Protein 6SH6 (pdb70)

CATH classification: 3.40.50.300 (+1 more: 3.40.50.300)

Solvent-accessible surface area: 31406 Å² total; per-residue (Å²): 148,179,111,156,138,115,104,55,5,63,50,72,109,114,101,26,64,112,117,30,89,82,14,41,144,141,15,88,139,44,17,0,51,115,28,44,110,120,1,56,73,28,3,75,166,73,55,14,2,2,0,8,2,64,11,28,4,11,10,21,26,0,0,0,19,12,0,17,84,37,23,92,30,73,127,54,130,126,85,7,1,0,0,0,0,25,51,39,0,3,0,6,14,20,0,53,97,0,0,31,3,18,18,8,132,49,6,56,23,0,0,24,4,12,99,28,49,110,32,38,47,115,123,27,34,0,25,0,0,18,8,28,35,0,2,45,31,0,20,103,23,83,38,0,91,170,10,5,0,0,0,0,0,4,0,30,39,16,20,26,18,0,1,0,0,0,6,6,0,37,59,4,24,180,108,14,106,75,0,24,0,0,2,0,0,8,46,86,51,98,11,76,2,41,113,16,11,109,119,13,37,57,15,67,6,73,42,134,59,71,102,38,100,69,76,72,17,135,118,47,24,189,39,4,0,97,2,0,2,117,15,0,44,101,5,11,86,84,38,158,74,73,6,8,0,4,0,1,2,12,7,48,126,25,0,51,48,0,16,95,75,0,112,148,82,9,103,118,83,74,100,130,30,7,96,27,55,16,1,33,0,17,58,62,3,39,55,131,38,1,80,76,0,103,55,96,59,24,111,125,214,104,41,20,31,4,0,5,0,0,0,0,17,35,3,1,16,6,14,22,31,9,88,16,5,1,1,0,0,0,1,0,0,11,89,34,117,16,27,67,5,129,50,48,10,50,5,90,6,28,16,36,13,4,36,33,16,0,111,37,1,5,15,17,0,0,87,42,78,76,6,59,0,36,6,4,0,13,89,141,6,26,128,106,83,7,99,100,94,63,87,20,52,1,19,26,12,35,3,0,39,11,1,6,17,0,13,39,28,54,40,83,57,0,6,85,17,25,5,21,27,7,1,3,6,54,10,1,28,55,2,0,14,12,0,5,22,0,46,0,2,61,100,85,3,70,52,37,159,42,0,34,40,1,1,13,1,15,13,79,4,24,15,0,33,0,2,18,12,0,7,120,54,67,1,1,35,9,0,1,2,0,0,0,7,33,23,20,43,84,4,34,60,125,28,75,112,31,96,184,48,4,42,110,0,20,88,138,16,33,20,131,25,0,14,1,0,2,21,1,38,0,12,70,13,0,73,128,53,148,54,36,70,112,34,3,161,79,15,54,6,39,73,112,3,0,82,44,0,12,48,5,42,93,48,0,12,155,24,0,78,133,58,132,24,50,103,106,59,30,90,133,127,42,170,53,14,54,19,25,0,18,61,0,0,0,8,2,10,5,32,40,0,0,11,39,21,202,98,22,63,1,28,6,3,28,30,62,31,90,4,77,20,29,99,38,27,7,17,129,80,108,7,104,4,0,0,14,41,51,9,25,50,54,97,113,42,30,0,63,22,0,0,29,4,77,13,56,13,0,12,130,43,9,77,78,1,6,48,37,106,78,6,43,126,13,62,3,23,144,39,0,55,131,9,41,63,154,104,138,130,123,39,4,37,94,2,0,126,120,29,36,26,110,40,36,9,0,1,115,89,43,96,9,65,187,111,25,36,108,38,170,59,44,62,158,86,52,2,6,32,98

Secondary structure (DSSP, 8-state):
------SSBTTTTBPPPHHHHHHHHHHTTSGGGGGHHHHHHHHTT-SEEEEE--TTSSHHHHHHHHHHHHHHTS-SS--EEEEEES-HHHHHHHHHHHHHHTTS-BTTTEEEEETTEEE--TT--EEEEEHHHHHHHHTT-TT-TTEEEEEE-SGGG--HHHHHHHHHHHHHHHH-SS-EEEEEESS-GGGHHHHHTTS--EEEPPP-PPPEEEEE-SS--S-HHHHHHHHHHHHHHH--S--EEEEE-SSHHHHHHHHHHHHHHHHTS-SSSPPEEEEEE-TT--HHHHGGGGSPPPP-------EEEEEE-THHHHS---TTEEEEEE--EEEEEEEETTTTEEEEEEEEPPHHHHHHHHHGGGSSSSEEEEESS-HHHHHHHS-SSPPPGGGSS--HHHHHHHHHTT---TTTS--SSPPPHHHHHHHHHHHHHTTSB-TTSPBPHHHHHHHTSSS-HHHHHHHHHHGGGT-HHHHHHHHHHHTSS--B---TT-HHHHHHHHHTT-BTTBHHHHHHHHHHHHHHTTT-HHHHHHTTB-HHHHHHHHHHHHHHHHHHHHTT-------TTSTHHHHHHHHHHHHHHTTSEEEE-TTS-EEETTT--EEEE-TT---SS--SEEEEEEEEESSSEEEEEEEE--HHHHHHH-TTTS-TTTPPSSHHHHHHHHHHHHHH-/-HHHHHHHHTT--SS--STTS-S-SS---PPPPPTTPPTT-

Organism: Homo sapiens (NCBI:txid9606)

B-factor: mean 52.24, std 17.65, range [26.97, 130.19]

Foldseek 3Di:
DDDDDDQPQPVVRHHFDPLLVVVVVVVCPALCVVCLVVVVVQQVPDQEEEEAAAFRRCVPQVVLVSVQVVQVPDDDDGAAEEEADQAPLLQQVSLCVNCSNSRHDELACGYEEEVLDGRHDPRHRYYYYHLVVQLLVCLVPVLPVRHQEYEYEQCQLQAPSSLVVLLSNLVSCVVDVRHHYYYYHHDCVVVLSCVSSVNGYYHYRDYDFAAAAEAEDPAADPDLLVVQLVVVLCCQPPDLDAFAEEEADAADVSLVVSLVVNCVVQVVDPPDAAAEAEAEEHRQDDPVRSCVLADDWDDFVVRRHTYYYYYYHCCDLRSHAHPRHQEYEAQQWYWDFFADLVLRATAIDIDGAALVSVVSRSSSNGRHHHHYYYYNHHVVCNVPVHHHHDDNNQAGDQCQLVLLSCLSSVNQPLVVRPRSDRYDPSSVVSSLVLCCLLVCADPVRHGDPLSNLLNSDPDRSLLSSLLQCLLVLQANQLSLLLSLLVVFDDFQAADPVPNVVSLVLLLVQADQFWQSSSSSSVLVVCVVVPLDPVVCVVRRTHSSSSVSSVSSSVVVVVSCVVVVRDNGADDPVDPSRVVSSLLSSCSRQVQQKWFQDPVGWIFRWQSGFTEHADPSMSHPDDARMWGADHWYDDPGIHGYGIGHDDVVSSCVNRVVVVPLVPTDDDVSSVVVVVVVVVVVD/DVVVVVVVVVVDDAAADDPVSPHHRDDDDDDDDDDDDDPPD

Structure (mmCIF, N/CA/C/O backbone):
data_6SH6
#
_entry.id   6SH6
#
_cell.length_a   82.855
_cell.length_b   91.212
_cell.length_c   212.839
_cell.angle_alpha   90.000
_cell.angle_beta   90.000
_cell.angle_gamma   90.000
#
_symmetry.space_group_name_H-M   'C 2 2 21'
#
loop_
_entity.id
_entity.type
_entity.pdbx_description
1 polymer 'Pre-mRNA-splicing factor ATP-dependent RNA helicase DHX15'
2 polymer 'NF-kappa-B-repressing factor'
3 non-polymer "ADENOSINE-5'-DIPHOSPHATE"
4 non-polymer 1,2-ETHANEDIOL
5 non-polymer 'MAGNESIUM ION'
6 water water
#
loop_
_atom_site.group_PDB
_atom_site.id
_atom_site.type_symbol
_atom_site.label_atom_id
_atom_site.label_alt_id
_atom_site.label_comp_id
_atom_site.label_asym_id
_atom_site.label_entity_id
_atom_site.label_seq_id
_atom_site.pdbx_PDB_ins_code
_atom_site.Cartn_x
_atom_site.Cartn_y
_atom_site.Cartn_z
_atom_site.occupancy
_atom_site.B_iso_or_equiv
_atom_site.auth_seq_id
_atom_site.auth_comp_id
_atom_site.auth_asym_id
_atom_site.auth_atom_id
_atom_site.pdbx_PDB_model_num
ATOM 1 N N . PRO A 1 2 ? 36.59988 -7.34683 -5.33023 1.000 71.85674 108 PRO A N 1
ATOM 2 C CA . PRO A 1 2 ? 35.47814 -7.93987 -6.07415 1.000 71.68522 108 PRO A CA 1
ATOM 3 C C . PRO A 1 2 ? 35.84235 -9.27872 -6.73413 1.000 71.39809 108 PRO A C 1
ATOM 4 O O . PRO A 1 2 ? 35.06205 -10.22326 -6.64478 1.000 70.53904 108 PRO A O 1
ATOM 8 N N . HIS A 1 3 ? 37.00183 -9.35821 -7.39076 1.000 69.37920 109 HIS A N 1
ATOM 9 C CA . HIS A 1 3 ? 37.53061 -10.62344 -7.90614 1.000 66.88358 109 HIS A CA 1
ATOM 10 C C . HIS A 1 3 ? 38.95058 -10.80902 -7.37282 1.000 62.47593 109 HIS A C 1
ATOM 11 O O . HIS A 1 3 ? 39.86850 -10.08145 -7.76621 1.000 61.61919 109 HIS A O 1
ATOM 18 N N . MET A 1 4 ? 39.12868 -11.77344 -6.47391 1.000 58.78554 110 MET A N 1
ATOM 19 C CA . MET A 1 4 ? 40.43425 -12.08113 -5.90364 1.000 57.26999 110 MET A CA 1
ATOM 20 C C . MET A 1 4 ? 40.97505 -13.38644 -6.48183 1.000 54.92454 110 MET A C 1
ATOM 21 O O . MET A 1 4 ? 40.21428 -14.32974 -6.72361 1.000 55.40600 110 MET A O 1
ATOM 26 N N . LEU A 1 5 ? 42.28630 -13.43178 -6.70809 1.000 51.19136 111 LEU A N 1
ATOM 27 C CA . LEU A 1 5 ? 42.91337 -14.67438 -7.13869 1.000 53.01905 111 LEU A CA 1
ATOM 28 C C . LEU A 1 5 ? 42.63688 -15.76930 -6.12023 1.000 54.82847 111 LEU A C 1
ATOM 29 O O . LEU A 1 5 ? 42.81881 -15.58026 -4.91234 1.000 55.31074 111 LEU A O 1
ATOM 34 N N . GLU A 1 6 ? 42.12010 -16.89007 -6.60104 1.000 55.63191 112 GLU A N 1
ATOM 35 C CA . GLU A 1 6 ? 41.85856 -18.06446 -5.77886 1.000 57.70981 112 GLU A CA 1
ATOM 36 C C . GLU A 1 6 ? 42.55910 -19.22954 -6.45747 1.000 58.13380 112 GLU A C 1
ATOM 37 O O . GLU A 1 6 ? 41.99447 -19.86802 -7.34801 1.000 60.11913 112 GLU A O 1
ATOM 43 N N . GLN A 1 7 ? 43.79604 -19.49053 -6.06372 1.000 57.37517 113 GLN A N 1
ATOM 44 C CA . GLN A 1 7 ? 44.41201 -20.73231 -6.48441 1.000 58.54403 113 GLN A CA 1
ATOM 45 C C . GLN A 1 7 ? 43.76085 -21.88659 -5.72220 1.000 58.64147 113 GLN A C 1
ATOM 46 O O . GLN A 1 7 ? 42.98784 -21.68418 -4.78333 1.000 54.97499 113 GLN A O 1
ATOM 52 N N . CYS A 1 8 ? 44.03308 -23.11274 -6.15469 1.000 63.72941 114 CYS A N 1
ATOM 53 C CA A CYS A 1 8 ? 43.43371 -24.26653 -5.47860 0.700 65.17043 114 CYS A CA 1
ATOM 54 C CA B CYS A 1 8 ? 43.48081 -24.30297 -5.51914 0.300 65.04609 114 CYS A CA 1
ATOM 55 C C . CYS A 1 8 ? 44.30278 -24.70445 -4.29488 1.000 65.66332 114 CYS A C 1
ATOM 56 O O . CYS A 1 8 ? 44.73063 -25.85445 -4.17008 1.000 68.14774 114 CYS A O 1
ATOM 61 N N . ILE A 1 9 ? 44.53303 -23.75237 -3.38631 1.000 62.41879 115 ILE A N 1
ATOM 62 C CA . ILE A 1 9 ? 45.25507 -24.00162 -2.15024 1.000 59.42636 115 ILE A CA 1
ATOM 63 C C . ILE A 1 9 ? 44.39683 -23.50236 -0.99541 1.000 55.37038 115 ILE A C 1
ATOM 64 O O . ILE A 1 9 ? 43.41478 -22.77844 -1.17804 1.000 52.23528 115 ILE A O 1
ATOM 69 N N . ASN A 1 10 ? 44.75136 -23.93514 0.19659 1.000 53.52196 116 ASN A N 1
ATOM 70 C CA . ASN A 1 10 ? 44.09938 -23.42124 1.38979 1.000 51.12335 116 ASN A CA 1
ATOM 71 C C . ASN A 1 10 ? 44.62097 -22.00964 1.63125 1.000 48.81565 116 ASN A C 1
ATOM 72 O O . ASN A 1 10 ? 45.82729 -21.83857 1.83366 1.000 50.18603 116 ASN A O 1
ATOM 77 N N . PRO A 1 11 ? 43.77589 -20.97505 1.59406 1.000 47.52378 117 PRO A N 1
ATOM 78 C CA . PRO A 1 11 ? 44.29471 -19.60794 1.74436 1.000 50.52023 117 PRO A CA 1
ATOM 79 C C . PRO A 1 11 ? 44.82771 -19.30120 3.14714 1.000 53.10413 117 PRO A C 1
ATOM 80 O O . PRO A 1 11 ? 45.56104 -18.31237 3.30485 1.000 54.86933 117 PRO A O 1
ATOM 84 N N . PHE A 1 12 ? 44.50122 -20.11164 4.15758 1.000 49.14427 118 PHE A N 1
ATOM 85 C CA . PHE A 1 12 ? 45.06203 -19.92969 5.48978 1.000 49.48185 118 PHE A CA 1
ATOM 86 C C . PHE A 1 12 ? 46.38666 -20.65407 5.68417 1.000 52.19898 118 PHE A C 1
ATOM 87 O O . PHE A 1 12 ? 47.21940 -20.19036 6.46834 1.000 54.90808 118 PHE A O 1
ATOM 95 N N . THR A 1 13 ? 46.63475 -21.75258 4.95971 1.000 50.69642 119 THR A N 1
ATOM 96 C CA . THR A 1 13 ? 47.91875 -22.44083 5.03240 1.000 51.05121 119 THR A CA 1
ATOM 97 C C . THR A 1 13 ? 48.80327 -22.26813 3.80335 1.000 48.78847 119 THR A C 1
ATOM 98 O O . THR A 1 13 ? 50.00047 -22.55669 3.88797 1.000 47.82241 119 THR A O 1
ATOM 102 N N . ASN A 1 14 ? 48.25542 -21.80991 2.66883 1.000 47.80817 120 ASN A N 1
ATOM 103 C CA . ASN A 1 14 ? 48.98494 -21.77210 1.39526 1.000 48.62396 120 ASN A CA 1
ATOM 104 C C . ASN A 1 14 ? 49.53923 -23.14492 1.01719 1.000 47.97299 120 ASN A C 1
ATOM 105 O O . ASN A 1 14 ? 50.63050 -23.26264 0.42447 1.000 47.74051 120 ASN A O 1
ATOM 110 N N . LEU A 1 15 ? 48.77888 -24.17730 1.35245 1.000 47.30201 121 LEU A N 1
ATOM 111 C CA . LEU A 1 15 ? 49.04768 -25.57666 1.04715 1.000 49.68771 121 LEU A CA 1
ATOM 112 C C . LEU A 1 15 ? 47.79024 -26.15461 0.42035 1.000 48.18866 121 LEU A C 1
ATOM 113 O O . LEU A 1 15 ? 46.69479 -25.61002 0.60957 1.000 44.69389 121 LEU A O 1
ATOM 118 N N . PRO A 1 16 ? 47.91027 -27.24301 -0.35017 1.000 52.02635 122 PRO A N 1
ATOM 119 C CA . PRO A 1 16 ? 46.71091 -27.84834 -0.94121 1.000 52.32211 122 PRO A CA 1
ATOM 120 C C . PRO A 1 16 ? 45.68145 -28.18872 0.12606 1.000 53.21604 122 PRO A C 1
ATOM 121 O O . PRO A 1 16 ? 46.01293 -28.43335 1.29155 1.000 53.45704 122 PRO A O 1
ATOM 125 N N . HIS A 1 17 ? 44.40975 -28.14652 -0.27524 1.000 53.03724 123 HIS A N 1
ATOM 126 C CA . HIS A 1 17 ? 43.32300 -28.63524 0.55868 1.000 51.10099 123 HIS A CA 1
ATOM 127 C C . HIS A 1 17 ? 43.41991 -30.15060 0.74405 1.000 53.51230 123 HIS A C 1
ATOM 128 O O . HIS A 1 17 ? 44.01346 -30.87097 -0.06448 1.000 57.46818 123 HIS A O 1
ATOM 135 N N . THR A 1 18 ? 42.81567 -30.63365 1.82857 1.000 52.15753 124 THR A N 1
ATOM 136 C CA . THR A 1 18 ? 42.80902 -32.05426 2.13408 1.000 53.98375 124 THR A CA 1
ATOM 137 C C . THR A 1 18 ? 41.78533 -32.78201 1.26657 1.000 54.85169 124 THR A C 1
ATOM 138 O O . THR A 1 18 ? 40.83353 -32.17072 0.77397 1.000 52.59121 124 THR A O 1
ATOM 142 N N . PRO A 1 19 ? 41.95379 -34.09901 1.07125 1.000 54.69664 125 PRO A N 1
ATOM 143 C CA . PRO A 1 19 ? 40.89751 -34.87729 0.39788 1.000 55.53359 125 PRO A CA 1
ATOM 144 C C . PRO A 1 19 ? 39.51643 -34.68396 1.00682 1.000 57.81793 125 PRO A C 1
ATOM 145 O O . PRO A 1 19 ? 38.52801 -34.55388 0.26946 1.000 55.74135 125 PRO A O 1
ATOM 149 N N . ARG A 1 20 ? 39.42377 -34.65336 2.34276 1.000 59.78716 126 ARG A N 1
ATOM 150 C CA . ARG A 1 20 ? 38.12256 -34.50772 2.99267 1.000 58.43082 126 ARG A CA 1
ATOM 151 C C . ARG A 1 20 ? 37.46742 -33.17704 2.65169 1.000 54.54686 126 ARG A C 1
ATOM 152 O O . ARG A 1 20 ? 36.24391 -33.11402 2.46406 1.000 54.04529 126 ARG A O 1
ATOM 160 N N . TYR A 1 21 ? 38.26188 -32.09689 2.59381 1.000 53.24215 127 TYR A N 1
ATOM 161 C CA . TYR A 1 21 ? 37.73764 -30.79405 2.18364 1.000 48.64987 127 TYR A CA 1
ATOM 162 C C . TYR A 1 21 ? 36.91030 -30.88547 0.92060 1.000 48.02987 127 TYR A C 1
ATOM 163 O O . TYR A 1 21 ? 35.85798 -30.24319 0.81025 1.000 46.97470 127 TYR A O 1
ATOM 172 N N . TYR A 1 22 ? 37.39859 -31.64110 -0.06173 1.000 51.40334 128 TYR A N 1
ATOM 173 C CA . TYR A 1 22 ? 36.73680 -31.71533 -1.35293 1.000 52.11925 128 TYR A CA 1
ATOM 174 C C . TYR A 1 22 ? 35.54362 -32.65287 -1.31305 1.000 51.44480 128 TYR A C 1
ATOM 175 O O . TYR A 1 22 ? 34.54885 -32.40520 -2.00029 1.000 51.91090 128 TYR A O 1
ATOM 184 N N . ASP A 1 23 ? 35.62364 -33.73573 -0.54066 1.000 52.95697 129 ASP A N 1
ATOM 185 C CA . ASP A 1 23 ? 34.43959 -34.55678 -0.30790 1.000 55.03950 129 ASP A CA 1
ATOM 186 C C . ASP A 1 23 ? 33.31542 -33.73282 0.32010 1.000 52.30080 129 ASP A C 1
ATOM 187 O O . ASP A 1 23 ? 32.17627 -33.75379 -0.15641 1.000 52.44578 129 ASP A O 1
ATOM 192 N N . ILE A 1 24 ? 33.61174 -32.99288 1.39303 1.000 51.28686 130 ILE A N 1
ATOM 193 C CA . ILE A 1 24 ? 32.57951 -32.14970 1.98805 1.000 46.82659 130 ILE A CA 1
ATOM 194 C C . ILE A 1 24 ? 32.07710 -31.12262 0.98018 1.000 48.19586 130 ILE A C 1
ATOM 195 O O . ILE A 1 24 ? 30.88410 -30.78493 0.95478 1.000 47.60819 130 ILE A O 1
ATOM 200 N N . LEU A 1 25 ? 32.98043 -30.57274 0.16544 1.000 47.81999 131 LEU A N 1
ATOM 201 C CA . LEU A 1 25 ? 32.57031 -29.50976 -0.74859 1.000 45.35849 131 LEU A CA 1
ATOM 202 C C . LEU A 1 25 ? 31.55538 -30.02563 -1.76390 1.000 50.29888 131 LEU A C 1
ATOM 203 O O . LEU A 1 25 ? 30.61677 -29.31003 -2.12830 1.000 50.79310 131 LEU A O 1
ATOM 208 N N . LYS A 1 26 ? 31.72438 -31.27311 -2.22348 1.000 50.57339 132 LYS A N 1
ATOM 209 C CA . LYS A 1 26 ? 30.76117 -31.86037 -3.15268 1.000 53.66089 132 LYS A CA 1
ATOM 210 C C . LYS A 1 26 ? 29.35518 -31.85228 -2.57169 1.000 52.85180 132 LYS A C 1
ATOM 211 O O . LYS A 1 26 ? 28.38885 -31.53943 -3.27307 1.000 53.82920 132 LYS A O 1
ATOM 217 N N . LYS A 1 27 ? 29.22176 -32.16267 -1.28327 1.000 51.84837 133 LYS A N 1
ATOM 218 C CA . LYS A 1 27 ? 27.89797 -32.22767 -0.68232 1.000 53.40311 133 LYS A CA 1
ATOM 219 C C . LYS A 1 27 ? 27.31272 -30.83817 -0.44964 1.000 49.91058 133 LYS A C 1
ATOM 220 O O . LYS A 1 27 ? 26.13148 -30.60745 -0.72543 1.000 49.21260 133 LYS A O 1
ATOM 226 N N . ARG A 1 28 ? 28.10663 -29.88944 0.04444 1.000 48.97043 134 ARG A N 1
ATOM 227 C CA . ARG A 1 28 ? 27.48373 -28.61341 0.33887 1.000 49.44209 134 ARG A CA 1
ATOM 228 C C . ARG A 1 28 ? 27.16875 -27.79947 -0.90228 1.000 49.91163 134 ARG A C 1
ATOM 229 O O . ARG A 1 28 ? 26.31767 -26.91549 -0.82002 1.000 49.24987 134 ARG A O 1
ATOM 237 N N . LEU A 1 29 ? 27.75805 -28.10692 -2.06735 1.000 49.52170 135 LEU A N 1
ATOM 238 C CA . LEU A 1 29 ? 27.28952 -27.43123 -3.27425 1.000 51.26874 135 LEU A CA 1
ATOM 239 C C . LEU A 1 29 ? 25.85629 -27.81868 -3.62701 1.000 51.77606 135 LEU A C 1
ATOM 240 O O . LEU A 1 29 ? 25.19868 -27.08928 -4.37225 1.000 52.24991 135 LEU A O 1
ATOM 245 N N . GLN A 1 30 ? 25.34224 -28.91935 -3.08160 1.000 50.69584 136 GLN A N 1
ATOM 246 C CA . GLN A 1 30 ? 23.95282 -29.30443 -3.30366 1.000 50.39093 136 GLN A CA 1
ATOM 247 C C . GLN A 1 30 ? 22.97146 -28.69307 -2.30322 1.000 46.77859 136 GLN A C 1
ATOM 248 O O . GLN A 1 30 ? 21.76578 -28.93008 -2.43135 1.000 48.13902 136 GLN A O 1
ATOM 254 N N . LEU A 1 31 ? 23.43942 -27.95726 -1.29641 1.000 41.05649 137 LEU A N 1
ATOM 255 C CA . LEU A 1 31 ? 22.51283 -27.36274 -0.33951 1.000 41.33674 137 LEU A CA 1
ATOM 256 C C . LEU A 1 31 ? 21.63388 -26.33369 -1.04438 1.000 43.22232 137 LEU A C 1
ATOM 257 O O . LEU A 1 31 ? 22.10631 -25.63290 -1.94757 1.000 43.50456 137 LEU A O 1
ATOM 262 N N . PRO A 1 32 ? 20.36340 -26.21126 -0.65565 1.000 42.11512 138 PRO A N 1
ATOM 263 C CA . PRO A 1 32 ? 19.48069 -25.24147 -1.31639 1.000 42.09377 138 PRO A CA 1
ATOM 264 C C . PRO A 1 32 ? 20.04986 -23.83371 -1.42409 1.000 42.38310 138 PRO A C 1
ATOM 265 O O . PRO A 1 32 ? 19.77153 -23.14794 -2.42246 1.000 40.59879 138 PRO A O 1
ATOM 269 N N . VAL A 1 33 ? 20.84850 -23.38470 -0.44966 1.000 42.13320 139 VAL A N 1
ATOM 270 C CA . VAL A 1 33 ? 21.30734 -22.00373 -0.49364 1.000 40.48393 139 VAL A CA 1
ATOM 271 C C . VAL A 1 33 ? 22.26422 -21.78151 -1.65148 1.000 38.82110 139 VAL A C 1
ATOM 272 O O . VAL A 1 33 ? 22.38734 -20.66006 -2.12936 1.000 36.37857 139 VAL A O 1
ATOM 276 N N . TRP A 1 34 ? 22.95340 -22.81930 -2.14086 1.000 43.36364 140 TRP A N 1
ATOM 277 C CA . TRP A 1 34 ? 24.03968 -22.54611 -3.08528 1.000 43.27339 140 TRP A CA 1
ATOM 278 C C . TRP A 1 34 ? 23.54414 -21.94728 -4.39631 1.000 43.44875 140 TRP A C 1
ATOM 279 O O . TRP A 1 34 ? 24.22490 -21.08123 -4.95178 1.000 42.37363 140 TRP A O 1
ATOM 290 N N . GLU A 1 35 ? 22.35378 -22.36314 -4.86289 1.000 42.50653 141 GLU A N 1
ATOM 291 C CA . GLU A 1 35 ? 21.67263 -21.77679 -6.02481 1.000 46.30223 141 GLU A CA 1
ATOM 292 C C . GLU A 1 35 ? 21.65376 -20.25756 -5.99608 1.000 43.88334 141 GLU A C 1
ATOM 293 O O . GLU A 1 35 ? 21.64070 -19.60774 -7.05766 1.000 43.42545 141 GLU A O 1
ATOM 299 N N . TYR A 1 36 ? 21.58081 -19.68033 -4.79571 1.000 39.11687 142 TYR A N 1
ATOM 300 C CA . TYR A 1 36 ? 21.34876 -18.26064 -4.60177 1.000 39.29331 142 TYR A CA 1
ATOM 301 C C . TYR A 1 36 ? 22.62949 -17.49904 -4.30071 1.000 38.83260 142 TYR A C 1
ATOM 302 O O . TYR A 1 36 ? 22.55485 -16.34926 -3.85660 1.000 38.01408 142 TYR A O 1
ATOM 311 N N . LYS A 1 37 ? 23.80122 -18.12059 -4.47054 1.000 38.61033 143 LYS A N 1
ATOM 312 C CA . LYS A 1 37 ? 25.02144 -17.47186 -3.99770 1.000 39.03180 143 LYS A CA 1
ATOM 313 C C . LYS A 1 37 ? 25.22204 -16.10828 -4.65263 1.000 40.01223 143 LYS A C 1
ATOM 314 O O . LYS A 1 37 ? 25.54142 -15.11848 -3.97969 1.000 36.84044 143 LYS A O 1
ATOM 320 N N . ASP A 1 38 ? 25.06176 -16.03790 -5.97576 1.000 37.44234 144 ASP A N 1
ATOM 321 C CA . ASP A 1 38 ? 25.27963 -14.75811 -6.65722 1.000 39.98034 144 ASP A CA 1
ATOM 322 C C . ASP A 1 38 ? 24.23226 -13.72275 -6.26759 1.000 37.60474 144 ASP A C 1
ATOM 323 O O . ASP A 1 38 ? 24.54180 -12.52787 -6.15771 1.000 41.21262 144 ASP A O 1
ATOM 328 N N . ARG A 1 39 ? 22.97253 -14.13804 -6.16154 1.000 36.96844 145 ARG A N 1
ATOM 329 C CA . ARG A 1 39 ? 21.93991 -13.20258 -5.73891 1.000 39.06387 145 ARG A CA 1
ATOM 330 C C . ARG A 1 39 ? 22.23055 -12.68120 -4.33118 1.000 38.18990 145 ARG A C 1
ATOM 331 O O . ARG A 1 39 ? 22.03949 -11.49197 -4.05108 1.000 38.62498 145 ARG A O 1
ATOM 339 N N . PHE A 1 40 ? 22.75430 -13.54653 -3.45908 1.000 34.05915 146 PHE A N 1
ATOM 340 C CA . PHE A 1 40 ? 23.18063 -13.12086 -2.12320 1.000 34.94186 146 PHE A CA 1
ATOM 341 C C . PHE A 1 40 ? 24.31983 -12.10747 -2.21905 1.000 36.03069 146 PHE A C 1
ATOM 342 O O . PHE A 1 40 ? 24.26536 -11.02833 -1.61964 1.000 36.98083 146 PHE A O 1
ATOM 350 N N . THR A 1 41 ? 25.36165 -12.44017 -2.98173 1.000 36.87589 147 THR A N 1
ATOM 351 C CA . THR A 1 41 ? 26.48911 -11.53217 -3.14209 1.000 38.48798 147 THR A CA 1
ATOM 352 C C . THR A 1 41 ? 26.03673 -10.16227 -3.66472 1.000 39.26726 147 THR A C 1
ATOM 353 O O . THR A 1 41 ? 26.45698 -9.12417 -3.13952 1.000 39.49552 147 THR A O 1
ATOM 357 N N . ASP A 1 42 ? 25.19073 -10.15190 -4.70686 1.000 37.95063 148 ASP A N 1
ATOM 358 C CA . ASP A 1 42 ? 24.69571 -8.90757 -5.30318 1.000 38.51089 148 ASP A CA 1
ATOM 359 C C . ASP A 1 42 ? 24.00111 -8.02546 -4.27238 1.000 37.24669 148 ASP A C 1
ATOM 360 O O . ASP A 1 42 ? 24.06715 -6.78443 -4.35252 1.000 38.09222 148 ASP A O 1
ATOM 365 N N . ILE A 1 43 ? 23.28531 -8.64483 -3.32771 1.000 31.38250 149 ILE A N 1
ATOM 366 C CA . ILE A 1 43 ? 22.64251 -7.87425 -2.25913 1.000 32.01654 149 ILE A CA 1
ATOM 367 C C . ILE A 1 43 ? 23.68489 -7.39419 -1.25142 1.000 35.33941 149 ILE A C 1
ATOM 368 O O . ILE A 1 43 ? 23.72954 -6.20681 -0.89501 1.000 37.50819 149 ILE A O 1
ATOM 373 N N . LEU A 1 44 ? 24.56848 -8.30316 -0.81743 1.000 35.08889 150 LEU A N 1
ATOM 374 C CA . LEU A 1 44 ? 25.53869 -7.99199 0.23069 1.000 36.51942 150 LEU A CA 1
ATOM 375 C C . LEU A 1 44 ? 26.37296 -6.76855 -0.13086 1.000 37.36437 150 LEU A C 1
ATOM 376 O O . LEU A 1 44 ? 26.62544 -5.90714 0.71864 1.000 37.22110 150 LEU A O 1
ATOM 381 N N . VAL A 1 45 ? 26.80509 -6.66273 -1.39209 1.000 33.61081 151 VAL A N 1
ATOM 382 C CA . VAL A 1 45 ? 27.68893 -5.56024 -1.75859 1.000 35.41347 151 VAL A CA 1
ATOM 383 C C . VAL A 1 45 ? 26.92265 -4.28767 -2.06682 1.000 34.47070 151 VAL A C 1
ATOM 384 O O . VAL A 1 45 ? 27.54575 -3.25419 -2.36169 1.000 38.60244 151 VAL A O 1
ATOM 388 N N . ARG A 1 46 ? 25.59326 -4.31847 -2.03396 1.000 32.68807 152 ARG A N 1
ATOM 389 C CA . ARG A 1 46 ? 24.82568 -3.11098 -2.33880 1.000 33.53230 152 ARG A CA 1
ATOM 390 C C . ARG A 1 46 ? 24.02215 -2.56461 -1.16199 1.000 35.72269 152 ARG A C 1
ATOM 391 O O . ARG A 1 46 ? 23.54782 -1.42676 -1.24597 1.000 35.83940 152 ARG A O 1
ATOM 399 N N . HIS A 1 47 ? 23.86728 -3.32047 -0.07192 1.000 32.06778 153 HIS A N 1
ATOM 400 C CA . HIS A 1 47 ? 22.99774 -2.93051 1.02719 1.000 33.14754 153 HIS A CA 1
ATOM 401 C C . HIS A 1 47 ? 23.72911 -3.12381 2.34708 1.000 32.70955 153 HIS A C 1
ATOM 402 O O . HIS A 1 47 ? 24.61545 -3.97659 2.46496 1.000 32.88101 153 HIS A O 1
ATOM 409 N N . GLN A 1 48 ? 23.37064 -2.30972 3.33854 1.000 29.47635 154 GLN A N 1
ATOM 410 C CA . GLN A 1 48 ? 24.03587 -2.45799 4.62815 1.000 32.79508 154 GLN A CA 1
ATOM 411 C C . GLN A 1 48 ? 23.41948 -3.59260 5.44599 1.000 32.40142 154 GLN A C 1
ATOM 412 O O . GLN A 1 48 ? 24.13669 -4.36024 6.10184 1.000 29.76534 154 GLN A O 1
ATOM 418 N N . SER A 1 49 ? 22.10230 -3.75795 5.38911 1.000 34.03244 155 SER A N 1
ATOM 419 C CA A SER A 1 49 ? 21.42270 -4.81988 6.11484 0.500 33.26494 155 SER A CA 1
ATOM 420 C CA B SER A 1 49 ? 21.44353 -4.83850 6.10154 0.500 33.24790 155 SER A CA 1
ATOM 421 C C . SER A 1 49 ? 20.44998 -5.54961 5.19350 1.000 32.86564 155 SER A C 1
ATOM 422 O O . SER A 1 49 ? 19.85881 -4.95241 4.30149 1.000 32.53190 155 SER A O 1
ATOM 427 N N . PHE A 1 50 ? 20.24985 -6.84731 5.43563 1.000 33.78471 156 PHE A N 1
ATOM 428 C CA . PHE A 1 50 ? 19.15993 -7.51329 4.72931 1.000 32.13589 156 PHE A CA 1
ATOM 429 C C . PHE A 1 50 ? 18.74602 -8.75986 5.49887 1.000 32.60062 156 PHE A C 1
ATOM 430 O O . PHE A 1 50 ? 19.40875 -9.16868 6.45307 1.000 32.59120 156 PHE A O 1
ATOM 438 N N . VAL A 1 51 ? 17.62943 -9.35541 5.07249 1.000 32.11689 157 VAL A N 1
ATOM 439 C CA . VAL A 1 51 ? 17.00458 -10.49472 5.74919 1.000 33.02346 157 VAL A CA 1
ATOM 440 C C . VAL A 1 51 ? 17.07667 -11.70085 4.82407 1.000 35.27465 157 VAL A C 1
ATOM 441 O O . VAL A 1 51 ? 16.77702 -11.59207 3.62547 1.000 31.55786 157 VAL A O 1
ATOM 445 N N . LEU A 1 52 ? 17.47344 -12.85444 5.37075 1.000 36.87622 158 LEU A N 1
ATOM 446 C CA . LEU A 1 52 ? 17.51512 -14.09278 4.59163 1.000 37.13398 158 LEU A CA 1
ATOM 447 C C . LEU A 1 52 ? 16.61540 -15.11079 5.27075 1.000 39.79705 158 LEU A C 1
ATOM 448 O O . LEU A 1 52 ? 16.81288 -15.42352 6.44914 1.000 35.50563 158 LEU A O 1
ATOM 453 N N . VAL A 1 53 ? 15.64752 -15.65260 4.52517 1.000 39.69802 159 VAL A N 1
ATOM 454 C CA . VAL A 1 53 ? 14.64908 -16.55676 5.07828 1.000 39.49781 159 VAL A CA 1
ATOM 455 C C . VAL A 1 53 ? 14.75421 -17.88230 4.34070 1.000 39.19815 159 VAL A C 1
ATOM 456 O O . VAL A 1 53 ? 14.74555 -17.90400 3.11119 1.000 37.29667 159 VAL A O 1
ATOM 460 N N . GLY A 1 54 ? 14.86196 -18.97947 5.08211 1.000 40.11596 160 GLY A N 1
ATOM 461 C CA . GLY A 1 54 ? 14.88764 -20.29198 4.45533 1.000 38.62674 160 GLY A CA 1
ATOM 462 C C . GLY A 1 54 ? 14.63674 -21.35603 5.50956 1.000 40.15875 160 GLY A C 1
ATOM 463 O O . GLY A 1 54 ? 15.07845 -21.19805 6.65934 1.000 36.76519 160 GLY A O 1
ATOM 464 N N . GLU A 1 55 ? 13.92728 -22.42730 5.13673 1.000 40.20882 161 GLU A N 1
ATOM 465 C CA . GLU A 1 55 ? 13.61506 -23.49175 6.08836 1.000 41.58012 161 GLU A CA 1
ATOM 466 C C . GLU A 1 55 ? 14.87854 -24.04500 6.70868 1.000 36.44054 161 GLU A C 1
ATOM 467 O O . GLU A 1 55 ? 15.96056 -23.96346 6.13222 1.000 38.24493 161 GLU A O 1
ATOM 473 N N . THR A 1 56 ? 14.73878 -24.60990 7.91043 1.000 35.14707 162 THR A N 1
ATOM 474 C CA . THR A 1 56 ? 15.82621 -25.38745 8.48479 1.000 36.08942 162 THR A CA 1
ATOM 475 C C . THR A 1 56 ? 16.27516 -26.45710 7.48954 1.000 36.74321 162 THR A C 1
ATOM 476 O O . THR A 1 56 ? 15.44836 -27.09440 6.83534 1.000 37.16249 162 THR A O 1
ATOM 480 N N . GLY A 1 57 ? 17.58578 -26.67134 7.38054 1.000 36.59625 163 GLY A N 1
ATOM 481 C CA . GLY A 1 57 ? 18.09567 -27.59457 6.37736 1.000 39.06315 163 GLY A CA 1
ATOM 482 C C . GLY A 1 57 ? 18.50386 -26.93189 5.07313 1.000 40.01484 163 GLY A C 1
ATOM 483 O O . GLY A 1 57 ? 19.03045 -27.61732 4.18124 1.000 38.97815 163 GLY A O 1
ATOM 484 N N . SER A 1 58 ? 18.29848 -25.61584 4.95577 1.000 37.56866 164 SER A N 1
ATOM 485 C CA . SER A 1 58 ? 18.60963 -24.89339 3.72197 1.000 38.48691 164 SER A CA 1
ATOM 486 C C . SER A 1 58 ? 20.10564 -24.70709 3.51096 1.000 39.18692 164 SER A C 1
ATOM 487 O O . SER A 1 58 ? 20.54925 -24.57770 2.35775 1.000 39.46068 164 SER A O 1
ATOM 490 N N . GLY A 1 59 ? 20.88481 -24.68044 4.59034 1.000 39.51328 165 GLY A N 1
ATOM 491 C CA . GLY A 1 59 ? 22.28651 -24.31995 4.53623 1.000 37.54661 165 GLY A CA 1
ATOM 492 C C . GLY A 1 59 ? 22.63486 -22.93307 5.03978 1.000 35.31051 165 GLY A C 1
ATOM 493 O O . GLY A 1 59 ? 23.76086 -22.48670 4.81825 1.000 34.94534 165 GLY A O 1
ATOM 494 N N . LYS A 1 60 ? 21.72505 -22.25956 5.75118 1.000 37.21316 166 LYS A N 1
ATOM 495 C CA . LYS A 1 60 ? 21.96513 -20.89094 6.21228 1.000 33.43159 166 LYS A CA 1
ATOM 496 C C . LYS A 1 60 ? 23.16014 -20.80540 7.16377 1.000 34.91455 166 LYS A C 1
ATOM 497 O O . LYS A 1 60 ? 24.12574 -20.07056 6.91779 1.000 36.07963 166 LYS A O 1
ATOM 503 N N . THR A 1 61 ? 23.12178 -21.55479 8.26834 1.000 36.10444 167 THR A N 1
ATOM 504 C CA . THR A 1 61 ? 24.13097 -21.32972 9.29968 1.000 36.69614 167 THR A CA 1
ATOM 505 C C . THR A 1 61 ? 25.52055 -21.79536 8.85986 1.000 35.02894 167 THR A C 1
ATOM 506 O O . THR A 1 61 ? 26.52998 -21.15213 9.18911 1.000 31.06501 167 THR A O 1
ATOM 510 N N . THR A 1 62 ? 25.61318 -22.90417 8.11481 1.000 35.59356 168 THR A N 1
ATOM 511 C CA . THR A 1 62 ? 26.94676 -23.33003 7.68505 1.000 33.36374 168 THR A CA 1
ATOM 512 C C . THR A 1 62 ? 27.49615 -22.50314 6.52460 1.000 35.25316 168 THR A C 1
ATOM 513 O O . THR A 1 62 ? 28.69733 -22.20670 6.49780 1.000 34.05761 168 THR A O 1
ATOM 517 N N . GLN A 1 63 ? 26.67183 -22.16977 5.52086 1.000 36.43396 169 GLN A N 1
ATOM 518 C CA . GLN A 1 63 ? 27.25007 -21.63067 4.29225 1.000 33.57559 169 GLN A CA 1
ATOM 519 C C . GLN A 1 63 ? 27.33505 -20.10884 4.26555 1.000 33.59466 169 GLN A C 1
ATOM 520 O O . GLN A 1 63 ? 28.32152 -19.55458 3.77283 1.000 34.09930 169 GLN A O 1
ATOM 526 N N . ILE A 1 64 ? 26.28949 -19.42806 4.71815 1.000 32.03247 170 ILE A N 1
ATOM 527 C CA . ILE A 1 64 ? 26.25246 -17.96810 4.59876 1.000 34.74737 170 ILE A CA 1
ATOM 528 C C . ILE A 1 64 ? 27.41901 -17.31322 5.31197 1.000 34.22196 170 ILE A C 1
ATOM 529 O O . ILE A 1 64 ? 28.01429 -16.37675 4.74873 1.000 31.99775 170 ILE A O 1
ATOM 534 N N . PRO A 1 65 ? 27.80211 -17.71114 6.53599 1.000 31.14412 171 PRO A N 1
ATOM 535 C CA . PRO A 1 65 ? 28.97407 -17.08883 7.16411 1.000 32.48136 171 PRO A CA 1
ATOM 536 C C . PRO A 1 65 ? 30.26112 -17.31245 6.39926 1.000 34.08372 171 PRO A C 1
ATOM 537 O O . PRO A 1 65 ? 31.11983 -16.41336 6.40792 1.000 33.45919 171 PRO A O 1
ATOM 541 N N . GLN A 1 66 ? 30.41823 -18.47024 5.73038 1.000 32.49892 172 GLN A N 1
ATOM 542 C CA . GLN A 1 66 ? 31.59192 -18.69451 4.89195 1.000 34.21041 172 GLN A CA 1
ATOM 543 C C . GLN A 1 66 ? 31.60548 -17.74729 3.69223 1.000 34.87644 172 GLN A C 1
ATOM 544 O O . GLN A 1 66 ? 32.67387 -17.25152 3.30224 1.000 34.11541 172 GLN A O 1
ATOM 550 N N . TRP A 1 67 ? 30.43662 -17.49222 3.08479 1.000 33.15513 173 TRP A N 1
ATOM 551 C CA . TRP A 1 67 ? 30.39327 -16.49484 2.01108 1.000 32.66724 173 TRP A CA 1
ATOM 552 C C . TRP A 1 67 ? 30.77369 -15.11732 2.53361 1.000 36.05194 173 TRP A C 1
ATOM 553 O O . TRP A 1 67 ? 31.38679 -14.31875 1.81060 1.000 38.59828 173 TRP A O 1
ATOM 564 N N . CYS A 1 68 ? 30.40493 -14.81600 3.78540 1.000 31.31177 174 CYS A N 1
ATOM 565 C CA . CYS A 1 68 ? 30.75963 -13.51604 4.34314 1.000 34.80019 174 CYS A CA 1
ATOM 566 C C . CYS A 1 68 ? 32.25414 -13.40732 4.57642 1.000 34.01983 174 CYS A C 1
ATOM 567 O O . CYS A 1 68 ? 32.83044 -12.34231 4.34218 1.000 35.55488 174 CYS A O 1
ATOM 570 N N . VAL A 1 69 ? 32.90390 -14.50474 5.00648 1.000 31.52288 175 VAL A N 1
ATOM 571 C CA . VAL A 1 69 ? 34.36878 -14.52814 5.09473 1.000 31.95996 175 VAL A CA 1
ATOM 572 C C . VAL A 1 69 ? 34.99166 -14.21784 3.73635 1.000 36.03216 175 VAL A C 1
ATOM 573 O O . VAL A 1 69 ? 35.96320 -13.44896 3.62731 1.000 38.44559 175 VAL A O 1
ATOM 577 N N . GLU A 1 70 ? 34.48600 -14.85534 2.68167 1.000 34.99496 176 GLU A N 1
ATOM 578 C CA . GLU A 1 70 ? 35.04450 -14.59194 1.35992 1.000 37.32106 176 GLU A CA 1
ATOM 579 C C . GLU A 1 70 ? 34.87874 -13.11906 1.00575 1.000 37.70664 176 GLU A C 1
ATOM 580 O O . GLU A 1 70 ? 35.80673 -12.48066 0.49386 1.000 36.39925 176 GLU A O 1
ATOM 586 N N . TYR A 1 71 ? 33.72087 -12.55005 1.33663 1.000 34.90739 177 TYR A N 1
ATOM 587 C CA . TYR A 1 71 ? 33.51810 -11.12401 1.12848 1.000 35.43359 177 TYR A CA 1
ATOM 588 C C . TYR A 1 71 ? 34.55487 -10.30415 1.90647 1.000 38.34859 177 TYR A C 1
ATOM 589 O O . TYR A 1 71 ? 35.18380 -9.39242 1.35794 1.000 39.77744 177 TYR A O 1
ATOM 598 N N . MET A 1 72 ? 34.77366 -10.63845 3.18419 1.000 38.14763 178 MET A N 1
ATOM 599 C CA . MET A 1 72 ? 35.72468 -9.87288 3.99559 1.000 39.56280 178 MET A CA 1
ATOM 600 C C . MET A 1 72 ? 37.12889 -9.91844 3.39820 1.000 41.14942 178 MET A C 1
ATOM 601 O O . MET A 1 72 ? 37.86389 -8.92871 3.44627 1.000 41.78342 178 MET A O 1
ATOM 606 N N . ARG A 1 73 ? 37.52683 -11.05591 2.83185 1.000 41.17267 179 ARG A N 1
ATOM 607 C CA A ARG A 1 73 ? 38.86894 -11.18876 2.27487 0.500 43.08467 179 ARG A CA 1
ATOM 608 C CA B ARG A 1 73 ? 38.87545 -11.16236 2.29247 0.500 43.07753 179 ARG A CA 1
ATOM 609 C C . ARG A 1 73 ? 39.07877 -10.30348 1.04696 1.000 44.22514 179 ARG A C 1
ATOM 610 O O . ARG A 1 73 ? 40.22457 -10.08518 0.65552 1.000 47.02872 179 ARG A O 1
ATOM 625 N N . SER A 1 74 ? 37.99857 -9.78380 0.44173 1.000 41.62374 180 SER A N 1
ATOM 626 C CA . SER A 1 74 ? 38.06208 -8.90505 -0.72487 1.000 45.72607 180 SER A CA 1
ATOM 627 C C . SER A 1 74 ? 38.22379 -7.43386 -0.36628 1.000 46.64690 180 SER A C 1
ATOM 628 O O . SER A 1 74 ? 38.45480 -6.61189 -1.26686 1.000 47.29161 180 SER A O 1
ATOM 631 N N . LEU A 1 75 ? 38.11925 -7.09232 0.88511 1.000 45.10307 181 LEU A N 1
ATOM 632 C CA . LEU A 1 75 ? 38.13945 -5.69940 1.28397 1.000 47.66913 181 LEU A CA 1
ATOM 633 C C . LEU A 1 75 ? 39.55144 -5.27071 1.64759 1.000 53.13925 181 LEU A C 1
ATOM 634 O O . LEU A 1 75 ? 40.34376 -6.07933 2.13125 1.000 56.11902 181 LEU A O 1
ATOM 639 N N . PRO A 1 76 ? 39.90328 -4.01266 1.43393 1.000 56.65764 182 PRO A N 1
ATOM 640 C CA . PRO A 1 76 ? 41.23640 -3.54123 1.81788 1.000 59.81150 182 PRO A CA 1
ATOM 641 C C . PRO A 1 76 ? 41.32521 -3.31071 3.32289 1.000 61.33578 182 PRO A C 1
ATOM 642 O O . PRO A 1 76 ? 40.33011 -3.31604 4.04126 1.000 60.28338 182 PRO A O 1
ATOM 646 N N . GLY A 1 77 ? 42.55413 -3.12696 3.79689 1.000 66.15100 183 GLY A N 1
ATOM 647 C CA . GLY A 1 77 ? 42.78820 -2.73939 5.17041 1.000 68.80929 183 GLY A CA 1
ATOM 648 C C . GLY A 1 77 ? 42.98053 -3.92091 6.09759 1.000 69.35458 183 GLY A C 1
ATOM 649 O O . GLY A 1 77 ? 43.02767 -5.07603 5.66148 1.000 69.08986 183 GLY A O 1
ATOM 650 N N . PRO A 1 78 ? 43.11009 -3.65199 7.39931 1.000 71.59693 184 PRO A N 1
ATOM 651 C CA . PRO A 1 78 ? 43.35859 -4.74354 8.35252 1.000 73.08058 184 PRO A CA 1
ATOM 652 C C . PRO A 1 78 ? 42.13702 -5.64116 8.48795 1.000 70.59664 184 PRO A C 1
ATOM 653 O O . PRO A 1 78 ? 40.99712 -5.17121 8.53171 1.000 69.44614 184 PRO A O 1
ATOM 657 N N . LYS A 1 79 ? 42.39008 -6.94737 8.53446 1.000 70.36837 185 LYS A N 1
ATOM 658 C CA . LYS A 1 79 ? 41.31810 -7.92937 8.40826 1.000 71.79034 185 LYS A CA 1
ATOM 659 C C . LYS A 1 79 ? 40.41686 -7.92321 9.63612 1.000 65.84839 185 LYS A C 1
ATOM 660 O O . LYS A 1 79 ? 40.89578 -7.92015 10.77215 1.000 66.21520 185 LYS A O 1
ATOM 666 N N . ARG A 1 80 ? 39.11070 -7.89052 9.40013 1.000 60.36372 186 ARG A N 1
ATOM 667 C CA . ARG A 1 80 ? 38.10344 -8.06332 10.43332 1.000 56.86310 186 ARG A CA 1
ATOM 668 C C . ARG A 1 80 ? 37.37654 -9.38423 10.21531 1.000 51.42626 186 ARG A C 1
ATOM 669 O O . ARG A 1 80 ? 37.52306 -10.03814 9.18538 1.000 48.42427 186 ARG A O 1
ATOM 677 N N . GLY A 1 81 ? 36.55299 -9.76312 11.19187 1.000 46.44851 187 GLY A N 1
ATOM 678 C CA . GLY A 1 81 ? 35.93566 -11.06451 11.19957 1.000 41.83192 187 GLY A CA 1
ATOM 679 C C . GLY A 1 81 ? 34.45072 -11.04280 10.88703 1.000 37.91065 187 GLY A C 1
ATOM 680 O O . GLY A 1 81 ? 33.81549 -10.01390 10.67628 1.000 33.24786 187 GLY A O 1
ATOM 681 N N . VAL A 1 82 ? 33.89209 -12.24149 10.90399 1.000 35.75174 188 VAL A N 1
ATOM 682 C CA . VAL A 1 82 ? 32.45553 -12.44133 10.79651 1.000 34.43734 188 VAL A CA 1
ATOM 683 C C . VAL A 1 82 ? 31.97442 -13.04129 12.10826 1.000 35.01299 188 VAL A C 1
ATOM 684 O O . VAL A 1 82 ? 32.59162 -13.98015 12.63131 1.000 32.86103 188 VAL A O 1
ATOM 688 N N . ALA A 1 83 ? 30.89025 -12.48537 12.65234 1.000 31.62320 189 ALA A N 1
ATOM 689 C CA . ALA A 1 83 ? 30.20454 -13.06388 13.79927 1.000 32.35865 189 ALA A CA 1
ATOM 690 C C . ALA A 1 83 ? 28.87984 -13.63010 13.31761 1.000 32.10003 189 ALA A C 1
ATOM 691 O O . ALA A 1 83 ? 28.18855 -13.00765 12.51090 1.000 33.21256 189 ALA A O 1
ATOM 693 N N . CYS A 1 84 ? 28.53342 -14.81010 13.80024 1.000 30.30957 190 CYS A N 1
ATOM 694 C CA . CYS A 1 84 ? 27.226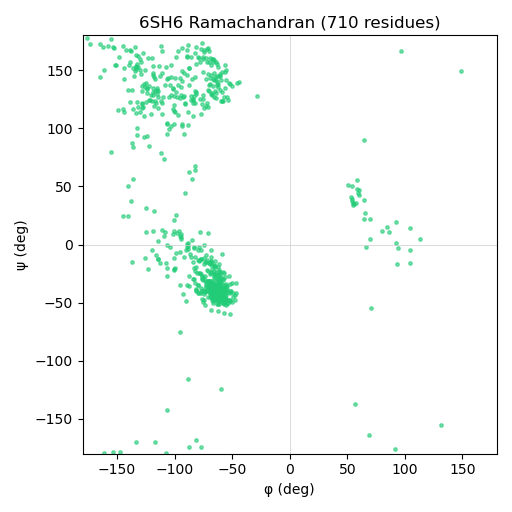32 -15.40871 13.54445 1.000 30.77654 190 CYS A CA 1
ATOM 695 C C . CYS A 1 84 ? 26.66808 -15.83853 14.89391 1.000 32.53582 190 CYS A C 1
ATOM 696 O O . CYS A 1 84 ? 27.21546 -16.76081 15.51039 1.000 31.47123 190 CYS A O 1
ATOM 699 N N . THR A 1 85 ? 25.57005 -15.20037 15.33764 1.000 32.80466 191 THR A N 1
ATOM 700 C CA . THR A 1 85 ? 24.97215 -15.50778 16.63868 1.000 33.82851 191 THR A CA 1
ATOM 701 C C . THR A 1 85 ? 23.96480 -16.64254 16.54747 1.000 35.68045 191 THR A C 1
ATOM 702 O O . THR A 1 85 ? 23.15087 -16.67839 15.62563 1.000 36.72184 191 THR A O 1
ATOM 706 N N . GLN A 1 86 ? 24.00947 -17.55644 17.53012 1.000 33.54037 192 GLN A N 1
ATOM 707 C CA . GLN A 1 86 ? 23.04640 -18.63751 17.72683 1.000 34.50929 192 GLN A CA 1
ATOM 708 C C . GLN A 1 86 ? 22.35871 -18.48638 19.08191 1.000 34.97647 192 GLN A C 1
ATOM 709 O O . GLN A 1 86 ? 23.03238 -18.26339 20.09931 1.000 36.58539 192 GLN A O 1
ATOM 715 N N . PRO A 1 87 ? 21.03633 -18.56329 19.14107 1.000 38.52686 193 PRO A N 1
ATOM 716 C CA . PRO A 1 87 ? 20.38847 -18.67052 20.44503 1.000 38.57459 193 PRO A CA 1
ATOM 717 C C . PRO A 1 87 ? 20.88970 -19.85524 21.25980 1.000 39.82687 193 PRO A C 1
ATOM 718 O O . PRO A 1 87 ? 20.86802 -19.79995 22.50432 1.000 39.24179 193 PRO A O 1
ATOM 722 N N . ARG A 1 88 ? 21.35563 -20.93010 20.60823 1.000 38.06165 194 ARG A N 1
ATOM 723 C CA . ARG A 1 88 ? 21.56901 -22.19150 21.32370 1.000 39.61856 194 ARG A CA 1
ATOM 724 C C . ARG A 1 88 ? 23.04148 -22.57986 21.38462 1.000 39.81944 194 ARG A C 1
ATOM 725 O O . ARG A 1 88 ? 23.70220 -22.67567 20.35254 1.000 42.47586 194 ARG A O 1
ATOM 733 N N . ARG A 1 89 ? 23.53274 -22.83460 22.60892 1.000 37.64443 195 ARG A N 1
ATOM 734 C CA . ARG A 1 89 ? 24.91618 -23.26492 22.83241 1.000 35.77578 195 ARG A CA 1
ATOM 735 C C . ARG A 1 89 ? 25.31774 -24.42719 21.93743 1.000 37.71282 195 ARG A C 1
ATOM 736 O O . ARG A 1 89 ? 26.40048 -24.42148 21.34710 1.000 38.71627 195 ARG A O 1
ATOM 744 N N . VAL A 1 90 ? 24.48748 -25.46970 21.89259 1.000 39.24821 196 VAL A N 1
ATOM 745 C CA . VAL A 1 90 ? 24.83921 -26.67572 21.16162 1.000 41.07584 196 VAL A CA 1
ATOM 746 C C . VAL A 1 90 ? 24.93373 -26.38816 19.66663 1.000 42.65892 196 VAL A C 1
ATOM 747 O O . VAL A 1 90 ? 25.79096 -26.94161 18.96543 1.000 42.48813 196 VAL A O 1
ATOM 751 N N . ALA A 1 91 ? 24.05671 -25.52623 19.15288 1.000 41.20432 197 ALA A N 1
ATOM 752 C CA . ALA A 1 91 ? 24.14215 -25.17366 17.73598 1.000 42.14261 197 ALA A CA 1
ATOM 753 C C . ALA A 1 91 ? 25.43191 -24.40866 17.44207 1.000 39.89918 197 ALA A C 1
ATOM 754 O O . ALA A 1 91 ? 26.12620 -24.68635 16.45434 1.000 39.86043 197 ALA A O 1
ATOM 756 N N . ALA A 1 92 ? 25.79772 -23.47173 18.31201 1.000 38.63859 198 ALA A N 1
ATOM 757 C CA . ALA A 1 92 ? 27.01805 -22.70712 18.07346 1.000 37.25751 198 ALA A CA 1
ATOM 758 C C . ALA A 1 92 ? 28.24157 -23.61048 18.09907 1.000 37.07133 198 ALA A C 1
ATOM 759 O O . ALA A 1 92 ? 29.11574 -23.49376 17.24483 1.000 36.42443 198 ALA A O 1
ATOM 761 N N . MET A 1 93 ? 28.34535 -24.48945 19.10341 1.000 36.36007 199 MET A N 1
ATOM 762 C CA . MET A 1 93 ? 29.53828 -25.31849 19.20850 1.000 37.19205 199 MET A CA 1
ATOM 763 C C . MET A 1 93 ? 29.57689 -26.36546 18.10294 1.000 37.54137 199 MET A C 1
ATOM 764 O O . MET A 1 93 ? 30.63171 -26.61484 17.52285 1.000 37.91077 199 MET A O 1
ATOM 769 N N . SER A 1 94 ? 28.45518 -27.04130 17.85302 1.000 38.12095 200 SER A N 1
ATOM 770 C CA . SER A 1 94 ? 28.43300 -28.06844 16.81815 1.000 38.68280 200 SER A CA 1
ATOM 771 C C . SER A 1 94 ? 28.70811 -27.47551 15.45079 1.000 37.08051 200 SER A C 1
ATOM 772 O O . SER A 1 94 ? 29.48537 -28.02852 14.67120 1.000 37.80322 200 SER A O 1
ATOM 775 N N . VAL A 1 95 ? 28.07285 -26.34831 15.13240 1.000 36.44436 201 VAL A N 1
ATOM 776 C CA . VAL A 1 95 ? 28.23578 -25.85010 13.76978 1.000 37.20108 201 VAL A CA 1
ATOM 777 C C . VAL A 1 95 ? 29.63064 -25.25302 13.56399 1.000 38.26547 201 VAL A C 1
ATOM 778 O O . VAL A 1 95 ? 30.16404 -25.29592 12.45102 1.000 42.55824 201 VAL A O 1
ATOM 782 N N . ALA A 1 96 ? 30.24363 -24.68161 14.61027 1.000 36.54970 202 ALA A N 1
ATOM 783 C CA . ALA A 1 96 ? 31.62108 -24.21826 14.47835 1.000 36.10880 202 ALA A CA 1
ATOM 784 C C . ALA A 1 96 ? 32.57589 -25.37885 14.21805 1.000 38.61717 202 ALA A C 1
ATOM 785 O O . ALA A 1 96 ? 33.53779 -25.23597 13.45335 1.000 38.78033 202 ALA A O 1
ATOM 787 N N . GLN A 1 97 ? 32.35360 -26.54055 14.84678 1.000 38.62077 203 GLN A N 1
ATOM 788 C CA . GLN A 1 97 ? 33.19543 -27.67561 14.49212 1.000 41.11992 203 GLN A CA 1
ATOM 789 C C . GLN A 1 97 ? 32.98394 -28.06321 13.03795 1.000 38.54756 203 GLN A C 1
ATOM 790 O O . GLN A 1 97 ? 33.94376 -28.30676 12.30525 1.000 37.48411 203 GLN A O 1
ATOM 796 N N . ARG A 1 98 ? 31.72417 -28.12689 12.61214 1.000 40.66122 204 ARG A N 1
ATOM 797 C CA . ARG A 1 98 ? 31.39722 -28.46691 11.22644 1.000 39.79980 204 ARG A CA 1
ATOM 798 C C . ARG A 1 98 ? 32.06873 -27.50756 10.24420 1.000 38.80081 204 ARG A C 1
ATOM 799 O O . ARG A 1 98 ? 32.71140 -27.93579 9.27787 1.000 43.90528 204 ARG A O 1
ATOM 807 N N . VAL A 1 99 ? 31.92507 -26.20321 10.46984 1.000 36.30750 205 VAL A N 1
ATOM 808 C CA . VAL A 1 99 ? 32.42178 -25.22974 9.50417 1.000 36.40368 205 VAL A CA 1
ATOM 809 C C . VAL A 1 99 ? 33.94609 -25.18186 9.50753 1.000 40.43791 205 VAL A C 1
ATOM 810 O O . VAL A 1 99 ? 34.56895 -24.94498 8.45939 1.000 40.51541 205 VAL A O 1
ATOM 814 N N . ALA A 1 100 ? 34.58566 -25.43314 10.65587 1.000 38.84460 206 ALA A N 1
ATOM 815 C CA . ALA A 1 100 ? 36.03811 -25.59697 10.64584 1.000 40.18370 206 ALA A CA 1
ATOM 816 C C . ALA A 1 100 ? 36.44439 -26.73040 9.71086 1.000 43.06202 206 ALA A C 1
ATOM 817 O O . ALA A 1 100 ? 37.43554 -26.62417 8.97438 1.000 41.82970 206 ALA A O 1
ATOM 819 N N . ASP A 1 101 ? 35.71988 -27.85100 9.76955 1.000 42.79067 207 ASP A N 1
ATOM 820 C CA . ASP A 1 101 ? 35.96043 -28.92795 8.81810 1.000 41.27455 207 ASP A CA 1
ATOM 821 C C . ASP A 1 101 ? 35.72002 -28.44060 7.39219 1.000 43.06493 207 ASP A C 1
ATOM 822 O O . ASP A 1 101 ? 36.53173 -28.68498 6.48756 1.000 44.82284 207 ASP A O 1
ATOM 827 N N . GLU A 1 102 ? 34.60122 -27.74000 7.17678 1.000 42.29766 208 GLU A N 1
ATOM 828 C CA . GLU A 1 102 ? 34.25129 -27.31410 5.82979 1.000 42.17906 208 GLU A CA 1
ATOM 829 C C . GLU A 1 102 ? 35.30218 -26.37907 5.26503 1.000 43.09863 208 GLU A C 1
ATOM 830 O O . GLU A 1 102 ? 35.59732 -26.42746 4.06425 1.000 43.45991 208 GLU A O 1
ATOM 836 N N . MET A 1 103 ? 35.89838 -25.54705 6.11589 1.000 42.52651 209 MET A N 1
ATOM 837 C CA . MET A 1 103 ? 36.93539 -24.61047 5.71151 1.000 42.61277 209 MET A CA 1
ATOM 838 C C . MET A 1 103 ? 38.32564 -25.20548 5.78091 1.000 42.19436 209 MET A C 1
ATOM 839 O O . MET A 1 103 ? 39.29026 -24.49788 5.50532 1.000 44.40984 209 MET A O 1
ATOM 844 N N . ASP A 1 104 ? 38.46658 -26.47086 6.16058 1.000 41.94628 210 ASP A N 1
ATOM 845 C CA . ASP A 1 104 ? 39.77952 -27.11008 6.18950 1.000 43.60276 210 ASP A CA 1
ATOM 846 C C . ASP A 1 104 ? 40.71231 -26.45719 7.21861 1.000 45.66364 210 ASP A C 1
ATOM 847 O O . ASP A 1 104 ? 41.90425 -26.30358 6.96600 1.000 47.42134 210 ASP A O 1
ATOM 852 N N . VAL A 1 105 ? 40.18195 -26.06525 8.38645 1.000 44.83007 211 VAL A N 1
ATOM 853 C CA . VAL A 1 105 ? 40.97287 -25.40803 9.42370 1.000 45.27540 211 VAL A CA 1
ATOM 854 C C . VAL A 1 105 ? 40.66655 -26.05552 10.76932 1.000 43.56693 211 VAL A C 1
ATOM 855 O O . VAL A 1 105 ? 39.63405 -26.70088 10.94852 1.000 41.14628 211 VAL A O 1
ATOM 859 N N . MET A 1 106 ? 41.54492 -25.81806 11.74273 1.000 47.50450 212 MET A N 1
ATOM 860 C CA . MET A 1 106 ? 41.33301 -26.33845 13.09144 1.000 51.97805 212 MET A CA 1
ATOM 861 C C . MET A 1 106 ? 40.39310 -25.43668 13.88015 1.000 48.52023 212 MET A C 1
ATOM 862 O O . MET A 1 106 ? 40.57006 -24.21670 13.90247 1.000 47.41880 212 MET A O 1
ATOM 867 N N . LEU A 1 107 ? 39.39938 -26.04712 14.53242 1.000 48.10160 213 LEU A N 1
ATOM 868 C CA . LEU A 1 107 ? 38.47437 -25.30961 15.38123 1.000 47.52708 213 LEU A CA 1
ATOM 869 C C . LEU A 1 107 ? 39.24657 -24.53636 16.45054 1.000 46.43676 213 LEU A C 1
ATOM 870 O O . LEU A 1 107 ? 40.17513 -25.06338 17.07037 1.000 48.03393 213 LEU A O 1
ATOM 875 N N . GLY A 1 108 ? 38.87307 -23.27218 16.64926 1.000 43.55920 214 GLY A N 1
ATOM 876 C CA . GLY A 1 108 ? 39.56880 -22.39559 17.56820 1.000 43.68455 214 GLY A CA 1
ATOM 877 C C . GLY A 1 108 ? 40.64993 -21.55203 16.92693 1.000 43.12075 214 GLY A C 1
ATOM 878 O O . GLY A 1 108 ? 41.11303 -20.57520 17.53997 1.000 41.99698 214 GLY A O 1
ATOM 879 N N . GLN A 1 109 ? 41.08035 -21.92347 15.72637 1.000 40.84712 215 GLN A N 1
ATOM 880 C CA . GLN A 1 109 ? 41.93885 -21.09375 14.89739 1.000 42.08378 215 GLN A CA 1
ATOM 881 C C . GLN A 1 109 ? 41.05547 -20.18151 14.05259 1.000 42.28377 215 GLN A C 1
ATOM 882 O O . GLN A 1 109 ? 40.30023 -19.36902 14.60080 1.000 43.65510 215 GLN A O 1
ATOM 888 N N . GLU A 1 110 ? 41.07849 -20.34245 12.73176 1.000 39.33328 216 GLU A N 1
ATOM 889 C CA . GLU A 1 110 ? 40.35748 -19.41891 11.87409 1.000 37.00942 216 GLU A CA 1
ATOM 890 C C . GLU A 1 110 ? 38.86283 -19.46560 12.10159 1.000 35.13990 216 GLU A C 1
ATOM 891 O O . GLU A 1 110 ? 38.17335 -18.46168 11.87944 1.000 34.67532 216 GLU A O 1
ATOM 897 N N . VAL A 1 111 ? 38.33244 -20.60721 12.52455 1.000 36.59764 217 VAL A N 1
ATOM 898 C CA . VAL A 1 111 ? 36.91907 -20.74904 12.87014 1.000 37.44180 217 VAL A CA 1
ATOM 899 C C . VAL A 1 111 ? 36.82542 -21.10795 14.35297 1.000 39.05511 217 VAL A C 1
ATOM 900 O O . VAL A 1 111 ? 37.50923 -22.02156 14.81400 1.000 40.06954 217 VAL A O 1
ATOM 904 N N . GLY A 1 112 ? 35.96393 -20.41530 15.08792 1.000 40.56691 218 GLY A N 1
ATOM 905 C CA . GLY A 1 112 ? 35.89133 -20.63569 16.51864 1.000 41.52704 218 GLY A CA 1
ATOM 906 C C . GLY A 1 112 ? 34.48276 -20.44368 17.03487 1.000 40.06474 218 GLY A C 1
ATOM 907 O O . GLY A 1 112 ? 33.55076 -20.17249 16.27071 1.000 37.28607 218 GLY A O 1
ATOM 908 N N . TYR A 1 113 ? 34.32782 -20.60049 18.35790 1.000 38.53103 219 TYR A N 1
ATOM 909 C CA . TYR A 1 113 ? 33.04963 -20.32181 18.99227 1.000 37.51806 219 TYR A CA 1
ATOM 910 C C . TYR A 1 113 ? 33.24876 -19.59219 20.32293 1.000 37.06297 219 TYR A C 1
ATOM 911 O O . TYR A 1 113 ? 34.34697 -19.46748 20.86397 1.000 35.58672 219 TYR A O 1
ATOM 920 N N . SER A 1 114 ? 32.15599 -19.06705 20.82974 1.000 36.70710 220 SER A N 1
ATOM 921 C CA . SER A 1 114 ? 32.18829 -18.33870 22.08460 1.000 37.82319 220 SER A CA 1
ATOM 922 C C . SER A 1 114 ? 30.83671 -18.53447 22.74311 1.000 37.10415 220 SER A C 1
ATOM 923 O O . SER A 1 114 ? 29.81330 -18.11470 22.18158 1.000 33.90964 220 SER A O 1
ATOM 926 N N . ILE A 1 115 ? 30.85275 -19.20999 23.90510 1.000 35.09980 221 ILE A N 1
ATOM 927 C CA . ILE A 1 115 ? 29.73268 -19.38374 24.81290 1.000 34.07485 221 ILE A CA 1
ATOM 928 C C . ILE A 1 115 ? 30.16356 -18.76124 26.13311 1.000 32.53425 221 ILE A C 1
ATOM 929 O O . ILE A 1 115 ? 31.35274 -18.58155 26.39328 1.000 33.41589 221 ILE A O 1
ATOM 934 N N . ARG A 1 116 ? 29.19090 -18.44297 26.97827 1.000 32.97468 222 ARG A N 1
ATOM 935 C CA . ARG A 1 116 ? 29.54048 -18.00083 28.32284 1.000 35.86969 222 ARG A CA 1
ATOM 936 C C . ARG A 1 116 ? 30.45671 -19.05075 28.97039 1.000 35.02099 222 ARG A C 1
ATOM 937 O O . ARG A 1 116 ? 30.16163 -20.23936 28.93382 1.000 38.72155 222 ARG A O 1
ATOM 945 N N . PHE A 1 117 ? 31.63419 -18.63532 29.43077 1.000 33.84703 223 PHE A N 1
ATOM 946 C CA . PHE A 1 117 ? 32.62328 -19.48799 30.10775 1.000 35.09547 223 PHE A CA 1
ATOM 947 C C . PHE A 1 117 ? 33.31299 -20.50809 29.20086 1.000 36.68133 223 PHE A C 1
ATOM 948 O O . PHE A 1 117 ? 34.13625 -21.30377 29.70088 1.000 36.53096 223 PHE A O 1
ATOM 956 N N . GLU A 1 118 ? 33.04539 -20.49428 27.88386 1.000 37.26016 224 GLU A N 1
ATOM 957 C CA . GLU A 1 118 ? 33.63114 -21.45215 26.92486 1.000 39.32516 224 GLU A CA 1
ATOM 958 C C . GLU A 1 118 ? 34.06493 -20.68688 25.66874 1.000 36.82746 224 GLU A C 1
ATOM 959 O O . GLU A 1 118 ? 33.28538 -20.57425 24.73423 1.000 35.72402 224 GLU A O 1
ATOM 965 N N . ASP A 1 119 ? 35.29191 -20.15753 25.67048 1.000 38.39900 225 ASP A N 1
ATOM 966 C CA . ASP A 1 119 ? 35.84604 -19.35962 24.56584 1.000 39.70313 225 ASP A CA 1
ATOM 967 C C . ASP A 1 119 ? 36.73962 -20.26788 23.72446 1.000 41.51838 225 ASP A C 1
ATOM 968 O O . ASP A 1 119 ? 37.76306 -20.75796 24.20482 1.000 46.06187 225 ASP A O 1
ATOM 973 N N . CYS A 1 120 ? 36.36135 -20.54173 22.48618 1.000 41.91869 226 CYS A N 1
ATOM 974 C CA . CYS A 1 120 ? 37.23478 -21.38094 21.66856 1.000 42.23024 226 CYS A CA 1
ATOM 975 C C . CYS A 1 120 ? 37.59138 -20.57873 20.42316 1.000 41.45648 226 CYS A C 1
ATOM 976 O O . CYS A 1 120 ? 36.96269 -20.70111 19.37679 1.000 38.87809 226 CYS A O 1
ATOM 979 N N . SER A 1 121 ? 38.61261 -19.74337 20.55472 1.000 41.44667 227 SER A N 1
ATOM 980 C CA . SER A 1 121 ? 38.94956 -18.78301 19.52382 1.000 40.49830 227 SER A CA 1
ATOM 981 C C . SER A 1 121 ? 40.37268 -18.34818 19.79526 1.000 42.19565 227 SER A C 1
ATOM 982 O O . SER A 1 121 ? 40.93508 -18.64778 20.84643 1.000 43.65742 227 SER A O 1
ATOM 985 N N . SER A 1 122 ? 40.94318 -17.62851 18.84474 1.000 40.35506 228 SER A N 1
ATOM 986 C CA . SER A 1 122 ? 42.31899 -17.17105 18.96362 1.000 43.47579 228 SER A CA 1
ATOM 987 C C . SER A 1 122 ? 42.46964 -15.89896 18.13102 1.000 44.78167 228 SER A C 1
ATOM 988 O O . SER A 1 122 ? 41.52233 -15.42391 17.49778 1.000 42.87843 228 SER A O 1
ATOM 991 N N . ALA A 1 123 ? 43.68577 -15.36629 18.11243 1.000 46.48433 229 ALA A N 1
ATOM 992 C CA . ALA A 1 123 ? 43.98167 -14.22043 17.27305 1.000 47.58815 229 ALA A CA 1
ATOM 993 C C . ALA A 1 123 ? 43.75969 -14.52740 15.79737 1.000 46.60088 229 ALA A C 1
ATOM 994 O O . ALA A 1 123 ? 43.47351 -13.61021 15.02106 1.000 47.03111 229 ALA A O 1
ATOM 996 N N . LYS A 1 124 ? 43.84601 -15.79254 15.39456 1.000 45.02987 230 LYS A N 1
ATOM 997 C CA . LYS A 1 124 ? 43.59360 -16.14026 13.99946 1.000 45.71047 230 LYS A CA 1
ATOM 998 C C . LYS A 1 124 ? 42.11185 -16.23143 13.65926 1.000 44.28827 230 LYS A C 1
ATOM 999 O O . LYS A 1 124 ? 41.79421 -16.44147 12.48932 1.000 42.15871 230 LYS A O 1
ATOM 1005 N N . THR A 1 125 ? 41.20515 -16.09019 14.62806 1.000 39.93455 231 THR A N 1
ATOM 1006 C CA . THR A 1 125 ? 39.79405 -16.36423 14.38239 1.000 37.57636 231 THR A CA 1
ATOM 1007 C C . THR A 1 125 ? 39.18491 -15.27218 13.50633 1.000 37.62979 231 THR A C 1
ATOM 1008 O O . THR A 1 125 ? 39.21027 -14.09313 13.86293 1.000 38.07393 231 THR A O 1
ATOM 1012 N N . ILE A 1 126 ? 38.63964 -15.65182 12.35301 1.000 35.09501 232 ILE A N 1
ATOM 1013 C CA . ILE A 1 126 ? 37.99992 -14.68733 11.47472 1.000 37.43348 232 ILE A CA 1
ATOM 1014 C C . ILE A 1 126 ? 36.54456 -15.01670 11.24649 1.000 36.99956 232 ILE A C 1
ATOM 1015 O O . ILE A 1 126 ? 35.83697 -14.24169 10.60801 1.000 38.50331 232 ILE A O 1
ATOM 1020 N N . LEU A 1 127 ? 36.07405 -16.13912 11.77264 1.000 32.85156 233 LEU A N 1
ATOM 1021 C CA . LEU A 1 127 ? 34.66338 -16.49138 11.75376 1.000 30.78449 233 LEU A CA 1
ATOM 1022 C C . LEU A 1 127 ? 34.34681 -17.08855 13.11478 1.000 33.26818 233 LEU A C 1
ATOM 1023 O O . LEU A 1 127 ? 34.96914 -18.07925 13.51583 1.000 32.18796 233 LEU A O 1
ATOM 1028 N N . LYS A 1 128 ? 33.38763 -16.50749 13.82713 1.000 32.21882 234 LYS A N 1
ATOM 1029 C CA . LYS A 1 128 ? 33.11626 -16.95802 15.18351 1.000 32.64611 234 LYS A CA 1
ATOM 1030 C C . LYS A 1 128 ? 31.61959 -17.15827 15.34771 1.000 32.77113 234 LYS A C 1
ATOM 1031 O O . LYS A 1 128 ? 30.84494 -16.20660 15.21401 1.000 31.90986 234 LYS A O 1
ATOM 1037 N N . TYR A 1 129 ? 31.21355 -18.38898 15.63556 1.000 33.53875 235 TYR A N 1
ATOM 1038 C CA . TYR A 1 129 ? 29.84683 -18.62437 16.07452 1.000 31.15929 235 TYR A CA 1
ATOM 1039 C C . TYR A 1 129 ? 29.73006 -18.41271 17.58234 1.000 31.52780 235 TYR A C 1
ATOM 1040 O O . TYR A 1 129 ? 30.48868 -18.98881 18.35077 1.000 33.92496 235 TYR A O 1
ATOM 1049 N N . MET A 1 130 ? 28.78599 -17.58700 17.99897 1.000 30.65635 236 MET A N 1
ATOM 1050 C CA . MET A 1 130 ? 28.69754 -17.25793 19.40739 1.000 36.73988 236 MET A CA 1
ATOM 1051 C C . MET A 1 130 ? 27.23426 -17.23434 19.75898 1.000 36.38673 236 MET A C 1
ATOM 1052 O O . MET A 1 130 ? 26.39743 -17.00263 18.88955 1.000 32.43857 236 MET A O 1
ATOM 1057 N N . THR A 1 131 ? 26.91968 -17.47422 21.03246 1.000 34.26439 237 THR A N 1
ATOM 1058 C CA . THR A 1 131 ? 25.55302 -17.24261 21.45298 1.000 32.60645 237 THR A CA 1
ATOM 1059 C C . THR A 1 131 ? 25.23105 -15.76626 21.27836 1.000 32.86664 237 THR A C 1
ATOM 1060 O O . THR A 1 131 ? 26.11255 -14.90041 21.37034 1.000 31.66510 237 THR A O 1
ATOM 1064 N N . ASP A 1 132 ? 23.94981 -15.46416 21.06630 1.000 34.12117 238 ASP A N 1
ATOM 1065 C CA . ASP A 1 132 ? 23.58455 -14.05599 20.96509 1.000 31.47026 238 ASP A CA 1
ATOM 1066 C C . ASP A 1 132 ? 23.89688 -13.29774 22.26272 1.000 37.03065 238 ASP A C 1
ATOM 1067 O O . ASP A 1 132 ? 24.26063 -12.11338 22.21566 1.000 38.31556 238 ASP A O 1
ATOM 1072 N N . GLY A 1 133 ? 23.82566 -13.96391 23.42113 1.000 36.08577 239 GLY A N 1
ATOM 1073 C CA . GLY A 1 133 ? 24.17821 -13.28477 24.65482 1.000 34.73096 239 GLY A CA 1
ATOM 1074 C C . GLY A 1 133 ? 25.63724 -12.87784 24.67579 1.000 35.93064 239 GLY A C 1
ATOM 1075 O O . GLY A 1 133 ? 25.99124 -11.81396 25.19750 1.000 37.12488 239 GLY A O 1
ATOM 1076 N N . MET A 1 134 ? 26.51052 -13.71598 24.09535 1.000 32.57377 240 MET A N 1
ATOM 1077 C CA . MET A 1 134 ? 27.93301 -13.39928 24.11933 1.000 32.74582 240 MET A CA 1
ATOM 1078 C C . MET A 1 134 ? 28.26337 -12.22664 23.21270 1.000 33.86309 240 MET A C 1
ATOM 1079 O O . MET A 1 134 ? 29.19383 -11.46890 23.51559 1.000 32.76431 240 MET A O 1
ATOM 1084 N N . LEU A 1 135 ? 27.52960 -12.05074 22.10585 1.000 31.38032 241 LEU A N 1
ATOM 1085 C CA . LEU A 1 135 ? 27.80782 -10.87516 21.27924 1.000 31.89115 241 LEU A CA 1
ATOM 1086 C C . LEU A 1 135 ? 27.38319 -9.59468 21.99292 1.000 33.32229 241 LEU A C 1
ATOM 1087 O O . LEU A 1 135 ? 28.08843 -8.58342 21.93675 1.000 36.46016 241 LEU A O 1
ATOM 1092 N N . LEU A 1 136 ? 26.23011 -9.60901 22.65715 1.000 33.42229 242 LEU A N 1
ATOM 1093 C CA . LEU A 1 136 ? 25.83363 -8.43773 23.44037 1.000 38.29197 242 LEU A CA 1
ATOM 1094 C C . LEU A 1 136 ? 26.85656 -8.13174 24.54061 1.000 38.14391 242 LEU A C 1
ATOM 1095 O O . LEU A 1 136 ? 27.16620 -6.96103 24.81420 1.000 36.33437 242 LEU A O 1
ATOM 1100 N N . ARG A 1 137 ? 27.43684 -9.16616 25.15587 1.000 38.87683 243 ARG A N 1
ATOM 1101 C CA . ARG A 1 137 ? 28.48948 -8.90422 26.14152 1.000 40.37408 243 ARG A CA 1
ATOM 1102 C C . ARG A 1 137 ? 29.74661 -8.31449 25.49021 1.000 40.72111 243 ARG A C 1
ATOM 1103 O O . ARG A 1 137 ? 30.43137 -7.49278 26.11156 1.000 40.49779 243 ARG A O 1
ATOM 1111 N N . GLU A 1 138 ? 30.07563 -8.69908 24.24235 1.000 37.88731 244 GLU A N 1
ATOM 1112 C CA . GLU A 1 138 ? 31.25146 -8.08953 23.63149 1.000 37.38056 244 GLU A CA 1
ATOM 1113 C C . GLU A 1 138 ? 31.01930 -6.60683 23.38213 1.000 35.11952 244 GLU A C 1
ATOM 1114 O O . GLU A 1 138 ? 31.94623 -5.80334 23.50217 1.000 38.74781 244 GLU A O 1
ATOM 1120 N N . ALA A 1 139 ? 29.78572 -6.22873 23.07130 1.000 34.35854 245 ALA A N 1
ATOM 1121 C CA . ALA A 1 139 ? 29.45883 -4.83558 22.77587 1.000 36.96015 245 ALA A CA 1
ATOM 1122 C C . ALA A 1 139 ? 29.72823 -3.90639 23.94788 1.000 41.87115 245 ALA A C 1
ATOM 1123 O O . ALA A 1 139 ? 29.92908 -2.69464 23.73181 1.000 41.78050 245 ALA A O 1
ATOM 1125 N N . MET A 1 140 ? 29.78197 -4.45185 25.17930 1.000 41.73458 246 MET A N 1
ATOM 1126 C CA . MET A 1 140 ? 29.97622 -3.61847 26.36204 1.000 42.71249 246 MET A CA 1
ATOM 1127 C C . MET A 1 140 ? 31.35934 -3.01044 26.38298 1.000 45.77676 246 MET A C 1
ATOM 1128 O O . MET A 1 140 ? 31.55925 -1.91905 26.92181 1.000 51.80782 246 MET A O 1
ATOM 1133 N N . ASN A 1 141 ? 32.34092 -3.72585 25.86286 1.000 42.75354 247 ASN A N 1
ATOM 1134 C CA . ASN A 1 141 ? 33.68595 -3.19643 25.75416 1.000 46.59269 247 ASN A CA 1
ATOM 1135 C C . ASN A 1 141 ? 34.08409 -2.93321 24.30240 1.000 46.04046 247 ASN A C 1
ATOM 1136 O O . ASN A 1 141 ? 35.25851 -2.68342 24.01376 1.000 45.71451 247 ASN A O 1
ATOM 1141 N N . ASP A 1 142 ? 33.10689 -2.95771 23.38795 1.000 43.96831 248 ASP A N 1
ATOM 1142 C CA . ASP A 1 142 ? 33.32616 -2.63320 21.97985 1.000 43.76788 248 ASP A CA 1
ATOM 1143 C C . ASP A 1 142 ? 31.99483 -2.16617 21.40753 1.000 42.12044 248 ASP A C 1
ATOM 1144 O O . ASP A 1 142 ? 31.29134 -2.96272 20.76987 1.000 40.10840 248 ASP A O 1
ATOM 1149 N N . PRO A 1 143 ? 31.59249 -0.90679 21.64430 1.000 42.87084 249 PRO A N 1
ATOM 1150 C CA . PRO A 1 143 ? 30.19165 -0.52983 21.37286 1.000 40.52288 249 PRO A CA 1
ATOM 1151 C C . PRO A 1 143 ? 29.80168 -0.57371 19.91336 1.000 37.35057 249 PRO A C 1
ATOM 1152 O O . PRO A 1 143 ? 28.61675 -0.77433 19.62495 1.000 39.05565 249 PRO A O 1
ATOM 1156 N N . LEU A 1 144 ? 30.72000 -0.39073 18.96835 1.000 36.46919 250 LEU A N 1
ATOM 1157 C CA . LEU A 1 144 ? 30.33454 -0.51149 17.56180 1.000 36.39549 250 LEU A CA 1
ATOM 1158 C C . LEU A 1 144 ? 30.74837 -1.85173 16.98577 1.000 35.98543 250 LEU A C 1
ATOM 1159 O O . LEU A 1 144 ? 30.62843 -2.06550 15.77067 1.000 34.49265 250 LEU A O 1
ATOM 1164 N N . LEU A 1 145 ? 31.20082 -2.76694 17.84195 1.000 35.37684 251 LEU A N 1
ATOM 1165 C CA . LEU A 1 145 ? 31.56002 -4.11978 17.44702 1.000 35.08058 251 LEU A CA 1
ATOM 1166 C C . LEU A 1 145 ? 32.56715 -4.09531 16.31185 1.000 37.40386 251 LEU A C 1
ATOM 1167 O O . LEU A 1 145 ? 32.41918 -4.77670 15.28952 1.000 34.67068 251 LEU A O 1
ATOM 1172 N N . GLU A 1 146 ? 33.62390 -3.31366 16.52332 1.000 37.20296 252 GLU A N 1
ATOM 1173 C CA . GLU A 1 146 ? 34.57423 -3.03747 15.46072 1.000 41.04383 252 GLU A CA 1
ATOM 1174 C C . GLU A 1 146 ? 35.45258 -4.24229 15.12932 1.000 42.05770 252 GLU A C 1
ATOM 1175 O O . GLU A 1 146 ? 36.13508 -4.22573 14.10077 1.000 42.09000 252 GLU A O 1
ATOM 1181 N N . ARG A 1 147 ? 35.40881 -5.30980 15.92639 1.000 37.76635 253 ARG A N 1
ATOM 1182 C CA . ARG A 1 147 ? 36.11477 -6.52172 15.53062 1.000 39.16414 253 ARG A CA 1
ATOM 1183 C C . ARG A 1 147 ? 35.47081 -7.23462 14.33977 1.000 33.74527 253 ARG A C 1
ATOM 1184 O O . ARG A 1 147 ? 36.11724 -8.10587 13.75654 1.000 34.73585 253 ARG A O 1
ATOM 1192 N N . TYR A 1 148 ? 34.21853 -6.92736 13.98856 1.000 33.55873 254 TYR A N 1
ATOM 1193 C CA . TYR A 1 148 ? 33.49230 -7.61918 12.91594 1.000 34.76748 254 TYR A CA 1
ATOM 1194 C C . TYR A 1 148 ? 33.14823 -6.66261 11.77184 1.000 34.04100 254 TYR A C 1
ATOM 1195 O O . TYR A 1 148 ? 32.80600 -5.49687 12.00858 1.000 35.24053 254 TYR A O 1
ATOM 1204 N N . GLY A 1 149 ? 33.23787 -7.17446 10.54002 1.000 32.16642 255 GLY A N 1
ATOM 1205 C CA . GLY A 1 149 ? 32.83417 -6.46015 9.32176 1.000 33.08239 255 GLY A CA 1
ATOM 1206 C C . GLY A 1 149 ? 31.46366 -6.93475 8.88539 1.000 32.97555 255 GLY A C 1
ATOM 1207 O O . GLY A 1 149 ? 30.75665 -6.24371 8.15759 1.000 35.11730 255 GLY A O 1
ATOM 1208 N N . VAL A 1 150 ? 31.06954 -8.12727 9.35044 1.000 31.48850 256 VAL A N 1
ATOM 1209 C CA . VAL A 1 150 ? 29.74357 -8.67844 9.08397 1.000 31.15920 256 VAL A CA 1
ATOM 1210 C C . VAL A 1 150 ? 29.21015 -9.28503 10.37169 1.000 30.41212 256 VAL A C 1
ATOM 1211 O O . VAL A 1 150 ? 29.91199 -10.04555 11.05147 1.000 30.36249 256 VAL A O 1
ATOM 1215 N N . ILE A 1 151 ? 27.96856 -8.97436 10.70711 1.000 29.11720 257 ILE A N 1
ATOM 1216 C CA . ILE A 1 151 ? 27.31518 -9.62129 11.83860 1.000 30.04333 257 ILE A CA 1
ATOM 1217 C C . ILE A 1 151 ? 26.04550 -10.28815 11.32707 1.000 32.01969 257 ILE A C 1
ATOM 1218 O O . ILE A 1 151 ? 25.18485 -9.63040 10.73032 1.000 30.20563 257 ILE A O 1
ATOM 1223 N N . ILE A 1 152 ? 25.92212 -11.58651 11.57915 1.000 29.82748 258 ILE A N 1
ATOM 1224 C CA . ILE A 1 152 ? 24.78350 -12.38021 11.14497 1.000 26.96596 258 ILE A CA 1
ATOM 1225 C C . ILE A 1 152 ? 24.00735 -12.76223 12.39499 1.000 32.30456 258 ILE A C 1
ATOM 1226 O O . ILE A 1 152 ? 24.51086 -13.53853 13.21330 1.000 32.91957 258 ILE A O 1
ATOM 1231 N N . LEU A 1 153 ? 22.78659 -12.22535 12.55609 1.000 33.29770 259 LEU A N 1
ATOM 1232 C CA . LEU A 1 153 ? 21.85847 -12.66503 13.61086 1.000 36.27664 259 LEU A CA 1
ATOM 1233 C C . LEU A 1 153 ? 21.01075 -13.82837 13.09610 1.000 36.35639 259 LEU A C 1
ATOM 1234 O O . LEU A 1 153 ? 20.02827 -13.62436 12.38534 1.000 32.88171 259 LEU A O 1
ATOM 1239 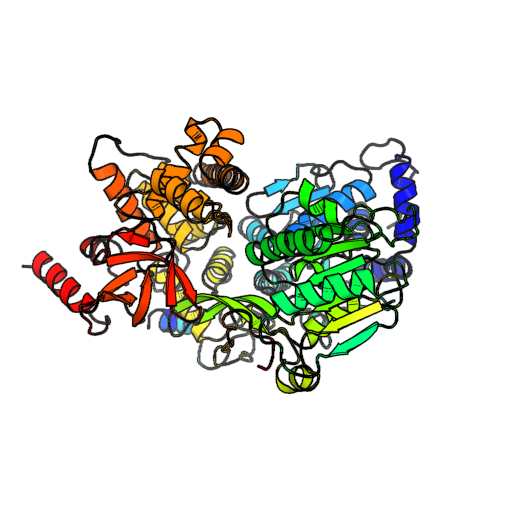N N . ASP A 1 154 ? 21.34206 -15.04024 13.51128 1.000 35.42164 260 ASP A N 1
ATOM 1240 C CA . ASP A 1 154 ? 20.74090 -16.24888 12.97647 1.000 34.43123 260 ASP A CA 1
ATOM 1241 C C . ASP A 1 154 ? 19.64559 -16.72738 13.93384 1.000 35.42352 260 ASP A C 1
ATOM 1242 O O . ASP A 1 154 ? 19.55365 -16.26899 15.08301 1.000 35.36858 260 ASP A O 1
ATOM 1247 N N . GLU A 1 155 ? 18.76415 -17.57638 13.41360 1.000 35.45468 261 GLU A N 1
ATOM 1248 C CA . GLU A 1 155 ? 17.64330 -18.14275 14.16208 1.000 34.94300 261 GLU A CA 1
ATOM 1249 C C . GLU A 1 155 ? 16.78251 -17.03478 14.75665 1.000 36.32975 261 GLU A C 1
ATOM 1250 O O . GLU A 1 155 ? 16.24180 -17.16252 15.85575 1.000 34.53273 261 GLU A O 1
ATOM 1256 N N . ALA A 1 156 ? 16.65788 -15.92569 14.02598 1.000 35.60102 262 ALA A N 1
ATOM 1257 C CA . ALA A 1 156 ? 15.94836 -14.77841 14.55735 1.000 35.41375 262 ALA A CA 1
ATOM 1258 C C . ALA A 1 156 ? 14.50285 -15.10194 14.89332 1.000 34.51101 262 ALA A C 1
ATOM 1259 O O . ALA A 1 156 ? 13.91284 -14.45520 15.77501 1.000 35.16853 262 ALA A O 1
ATOM 1261 N N . HIS A 1 157 ? 13.89912 -16.06879 14.19844 1.000 33.65542 263 HIS A N 1
ATOM 1262 C CA . HIS A 1 157 ? 12.51763 -16.43102 14.48553 1.000 31.81171 263 HIS A CA 1
ATOM 1263 C C . HIS A 1 157 ? 12.32837 -16.96888 15.88883 1.000 34.20646 263 HIS A C 1
ATOM 1264 O O . HIS A 1 157 ? 11.19189 -17.03362 16.34780 1.000 34.86208 263 HIS A O 1
ATOM 1271 N N . GLU A 1 158 ? 13.38501 -17.42281 16.55738 1.000 34.04933 264 GLU A N 1
ATOM 1272 C CA . GLU A 1 158 ? 13.18508 -17.85105 17.94238 1.000 39.07199 264 GLU A CA 1
ATOM 1273 C C . GLU A 1 158 ? 12.97533 -16.67570 18.88590 1.000 36.74469 264 GLU A C 1
ATOM 1274 O O . GLU A 1 158 ? 12.51720 -16.88661 20.01810 1.000 35.87197 264 GLU A O 1
ATOM 1280 N N . ARG A 1 159 ? 13.30345 -15.45822 18.44725 1.000 36.57758 265 ARG A N 1
ATOM 1281 C CA . ARG A 1 159 ? 12.96577 -14.24725 19.19420 1.000 36.69277 265 ARG A CA 1
ATOM 1282 C C . ARG A 1 159 ? 13.40770 -14.34225 20.66241 1.000 35.10382 265 ARG A C 1
ATOM 1283 O O . ARG A 1 159 ? 12.64131 -14.07882 21.58342 1.000 33.61303 265 ARG A O 1
ATOM 1291 N N . THR A 1 160 ? 14.66445 -14.69753 20.88227 1.000 35.87385 266 THR A N 1
ATOM 1292 C CA . THR A 1 160 ? 15.11441 -14.69604 22.26437 1.000 38.07810 266 THR A CA 1
ATOM 1293 C C . THR A 1 160 ? 15.31430 -13.26206 22.74261 1.000 40.61222 266 THR A C 1
ATOM 1294 O O . THR A 1 160 ? 15.35734 -12.30060 21.95652 1.000 37.16114 266 THR A O 1
ATOM 1298 N N . LEU A 1 161 ? 15.43298 -13.13356 24.06326 1.000 39.45281 267 LEU A N 1
ATOM 1299 C CA . LEU A 1 161 ? 15.68730 -11.83576 24.67018 1.000 40.28830 267 LEU A CA 1
ATOM 1300 C C . LEU A 1 161 ? 16.94603 -11.20418 24.07927 1.000 38.41811 267 LEU A C 1
ATOM 1301 O O . LEU A 1 161 ? 16.95540 -10.02332 23.70241 1.000 36.06865 267 LEU A O 1
ATOM 1306 N N . ALA A 1 162 ? 18.01881 -11.98945 23.98334 1.000 36.90705 268 ALA A N 1
ATOM 1307 C CA . ALA A 1 162 ? 19.29304 -11.44714 23.54418 1.000 36.17052 268 ALA A CA 1
ATOM 1308 C C . ALA A 1 162 ? 19.24007 -11.08075 22.06908 1.000 36.34035 268 ALA A C 1
ATOM 1309 O O . ALA A 1 162 ? 19.82388 -10.07070 21.64834 1.000 37.01944 268 ALA A O 1
ATOM 1311 N N . THR A 1 163 ? 18.53974 -11.88482 21.26754 1.000 36.87935 269 THR A N 1
ATOM 1312 C CA . THR A 1 163 ? 18.39745 -11.53872 19.85748 1.000 36.55246 269 THR A CA 1
ATOM 1313 C C . THR A 1 163 ? 17.59831 -10.25452 19.70468 1.000 37.50495 269 THR A C 1
ATOM 1314 O O . THR A 1 163 ? 17.98595 -9.37506 18.93155 1.000 37.98027 269 THR A O 1
ATOM 1318 N N . ASP A 1 164 ? 16.49325 -10.11305 20.46233 1.000 38.38114 270 ASP A N 1
ATOM 1319 C CA . ASP A 1 164 ? 15.70571 -8.88913 20.36597 1.000 38.67275 270 ASP A CA 1
ATOM 1320 C C . ASP A 1 164 ? 16.52605 -7.66908 20.76563 1.000 37.35973 270 ASP A C 1
ATOM 1321 O O . ASP A 1 164 ? 16.44272 -6.62315 20.11746 1.000 39.30578 270 ASP A O 1
ATOM 1326 N N . ILE A 1 165 ? 17.30397 -7.76430 21.84830 1.000 37.62906 271 ILE A N 1
ATOM 1327 C CA . ILE A 1 165 ? 18.14814 -6.63325 22.23404 1.000 37.45098 271 ILE A CA 1
ATOM 1328 C C . ILE A 1 165 ? 19.19210 -6.36950 21.15801 1.000 34.70209 271 ILE A C 1
ATOM 1329 O O . ILE A 1 165 ? 19.44960 -5.22238 20.77879 1.000 35.10146 271 ILE A O 1
ATOM 1334 N N . LEU A 1 166 ? 19.84889 -7.42880 20.68112 1.000 33.93824 272 LEU A N 1
ATOM 1335 C CA . LEU A 1 166 ? 20.84505 -7.25511 19.62409 1.000 33.97726 272 LEU A CA 1
ATOM 1336 C C . LEU A 1 166 ? 20.26171 -6.54949 18.40569 1.000 34.00438 272 LEU A C 1
ATOM 1337 O O . LEU A 1 166 ? 20.95780 -5.76914 17.73933 1.000 33.67466 272 LEU A O 1
ATOM 1342 N N . MET A 1 167 ? 18.99250 -6.80824 18.08405 1.000 33.92669 273 MET A N 1
ATOM 1343 C CA . MET A 1 167 ? 18.43221 -6.15443 16.90328 1.000 35.89141 273 MET A CA 1
ATOM 1344 C C . MET A 1 167 ? 18.38351 -4.64919 17.10188 1.000 35.74592 273 MET A C 1
ATOM 1345 O O . MET A 1 167 ? 18.73081 -3.88490 16.19032 1.000 33.73300 273 MET A O 1
ATOM 1350 N N . GLY A 1 168 ? 18.02060 -4.20677 18.31560 1.000 32.37035 274 GLY A N 1
ATOM 1351 C CA . GLY A 1 168 ? 17.97426 -2.78419 18.58816 1.000 34.60744 274 GLY A CA 1
ATOM 1352 C C . GLY A 1 168 ? 19.34380 -2.17013 18.70914 1.000 36.79416 274 GLY A C 1
ATOM 1353 O O . GLY A 1 168 ? 19.54544 -1.02014 18.30351 1.000 37.97217 274 GLY A O 1
ATOM 1354 N N . VAL A 1 169 ? 20.29874 -2.91455 19.27137 1.000 37.60146 275 VAL A N 1
ATOM 1355 C CA . VAL A 1 169 ? 21.67429 -2.42972 19.35911 1.000 36.85258 275 VAL A CA 1
ATOM 1356 C C . VAL A 1 169 ? 22.28206 -2.29231 17.96732 1.000 36.64264 275 VAL A C 1
ATOM 1357 O O . VAL A 1 169 ? 22.91196 -1.28026 17.63725 1.000 37.23208 275 VAL A O 1
ATOM 1361 N N . LEU A 1 170 ? 22.10115 -3.31031 17.12949 1.000 31.87473 276 LEU A N 1
ATOM 1362 C CA . LEU A 1 170 ? 22.65140 -3.24635 15.78253 1.000 33.16851 276 LEU A CA 1
ATOM 1363 C C . LEU A 1 170 ? 21.97743 -2.15831 14.95123 1.000 33.93914 276 LEU A C 1
ATOM 1364 O O . LEU A 1 170 ? 22.62977 -1.49741 14.14350 1.000 34.66378 276 LEU A O 1
ATOM 1369 N N . LYS A 1 171 ? 20.67682 -1.96273 15.12404 1.000 33.69626 277 LYS A N 1
ATOM 1370 C CA . LYS A 1 171 ? 20.01019 -0.90821 14.37536 1.000 34.87682 277 LYS A CA 1
ATOM 1371 C C . LYS A 1 171 ? 20.64072 0.44935 14.67090 1.000 38.59687 277 LYS A C 1
ATOM 1372 O O . LYS A 1 171 ? 20.72814 1.30833 13.78374 1.000 36.44795 277 LYS A O 1
ATOM 1378 N N . GLU A 1 172 ? 21.10463 0.65229 15.90566 1.000 35.21619 278 GLU A N 1
ATOM 1379 C CA . GLU A 1 172 ? 21.81035 1.87658 16.23957 1.000 37.07262 278 GLU A CA 1
ATOM 1380 C C . GLU A 1 172 ? 23.25137 1.85565 15.72038 1.000 35.93924 278 GLU A C 1
ATOM 1381 O O . GLU A 1 172 ? 23.73147 2.87053 15.20422 1.000 35.82236 278 GLU A O 1
ATOM 1387 N N . VAL A 1 173 ? 23.94622 0.70243 15.80519 1.000 32.68838 279 VAL A N 1
ATOM 1388 C CA . VAL A 1 173 ? 25.34176 0.63774 15.36082 1.000 32.77669 279 VAL A CA 1
ATOM 1389 C C . VAL A 1 173 ? 25.46387 0.98304 13.87886 1.000 35.11198 279 VAL A C 1
ATOM 1390 O O . VAL A 1 173 ? 26.37875 1.71123 13.47154 1.000 34.74099 279 VAL A O 1
ATOM 1394 N N . VAL A 1 174 ? 24.57899 0.44213 13.04421 1.000 34.14418 280 VAL A N 1
ATOM 1395 C CA . VAL A 1 174 ? 24.71712 0.72684 11.60168 1.000 33.93539 280 VAL A CA 1
ATOM 1396 C C . VAL A 1 174 ? 24.41973 2.18113 11.25768 1.000 36.58080 280 VAL A C 1
ATOM 1397 O O . VAL A 1 174 ? 24.81723 2.64234 10.17519 1.000 38.37947 280 VAL A O 1
ATOM 1401 N N . ARG A 1 175 ? 23.75063 2.92760 12.13780 1.000 40.79869 281 ARG A N 1
ATOM 1402 C CA A ARG A 1 175 ? 23.66734 4.37448 11.95756 0.500 43.45040 281 ARG A CA 1
ATOM 1403 C CA B ARG A 1 175 ? 23.66557 4.37831 11.97375 0.500 43.45890 281 ARG A CA 1
ATOM 1404 C C . ARG A 1 175 ? 25.02503 5.04398 12.12290 1.000 44.55443 281 ARG A C 1
ATOM 1405 O O . ARG A 1 175 ? 25.27602 6.09507 11.51111 1.000 45.60335 281 ARG A O 1
ATOM 1420 N N . GLN A 1 176 ? 25.90883 4.46094 12.93765 1.000 41.16932 282 GLN A N 1
ATOM 1421 C CA . GLN A 1 176 ? 27.17681 5.09575 13.29690 1.000 42.69828 282 GLN A CA 1
ATOM 1422 C C . GLN A 1 176 ? 28.36670 4.58830 12.49442 1.000 43.01802 282 GLN A C 1
ATOM 1423 O O . GLN A 1 176 ? 29.38165 5.29699 12.41788 1.000 43.02204 282 GLN A O 1
ATOM 1429 N N . ARG A 1 177 ? 28.23663 3.39727 11.89794 1.000 38.22269 283 ARG A N 1
ATOM 1430 C CA . ARG A 1 177 ? 29.25922 2.66726 11.14837 1.000 41.40317 283 ARG A CA 1
ATOM 1431 C C . ARG A 1 177 ? 28.65830 2.30414 9.79972 1.000 38.66179 283 ARG A C 1
ATOM 1432 O O . ARG A 1 177 ? 27.70018 1.52488 9.75851 1.000 36.63152 283 ARG A O 1
ATOM 1440 N N . SER A 1 178 ? 29.23244 2.79719 8.71126 1.000 39.82721 284 SER A N 1
ATOM 1441 C CA . SER A 1 178 ? 28.70314 2.39489 7.41608 1.000 39.10026 284 SER A CA 1
ATOM 1442 C C . SER A 1 178 ? 29.40627 1.17358 6.83972 1.000 39.74376 284 SER A C 1
ATOM 1443 O O . SER A 1 178 ? 28.918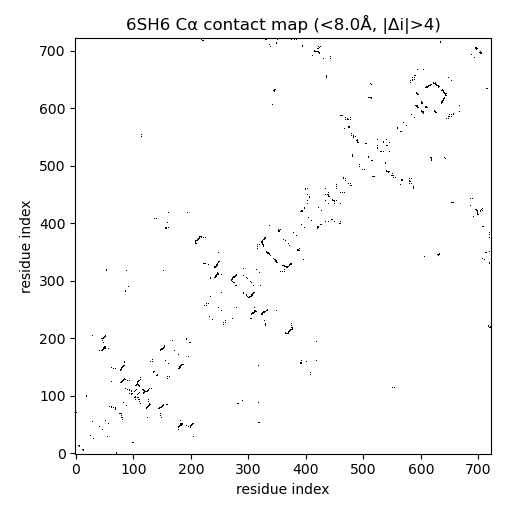75 0.60465 5.86231 1.000 39.28016 284 SER A O 1
ATOM 1446 N N . ASP A 1 179 ? 30.52470 0.73555 7.41818 1.000 38.82513 285 ASP A N 1
ATOM 1447 C CA . ASP A 1 179 ? 31.22893 -0.40063 6.83881 1.000 39.76002 285 ASP A CA 1
ATOM 1448 C C . ASP A 1 179 ? 30.60114 -1.73801 7.24104 1.000 46.64920 285 ASP A C 1
ATOM 1449 O O . ASP A 1 179 ? 30.67705 -2.70715 6.47042 1.000 51.30982 285 ASP A O 1
ATOM 1454 N N . LEU A 1 180 ? 29.90374 -1.77427 8.37115 1.000 41.57757 286 LEU A N 1
ATOM 1455 C CA . LEU A 1 180 ? 29.34250 -3.00633 8.93114 1.000 38.54651 286 LEU A CA 1
ATOM 1456 C C . LEU A 1 180 ? 28.15993 -3.53083 8.11873 1.000 37.75047 286 LEU A C 1
ATOM 1457 O O . LEU A 1 180 ? 27.24521 -2.77502 7.76323 1.000 37.21043 286 LEU A O 1
ATOM 1462 N N . LYS A 1 181 ? 28.17677 -4.83632 7.83179 1.000 34.86067 287 LYS A N 1
ATOM 1463 C CA . LYS A 1 181 ? 27.05616 -5.52672 7.21344 1.000 33.26198 287 LYS A CA 1
ATOM 1464 C C . LYS A 1 181 ? 26.30691 -6.29030 8.30775 1.000 33.88214 287 LYS A C 1
ATOM 1465 O O . LYS A 1 181 ? 26.93631 -6.97462 9.11944 1.000 34.05292 287 LYS A O 1
ATOM 1471 N N . VAL A 1 182 ? 24.97271 -6.18826 8.32575 1.000 32.43423 288 VAL A N 1
ATOM 1472 C CA . VAL A 1 182 ? 24.12853 -6.94838 9.24566 1.000 34.43139 288 VAL A CA 1
ATOM 1473 C C . VAL A 1 182 ? 23.18548 -7.83937 8.44150 1.000 33.95293 288 VAL A C 1
ATOM 1474 O O . VAL A 1 182 ? 22.48764 -7.35768 7.55186 1.000 39.11485 288 VAL A O 1
ATOM 1478 N N . ILE A 1 183 ? 23.13303 -9.12478 8.76333 1.000 33.83915 289 ILE A N 1
ATOM 1479 C CA . ILE A 1 183 ? 22.26108 -10.06966 8.05633 1.000 33.49128 289 ILE A CA 1
ATOM 1480 C C . ILE A 1 183 ? 21.39335 -10.74225 9.09927 1.000 34.75061 289 ILE A C 1
ATOM 1481 O O . ILE A 1 183 ? 21.91403 -11.34464 10.04667 1.000 33.59213 289 ILE A O 1
ATOM 1486 N N . VAL A 1 184 ? 20.08117 -10.64696 8.94532 1.000 35.06288 290 VAL A N 1
ATOM 1487 C CA . VAL A 1 184 ? 19.16080 -11.38972 9.80979 1.000 33.14685 290 VAL A CA 1
ATOM 1488 C C . VAL A 1 184 ? 18.74810 -12.65356 9.07212 1.000 33.55129 290 VAL A C 1
ATOM 1489 O O . VAL A 1 184 ? 18.29398 -12.56441 7.93627 1.000 33.89829 290 VAL A O 1
ATOM 1493 N N . MET A 1 185 ? 18.89660 -13.83220 9.70340 1.000 35.69035 291 MET A N 1
ATOM 1494 C CA . MET A 1 185 ? 18.39363 -15.07328 9.10824 1.000 33.05083 291 MET A CA 1
ATOM 1495 C C . MET A 1 185 ? 17.31824 -15.69814 9.99051 1.000 33.26709 291 MET A C 1
ATOM 1496 O O . MET A 1 185 ? 17.40271 -15.66919 11.21975 1.000 29.31262 291 MET A O 1
ATOM 1501 N N . SER A 1 186 ? 16.32132 -16.29457 9.35208 1.000 33.99969 292 SER A N 1
ATOM 1502 C CA . SER A 1 186 ? 15.15671 -16.82027 10.04045 1.000 34.68908 292 SER A CA 1
ATOM 1503 C C . SER A 1 186 ? 14.61100 -17.97244 9.21106 1.000 39.54420 292 SER A C 1
ATOM 1504 O O . SER A 1 186 ? 14.84396 -18.04564 7.99846 1.000 38.73734 292 SER A O 1
ATOM 1507 N N . ALA A 1 187 ? 13.91244 -18.88479 9.88055 1.000 41.96154 293 ALA A N 1
ATOM 1508 C CA . ALA A 1 187 ? 13.27676 -20.01486 9.21895 1.000 42.97738 293 ALA A CA 1
ATOM 1509 C C . ALA A 1 187 ? 11.94422 -19.63055 8.61113 1.000 44.50265 293 ALA A C 1
ATOM 1510 O O . ALA A 1 187 ? 11.47566 -20.30598 7.68586 1.000 43.05358 293 ALA A O 1
ATOM 1512 N N . THR A 1 188 ? 11.33140 -18.56035 9.11320 1.000 44.90872 294 THR A N 1
ATOM 1513 C CA . THR A 1 188 ? 9.98853 -18.16325 8.72380 1.000 49.12629 294 THR A CA 1
ATOM 1514 C C . THR A 1 188 ? 9.95774 -16.67026 8.42573 1.000 50.88320 294 THR A C 1
ATOM 1515 O O . THR A 1 188 ? 10.76272 -15.88885 8.95356 1.000 48.51293 294 THR A O 1
ATOM 1519 N N . LEU A 1 189 ? 8.98169 -16.28788 7.59853 1.000 53.01249 295 LEU A N 1
ATOM 1520 C CA . LEU A 1 189 ? 8.91252 -14.92578 7.08683 1.000 55.85699 295 LEU A CA 1
ATOM 1521 C C . LEU A 1 189 ? 8.40475 -13.96079 8.15013 1.000 56.34735 295 LEU A C 1
ATOM 1522 O O . LEU A 1 189 ? 8.78828 -12.78174 8.14489 1.000 53.87404 295 LEU A O 1
ATOM 1527 N N . ASP A 1 190 ? 7.55205 -14.44463 9.05876 1.000 55.71411 296 ASP A N 1
ATOM 1528 C CA . ASP A 1 190 ? 7.04238 -13.65046 10.17195 1.000 60.25559 296 ASP A CA 1
ATOM 1529 C C . ASP A 1 190 ? 6.41814 -12.34261 9.69206 1.000 62.42618 296 ASP A C 1
ATOM 1530 O O . ASP A 1 190 ? 6.60615 -11.28116 10.30372 1.000 62.06749 296 ASP A O 1
ATOM 1535 N N . ALA A 1 191 ? 5.67081 -12.42974 8.57980 1.000 61.98489 297 ALA A N 1
ATOM 1536 C CA . ALA A 1 191 ? 4.96677 -11.28696 7.98246 1.000 61.74835 297 ALA A CA 1
ATOM 1537 C C . ALA A 1 191 ? 5.90451 -10.10406 7.71582 1.000 60.38695 297 ALA A C 1
ATOM 1538 O O . ALA A 1 191 ? 5.52660 -8.93569 7.87496 1.000 60.40706 297 ALA A O 1
ATOM 1540 N N . GLY A 1 192 ? 7.13695 -10.41087 7.30170 1.000 56.29143 298 GLY A N 1
ATOM 1541 C CA . GLY A 1 192 ? 8.10526 -9.38771 6.94868 1.000 55.95351 298 GLY A CA 1
ATOM 1542 C C . GLY A 1 192 ? 8.53572 -8.50207 8.09477 1.000 52.95352 298 GLY A C 1
ATOM 1543 O O . GLY A 1 192 ? 9.00684 -7.38308 7.86206 1.000 51.41321 298 GLY A O 1
ATOM 1544 N N . LYS A 1 193 ? 8.37963 -8.98358 9.33687 1.000 50.75826 299 LYS A N 1
ATOM 1545 C CA . LYS A 1 193 ? 8.67398 -8.18075 10.51657 1.000 48.44180 299 LYS A CA 1
ATOM 1546 C C . LYS A 1 193 ? 10.12361 -7.73406 10.54220 1.000 43.94089 299 LYS A C 1
ATOM 1547 O O . LYS A 1 193 ? 10.42393 -6.59303 10.92641 1.000 43.64653 299 LYS A O 1
ATOM 1553 N N . PHE A 1 194 ? 11.04465 -8.63299 10.19116 1.000 35.38931 300 PHE A N 1
ATOM 1554 C CA . PHE A 1 194 ? 12.44424 -8.27221 10.26181 1.000 35.28604 300 PHE A CA 1
ATOM 1555 C C . PHE A 1 194 ? 12.77771 -7.20069 9.22162 1.000 40.07778 300 PHE A C 1
ATOM 1556 O O . PHE A 1 194 ? 13.43226 -6.19929 9.54625 1.000 38.11161 300 PHE A O 1
ATOM 1564 N N . GLN A 1 195 ? 12.30661 -7.38055 7.97526 1.000 38.66650 301 GLN A N 1
ATOM 1565 C CA . GLN A 1 195 ? 12.54573 -6.38109 6.92077 1.000 38.42230 301 GLN A CA 1
ATOM 1566 C C . GLN A 1 195 ? 12.02970 -5.00812 7.31314 1.000 36.52745 301 GLN A C 1
ATOM 1567 O O . GLN A 1 195 ? 12.72536 -4.00337 7.14317 1.000 36.91152 301 GLN A O 1
ATOM 1573 N N . ILE A 1 196 ? 10.76937 -4.93217 7.74617 1.000 39.58746 302 ILE A N 1
ATOM 1574 C CA . ILE A 1 196 ? 10.21538 -3.65473 8.18029 1.000 41.74005 302 ILE A CA 1
ATOM 1575 C C . ILE A 1 196 ? 11.08630 -3.03894 9.27073 1.000 43.49707 302 ILE A C 1
ATOM 1576 O O . ILE A 1 196 ? 11.40314 -1.84179 9.23653 1.000 45.09460 302 ILE A O 1
ATOM 1581 N N . TYR A 1 197 ? 11.51646 -3.85974 10.23467 1.000 40.56077 303 TYR A N 1
ATOM 1582 C CA . TYR A 1 197 ? 12.26127 -3.34990 11.37519 1.000 39.19420 303 TYR A CA 1
ATOM 1583 C C . TYR A 1 197 ? 13.58071 -2.72598 10.94357 1.000 38.46161 303 TYR A C 1
ATOM 1584 O O . TYR A 1 197 ? 13.98907 -1.69915 11.49614 1.000 37.98297 303 TYR A O 1
ATOM 1593 N N . PHE A 1 198 ? 14.27153 -3.33296 9.97156 1.000 34.55431 304 PHE A N 1
ATOM 1594 C CA . PHE A 1 198 ? 15.47934 -2.71589 9.42666 1.000 33.77576 304 PHE A CA 1
ATOM 1595 C C . PHE A 1 198 ? 15.17347 -1.81444 8.22214 1.000 38.79862 304 PHE A C 1
ATOM 1596 O O . PHE A 1 198 ? 15.84400 -1.86087 7.18189 1.000 40.49059 304 PHE A O 1
ATOM 1604 N N . ASP A 1 199 ? 14.11502 -1.01015 8.36146 1.000 38.74047 305 ASP A N 1
ATOM 1605 C CA . ASP A 1 199 ? 13.78569 0.08011 7.43964 1.000 40.43126 305 ASP A CA 1
ATOM 1606 C C . ASP A 1 199 ? 13.58685 -0.45263 6.01690 1.000 41.99595 305 ASP A C 1
ATOM 1607 O O . ASP A 1 199 ? 14.13061 0.07211 5.03875 1.000 40.48110 305 ASP A O 1
ATOM 1612 N N . ASN A 1 200 ? 12.80325 -1.53049 5.92696 1.000 42.42089 306 ASN A N 1
ATOM 1613 C CA . ASN A 1 200 ? 12.35642 -2.10155 4.66583 1.000 42.43751 306 ASN A CA 1
ATOM 1614 C C . ASN A 1 200 ? 13.54835 -2.48642 3.80412 1.000 38.92721 306 ASN A C 1
ATOM 1615 O O . ASN A 1 200 ? 13.67742 -2.06924 2.65450 1.000 40.52399 306 ASN A O 1
ATOM 1620 N N . CYS A 1 201 ? 14.41800 -3.30432 4.38162 1.000 36.91238 307 CYS A N 1
ATOM 1621 C CA . CYS A 1 201 ? 15.64054 -3.76085 3.73291 1.000 36.30342 307 CYS A CA 1
ATOM 1622 C C . CYS A 1 201 ? 15.32309 -4.91928 2.80777 1.000 34.66889 307 CYS A C 1
ATOM 1623 O O . CYS A 1 201 ? 14.24053 -5.48939 2.86904 1.000 38.01994 307 CYS A O 1
ATOM 1626 N N . PRO A 1 202 ? 16.27070 -5.33419 1.98345 1.000 34.44240 308 PRO A N 1
ATOM 1627 C CA . PRO A 1 202 ? 15.97607 -6.40687 1.02758 1.000 36.46387 308 PRO A CA 1
ATOM 1628 C C . PRO A 1 202 ? 15.74093 -7.72911 1.72346 1.000 35.82103 308 PRO A C 1
ATOM 1629 O O . PRO A 1 202 ? 16.14432 -7.94451 2.86892 1.000 34.62109 308 PRO A O 1
ATOM 1633 N N . LEU A 1 203 ? 15.06580 -8.62208 1.00318 1.000 36.47691 309 LEU A N 1
ATOM 1634 C CA . LEU A 1 203 ? 14.74456 -9.96136 1.48874 1.000 38.99884 309 LEU A CA 1
ATOM 1635 C C . LEU A 1 203 ? 15.18843 -10.96805 0.44573 1.000 38.30460 309 LEU A C 1
ATOM 1636 O O . LEU A 1 203 ? 14.91590 -10.78476 -0.74328 1.000 37.12497 309 LEU A O 1
ATOM 1641 N N . LEU A 1 204 ? 15.89344 -12.00619 0.88156 1.000 39.41276 310 LEU A N 1
ATOM 1642 C CA . LEU A 1 204 ? 16.22260 -13.14573 0.03275 1.000 41.72211 310 LEU A CA 1
ATOM 1643 C C . LEU A 1 204 ? 15.55214 -14.37461 0.63302 1.000 42.51733 310 LEU A C 1
ATOM 1644 O O . LEU A 1 204 ? 15.76653 -14.67288 1.81242 1.000 38.39666 310 LEU A O 1
ATOM 1649 N N . THR A 1 205 ? 14.72320 -15.06807 -0.15883 1.000 43.82027 311 THR A N 1
ATOM 1650 C CA . THR A 1 205 ? 13.95326 -16.20988 0.33299 1.000 44.08331 311 THR A CA 1
ATOM 1651 C C . THR A 1 205 ? 14.37585 -17.45709 -0.42993 1.000 42.68444 311 THR A C 1
ATOM 1652 O O . THR A 1 205 ? 14.26416 -17.49426 -1.65469 1.000 42.84404 311 THR A O 1
ATOM 1656 N N . ILE A 1 206 ? 14.89332 -18.45095 0.28569 1.000 41.15771 312 ILE A N 1
ATOM 1657 C CA . ILE A 1 206 ? 15.26669 -19.74833 -0.27674 1.000 38.48902 312 ILE A CA 1
ATOM 1658 C C . ILE A 1 206 ? 14.01730 -20.61510 -0.33169 1.000 39.13652 312 ILE A C 1
ATOM 1659 O O . ILE A 1 206 ? 13.40221 -20.84276 0.72291 1.000 38.85578 312 ILE A O 1
ATOM 1664 N N . PRO A 1 207 ? 13.62590 -21.15094 -1.49220 1.000 38.88154 313 PRO A N 1
ATOM 1665 C CA . PRO A 1 207 ? 12.47995 -22.06146 -1.52235 1.000 41.15264 313 PRO A CA 1
ATOM 1666 C C . PRO A 1 207 ? 12.76841 -23.27180 -0.65494 1.000 41.21637 313 PRO A C 1
ATOM 1667 O O . PRO A 1 207 ? 13.91343 -23.72271 -0.55634 1.000 39.10243 313 PRO A O 1
ATOM 1671 N N . GLY A 1 208 ? 11.70645 -23.79337 -0.03732 1.000 41.21510 314 GLY A N 1
ATOM 1672 C CA . GLY A 1 208 ? 11.84450 -24.96929 0.79724 1.000 43.95164 314 GLY A CA 1
ATOM 1673 C C . GLY A 1 208 ? 11.83606 -26.25810 -0.01206 1.000 45.84784 314 GLY A C 1
ATOM 1674 O O . GLY A 1 208 ? 11.46221 -26.28295 -1.18081 1.000 44.57023 314 GLY A O 1
ATOM 1675 N N . ARG A 1 209 ? 12.26379 -27.34166 0.63550 1.000 45.43070 315 ARG A N 1
ATOM 1676 C CA . ARG A 1 209 ? 12.31867 -28.65875 0.00931 1.000 49.11038 315 ARG A CA 1
ATOM 1677 C C . ARG A 1 209 ? 11.81815 -29.72251 0.96387 1.000 52.03589 315 ARG A C 1
ATOM 1678 O O . ARG A 1 209 ? 12.33872 -30.84195 0.99364 1.000 54.96981 315 ARG A O 1
ATOM 1686 N N . THR A 1 210 ? 10.78962 -29.39865 1.74408 1.000 51.52939 316 THR A N 1
ATOM 1687 C CA . THR A 1 210 ? 10.20131 -30.36086 2.67735 1.000 48.42404 316 THR A CA 1
ATOM 1688 C C . THR A 1 210 ? 9.30472 -31.33632 1.93380 1.000 52.92188 316 THR A C 1
ATOM 1689 O O . THR A 1 210 ? 8.37679 -30.92534 1.22673 1.000 55.18803 316 THR A O 1
ATOM 1693 N N . HIS A 1 211 ? 9.57357 -32.63416 2.10802 1.000 53.12951 317 HIS A N 1
ATOM 1694 C CA . HIS A 1 211 ? 8.71327 -33.67001 1.55195 1.000 53.39401 317 HIS A CA 1
ATOM 1695 C C . HIS A 1 211 ? 7.38417 -33.69133 2.30091 1.000 56.04393 317 HIS A C 1
ATOM 1696 O O . HIS A 1 211 ? 7.25581 -33.07039 3.36060 1.000 56.70110 317 HIS A O 1
ATOM 1703 N N . PRO A 1 212 ? 6.37297 -34.37278 1.76041 1.000 57.58176 318 PRO A N 1
ATOM 1704 C CA . PRO A 1 212 ? 5.10247 -34.50138 2.48835 1.000 60.38365 318 PRO A CA 1
ATOM 1705 C C . PRO A 1 212 ? 5.28993 -35.16371 3.84833 1.000 59.40973 318 PRO A C 1
ATOM 1706 O O . PRO A 1 212 ? 6.16877 -36.00767 4.04197 1.000 56.12185 318 PRO A O 1
ATOM 1710 N N . VAL A 1 213 ? 4.44529 -34.76032 4.79724 1.000 61.90511 319 VAL A N 1
ATOM 1711 C CA . VAL A 1 213 ? 4.47938 -35.27828 6.16261 1.000 56.19918 319 VAL A CA 1
ATOM 1712 C C . VAL A 1 213 ? 3.04650 -35.55924 6.58571 1.000 57.00812 319 VAL A C 1
ATOM 1713 O O . VAL A 1 213 ? 2.23098 -34.63530 6.67068 1.000 58.06181 319 VAL A O 1
ATOM 1717 N N . GLU A 1 214 ? 2.73599 -36.82064 6.85663 1.000 57.56013 320 GLU A N 1
ATOM 1718 C CA . GLU A 1 214 ? 1.44677 -37.16671 7.43618 1.000 59.73838 320 GLU A CA 1
ATOM 1719 C C . GLU A 1 214 ? 1.47403 -36.93916 8.93630 1.000 58.12622 320 GLU A C 1
ATOM 1720 O O . GLU A 1 214 ? 2.38679 -37.40801 9.62472 1.000 57.23951 320 GLU A O 1
ATOM 1726 N N . ILE A 1 215 ? 0.45763 -36.24545 9.44156 1.000 58.67296 321 ILE A N 1
ATOM 1727 C CA . ILE A 1 215 ? 0.29397 -35.97652 10.86422 1.000 55.27328 321 ILE A CA 1
ATOM 1728 C C . ILE A 1 215 ? -0.78553 -36.89495 11.42720 1.000 57.94332 321 ILE A C 1
ATOM 1729 O O . ILE A 1 215 ? -1.82965 -37.10761 10.79366 1.000 60.54347 321 ILE A O 1
ATOM 1734 N N . PHE A 1 216 ? -0.52010 -37.45415 12.61323 1.000 56.73480 322 PHE A N 1
ATOM 1735 C CA . PHE A 1 216 ? -1.44683 -38.31518 13.33792 1.000 59.42740 322 PHE A CA 1
ATOM 1736 C C . PHE A 1 216 ? -1.72998 -37.72760 14.71083 1.000 61.08908 322 PHE A C 1
ATOM 1737 O O . PHE A 1 216 ? -0.81387 -37.24821 15.38757 1.000 60.13265 322 PHE A O 1
ATOM 1745 N N . TYR A 1 217 ? -2.99678 -37.74706 15.10088 1.000 58.39206 323 TYR A N 1
ATOM 1746 C CA . TYR A 1 217 ? -3.45347 -37.22316 16.36891 1.000 64.65642 323 TYR A CA 1
ATOM 1747 C C . TYR A 1 217 ? -3.94958 -38.38133 17.21975 1.000 67.41766 323 TYR A C 1
ATOM 1748 O O . TYR A 1 217 ? -4.37257 -39.41289 16.69485 1.000 62.01180 323 TYR A O 1
ATOM 1757 N N . THR A 1 218 ? -3.88946 -38.20817 18.53951 1.000 64.34278 324 THR A N 1
ATOM 1758 C CA . THR A 1 218 ? -4.49685 -39.18601 19.41272 1.000 62.22251 324 THR A CA 1
ATOM 1759 C C . THR A 1 218 ? -6.01184 -39.03876 19.33108 1.000 66.31224 324 THR A C 1
ATOM 1760 O O . THR A 1 218 ? -6.51543 -38.00488 18.87999 1.000 65.92085 324 THR A O 1
ATOM 1764 N N . PRO A 1 219 ? -6.76688 -40.07040 19.73148 1.000 65.77163 325 PRO A N 1
ATOM 1765 C CA . PRO A 1 219 ? -8.22593 -39.91938 19.76189 1.000 67.09150 325 PRO A CA 1
ATOM 1766 C C . PRO A 1 219 ? -8.71892 -39.14300 20.95916 1.000 76.06493 325 PRO A C 1
ATOM 1767 O O . PRO A 1 219 ? -9.78792 -38.52332 20.87412 1.000 75.94224 325 PRO A O 1
ATOM 1771 N N . GLU A 1 220 ? -7.95882 -39.12812 22.04665 1.000 76.10739 326 GLU A N 1
ATOM 1772 C CA . GLU A 1 220 ? -8.36212 -38.51335 23.30164 1.000 76.19692 326 GLU A CA 1
ATOM 1773 C C . GLU A 1 220 ? -7.10897 -37.99208 23.98298 1.000 72.38447 326 GLU A C 1
ATOM 1774 O O . GLU A 1 220 ? -5.99606 -38.40189 23.63112 1.000 70.60105 326 GLU A O 1
ATOM 1780 N N . PRO A 1 221 ? -7.24616 -37.07914 24.94695 1.000 70.76003 327 PRO A N 1
ATOM 1781 C CA . PRO A 1 221 ? -6.04677 -36.55427 25.61613 1.000 67.93892 327 PRO A CA 1
ATOM 1782 C C . PRO A 1 221 ? -5.28597 -37.67124 26.32230 1.000 66.72774 327 PRO A C 1
ATOM 1783 O O . PRO A 1 221 ? -5.87793 -38.62325 26.82868 1.000 68.57792 327 PRO A O 1
ATOM 1787 N N . GLU A 1 222 ? -3.95993 -37.56775 26.32643 1.000 66.02872 328 GLU A N 1
ATOM 1788 C CA . GLU A 1 222 ? -3.12817 -38.54313 27.02472 1.000 69.06451 328 GLU A CA 1
ATOM 1789 C C . GLU A 1 222 ? -2.99498 -38.16856 28.49471 1.000 71.16326 328 GLU A C 1
ATOM 1790 O O . GLU A 1 222 ? -2.88020 -36.99134 28.83972 1.000 66.62520 328 GLU A O 1
ATOM 1796 N N . ARG A 1 223 ? -2.99684 -39.17648 29.36752 1.000 75.20474 329 ARG A N 1
ATOM 1797 C CA . ARG A 1 223 ? -2.81340 -38.88154 30.78026 1.000 78.38604 329 ARG A CA 1
ATOM 1798 C C . ARG A 1 223 ? -1.34293 -38.72535 31.17171 1.000 76.44325 329 ARG A C 1
ATOM 1799 O O . ARG A 1 223 ? -1.05500 -38.09009 32.19431 1.000 77.74600 329 ARG A O 1
ATOM 1807 N N . ASP A 1 224 ? -0.41023 -39.25400 30.37821 1.000 68.47275 330 ASP A N 1
ATOM 1808 C CA . ASP A 1 224 ? 1.01859 -39.11962 30.64834 1.000 65.57294 330 ASP A CA 1
ATOM 1809 C C . ASP A 1 224 ? 1.73723 -38.97010 29.32020 1.000 64.20600 330 ASP A C 1
ATOM 1810 O O . ASP A 1 224 ? 1.77450 -39.92587 28.53654 1.000 62.59325 330 ASP A O 1
ATOM 1815 N N . TYR A 1 225 ? 2.33263 -37.79583 29.07028 1.000 62.24741 331 TYR A N 1
ATOM 1816 C CA . TYR A 1 225 ? 2.91669 -37.59471 27.74492 1.000 61.79533 331 TYR A CA 1
ATOM 1817 C C . TYR A 1 225 ? 4.25506 -38.30794 27.59400 1.000 61.60961 331 TYR A C 1
ATOM 1818 O O . TYR A 1 225 ? 4.63781 -38.65014 26.47235 1.000 61.90310 331 TYR A O 1
ATOM 1827 N N . LEU A 1 226 ? 4.97645 -38.55084 28.69181 1.000 63.38193 332 LEU A N 1
ATOM 1828 C CA . LEU A 1 226 ? 6.21388 -39.31770 28.57663 1.000 62.85180 332 LEU A CA 1
ATOM 1829 C C . LEU A 1 226 ? 5.92786 -40.79442 28.30886 1.000 63.97449 332 LEU A C 1
ATOM 1830 O O . LEU A 1 226 ? 6.62521 -41.43247 27.50858 1.000 61.45049 332 LEU A O 1
ATOM 1835 N N . GLU A 1 227 ? 4.90393 -41.34639 28.96480 1.000 65.64114 333 GLU A N 1
ATOM 1836 C CA . GLU A 1 227 ? 4.48511 -42.71835 28.69565 1.000 70.35878 333 GLU A CA 1
ATOM 1837 C C . GLU A 1 227 ? 4.01310 -42.87574 27.26590 1.000 70.26246 333 GLU A C 1
ATOM 1838 O O . GLU A 1 227 ? 4.27423 -43.90100 26.62080 1.000 71.22476 333 GLU A O 1
ATOM 1844 N N . ALA A 1 228 ? 3.26250 -41.89396 26.77183 1.000 67.43471 334 ALA A N 1
ATOM 1845 C CA . ALA A 1 228 ? 2.84069 -41.93532 25.38245 1.000 68.88916 334 ALA A CA 1
ATOM 1846 C C . ALA A 1 228 ? 4.03998 -41.80008 24.45190 1.000 67.33328 334 ALA A C 1
ATOM 1847 O O . ALA A 1 228 ? 4.09662 -42.47705 23.42086 1.000 68.02684 334 ALA A O 1
ATOM 1849 N N . ALA A 1 229 ? 5.02335 -40.96894 24.82597 1.000 64.47112 335 ALA A N 1
ATOM 1850 C CA . ALA A 1 229 ? 6.23633 -40.80899 24.02464 1.000 64.31163 335 ALA A CA 1
ATOM 1851 C C . ALA A 1 229 ? 6.99783 -42.12384 23.87764 1.000 66.95137 335 ALA A C 1
ATOM 1852 O O . ALA A 1 229 ? 7.42991 -42.48232 22.77672 1.000 67.45909 335 ALA A O 1
ATOM 1854 N N . ILE A 1 230 ? 7.20247 -42.84302 24.98589 1.000 68.48252 336 ILE A N 1
ATOM 1855 C CA . ILE A 1 230 ? 7.92014 -44.11689 24.92764 1.000 69.67438 336 ILE A CA 1
ATOM 1856 C C . ILE A 1 230 ? 7.12021 -45.13967 24.12873 1.000 69.74833 336 ILE A C 1
ATOM 1857 O O . ILE A 1 230 ? 7.66486 -45.84475 23.26942 1.000 67.89307 336 ILE A O 1
ATOM 1862 N N . ARG A 1 231 ? 5.81366 -45.23175 24.40720 1.000 71.11707 337 ARG A N 1
ATOM 1863 C CA . ARG A 1 231 ? 4.93473 -46.14564 23.67841 1.000 74.33183 337 ARG A CA 1
ATOM 1864 C C . ARG A 1 231 ? 4.99997 -45.89995 22.17367 1.000 72.40595 337 ARG A C 1
ATOM 1865 O O . ARG A 1 231 ? 5.13974 -46.84068 21.38066 1.000 72.62875 337 ARG A O 1
ATOM 1873 N N . THR A 1 232 ? 4.89054 -44.63284 21.76003 1.000 68.57903 338 THR A N 1
ATOM 1874 C CA . THR A 1 232 ? 4.94775 -44.31717 20.33726 1.000 66.78892 338 THR A CA 1
ATOM 1875 C C . THR A 1 232 ? 6.28770 -44.71004 19.73178 1.000 66.93524 338 THR A C 1
ATOM 1876 O O . THR A 1 232 ? 6.32815 -45.30482 18.65047 1.000 68.26170 338 THR A O 1
ATOM 1880 N N . VAL A 1 233 ? 7.39380 -44.39695 20.41216 1.000 65.68764 339 VAL A N 1
ATOM 1881 C CA . VAL A 1 233 ? 8.71412 -44.71970 19.87051 1.000 66.57818 339 VAL A CA 1
ATOM 1882 C C . VAL A 1 233 ? 8.82564 -46.21223 19.57436 1.000 69.55127 339 VAL A C 1
ATOM 1883 O O . VAL A 1 233 ? 9.24424 -46.61306 18.48162 1.000 69.11747 339 VAL A O 1
ATOM 1887 N N . ILE A 1 234 ? 8.43347 -47.06146 20.52821 1.000 73.86681 340 ILE A N 1
ATOM 1888 C CA . ILE A 1 234 ? 8.61981 -48.48995 20.28851 1.000 77.06598 340 ILE A CA 1
ATOM 1889 C C . ILE A 1 234 ? 7.67089 -48.99037 19.19953 1.000 78.29649 340 ILE A C 1
ATOM 1890 O O . ILE A 1 234 ? 8.03186 -49.88418 18.42319 1.000 80.19732 340 ILE A O 1
ATOM 1895 N N . GLN A 1 235 ? 6.46328 -48.42315 19.09487 1.000 78.21301 341 GLN A N 1
ATOM 1896 C CA . GLN A 1 235 ? 5.57023 -48.85945 18.02436 1.000 80.52677 341 GLN A CA 1
ATOM 1897 C C . GLN A 1 235 ? 6.12018 -48.47866 16.65612 1.000 77.37284 341 GLN A C 1
ATOM 1898 O O . GLN A 1 235 ? 6.06234 -49.28218 15.71679 1.000 75.14148 341 GLN A O 1
ATOM 1904 N N . ILE A 1 236 ? 6.64762 -47.25643 16.52116 1.000 75.24805 342 ILE A N 1
ATOM 1905 C CA . ILE A 1 236 ? 7.25845 -46.85491 15.25574 1.000 73.02427 342 ILE A CA 1
ATOM 1906 C C . ILE A 1 236 ? 8.39749 -47.79439 14.89551 1.000 78.77306 342 ILE A C 1
ATOM 1907 O O . ILE A 1 236 ? 8.55163 -48.19524 13.73188 1.000 81.44956 342 ILE A O 1
ATOM 1912 N N . HIS A 1 237 ? 9.22560 -48.14623 15.88355 1.000 83.35042 343 HIS A N 1
ATOM 1913 C CA . HIS A 1 237 ? 10.39874 -48.96482 15.60666 1.000 90.38673 343 HIS A CA 1
ATOM 1914 C C . HIS A 1 237 ? 10.00847 -50.34532 15.10919 1.000 96.83009 343 HIS A C 1
ATOM 1915 O O . HIS A 1 237 ? 10.72651 -50.93798 14.29371 1.000 100.82801 343 HIS A O 1
ATOM 1922 N N . MET A 1 238 ? 8.87278 -50.86285 15.56942 1.000 97.64154 344 MET A N 1
ATOM 1923 C CA . MET A 1 238 ? 8.47457 -52.22322 15.25613 1.000 101.14530 344 MET A CA 1
ATOM 1924 C C . MET A 1 238 ? 7.44276 -52.31944 14.14729 1.000 99.74545 344 MET A C 1
ATOM 1925 O O . MET A 1 238 ? 7.34648 -53.36981 13.51604 1.000 101.89219 344 MET A O 1
ATOM 1930 N N . CYS A 1 239 ? 6.68247 -51.25995 13.86984 1.000 95.24571 345 CYS A N 1
ATOM 1931 C CA . CYS A 1 239 ? 5.59009 -51.36414 12.90827 1.000 92.02618 345 CYS A CA 1
ATOM 1932 C C . CYS A 1 239 ? 5.86340 -50.68542 11.56999 1.000 86.28099 345 CYS A C 1
ATOM 1933 O O . CYS A 1 239 ? 5.18198 -51.00300 10.58715 1.000 82.50441 345 CYS A O 1
ATOM 1936 N N . GLU A 1 240 ? 6.81433 -49.75398 11.49742 1.000 85.07520 346 GLU A N 1
ATOM 1937 C CA . GLU A 1 240 ? 7.11786 -49.10643 10.22550 1.000 85.39253 346 GLU A CA 1
ATOM 1938 C C . GLU A 1 240 ? 8.03428 -49.99301 9.38748 1.000 88.29271 346 GLU A C 1
ATOM 1939 O O . GLU A 1 240 ? 9.05866 -50.47771 9.87726 1.000 89.09195 346 GLU A O 1
ATOM 1945 N N . GLU A 1 241 ? 7.65112 -50.21695 8.12490 1.000 93.23331 347 GLU A N 1
ATOM 1946 C CA . GLU A 1 241 ? 8.45536 -51.04992 7.22675 1.000 97.41190 347 GLU A CA 1
ATOM 1947 C C . GLU A 1 241 ? 9.71496 -50.32118 6.77938 1.000 96.71355 347 GLU A C 1
ATOM 1948 O O . GLU A 1 241 ? 10.79669 -50.91613 6.69202 1.000 97.68243 347 GLU A O 1
ATOM 1954 N N . GLU A 1 242 ? 9.57841 -49.03672 6.48475 1.000 93.33037 348 GLU A N 1
ATOM 1955 C CA . GLU A 1 242 ? 10.61401 -48.25824 5.82894 1.000 92.96694 348 GLU A CA 1
ATOM 1956 C C . GLU A 1 242 ? 11.74358 -47.92867 6.80504 1.000 89.26960 348 GLU A C 1
ATOM 1957 O O . GLU A 1 242 ? 11.53136 -47.78950 8.01596 1.000 86.95211 348 GLU A O 1
ATOM 1963 N N . GLU A 1 243 ? 12.96150 -47.82955 6.26599 1.000 86.76097 349 GLU A N 1
ATOM 1964 C CA . GLU A 1 243 ? 14.09596 -47.32867 7.03657 1.000 82.43146 349 GLU A CA 1
ATOM 1965 C C . GLU A 1 243 ? 13.85507 -45.87242 7.44085 1.000 76.30896 349 GLU A C 1
ATOM 1966 O O . GLU A 1 243 ? 13.09602 -45.14740 6.79509 1.000 74.83959 349 GLU A O 1
ATOM 1972 N N . GLY A 1 244 ? 14.49861 -45.44510 8.51435 1.000 71.91541 350 GLY A N 1
ATOM 1973 C CA . GLY A 1 244 ? 14.43223 -44.05382 8.93935 1.000 68.79644 350 GLY A CA 1
ATOM 1974 C C . GLY A 1 244 ? 14.54749 -43.89190 10.44687 1.000 63.69827 350 GLY A C 1
ATOM 1975 O O . GLY A 1 244 ? 14.12566 -44.72256 11.24194 1.000 63.63161 350 GLY A O 1
ATOM 1976 N N . ASP A 1 245 ? 15.11279 -42.76690 10.85865 1.000 61.70889 351 ASP A N 1
ATOM 1977 C CA . ASP A 1 245 ? 15.40185 -42.52743 12.26283 1.000 59.04069 351 ASP A CA 1
ATOM 1978 C C . ASP A 1 245 ? 14.30770 -41.69943 12.92382 1.000 57.95712 351 ASP A C 1
ATOM 1979 O O . ASP A 1 245 ? 13.44474 -41.10599 12.26691 1.000 55.19891 351 ASP A O 1
ATOM 1984 N N . LEU A 1 246 ? 14.35833 -41.67746 14.25520 1.000 56.80557 352 LEU A N 1
ATOM 1985 C CA . LEU A 1 246 ? 13.33218 -41.08581 15.10023 1.000 57.14904 352 LEU A CA 1
ATOM 1986 C C . LEU A 1 246 ? 13.86882 -39.86049 15.81533 1.000 56.49711 352 LEU A C 1
ATOM 1987 O O . LEU A 1 246 ? 15.03830 -39.81231 16.20783 1.000 53.02206 352 LEU A O 1
ATOM 1992 N N . LEU A 1 247 ? 12.99237 -38.88247 15.99328 1.000 51.96652 353 LEU A N 1
ATOM 1993 C CA . LEU A 1 247 ? 13.31196 -37.65611 16.69090 1.000 54.08517 353 LEU A CA 1
ATOM 1994 C C . LEU A 1 247 ? 12.15744 -37.42691 17.65057 1.000 54.86943 353 LEU A C 1
ATOM 1995 O O . LEU A 1 247 ? 11.01745 -37.23175 17.21345 1.000 56.29199 353 LEU A O 1
ATOM 2000 N N . LEU A 1 248 ? 12.43627 -37.52574 18.94903 1.000 51.11667 354 LEU A N 1
ATOM 2001 C CA . LEU A 1 248 ? 11.43506 -37.35113 19.98904 1.000 51.81233 354 LEU A CA 1
ATOM 2002 C C . LEU A 1 248 ? 11.73861 -36.06210 20.74663 1.000 50.21841 354 LEU A C 1
ATOM 2003 O O . LEU A 1 248 ? 12.81766 -35.92727 21.34536 1.000 50.72303 354 LEU A O 1
ATOM 2008 N N . PHE A 1 249 ? 10.76889 -35.14169 20.76110 1.000 50.78073 355 PHE A N 1
ATOM 2009 C CA . PHE A 1 249 ? 10.90172 -33.86781 21.48405 1.000 48.27685 355 PHE A CA 1
ATOM 2010 C C . PHE A 1 249 ? 10.43967 -34.00771 22.93048 1.000 49.72468 355 PHE A C 1
ATOM 2011 O O . PHE A 1 249 ? 9.24519 -34.18030 23.20208 1.000 51.30173 355 PHE A O 1
ATOM 2019 N N . LEU A 1 250 ? 11.36849 -33.86546 23.86807 1.000 47.26713 356 LEU A N 1
ATOM 2020 C CA . LEU A 1 250 ? 11.02200 -33.74581 25.28138 1.000 47.71323 356 LEU A CA 1
ATOM 2021 C C . LEU A 1 250 ? 11.48325 -32.37222 25.77422 1.000 46.57952 356 LEU A C 1
ATOM 2022 O O . LEU A 1 250 ? 11.90203 -31.51686 24.98316 1.000 46.99925 356 LEU A O 1
ATOM 2027 N N . THR A 1 251 ? 11.43509 -32.15649 27.08686 1.000 54.17032 357 THR A N 1
ATOM 2028 C CA . THR A 1 251 ? 11.47430 -30.78521 27.59553 1.000 52.33216 357 THR A CA 1
ATOM 2029 C C . THR A 1 251 ? 12.71463 -30.42429 28.40504 1.000 50.90062 357 THR A C 1
ATOM 2030 O O . THR A 1 251 ? 12.92866 -29.23760 28.64923 1.000 48.14482 357 THR A O 1
ATOM 2034 N N . GLY A 1 252 ? 13.53890 -31.38367 28.80632 1.000 53.47384 358 GLY A N 1
ATOM 2035 C CA . GLY A 1 252 ? 14.75675 -31.05729 29.52875 1.000 53.41925 358 GLY A CA 1
ATOM 2036 C C . GLY A 1 252 ? 15.61044 -32.28009 29.81887 1.000 57.07209 358 GLY A C 1
ATOM 2037 O O . GLY A 1 252 ? 15.22420 -33.42780 29.55729 1.000 55.72650 358 GLY A O 1
ATOM 2038 N N . GLN A 1 253 ? 16.75736 -32.00159 30.44902 1.000 58.14320 359 GLN A N 1
ATOM 2039 C CA . GLN A 1 253 ? 17.85287 -32.96297 30.56191 1.000 59.35786 359 GLN A CA 1
ATOM 2040 C C . GLN A 1 253 ? 17.46886 -34.17975 31.40240 1.000 61.33869 359 GLN A C 1
ATOM 2041 O O . GLN A 1 253 ? 17.72426 -35.32432 31.00938 1.000 60.32866 359 GLN A O 1
ATOM 2047 N N . GLU A 1 254 ? 16.86624 -33.95671 32.57210 1.000 61.42060 360 GLU A N 1
ATOM 2048 C CA . GLU A 1 254 ? 16.49141 -35.09265 33.40535 1.000 67.53561 360 GLU A CA 1
ATOM 2049 C C . GLU A 1 254 ? 15.36897 -35.89855 32.75673 1.000 66.62658 360 GLU A C 1
ATOM 2050 O O . GLU A 1 254 ? 15.43400 -37.13329 32.71017 1.000 68.52868 360 GLU A O 1
ATOM 2056 N N . GLU A 1 255 ? 14.35497 -35.21967 32.21114 1.000 62.32008 361 GLU A N 1
ATOM 2057 C CA . GLU A 1 255 ? 13.27937 -35.93031 31.52172 1.000 61.08321 361 GLU A CA 1
ATOM 2058 C C . GLU A 1 255 ? 13.81101 -36.75314 30.35347 1.000 59.98360 361 GLU A C 1
ATOM 2059 O O . GLU A 1 255 ? 13.36455 -37.88484 30.12746 1.000 60.62566 361 GLU A O 1
ATOM 2065 N N . ILE A 1 256 ? 14.77003 -36.20266 29.60684 1.000 56.35902 362 ILE A N 1
ATOM 2066 C CA . ILE A 1 256 ? 15.34354 -36.91493 28.46986 1.000 55.57391 362 ILE A CA 1
ATOM 2067 C C . ILE A 1 256 ? 16.08399 -38.17835 28.92316 1.000 60.27674 362 ILE A C 1
ATOM 2068 O O . ILE A 1 256 ? 15.90899 -39.25607 28.34179 1.000 59.48661 362 ILE A O 1
ATOM 2073 N N . ASP A 1 257 ? 16.89574 -38.07858 29.98530 1.000 62.93243 363 ASP A N 1
ATOM 2074 C CA . ASP A 1 257 ? 17.65319 -39.24377 30.44707 1.000 66.22950 363 ASP A CA 1
ATOM 2075 C C . ASP A 1 257 ? 16.72545 -40.36261 30.89564 1.000 68.03573 363 ASP A C 1
ATOM 2076 O O . ASP A 1 257 ? 16.93702 -41.53824 30.56253 1.000 68.08795 363 ASP A O 1
ATOM 2081 N N . GLU A 1 258 ? 15.69358 -40.01687 31.66627 1.000 67.74040 364 GLU A N 1
ATOM 2082 C CA . GLU A 1 258 ? 14.74682 -41.03789 32.08849 1.000 72.35109 364 GLU A CA 1
ATOM 2083 C C . GLU A 1 258 ? 14.10177 -41.71108 30.88456 1.000 69.04621 364 GLU A C 1
ATOM 2084 O O . GLU A 1 258 ? 14.00146 -42.93910 30.83513 1.000 70.99238 364 GLU A O 1
ATOM 2090 N N . ALA A 1 259 ? 13.71161 -40.93121 29.87580 1.000 67.69220 365 ALA A N 1
ATOM 2091 C CA . ALA A 1 259 ? 13.14783 -41.52858 28.66755 1.000 63.87058 365 ALA A CA 1
ATOM 2092 C C . ALA A 1 259 ? 14.14941 -42.44031 27.97291 1.000 63.27951 365 ALA A C 1
ATOM 2093 O O . ALA A 1 259 ? 13.77535 -43.49933 27.46090 1.000 64.18948 365 ALA A O 1
ATOM 2095 N N . CYS A 1 260 ? 15.42176 -42.03194 27.92643 1.000 62.46723 366 CYS A N 1
ATOM 2096 C CA . CYS A 1 260 ? 16.45808 -42.83713 27.28241 1.000 64.31592 366 CYS A CA 1
ATOM 2097 C C . CYS A 1 260 ? 16.66772 -44.16191 28.00052 1.000 66.87919 366 CYS A C 1
ATOM 2098 O O . CYS A 1 260 ? 16.92265 -45.18557 27.35765 1.000 66.36428 366 CYS A O 1
ATOM 2101 N N . LYS A 1 261 ? 16.61276 -44.14886 29.33262 1.000 73.32131 367 LYS A N 1
ATOM 2102 C CA . LYS A 1 261 ? 16.71910 -45.38898 30.09184 1.000 78.40527 367 LYS A CA 1
ATOM 2103 C C . LYS A 1 261 ? 15.51388 -46.28271 29.83812 1.000 77.57652 367 LYS A C 1
ATOM 2104 O O . LYS A 1 261 ? 15.65931 -47.48682 29.59506 1.000 79.02614 367 LYS A O 1
ATOM 2110 N N . ARG A 1 262 ? 14.31180 -45.70538 29.88089 1.000 74.96476 368 ARG A N 1
ATOM 2111 C CA . ARG A 1 262 ? 13.10147 -46.50833 29.75648 1.000 76.23447 368 ARG A CA 1
ATOM 2112 C C . ARG A 1 262 ? 12.92546 -47.05789 28.34920 1.000 75.40652 368 ARG A C 1
ATOM 2113 O O . ARG A 1 262 ? 12.43853 -48.18214 28.18185 1.000 78.77791 368 ARG A O 1
ATOM 2121 N N . ILE A 1 263 ? 13.30454 -46.28808 27.32683 1.000 72.56927 369 ILE A N 1
ATOM 2122 C CA . ILE A 1 263 ? 13.28007 -46.81329 25.96662 1.000 73.18011 369 ILE A CA 1
ATOM 2123 C C . ILE A 1 263 ? 14.24084 -47.98846 25.82767 1.000 75.05852 369 ILE A C 1
ATOM 2124 O O . ILE A 1 263 ? 13.90596 -49.01327 25.21851 1.000 69.89787 369 ILE A O 1
ATOM 2129 N N . LYS A 1 264 ? 15.45748 -47.85467 26.36883 1.000 74.62117 370 LYS A N 1
ATOM 2130 C CA . LYS A 1 264 ? 16.44527 -48.91944 26.21233 1.000 78.78778 370 LYS A CA 1
ATOM 2131 C C . LYS A 1 264 ? 16.01183 -50.19173 26.93503 1.000 82.61668 370 LYS A C 1
ATOM 2132 O O . LYS A 1 264 ? 16.26660 -51.29875 26.45338 1.000 79.59780 370 LYS A O 1
ATOM 2138 N N . ARG A 1 265 ? 15.35477 -50.06129 28.08873 1.000 91.22948 371 ARG A N 1
ATOM 2139 C CA . ARG A 1 265 ? 14.88610 -51.25581 28.78087 1.000 98.80758 371 ARG A CA 1
ATOM 2140 C C . ARG A 1 265 ? 13.76559 -51.93690 28.00461 1.000 100.66996 371 ARG A C 1
ATOM 2141 O O . ARG A 1 265 ? 13.87153 -53.12018 27.66246 1.000 101.89585 371 ARG A O 1
ATOM 2149 N N . GLU A 1 266 ? 12.68518 -51.20706 27.70806 1.000 100.18845 372 GLU A N 1
ATOM 2150 C CA . GLU A 1 266 ? 11.55607 -51.82946 27.02117 1.000 101.66827 372 GLU A CA 1
ATOM 2151 C C . GLU A 1 266 ? 11.98221 -52.44639 25.69612 1.000 100.85676 372 GLU A C 1
ATOM 2152 O O . GLU A 1 266 ? 11.46697 -53.50361 25.30678 1.000 102.55311 372 GLU A O 1
ATOM 2158 N N . VAL A 1 267 ? 12.94057 -51.82624 25.00885 1.000 97.61166 373 VAL A N 1
ATOM 2159 C CA . VAL A 1 267 ? 13.43636 -52.37928 23.75182 1.000 95.65270 373 VAL A CA 1
ATOM 2160 C C . VAL A 1 267 ? 14.31870 -53.59616 24.00586 1.000 99.19069 373 VAL A C 1
ATOM 2161 O O . VAL A 1 267 ? 14.09203 -54.67383 23.43936 1.000 101.80338 373 VAL A O 1
ATOM 2165 N N . ASP A 1 268 ? 15.32026 -53.45447 24.88171 1.000 98.30079 374 ASP A N 1
ATOM 2166 C CA . ASP A 1 268 ? 16.16731 -54.58280 25.25397 1.000 100.43736 374 ASP A CA 1
ATOM 2167 C C . ASP A 1 268 ? 15.38422 -55.74190 25.85591 1.000 105.80318 374 ASP A C 1
ATOM 2168 O O . ASP A 1 268 ? 15.97013 -56.80628 26.07224 1.000 108.97356 374 ASP A O 1
ATOM 2173 N N . ASP A 1 269 ? 14.09192 -55.56651 26.14183 1.000 107.66951 375 ASP A N 1
ATOM 2174 C CA . ASP A 1 269 ? 13.24958 -56.63550 26.66335 1.000 110.84578 375 ASP A CA 1
ATOM 2175 C C . ASP A 1 269 ? 12.79707 -57.61493 25.58938 1.000 112.09644 375 ASP A C 1
ATOM 2176 O O . ASP A 1 269 ? 11.92349 -58.44594 25.86077 1.000 114.00105 375 ASP A O 1
ATOM 2181 N N . LEU A 1 270 ? 13.35783 -57.53999 24.38410 1.000 111.04425 376 LEU A N 1
ATOM 2182 C CA . LEU A 1 270 ? 13.17061 -58.56890 23.36095 1.000 113.88900 376 LEU A CA 1
ATOM 2183 C C . LEU A 1 270 ? 14.54502 -58.89552 22.78801 1.000 115.14259 376 LEU A C 1
ATOM 2184 O O . LEU A 1 270 ? 15.06384 -58.15777 21.94392 1.000 113.21362 376 LEU A O 1
ATOM 2189 N N . GLY A 1 271 ? 15.12604 -59.99610 23.25088 1.000 117.81762 377 GLY A N 1
ATOM 2190 C CA . GLY A 1 271 ? 16.46098 -60.38568 22.86905 1.000 118.46279 377 GLY A CA 1
ATOM 2191 C C . GLY A 1 271 ? 16.69274 -60.42905 21.37309 1.000 116.22044 377 GLY A C 1
ATOM 2192 O O . GLY A 1 271 ? 17.55640 -59.72707 20.83811 1.000 114.65231 377 GLY A O 1
ATOM 2193 N N . PRO A 1 272 ? 15.93267 -61.26480 20.66409 1.000 117.57743 378 PRO A N 1
ATOM 2194 C CA . PRO A 1 272 ? 16.21473 -61.46724 19.23759 1.000 117.30557 378 PRO A CA 1
ATOM 2195 C C . PRO A 1 272 ? 15.27232 -60.73911 18.29444 1.000 114.29138 378 PRO A C 1
ATOM 2196 O O . PRO A 1 272 ? 14.13040 -60.43227 18.64537 1.000 114.42437 378 PRO A O 1
ATOM 2200 N N . GLU A 1 273 ? 15.77702 -60.45034 17.09429 1.000 113.26721 379 GLU A N 1
ATOM 2201 C CA . GLU A 1 273 ? 15.00328 -60.06080 15.91664 1.000 113.38929 379 GLU A CA 1
ATOM 2202 C C . GLU A 1 273 ? 14.31152 -58.70834 16.05436 1.000 108.99444 379 GLU A C 1
ATOM 2203 O O . GLU A 1 273 ? 13.67640 -58.24739 15.10022 1.000 108.94716 379 GLU A O 1
ATOM 2209 N N . VAL A 1 274 ? 14.43797 -58.05147 17.20654 1.000 104.41702 380 VAL A N 1
ATOM 2210 C CA . VAL A 1 274 ? 14.10811 -56.63226 17.32282 1.000 97.44628 380 VAL A CA 1
ATOM 2211 C C . VAL A 1 274 ? 15.32652 -55.83774 16.86577 1.000 92.93780 380 VAL A C 1
ATOM 2212 O O . VAL A 1 274 ? 16.42845 -56.02378 17.39619 1.000 91.40720 380 VAL A O 1
ATOM 2216 N N . GLY A 1 275 ? 15.12619 -54.94781 15.89012 1.000 89.47581 381 GLY A N 1
ATOM 2217 C CA . GLY A 1 275 ? 16.24477 -54.22018 15.32211 1.000 86.79248 381 GLY A CA 1
ATOM 2218 C C . GLY A 1 275 ? 17.02784 -53.46289 16.37676 1.000 84.78387 381 GLY A C 1
ATOM 2219 O O . GLY A 1 275 ? 16.48778 -53.02309 17.39688 1.000 83.86330 381 GLY A O 1
ATOM 2220 N N . ASP A 1 276 ? 18.33101 -53.33330 16.13611 1.000 85.56895 382 ASP A N 1
ATOM 2221 C CA . ASP A 1 276 ? 19.15254 -52.49256 16.99333 1.000 85.31254 382 ASP A CA 1
ATOM 2222 C C . ASP A 1 276 ? 18.68151 -51.04917 16.89451 1.000 82.83859 382 ASP A C 1
ATOM 2223 O O . ASP A 1 276 ? 18.35527 -50.55876 15.81231 1.000 83.68294 382 ASP A O 1
ATOM 2228 N N . ILE A 1 277 ? 18.61439 -50.37897 18.03625 1.000 82.12659 383 ILE A N 1
ATOM 2229 C CA . ILE A 1 277 ? 18.29402 -48.96196 18.07861 1.000 80.84210 383 ILE A CA 1
ATOM 2230 C C . ILE A 1 277 ? 19.42011 -48.24899 18.80923 1.000 75.63307 383 ILE A C 1
ATOM 2231 O O . ILE A 1 277 ? 19.90142 -48.73227 19.83737 1.000 77.86000 383 ILE A O 1
ATOM 2236 N N . LYS A 1 278 ? 19.88444 -47.14185 18.24395 1.000 70.94826 384 LYS A N 1
ATOM 2237 C CA . LYS A 1 278 ? 20.89769 -46.30150 18.87343 1.000 69.78525 384 LYS A CA 1
ATOM 2238 C C . LYS A 1 278 ? 20.19829 -45.09878 19.50495 1.000 65.54674 384 LYS A C 1
ATOM 2239 O O . LYS A 1 278 ? 19.63704 -44.25268 18.79597 1.000 64.31361 384 LYS A O 1
ATOM 2245 N N . ILE A 1 279 ? 20.26216 -45.00783 20.83105 1.000 64.19594 385 ILE A N 1
ATOM 2246 C CA . ILE A 1 279 ? 19.51063 -44.01442 21.59892 1.000 64.17260 385 ILE A CA 1
ATOM 2247 C C . ILE A 1 279 ? 20.43492 -42.86421 21.96252 1.000 60.67177 385 ILE A C 1
ATOM 2248 O O . ILE A 1 279 ? 21.43568 -43.06253 22.65940 1.000 62.34876 385 ILE A O 1
ATOM 2253 N N . ILE A 1 280 ? 20.09966 -41.65015 21.52312 1.000 57.62613 386 ILE A N 1
ATOM 2254 C CA . ILE A 1 280 ? 20.98797 -40.50589 21.65118 1.000 56.32024 386 ILE A CA 1
ATOM 2255 C C . ILE A 1 280 ? 20.28417 -39.31329 22.29570 1.000 54.67471 386 ILE A C 1
ATOM 2256 O O . ILE A 1 280 ? 19.33113 -38.77983 21.71784 1.000 54.16123 386 ILE A O 1
ATOM 2261 N N . PRO A 1 281 ? 20.72442 -38.85037 23.45900 1.000 53.11275 387 PRO A N 1
ATOM 2262 C CA . PRO A 1 281 ? 20.11583 -37.67148 24.07488 1.000 51.62922 387 PRO A CA 1
ATOM 2263 C C . PRO A 1 281 ? 20.67320 -36.40635 23.46050 1.000 51.26899 387 PRO A C 1
ATOM 2264 O O . PRO A 1 281 ? 21.78832 -36.38755 22.94004 1.000 51.45969 387 PRO A O 1
ATOM 2268 N N . LEU A 1 282 ? 19.88345 -35.33874 23.53272 1.000 48.45186 388 LEU A N 1
ATOM 2269 C CA . LEU A 1 282 ? 20.34281 -34.03067 23.07871 1.000 47.57114 388 LEU A CA 1
ATOM 2270 C C . LEU A 1 282 ? 19.73869 -32.97901 23.99162 1.000 49.80447 388 LEU A C 1
ATOM 2271 O O . LEU A 1 282 ? 18.51414 -32.83058 24.05619 1.000 51.71210 388 LEU A O 1
ATOM 2276 N N . TYR A 1 283 ? 20.59484 -32.27067 24.71103 1.000 48.74963 389 TYR A N 1
ATOM 2277 C CA . TYR A 1 283 ? 20.13304 -31.18437 25.55762 1.000 48.80204 389 TYR A CA 1
ATOM 2278 C C . TYR A 1 283 ? 21.28513 -30.20853 25.74926 1.000 46.48344 389 TYR A C 1
ATOM 2279 O O . TYR A 1 283 ? 22.41522 -30.45867 25.32546 1.000 47.16626 389 TYR A O 1
ATOM 2288 N N . SER A 1 284 ? 20.99930 -29.12324 26.45728 1.000 47.93182 390 SER A N 1
ATOM 2289 C CA . SER A 1 284 ? 21.76422 -27.89272 26.29631 1.000 49.94024 390 SER A CA 1
ATOM 2290 C C . SER A 1 284 ? 23.18877 -27.93105 26.86100 1.000 49.31077 390 SER A C 1
ATOM 2291 O O . SER A 1 284 ? 24.02305 -27.11932 26.44449 1.000 49.64812 390 SER A O 1
ATOM 2294 N N . THR A 1 285 ? 23.49616 -28.82030 27.79434 1.000 48.07626 391 THR A N 1
ATOM 2295 C CA . THR A 1 285 ? 24.78072 -28.77965 28.48842 1.000 51.85749 391 THR A CA 1
ATOM 2296 C C . THR A 1 285 ? 25.72541 -29.90482 28.07423 1.000 55.05254 391 THR A C 1
ATOM 2297 O O . THR A 1 285 ? 26.77062 -30.10297 28.71894 1.000 53.57868 391 THR A O 1
ATOM 2301 N N . LEU A 1 286 ? 25.39172 -30.64288 27.01598 1.000 54.59818 392 LEU A N 1
ATOM 2302 C CA . LEU A 1 286 ? 26.21309 -31.77840 26.64999 1.000 57.92179 392 LEU A CA 1
ATOM 2303 C C . LEU A 1 286 ? 27.59694 -31.30856 26.20067 1.000 58.92014 392 LEU A C 1
ATOM 2304 O O . LEU A 1 286 ? 27.72064 -30.25944 25.55426 1.000 58.23393 392 LEU A O 1
ATOM 2309 N N . PRO A 1 287 ? 28.65008 -32.04192 26.55385 1.000 59.62196 393 PRO A N 1
ATOM 2310 C CA . PRO A 1 287 ? 29.98730 -31.74793 26.02739 1.000 58.19410 393 PRO A CA 1
ATOM 2311 C C . PRO A 1 287 ? 30.03018 -31.98308 24.52973 1.000 57.11481 393 PRO A C 1
ATOM 2312 O O . PRO A 1 287 ? 29.19737 -32.72811 23.99667 1.000 57.77175 393 PRO A O 1
ATOM 2316 N N . PRO A 1 288 ? 30.98602 -31.37119 23.82293 1.000 57.33619 394 PRO A N 1
ATOM 2317 C CA . PRO A 1 288 ? 31.08657 -31.58775 22.36373 1.000 56.38541 394 PRO A CA 1
ATOM 2318 C C . PRO A 1 288 ? 31.12042 -33.04158 21.92205 1.000 58.25840 394 PRO A C 1
ATOM 2319 O O . PRO A 1 288 ? 30.49577 -33.38377 20.91088 1.000 59.58270 394 PRO A O 1
ATOM 2323 N N . GLN A 1 289 ? 31.83090 -33.91282 22.63598 1.000 60.44676 395 GLN A N 1
ATOM 2324 C CA . GLN A 1 289 ? 31.85404 -35.31939 22.25499 1.000 63.08049 395 GLN A CA 1
ATOM 2325 C C . GLN A 1 289 ? 30.44729 -35.92623 22.25325 1.000 61.15644 395 GLN A C 1
ATOM 2326 O O . GLN A 1 289 ? 30.12354 -36.75049 21.39369 1.000 60.88974 395 GLN A O 1
ATOM 2332 N N . GLN A 1 290 ? 29.58653 -35.52389 23.19603 1.000 61.69426 396 GLN A N 1
ATOM 2333 C CA . GLN A 1 290 ? 28.22619 -36.06425 23.20653 1.000 60.80075 396 GLN A CA 1
ATOM 2334 C C . GLN A 1 290 ? 27.33993 -35.39522 22.15863 1.000 56.19949 396 GLN A C 1
ATOM 2335 O O . GLN A 1 290 ? 26.53411 -36.06714 21.50175 1.000 54.86884 396 GLN A O 1
ATOM 2341 N N . GLN A 1 291 ? 27.45629 -34.07360 22.00954 1.000 53.03824 397 GLN A N 1
ATOM 2342 C CA . GLN A 1 291 ? 26.70645 -33.36991 20.97049 1.000 51.37855 397 GLN A CA 1
ATOM 2343 C C . GLN A 1 291 ? 26.83165 -34.07310 19.62195 1.000 54.57691 397 GLN A C 1
ATOM 2344 O O . GLN A 1 291 ? 25.83035 -34.32670 18.94074 1.000 57.27375 397 GLN A O 1
ATOM 2350 N N . GLN A 1 292 ? 28.06112 -34.42201 19.23667 1.000 56.09783 398 GLN A N 1
ATOM 2351 C CA . GLN A 1 292 ? 28.34069 -34.94422 17.89674 1.000 60.04085 398 GLN A CA 1
ATOM 2352 C C . GLN A 1 292 ? 27.74870 -36.32406 17.64243 1.000 59.80612 398 GLN A C 1
ATOM 2353 O O . GLN A 1 292 ? 27.70347 -36.75049 16.48348 1.000 62.33268 398 GLN A O 1
ATOM 2359 N N . ARG A 1 293 ? 27.30529 -37.03428 18.68169 1.000 58.57471 399 ARG A N 1
ATOM 2360 C CA . ARG A 1 293 ? 26.75688 -38.37084 18.47036 1.000 62.54695 399 ARG A CA 1
ATOM 2361 C C . ARG A 1 293 ? 25.46695 -38.33247 17.66467 1.000 60.93166 399 ARG A C 1
ATOM 2362 O O . ARG A 1 293 ? 25.13525 -39.30998 16.98882 1.000 60.48625 399 ARG A O 1
ATOM 2370 N N . ILE A 1 294 ? 24.73370 -37.21394 17.70051 1.000 57.87194 400 ILE A N 1
ATOM 2371 C CA . ILE A 1 294 ? 23.48527 -37.13591 16.94055 1.000 58.17258 400 ILE A CA 1
ATOM 2372 C C . ILE A 1 294 ? 23.70586 -37.29874 15.44566 1.000 58.96242 400 ILE A C 1
ATOM 2373 O O . ILE A 1 294 ? 22.75151 -37.58051 14.71300 1.000 59.89727 400 ILE A O 1
ATOM 2378 N N . PHE A 1 295 ? 24.94530 -37.14313 14.96540 1.000 60.52993 401 PHE A N 1
ATOM 2379 C CA . PHE A 1 295 ? 25.22850 -37.15809 13.53561 1.000 59.79622 401 PHE A CA 1
ATOM 2380 C C . PHE A 1 295 ? 25.77632 -38.48270 13.03293 1.000 64.34862 401 PHE A C 1
ATOM 2381 O O . PHE A 1 295 ? 25.83266 -38.67820 11.81796 1.000 63.82039 401 PHE A O 1
ATOM 2389 N N . GLU A 1 296 ? 26.16481 -39.39212 13.92304 1.000 68.95945 402 GLU A N 1
ATOM 2390 C CA . GLU A 1 296 ? 26.76712 -40.63924 13.49024 1.000 74.47842 402 GLU A CA 1
ATOM 2391 C C . GLU A 1 296 ? 25.68267 -41.60999 13.02122 1.000 74.66239 402 GLU A C 1
ATOM 2392 O O . GLU A 1 296 ? 24.50592 -41.44851 13.35817 1.000 73.25039 402 GLU A O 1
ATOM 2398 N N . PRO A 1 297 ? 26.04599 -42.62044 12.23302 1.000 75.76970 403 PRO A N 1
ATOM 2399 C CA . PRO A 1 297 ? 25.04307 -43.31751 11.41804 1.000 74.68480 403 PRO A CA 1
ATOM 2400 C C . PRO A 1 297 ? 24.25937 -44.32925 12.23236 1.000 71.01301 403 PRO A C 1
ATOM 2401 O O . PRO A 1 297 ? 24.69036 -44.74451 13.31897 1.000 73.53168 403 PRO A O 1
ATOM 2405 N N . PRO A 1 298 ? 23.09370 -44.74298 11.74705 1.000 68.53901 404 PRO A N 1
ATOM 2406 C CA . PRO A 1 298 ? 22.26286 -45.67590 12.50936 1.000 70.05241 404 PRO A CA 1
ATOM 2407 C C . PRO A 1 298 ? 22.89391 -47.05564 12.53674 1.000 73.60804 404 PRO A C 1
ATOM 2408 O O . PRO A 1 298 ? 23.88045 -47.30953 11.82668 1.000 73.27765 404 PRO A O 1
ATOM 2412 N N . PRO A 1 299 ? 22.39076 -47.96399 13.36655 1.000 76.72102 405 PRO A N 1
ATOM 2413 C CA . PRO A 1 299 ? 22.92491 -49.32709 13.36538 1.000 79.93514 405 PRO A CA 1
ATOM 2414 C C . PRO A 1 299 ? 22.54815 -50.04641 12.08498 1.000 84.05596 405 PRO A C 1
ATOM 2415 O O . PRO A 1 299 ? 21.64002 -49.61095 11.35914 1.000 84.12295 405 PRO A O 1
ATOM 2419 N N . PRO A 1 300 ? 23.25826 -51.11849 11.74350 1.000 88.25224 406 PRO A N 1
ATOM 2420 C CA . PRO A 1 300 ? 22.89626 -51.89924 10.55700 1.000 89.69938 406 PRO A CA 1
ATOM 2421 C C . PRO A 1 300 ? 21.66439 -52.76219 10.79273 1.000 92.15331 406 PRO A C 1
ATOM 2422 O O . PRO A 1 300 ? 21.27294 -53.05652 11.92513 1.000 94.03584 406 PRO A O 1
ATOM 2426 N N . LYS A 1 301 ? 21.06572 -53.18264 9.68370 1.000 92.94695 407 LYS A N 1
ATOM 2427 C CA . LYS A 1 301 ? 19.91064 -54.07994 9.67090 1.000 94.26862 407 LYS A CA 1
ATOM 2428 C C . LYS A 1 301 ? 20.18201 -55.43272 10.33000 1.000 94.96640 407 LYS A C 1
ATOM 2429 O O . LYS A 1 301 ? 21.33064 -55.84934 10.47526 1.000 95.31334 407 LYS A O 1
ATOM 2435 N N . GLN A 1 303 ? 20.62350 -59.50425 11.26543 1.000 104.88050 409 GLN A N 1
ATOM 2436 C CA . GLN A 1 303 ? 20.88367 -60.55608 10.28430 1.000 109.37809 409 GLN A CA 1
ATOM 2437 C C . GLN A 1 303 ? 19.59405 -61.05463 9.63635 1.000 109.21943 409 GLN A C 1
ATOM 2438 O O . GLN A 1 303 ? 19.59736 -61.48276 8.48302 1.000 107.76270 409 GLN A O 1
ATOM 2444 N N . ASN A 1 304 ? 18.48519 -60.98361 10.37591 1.000 110.13395 410 ASN A N 1
ATOM 2445 C CA . ASN A 1 304 ? 17.19094 -61.42042 9.86791 1.000 111.76179 410 ASN A CA 1
ATOM 2446 C C . ASN A 1 304 ? 16.33610 -60.26264 9.35752 1.000 108.25953 410 ASN A C 1
ATOM 2447 O O . ASN A 1 304 ? 15.10453 -60.36386 9.33963 1.000 107.53395 410 ASN A O 1
ATOM 2452 N N . GLY A 1 305 ? 16.96269 -59.16285 8.94352 1.000 105.57943 411 GLY A N 1
ATOM 2453 C CA . GLY A 1 305 ? 16.22531 -58.07646 8.33176 1.000 102.92305 411 GLY A CA 1
ATOM 2454 C C . GLY A 1 305 ? 15.60443 -57.08715 9.29034 1.000 99.65296 411 GLY A C 1
ATOM 2455 O O . GLY A 1 305 ? 14.74569 -56.29625 8.88341 1.000 98.12272 411 GLY A O 1
ATOM 2456 N N . ALA A 1 306 ? 16.01732 -57.08780 10.54938 1.000 97.78538 412 ALA A N 1
ATOM 2457 C CA . ALA A 1 306 ? 15.42171 -56.19167 11.53475 1.000 95.19700 412 ALA A CA 1
ATOM 2458 C C . ALA A 1 306 ? 15.96953 -54.77685 11.33420 1.000 92.98499 412 ALA A C 1
ATOM 2459 O O . ALA A 1 306 ? 17.15569 -54.52208 11.57668 1.000 92.23654 412 ALA A O 1
ATOM 2461 N N . ILE A 1 307 ? 15.09999 -53.85411 10.89807 1.000 90.56578 413 ILE A N 1
ATOM 2462 C CA . ILE A 1 307 ? 15.52129 -52.49059 10.57752 1.000 87.15134 413 ILE A CA 1
ATOM 2463 C C . ILE A 1 307 ? 16.24326 -51.86363 11.76335 1.000 84.54362 413 ILE A C 1
ATOM 2464 O O . ILE A 1 307 ? 15.71095 -51.80790 12.87851 1.000 83.49942 413 ILE A O 1
ATOM 2469 N N . GLY A 1 308 ? 17.45094 -51.35833 11.51496 1.000 84.32548 414 GLY A N 1
ATOM 2470 C CA . GLY A 1 308 ? 18.17324 -50.57612 12.51196 1.000 82.36525 414 GLY A CA 1
ATOM 2471 C C . GLY A 1 308 ? 17.83073 -49.09779 12.40392 1.000 77.25701 414 GLY A C 1
ATOM 2472 O O . GLY A 1 308 ? 17.57174 -48.58683 11.31762 1.000 76.54360 414 GLY A O 1
ATOM 2473 N N . ARG A 1 309 ? 17.81423 -48.41551 13.55235 1.000 74.57505 415 ARG A N 1
ATOM 2474 C CA . ARG A 1 309 ? 17.38540 -47.02105 13.59401 1.000 70.19153 415 ARG A CA 1
ATOM 2475 C C . ARG A 1 309 ? 18.07724 -46.27366 14.73332 1.000 71.26192 415 ARG A C 1
ATOM 2476 O O . ARG A 1 309 ? 18.48166 -46.86851 15.73719 1.000 73.51738 415 ARG A O 1
ATOM 2484 N N . LYS A 1 310 ? 18.20050 -44.95392 14.56274 1.000 67.33220 416 LYS A N 1
ATOM 2485 C CA . LYS A 1 310 ? 18.55833 -44.03479 15.63435 1.000 64.91154 416 LYS A CA 1
ATOM 2486 C C . LYS A 1 310 ? 17.28380 -43.45149 16.22670 1.000 59.76444 416 LYS A C 1
ATOM 2487 O O . LYS A 1 310 ? 16.32167 -43.19297 15.50079 1.000 60.07855 416 LYS A O 1
ATOM 2493 N N . VAL A 1 311 ? 17.27121 -43.24104 17.53928 1.000 56.32062 417 VAL A N 1
ATOM 2494 C CA . VAL A 1 311 ? 16.26597 -42.39373 18.16784 1.000 57.39178 417 VAL A CA 1
ATOM 2495 C C . VAL A 1 311 ? 16.99466 -41.26131 18.87254 1.000 56.50180 417 VAL A C 1
ATOM 2496 O O . VAL A 1 311 ? 17.71402 -41.47841 19.85611 1.000 56.76774 417 VAL A O 1
ATOM 2500 N N . VAL A 1 312 ? 16.81482 -40.05418 18.37573 1.000 54.67138 418 VAL A N 1
ATOM 2501 C CA . VAL A 1 312 ? 17.33732 -38.88444 19.05900 1.000 52.67981 418 VAL A CA 1
ATOM 2502 C C . VAL A 1 312 ? 16.23923 -38.39253 19.99345 1.000 50.37822 418 VAL A C 1
ATOM 2503 O O . VAL A 1 312 ? 15.10484 -38.14916 19.56433 1.000 48.17343 418 VAL A O 1
ATOM 2507 N N . VAL A 1 313 ? 16.55077 -38.33143 21.28241 1.000 50.96114 419 VAL A N 1
ATOM 2508 C CA . VAL A 1 313 ? 15.62483 -37.85088 22.30478 1.000 50.03794 419 VAL A CA 1
ATOM 2509 C C . VAL A 1 313 ? 16.13060 -36.47787 22.72145 1.000 48.66947 419 VAL A C 1
ATOM 2510 O O . VAL A 1 313 ? 17.14157 -36.37221 23.42750 1.000 51.79416 419 VAL A O 1
ATOM 2514 N N . SER A 1 314 ? 15.44456 -35.41543 22.26586 1.000 46.34097 420 SER A N 1
ATOM 2515 C CA . SER A 1 314 ? 16.01466 -34.07660 22.17374 1.000 45.28767 420 SER A CA 1
ATOM 2516 C C . SER A 1 314 ? 15.06527 -33.02645 22.74301 1.000 44.96474 420 SER A C 1
ATOM 2517 O O . SER A 1 314 ? 13.84549 -33.22790 22.75815 1.000 45.46478 420 SER A O 1
ATOM 2520 N N . THR A 1 315 ? 15.62860 -31.90809 23.22784 1.000 43.33403 421 THR A N 1
ATOM 2521 C CA . THR A 1 315 ? 14.80432 -30.72941 23.50220 1.000 39.74928 421 THR A CA 1
ATOM 2522 C C . THR A 1 315 ? 14.46871 -30.02407 22.18631 1.000 40.95888 421 THR A C 1
ATOM 2523 O O . THR A 1 315 ? 14.81181 -30.48928 21.09313 1.000 42.40177 421 THR A O 1
ATOM 2527 N N . ASN A 1 316 ? 13.81414 -28.84011 22.28531 1.000 39.54127 422 ASN A N 1
ATOM 2528 C CA . ASN A 1 316 ? 13.56996 -28.07599 21.04783 1.000 39.81099 422 ASN A CA 1
ATOM 2529 C C . ASN A 1 316 ? 14.84629 -27.46655 20.45386 1.000 39.77920 422 ASN A C 1
ATOM 2530 O O . ASN A 1 316 ? 14.74006 -26.67445 19.51932 1.000 42.50100 422 ASN A O 1
ATOM 2535 N N . ILE A 1 317 ? 16.04526 -27.81654 20.93094 1.000 41.48536 423 ILE A N 1
ATOM 2536 C CA . ILE A 1 317 ? 17.26788 -27.62194 20.13225 1.000 39.77788 423 ILE A CA 1
ATOM 2537 C C . ILE A 1 317 ? 17.06022 -28.12052 18.70057 1.000 39.63045 423 ILE A C 1
ATOM 2538 O O . ILE A 1 317 ? 17.46376 -27.47717 17.71409 1.000 39.98285 423 ILE A O 1
ATOM 2543 N N . ALA A 1 318 ? 16.41023 -29.25824 18.56579 1.000 40.79735 424 ALA A N 1
ATOM 2544 C CA . ALA A 1 318 ? 16.23574 -29.93293 17.28489 1.000 40.66748 424 ALA A CA 1
ATOM 2545 C C . ALA A 1 318 ? 15.04191 -29.40895 16.49453 1.000 41.11874 424 ALA A C 1
ATOM 2546 O O . ALA A 1 318 ? 14.73524 -29.95048 15.43288 1.000 44.26805 424 ALA A O 1
ATOM 2548 N N . GLU A 1 319 ? 14.35006 -28.38055 16.99729 1.000 41.51016 425 GLU A N 1
ATOM 2549 C CA . GLU A 1 319 ? 13.15379 -27.87755 16.32763 1.000 38.80916 425 GLU A CA 1
ATOM 2550 C C . GLU A 1 319 ? 13.51585 -27.03920 15.10994 1.000 39.52649 425 GLU A C 1
ATOM 2551 O O . GLU A 1 319 ? 12.90902 -27.19699 14.05363 1.000 39.92494 425 GLU A O 1
ATOM 2557 N N . THR A 1 320 ? 14.47141 -26.10638 15.23723 1.000 42.79581 426 THR A N 1
ATOM 2558 C CA . THR A 1 320 ? 14.94111 -25.38458 14.05340 1.000 41.41505 426 THR A CA 1
ATOM 2559 C C . THR A 1 320 ? 16.45683 -25.19924 13.96441 1.000 42.65013 426 THR A C 1
ATOM 2560 O O . THR A 1 320 ? 16.94107 -24.92264 12.86331 1.000 45.50539 426 THR A O 1
ATOM 2564 N N . SER A 1 321 ? 17.23385 -25.39357 15.03368 1.000 41.43521 427 SER A N 1
ATOM 2565 C CA . SER A 1 321 ? 18.61988 -24.92433 15.05773 1.000 41.82214 427 SER A CA 1
ATOM 2566 C C . SER A 1 321 ? 19.61139 -25.85519 14.35123 1.000 42.83839 427 SER A C 1
ATOM 2567 O O . SER A 1 321 ? 20.71656 -25.41020 14.00816 1.000 40.77464 427 SER A O 1
ATOM 2570 N N . LEU A 1 322 ? 19.25745 -27.12070 14.13302 1.000 41.96037 428 LEU A N 1
ATOM 2571 C CA . LEU A 1 322 ? 20.09840 -28.03721 13.37298 1.000 41.75673 428 LEU A CA 1
ATOM 2572 C C . LEU A 1 322 ? 19.20149 -29.10214 12.76301 1.000 45.56037 428 LEU A C 1
ATOM 2573 O O . LEU A 1 322 ? 18.01395 -29.19908 13.08518 1.000 47.58876 428 LEU A O 1
ATOM 2578 N N . THR A 1 323 ? 19.78797 -29.89626 11.86783 1.000 43.21261 429 THR A N 1
ATOM 2579 C CA . THR A 1 323 ? 19.10868 -30.96821 11.15650 1.000 44.84610 429 THR A CA 1
ATOM 2580 C C . THR A 1 323 ? 19.89539 -32.24170 11.39007 1.000 47.00973 429 THR A C 1
ATOM 2581 O O . THR A 1 323 ? 21.12690 -32.22555 11.29999 1.000 47.72359 429 THR A O 1
ATOM 2585 N N . ILE A 1 324 ? 19.20478 -33.33619 11.68532 1.000 45.08915 430 ILE A N 1
ATOM 2586 C CA . ILE A 1 324 ? 19.83917 -34.64472 11.77290 1.000 47.30151 430 ILE A CA 1
ATOM 2587 C C . ILE A 1 324 ? 19.41153 -35.42608 10.53609 1.000 47.58811 430 ILE A C 1
ATOM 2588 O O . ILE A 1 324 ? 18.33405 -36.02723 10.52032 1.000 48.96990 430 ILE A O 1
ATOM 2593 N N . ASP A 1 325 ? 20.23440 -35.41345 9.48856 1.000 48.73413 431 ASP A N 1
ATOM 2594 C CA . ASP A 1 325 ? 19.87743 -36.14048 8.26708 1.000 49.71455 431 ASP A CA 1
ATOM 2595 C C . ASP A 1 325 ? 19.47422 -37.57574 8.60387 1.000 50.23644 431 ASP A C 1
ATOM 2596 O O . ASP A 1 325 ? 20.10705 -38.23713 9.43468 1.000 48.82519 431 ASP A O 1
ATOM 2601 N N . GLY A 1 326 ? 18.39072 -38.04404 7.97168 1.000 51.71185 432 GLY A N 1
ATOM 2602 C CA . GLY A 1 326 ? 17.89457 -39.39692 8.13623 1.000 52.65325 432 GLY A CA 1
ATOM 2603 C C . GLY A 1 326 ? 16.65957 -39.51598 9.00689 1.000 53.30376 432 GLY A C 1
ATOM 2604 O O . GLY A 1 326 ? 15.99992 -40.56433 8.98991 1.000 54.51148 432 GLY A O 1
ATOM 2605 N N . VAL A 1 327 ? 16.34109 -38.48035 9.78645 1.000 51.24988 433 VAL A N 1
ATOM 2606 C CA . VAL A 1 327 ? 15.13395 -38.51213 10.59698 1.000 50.72113 433 VAL A CA 1
ATOM 2607 C C . VAL A 1 327 ? 13.91126 -38.51937 9.69016 1.000 53.14542 433 VAL A C 1
ATOM 2608 O O . VAL A 1 327 ? 13.76696 -37.67386 8.79407 1.000 54.21162 433 VAL A O 1
ATOM 2612 N N . VAL A 1 328 ? 13.03251 -39.48966 9.91310 1.000 54.26770 434 VAL A N 1
ATOM 2613 C CA . VAL A 1 328 ? 11.80756 -39.63313 9.13976 1.000 56.60477 434 VAL A CA 1
ATOM 2614 C C . VAL A 1 328 ? 10.56023 -39.61470 10.01326 1.000 54.83194 434 VAL A C 1
ATOM 2615 O O . VAL A 1 328 ? 9.45723 -39.32662 9.50973 1.000 55.57492 434 VAL A O 1
ATOM 2619 N N . PHE A 1 329 ? 10.68635 -39.89776 11.30041 1.000 53.04596 435 PHE A N 1
ATOM 2620 C CA . PHE A 1 329 ? 9.55937 -39.96184 12.20830 1.000 54.96713 435 PHE A CA 1
ATOM 2621 C C . PHE A 1 329 ? 9.80863 -38.99632 13.35175 1.000 55.16455 435 PHE A C 1
ATOM 2622 O O . PHE A 1 329 ? 10.88759 -39.01819 13.95415 1.000 54.47504 435 PHE A O 1
ATOM 2630 N N . VAL A 1 330 ? 8.81594 -38.15833 13.64741 1.000 54.60609 436 VAL A N 1
ATOM 2631 C CA . VAL A 1 330 ? 8.87361 -37.21379 14.75891 1.000 48.31684 436 VAL A CA 1
ATOM 2632 C C . VAL A 1 330 ? 7.75253 -37.53869 15.73118 1.000 50.47991 436 VAL A C 1
ATOM 2633 O O . VAL A 1 330 ? 6.61570 -37.79334 15.31705 1.000 51.32063 436 VAL A O 1
ATOM 2637 N N . ILE A 1 331 ? 8.07722 -37.54824 17.02306 1.000 52.88637 437 ILE A N 1
ATOM 2638 C CA . ILE A 1 331 ? 7.09453 -37.71154 18.08834 1.000 50.37305 437 ILE A CA 1
ATOM 2639 C C . ILE A 1 331 ? 7.00531 -36.38495 18.84164 1.000 48.90761 437 ILE A C 1
ATOM 2640 O O . ILE A 1 331 ? 8.01693 -35.87418 19.33097 1.000 46.89700 437 ILE A O 1
ATOM 2645 N N . ASP A 1 332 ? 5.79748 -35.81836 18.92766 1.000 46.87084 438 ASP A N 1
ATOM 2646 C CA . ASP A 1 332 ? 5.60332 -34.45028 19.41245 1.000 46.64807 438 ASP A CA 1
ATOM 2647 C C . ASP A 1 332 ? 4.62732 -34.51346 20.57221 1.000 49.53439 438 ASP A C 1
ATOM 2648 O O . ASP A 1 332 ? 3.39847 -34.51472 20.36533 1.000 49.49122 438 ASP A O 1
ATOM 2653 N N . PRO A 1 333 ? 5.13709 -34.60488 21.80435 1.000 50.41079 439 PRO A N 1
ATOM 2654 C CA . PRO A 1 333 ? 4.26851 -34.45343 22.98677 1.000 51.61769 439 PRO A CA 1
ATOM 2655 C C . PRO A 1 333 ? 3.58597 -33.09588 23.08017 1.000 51.22659 439 PRO A C 1
ATOM 2656 O O . PRO A 1 333 ? 2.54596 -32.97996 23.74001 1.000 53.97117 439 PRO A O 1
ATOM 2660 N N . GLY A 1 334 ? 4.13652 -32.06359 22.46026 1.000 47.56245 440 GLY A N 1
ATOM 2661 C CA . GLY A 1 334 ? 3.47854 -30.77865 22.42652 1.000 49.80017 440 GLY A CA 1
ATOM 2662 C C . GLY A 1 334 ? 3.86200 -29.82564 23.53449 1.000 48.90186 440 GLY A C 1
ATOM 2663 O O . GLY A 1 334 ? 3.10827 -28.88381 23.79874 1.000 50.00591 440 GLY A O 1
ATOM 2664 N N . PHE A 1 335 ? 5.00222 -30.04098 24.19409 1.000 47.30253 441 PHE A N 1
ATOM 2665 C CA . PHE A 1 335 ? 5.41287 -29.23238 25.33221 1.000 43.54820 441 PHE A CA 1
ATOM 2666 C C . PHE A 1 335 ? 6.85582 -28.77855 25.17995 1.000 41.62862 441 PHE A C 1
ATOM 2667 O O . PHE A 1 335 ? 7.66770 -29.43259 24.52224 1.000 39.24651 441 PHE A O 1
ATOM 2675 N N . ALA A 1 336 ? 7.16924 -27.63277 25.80367 1.000 40.67696 442 ALA A N 1
ATOM 2676 C CA . ALA A 1 336 ? 8.54277 -27.18609 25.96333 1.000 38.68715 442 ALA A CA 1
ATOM 2677 C C . ALA A 1 336 ? 8.69507 -26.53050 27.33435 1.000 41.30068 442 ALA A C 1
ATOM 2678 O O . ALA A 1 336 ? 7.70792 -26.18456 27.98771 1.000 40.23541 442 ALA A O 1
ATOM 2680 N N . LYS A 1 337 ? 9.94910 -26.31475 27.73434 1.000 42.77262 443 LYS A N 1
ATOM 2681 C CA . LYS A 1 337 ? 10.27867 -25.72315 29.02978 1.000 45.27417 443 LYS A CA 1
ATOM 2682 C C . LYS A 1 337 ? 10.67060 -24.26108 28.83666 1.000 44.21044 443 LYS A C 1
ATOM 2683 O O . LYS A 1 337 ? 11.50359 -23.94554 27.98171 1.000 43.14557 443 LYS A O 1
ATOM 2689 N N . GLN A 1 338 ? 10.05045 -23.37025 29.60000 1.000 45.41950 444 GLN A N 1
ATOM 2690 C CA . GLN A 1 338 ? 10.35162 -21.94907 29.50609 1.000 46.47568 444 GLN A CA 1
ATOM 2691 C C . GLN A 1 338 ? 10.63999 -21.40207 30.88987 1.000 48.46399 444 GLN A C 1
ATOM 2692 O O . GLN A 1 338 ? 10.04858 -21.83788 31.87646 1.000 46.38861 444 GLN A O 1
ATOM 2698 N N . LYS A 1 339 ? 11.54059 -20.42692 30.95324 1.000 51.13551 445 LYS A N 1
ATOM 2699 C CA . LYS A 1 339 ? 11.86734 -19.75570 32.21338 1.000 52.03350 445 LYS A CA 1
ATOM 2700 C C . LYS A 1 339 ? 10.97950 -18.51923 32.30190 1.000 52.58389 445 LYS A C 1
ATOM 2701 O O . LYS A 1 339 ? 11.22534 -17.52726 31.61085 1.000 56.21035 445 LYS A O 1
ATOM 2707 N N . VAL A 1 340 ? 9.92332 -18.57145 33.12897 1.000 49.47412 446 VAL A N 1
ATOM 2708 C CA . VAL A 1 340 ? 8.89148 -17.53336 33.09271 1.000 48.60030 446 VAL A CA 1
ATOM 2709 C C . VAL A 1 340 ? 9.01519 -16.61896 34.30023 1.000 50.14812 446 VAL A C 1
ATOM 2710 O O . VAL A 1 340 ? 9.34616 -17.04951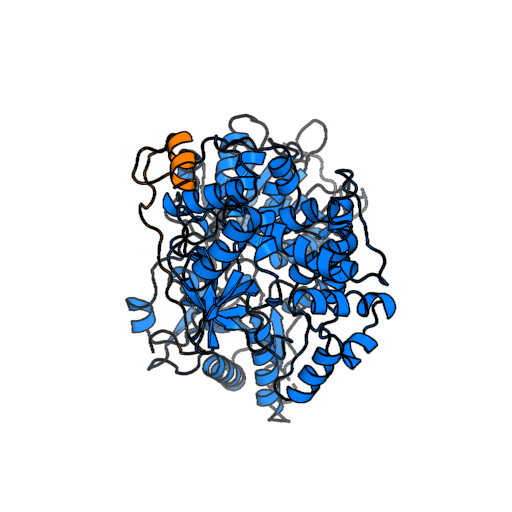 35.41131 1.000 50.84453 446 VAL A O 1
ATOM 2714 N N . TYR A 1 341 ? 8.74592 -15.33507 34.07578 1.000 51.27853 447 TYR A N 1
ATOM 2715 C CA . TYR A 1 341 ? 8.82242 -14.32820 35.12881 1.000 53.78008 447 TYR A CA 1
ATOM 2716 C C . TYR A 1 341 ? 7.45880 -13.67285 35.30237 1.000 57.54097 447 TYR A C 1
ATOM 2717 O O . TYR A 1 341 ? 6.90753 -13.12623 34.34141 1.000 58.33190 447 TYR A O 1
ATOM 2726 N N . ASN A 1 342 ? 6.91757 -13.72716 36.53590 1.000 55.38839 448 ASN A N 1
ATOM 2727 C CA . ASN A 1 342 ? 5.67610 -13.04683 36.87144 1.000 58.48857 448 ASN A CA 1
ATOM 2728 C C . ASN A 1 342 ? 6.02254 -11.77819 37.65889 1.000 60.72925 448 ASN A C 1
ATOM 2729 O O . ASN A 1 342 ? 6.33563 -11.85952 38.86506 1.000 60.99691 448 ASN A O 1
ATOM 2734 N N . PRO A 1 343 ? 6.00194 -10.59401 37.03349 1.000 59.19707 449 PRO A N 1
ATOM 2735 C CA . PRO A 1 343 ? 6.45284 -9.38392 37.74388 1.000 59.53711 449 PRO A CA 1
ATOM 2736 C C . PRO A 1 343 ? 5.57585 -8.99103 38.93137 1.000 57.80504 449 PRO A C 1
ATOM 2737 O O . PRO A 1 343 ? 6.04240 -8.22983 39.78766 1.000 59.21115 449 PRO A O 1
ATOM 2741 N N . ARG A 1 344 ? 4.32770 -9.46706 39.00769 1.000 57.98176 450 ARG A N 1
ATOM 2742 C CA . ARG A 1 344 ? 3.42426 -8.99451 40.05979 1.000 63.43485 450 ARG A CA 1
ATOM 2743 C C . ARG A 1 344 ? 3.80219 -9.55647 41.42562 1.000 60.89893 450 ARG A C 1
ATOM 2744 O O . ARG A 1 344 ? 3.60758 -8.88757 42.44399 1.000 60.88659 450 ARG A O 1
ATOM 2752 N N . ILE A 1 345 ? 4.34864 -10.77168 41.45937 1.000 59.54186 451 ILE A N 1
ATOM 2753 C CA . ILE A 1 345 ? 4.82550 -11.41312 42.67742 1.000 59.05596 451 ILE A CA 1
ATOM 2754 C C . ILE A 1 345 ? 6.33205 -11.62544 42.66582 1.000 54.43358 451 ILE A C 1
ATOM 2755 O O . ILE A 1 345 ? 6.88148 -12.21238 43.61903 1.000 53.95422 451 ILE A O 1
ATOM 2760 N N . ARG A 1 346 ? 7.02024 -11.15807 41.62151 1.000 50.44618 452 ARG A N 1
ATOM 2761 C CA . ARG A 1 346 ? 8.47951 -11.20282 41.53191 1.000 51.17308 452 ARG A CA 1
ATOM 2762 C C . ARG A 1 346 ? 8.99147 -12.63888 41.59706 1.000 52.22627 452 ARG A C 1
ATOM 2763 O O . ARG A 1 346 ? 9.98399 -12.93720 42.27025 1.000 55.97683 452 ARG A O 1
ATOM 2771 N N . VAL A 1 347 ? 8.31363 -13.53173 40.88181 1.000 48.21026 453 VAL A N 1
ATOM 2772 C CA . VAL A 1 347 ? 8.64399 -14.94934 40.86627 1.000 49.30612 453 VAL A CA 1
ATOM 2773 C C . VAL A 1 347 ? 9.07413 -15.33222 39.46230 1.000 49.41573 453 VAL A C 1
ATOM 2774 O O . VAL A 1 347 ? 8.32065 -15.15849 38.49577 1.000 50.95968 453 VAL A O 1
ATOM 2778 N N . GLU A 1 348 ? 10.29114 -15.84173 39.35679 1.000 48.61054 454 GLU A N 1
ATOM 2779 C CA . GLU A 1 348 ? 10.77243 -16.52508 38.17223 1.000 44.89569 454 GLU A CA 1
ATOM 2780 C C . GLU A 1 348 ? 10.74821 -18.02856 38.43782 1.000 45.77591 454 GLU A C 1
ATOM 2781 O O . GLU A 1 348 ? 10.99823 -18.47336 39.56878 1.000 47.21317 454 GLU A O 1
ATOM 2787 N N . SER A 1 349 ? 10.42232 -18.81017 37.40839 1.000 42.42245 455 SER A N 1
ATOM 2788 C CA . SER A 1 349 ? 10.38226 -20.25093 37.59244 1.000 47.11385 455 SER A CA 1
ATOM 2789 C C . SER A 1 349 ? 10.45078 -20.95939 36.25717 1.000 48.87423 455 SER A C 1
ATOM 2790 O O . SER A 1 349 ? 9.98522 -20.43741 35.23495 1.000 49.76670 455 SER A O 1
ATOM 2793 N N . LEU A 1 350 ? 11.02745 -22.16278 36.28936 1.000 49.77632 456 LEU A N 1
ATOM 2794 C CA . LEU A 1 350 ? 11.02413 -23.03951 35.12140 1.000 51.92315 456 LEU A CA 1
ATOM 2795 C C . LEU A 1 350 ? 9.64213 -23.65185 34.96620 1.000 51.92463 456 LEU A C 1
ATOM 2796 O O . LEU A 1 350 ? 9.07806 -24.18422 35.92793 1.000 52.96277 456 LEU A O 1
ATOM 2801 N N . LEU A 1 351 ? 9.07204 -23.53701 33.76548 1.000 49.84138 457 LEU A N 1
ATOM 2802 C CA . LEU A 1 351 ? 7.70874 -23.98391 33.50155 1.000 51.57898 457 LEU A CA 1
ATOM 2803 C C . LEU A 1 351 ? 7.70800 -24.93251 32.31221 1.000 48.12176 457 LEU A C 1
ATOM 2804 O O . LEU A 1 351 ? 8.41573 -24.67676 31.34954 1.000 47.41383 457 LEU A O 1
ATOM 2809 N N . VAL A 1 352 ? 6.94157 -26.02823 32.37878 1.000 46.21780 458 VAL A N 1
ATOM 2810 C CA . VAL A 1 352 ? 6.65123 -26.81919 31.18581 1.000 45.95704 458 VAL A CA 1
ATOM 2811 C C . VAL A 1 352 ? 5.31161 -26.34322 30.64533 1.000 48.99055 458 VAL A C 1
ATOM 2812 O O . VAL A 1 352 ? 4.32711 -26.26582 31.39064 1.000 51.07634 458 VAL A O 1
ATOM 2816 N N . THR A 1 353 ? 5.28351 -25.97098 29.36948 1.000 48.26611 459 THR A N 1
ATOM 2817 C CA . THR A 1 353 ? 4.11593 -25.32856 28.78397 1.000 52.42085 459 THR A CA 1
ATOM 2818 C C . THR A 1 353 ? 3.85224 -25.88242 27.38918 1.000 48.47823 459 THR A C 1
ATOM 2819 O O . THR A 1 353 ? 4.75492 -26.38163 26.71674 1.000 47.14093 459 THR A O 1
ATOM 2823 N N . ALA A 1 354 ? 2.60237 -25.74186 26.95452 1.000 48.05920 460 ALA A N 1
ATOM 2824 C CA . ALA A 1 354 ? 2.19881 -26.16647 25.62046 1.000 47.71524 460 ALA A CA 1
ATOM 2825 C C . ALA A 1 354 ? 2.79275 -25.25877 24.55663 1.000 46.67888 460 ALA A C 1
ATOM 2826 O O . ALA A 1 354 ? 2.81800 -24.02350 24.69380 1.000 46.32454 460 ALA A O 1
ATOM 2828 N N . ILE A 1 355 ? 3.27804 -25.87674 23.48581 1.000 43.96038 461 ILE A N 1
ATOM 2829 C CA . ILE A 1 355 ? 3.88410 -25.11488 22.40519 1.000 44.27241 461 ILE A CA 1
ATOM 2830 C C . ILE A 1 355 ? 2.79921 -24.44936 21.57424 1.000 44.64327 461 ILE A C 1
ATOM 2831 O O . ILE A 1 355 ? 1.59750 -24.68313 21.76717 1.000 46.11253 461 ILE A O 1
ATOM 2836 N N . SER A 1 356 ? 3.22994 -23.61327 20.64691 1.000 44.10732 462 SER A N 1
ATOM 2837 C CA . SER A 1 356 ? 2.33546 -22.93579 19.73016 1.000 45.09823 462 SER A CA 1
ATOM 2838 C C . SER A 1 356 ? 2.14075 -23.79845 18.49157 1.000 44.67570 462 SER A C 1
ATOM 2839 O O . SER A 1 356 ? 2.93175 -24.70699 18.21870 1.000 45.76947 462 SER A O 1
ATOM 2842 N N . LYS A 1 357 ? 1.07429 -23.50486 17.73546 1.000 44.81130 463 LYS A N 1
ATOM 2843 C CA . LYS A 1 357 ? 0.91074 -24.15770 16.44018 1.000 45.87992 463 LYS A CA 1
ATOM 2844 C C . LYS A 1 357 ? 2.16925 -24.00013 15.60644 1.000 46.00419 463 LYS A C 1
ATOM 2845 O O . LYS A 1 357 ? 2.61210 -24.95552 14.95452 1.000 43.45310 463 LYS A O 1
ATOM 2851 N N . ALA A 1 358 ? 2.77581 -22.79721 15.64240 1.000 44.85163 464 ALA A N 1
ATOM 2852 C CA . ALA A 1 358 ? 3.97829 -22.53075 14.86080 1.000 44.99332 464 ALA A CA 1
ATOM 2853 C C . ALA A 1 358 ? 5.08623 -23.51369 15.20224 1.000 45.39067 464 ALA A C 1
ATOM 2854 O O . ALA A 1 358 ? 5.74774 -24.05956 14.30153 1.000 45.71247 464 ALA A O 1
ATOM 2856 N N . SER A 1 359 ? 5.30785 -23.74505 16.49950 1.000 45.61153 465 SER A N 1
ATOM 2857 C CA . SER A 1 359 ? 6.32636 -24.70295 16.91540 1.000 44.54894 465 SER A CA 1
ATOM 2858 C C . SER A 1 359 ? 5.96333 -26.11244 16.48729 1.000 43.38185 465 SER A C 1
ATOM 2859 O O . SER A 1 359 ? 6.83151 -26.87561 16.02969 1.000 44.27944 465 SER A O 1
ATOM 2862 N N . ALA A 1 360 ? 4.68445 -26.46962 16.61078 1.000 42.86005 466 ALA A N 1
ATOM 2863 C CA . ALA A 1 360 ? 4.26346 -27.81830 16.23144 1.000 47.45905 466 ALA A CA 1
ATOM 2864 C C . ALA A 1 360 ? 4.51688 -28.07440 14.75128 1.000 48.57150 466 ALA A C 1
ATOM 2865 O O . ALA A 1 360 ? 4.93595 -29.17269 14.37134 1.000 51.23144 466 ALA A O 1
ATOM 2867 N N . GLN A 1 361 ? 4.27508 -27.06811 13.90249 1.000 46.45513 467 GLN A N 1
ATOM 2868 C CA . GLN A 1 361 ? 4.51261 -27.22224 12.46765 1.000 48.92864 467 GLN A CA 1
ATOM 2869 C C . GLN A 1 361 ? 5.99354 -27.41313 12.16151 1.000 44.58991 467 GLN A C 1
ATOM 2870 O O . GLN A 1 361 ? 6.35006 -28.21798 11.29329 1.000 46.05097 467 GLN A O 1
ATOM 2876 N N . GLN A 1 362 ? 6.86319 -26.67222 12.86039 1.000 43.01661 468 GLN A N 1
ATOM 2877 C CA . GLN A 1 362 ? 8.30814 -26.84592 12.71527 1.000 41.42859 468 GLN A CA 1
ATOM 2878 C C . GLN A 1 362 ? 8.74233 -28.25022 13.11036 1.000 41.09653 468 GLN A C 1
ATOM 2879 O O . GLN A 1 362 ? 9.49398 -28.90603 12.38034 1.000 41.95163 468 GLN A O 1
ATOM 2885 N N . ARG A 1 363 ? 8.33387 -28.70499 14.29676 1.000 41.70187 469 ARG A N 1
ATOM 2886 C CA . ARG A 1 363 ? 8.65240 -30.06725 14.71284 1.000 40.72171 469 ARG A CA 1
ATOM 2887 C C . ARG A 1 363 ? 8.25421 -31.08073 13.64554 1.000 44.75403 469 ARG A C 1
ATOM 2888 O O . ARG A 1 363 ? 9.03489 -31.97270 13.29663 1.000 45.01864 469 ARG A O 1
ATOM 2896 N N . ALA A 1 364 ? 7.02938 -30.97235 13.12966 1.000 46.87060 470 ALA A N 1
ATOM 2897 C CA . ALA A 1 364 ? 6.59367 -31.91048 12.10057 1.000 47.77362 470 ALA A CA 1
ATOM 2898 C C . ALA A 1 364 ? 7.37485 -31.71461 10.80534 1.000 47.50845 470 ALA A C 1
ATOM 2899 O O . ALA A 1 364 ? 7.59571 -32.68299 10.05774 1.000 44.74870 470 ALA A O 1
ATOM 2901 N N . GLY A 1 365 ? 7.79406 -30.47429 10.52383 1.000 46.68845 471 GLY A N 1
ATOM 2902 C CA . GLY A 1 365 ? 8.58891 -30.22776 9.33021 1.000 45.69762 471 GLY A CA 1
ATOM 2903 C C . GLY A 1 365 ? 9.89935 -30.98913 9.32515 1.000 45.83727 471 GLY A C 1
ATOM 2904 O O . GLY A 1 365 ? 10.36945 -31.40560 8.26332 1.000 48.73714 471 GLY A O 1
ATOM 2905 N N . ARG A 1 366 ? 10.49180 -31.20728 10.51234 1.000 45.17130 472 ARG A N 1
ATOM 2906 C CA . ARG A 1 366 ? 11.74829 -31.94838 10.62344 1.000 46.31033 472 ARG A CA 1
ATOM 2907 C C . ARG A 1 366 ? 11.61005 -33.41424 10.19383 1.000 49.37492 472 ARG A C 1
ATOM 2908 O O . ARG A 1 366 ? 12.62933 -34.06359 9.92976 1.000 51.59449 472 ARG A O 1
ATOM 2916 N N . ALA A 1 367 ? 10.38779 -33.95518 10.13934 1.000 47.55158 473 ALA A N 1
ATOM 2917 C CA . ALA A 1 367 ? 10.18781 -35.29758 9.61535 1.000 48.30862 473 ALA A CA 1
ATOM 2918 C C . ALA A 1 367 ? 10.24817 -35.34741 8.09454 1.000 53.13028 473 ALA A C 1
ATOM 2919 O O . ALA A 1 367 ? 10.30583 -36.44448 7.52522 1.000 55.56438 473 ALA A O 1
ATOM 2921 N N . GLY A 1 368 ? 10.21444 -34.20088 7.42280 1.000 52.84146 474 GLY A N 1
ATOM 2922 C CA . GLY A 1 368 ? 10.15904 -34.18903 5.97230 1.000 54.36104 474 GLY A CA 1
ATOM 2923 C C . GLY A 1 368 ? 11.40326 -33.74007 5.24540 1.000 52.63668 474 GLY A C 1
ATOM 2924 O O . GLY A 1 368 ? 11.35673 -33.59257 4.01078 1.000 48.64181 474 GLY A O 1
ATOM 2925 N N . ARG A 1 369 ? 12.52331 -33.52387 5.93419 1.000 52.93085 475 ARG A N 1
ATOM 2926 C CA . ARG A 1 369 ? 13.70387 -32.98676 5.25956 1.000 54.96678 475 ARG A CA 1
ATOM 2927 C C . ARG A 1 369 ? 14.31698 -34.01189 4.29588 1.000 56.05303 475 ARG A C 1
ATOM 2928 O O . ARG A 1 369 ? 14.66720 -33.67831 3.15671 1.000 56.83362 475 ARG A O 1
ATOM 2936 N N . THR A 1 370 ? 14.45438 -35.26460 4.72823 1.000 56.70866 476 THR A N 1
ATOM 2937 C CA . THR A 1 370 ? 15.15040 -36.26219 3.91949 1.000 58.10743 476 THR A CA 1
ATOM 2938 C C . THR A 1 370 ? 14.20733 -37.01043 2.99104 1.000 58.94066 476 THR A C 1
ATOM 2939 O O . THR A 1 370 ? 14.49337 -37.15169 1.80545 1.000 58.73083 476 THR A O 1
ATOM 2943 N N . ARG A 1 371 ? 13.09623 -37.50406 3.50964 1.000 58.21801 477 ARG A N 1
ATOM 2944 C CA . ARG A 1 371 ? 12.16080 -38.30211 2.72214 1.000 60.04206 477 ARG A CA 1
ATOM 2945 C C . ARG A 1 371 ? 10.75494 -37.98155 3.21237 1.000 58.41674 477 ARG A C 1
ATOM 2946 O O . ARG A 1 371 ? 10.61610 -37.29420 4.23943 1.000 59.09192 477 ARG A O 1
ATOM 2954 N N . PRO A 1 372 ? 9.69711 -38.43555 2.53368 1.000 56.04274 478 PRO A N 1
ATOM 2955 C CA . PRO A 1 372 ? 8.35866 -38.31320 3.11607 1.000 55.10997 478 PRO A CA 1
ATOM 2956 C C . PRO A 1 372 ? 8.37271 -38.88750 4.52352 1.000 58.77090 478 PRO A C 1
ATOM 2957 O O . PRO A 1 372 ? 9.01886 -39.90401 4.78899 1.000 58.38017 478 PRO A O 1
ATOM 2961 N N . GLY A 1 373 ? 7.70977 -38.18672 5.44469 1.000 55.15125 479 GLY A N 1
ATOM 2962 C CA . GLY A 1 373 ? 7.78858 -38.58614 6.83359 1.000 56.13033 479 GLY A CA 1
ATOM 2963 C C . GLY A 1 373 ? 6.45433 -38.62950 7.53878 1.000 57.05616 479 GLY A C 1
ATOM 2964 O O . GLY A 1 373 ? 5.39445 -38.52946 6.91256 1.000 55.26382 479 GLY A O 1
ATOM 2965 N N . LYS A 1 374 ? 6.50405 -38.78266 8.86321 1.000 56.06467 480 LYS A N 1
ATOM 2966 C CA . LYS A 1 374 ? 5.31068 -38.88534 9.67788 1.000 57.40125 480 LYS A CA 1
ATOM 2967 C C . LYS A 1 374 ? 5.59713 -38.18534 10.99427 1.000 55.91265 480 LYS A C 1
ATOM 2968 O O . LYS A 1 374 ? 6.72272 -38.22814 11.49836 1.000 56.58272 480 LYS A O 1
ATOM 2974 N N . CYS A 1 375 ? 4.59174 -37.50462 11.52305 1.000 53.48475 481 CYS A N 1
ATOM 2975 C CA . CYS A 1 375 ? 4.71509 -36.81324 12.79121 1.000 52.30630 481 CYS A CA 1
ATOM 2976 C C . CYS A 1 375 ? 3.55950 -37.25767 13.67160 1.000 56.46546 481 CYS A C 1
ATOM 2977 O O . CYS A 1 375 ? 2.39350 -37.10789 13.29028 1.000 53.52677 481 CYS A O 1
ATOM 2980 N N . PHE A 1 376 ? 3.88881 -37.81222 14.83544 1.000 55.54945 482 PHE A N 1
ATOM 2981 C CA . PHE A 1 376 ? 2.90971 -38.32222 15.79147 1.000 53.81467 482 PHE A CA 1
ATOM 2982 C C . PHE A 1 376 ? 2.72990 -37.28027 16.89871 1.000 53.36896 482 PHE A C 1
ATOM 2983 O O . PHE A 1 376 ? 3.58086 -37.12998 17.78041 1.000 50.94035 482 PHE A O 1
ATOM 2991 N N . ARG A 1 377 ? 1.61655 -36.55832 16.84099 1.000 53.18072 483 ARG A N 1
ATOM 2992 C CA . ARG A 1 377 ? 1.30587 -35.53634 17.82841 1.000 53.90725 483 ARG A CA 1
ATOM 2993 C C . ARG A 1 377 ? 0.49738 -36.19030 18.93468 1.000 56.88921 483 ARG A C 1
ATOM 2994 O O . ARG A 1 377 ? -0.57947 -36.73923 18.67421 1.000 55.68644 483 ARG A O 1
ATOM 3002 N N . LEU A 1 378 ? 1.01473 -36.12615 20.16512 1.000 53.92130 484 LEU A N 1
ATOM 3003 C CA . LEU A 1 378 ? 0.39083 -36.85879 21.26325 1.000 57.72176 484 LEU A CA 1
ATOM 3004 C C . LEU A 1 378 ? -0.74645 -36.05263 21.87268 1.000 56.34361 484 LEU A C 1
ATOM 3005 O O . LEU A 1 378 ? -0.76043 -35.81060 23.07978 1.000 54.78981 484 LEU A O 1
ATOM 3010 N N . TYR A 1 379 ? -1.71335 -35.65989 21.04488 1.000 56.43500 485 TYR A N 1
ATOM 3011 C CA . TYR A 1 379 ? -2.87132 -34.89565 21.49135 1.000 57.68393 485 TYR A CA 1
ATOM 3012 C C . TYR A 1 379 ? -3.91404 -34.96674 20.38979 1.000 60.58175 485 TYR A C 1
ATOM 3013 O O . TYR A 1 379 ? -3.65248 -35.48658 19.29892 1.000 60.96493 485 TYR A O 1
ATOM 3022 N N . THR A 1 380 ? -5.10223 -34.44629 20.68120 1.000 60.59204 486 THR A N 1
ATOM 3023 C CA . THR A 1 380 ? -6.17040 -34.48582 19.69328 1.000 64.12936 486 THR A CA 1
ATOM 3024 C C . THR A 1 380 ? -6.06748 -33.29265 18.75112 1.000 64.48255 486 THR A C 1
ATOM 3025 O O . THR A 1 380 ? -5.39214 -32.29691 19.03292 1.000 62.03581 486 THR A O 1
ATOM 3029 N N . GLU A 1 381 ? -6.72423 -33.42645 17.59835 1.000 66.11078 487 GLU A N 1
ATOM 3030 C CA . GLU A 1 381 ? -6.75608 -32.33682 16.63398 1.000 66.84831 487 GLU A CA 1
ATOM 3031 C C . GLU A 1 381 ? -7.49527 -31.12701 17.18730 1.000 67.64946 487 GLU A C 1
ATOM 3032 O O . GLU A 1 381 ? -7.11660 -29.98938 16.89565 1.000 67.16784 487 GLU A O 1
ATOM 3038 N N . LYS A 1 382 ? -8.53881 -31.34063 17.99184 1.000 71.58361 488 LYS A N 1
ATOM 3039 C CA . LYS A 1 382 ? -9.20553 -30.19664 18.61038 1.000 74.58132 488 LYS A CA 1
ATOM 3040 C C . LYS A 1 382 ? -8.30220 -29.50767 19.63036 1.000 72.36900 488 LYS A C 1
ATOM 3041 O O . LYS A 1 382 ? -8.34224 -28.28136 19.74849 1.000 73.05482 488 LYS A O 1
ATOM 3047 N N . ALA A 1 383 ? -7.47176 -30.26637 20.35667 1.000 70.29110 489 ALA A N 1
ATOM 3048 C CA . ALA A 1 383 ? -6.47162 -29.64821 21.21954 1.000 67.04459 489 ALA A CA 1
ATOM 3049 C C . ALA A 1 383 ? -5.49677 -28.81065 20.40418 1.000 65.66540 489 ALA A C 1
ATOM 3050 O O . ALA A 1 383 ? -5.07316 -27.73390 20.84151 1.000 64.18171 489 ALA A O 1
ATOM 3052 N N . TYR A 1 384 ? -5.12068 -29.29260 19.21656 1.000 63.40167 490 TYR A N 1
ATOM 3053 C CA . TYR A 1 384 ? -4.29476 -28.47507 18.33753 1.000 64.84978 490 TYR A CA 1
ATOM 3054 C C . TYR A 1 384 ? -5.01833 -27.19224 17.95206 1.000 68.72749 490 TYR A C 1
ATOM 3055 O O . TYR A 1 384 ? -4.41717 -26.11134 17.93903 1.000 68.18685 490 TYR A O 1
ATOM 3064 N N . LYS A 1 385 ? -6.31828 -27.28875 17.66896 1.000 71.59424 491 LYS A N 1
ATOM 3065 C CA . LYS A 1 385 ? -7.03957 -26.14977 17.12816 1.000 73.88857 491 LYS A CA 1
ATOM 3066 C C . LYS A 1 385 ? -7.49312 -25.16863 18.20503 1.000 78.64648 491 LYS A C 1
ATOM 3067 O O . LYS A 1 385 ? -7.51055 -23.96033 17.95463 1.000 79.20796 491 LYS A O 1
ATOM 3073 N N . THR A 1 386 ? -7.82975 -25.63948 19.40821 1.000 81.03238 492 THR A N 1
ATOM 3074 C CA . THR A 1 386 ? -8.42303 -24.77181 20.41564 1.000 83.15961 492 THR A CA 1
ATOM 3075 C C . THR A 1 386 ? -7.57824 -24.59765 21.66171 1.000 84.18390 492 THR A C 1
ATOM 3076 O O . THR A 1 386 ? -7.93002 -23.77274 22.51286 1.000 86.46690 492 THR A O 1
ATOM 3080 N N . GLU A 1 387 ? -6.50363 -25.35901 21.81452 1.000 85.89600 493 GLU A N 1
ATOM 3081 C CA . GLU A 1 387 ? -5.68639 -25.29204 23.00927 1.000 86.31705 493 GLU A CA 1
ATOM 3082 C C . GLU A 1 387 ? -4.29714 -24.72829 22.74186 1.000 81.28310 493 GLU A C 1
ATOM 3083 O O . GLU A 1 387 ? -3.62925 -24.30001 23.69095 1.000 83.17505 493 GLU A O 1
ATOM 3089 N N . MET A 1 388 ? -3.86279 -24.66152 21.48382 1.000 73.55871 494 MET A N 1
ATOM 3090 C CA . MET A 1 388 ? -2.53699 -24.16281 21.13620 1.000 66.83952 494 MET A CA 1
ATOM 3091 C C . MET A 1 388 ? -2.64264 -22.81757 20.42797 1.000 63.08290 494 MET A C 1
ATOM 3092 O O . MET A 1 388 ? -3.36906 -22.69001 19.43612 1.000 63.40884 494 MET A O 1
ATOM 3097 N N . GLN A 1 389 ? -1.91228 -21.82305 20.93544 1.000 58.01681 495 GLN A N 1
ATOM 3098 C CA . GLN A 1 389 ? -1.89172 -20.49526 20.33449 1.000 58.17974 495 GLN A CA 1
ATOM 3099 C C . GLN A 1 389 ? -1.19046 -20.54198 18.98563 1.000 53.98270 495 GLN A C 1
ATOM 3100 O O . GLN A 1 389 ? -0.33828 -21.39585 18.74153 1.000 50.56475 495 GLN A O 1
ATOM 3106 N N . ASP A 1 390 ? -1.53798 -19.58984 18.11065 1.000 54.87991 496 ASP A N 1
ATOM 3107 C CA . ASP A 1 390 ? -0.91494 -19.55301 16.78767 1.000 56.11301 496 ASP A CA 1
ATOM 3108 C C . ASP A 1 390 ? 0.59998 -19.43049 16.87963 1.000 53.34502 496 ASP A C 1
ATOM 3109 O O . ASP A 1 390 ? 1.32656 -20.12317 16.15760 1.000 50.44275 496 ASP A O 1
ATOM 3114 N N . ASN A 1 391 ? 1.10599 -18.56673 17.76396 1.000 54.59535 497 ASN A N 1
ATOM 3115 C CA . ASN A 1 391 ? 2.53922 -18.31684 17.79292 1.000 51.61393 497 ASN A CA 1
ATOM 3116 C C . ASN A 1 391 ? 3.05754 -18.28243 19.21812 1.000 50.49904 497 ASN A C 1
ATOM 3117 O O . ASN A 1 391 ? 2.33479 -17.94405 20.15454 1.000 49.94072 497 ASN A O 1
ATOM 3122 N N . THR A 1 392 ? 4.32682 -18.64796 19.36179 1.000 51.55083 498 THR A N 1
ATOM 3123 C CA . THR A 1 392 ? 5.02389 -18.49999 20.63078 1.000 52.55081 498 THR A CA 1
ATOM 3124 C C . THR A 1 392 ? 5.19260 -17.02315 20.97633 1.000 51.24580 498 THR A C 1
ATOM 3125 O O . THR A 1 392 ? 5.56289 -16.20522 20.13196 1.000 46.56806 498 THR A O 1
ATOM 3129 N N . TYR A 1 393 ? 4.93887 -16.68242 22.22785 1.000 54.38823 499 TYR A N 1
ATOM 3130 C CA . TYR A 1 393 ? 5.22119 -15.33046 22.67130 1.000 54.15495 499 TYR A CA 1
ATOM 3131 C C . TYR A 1 393 ? 6.72231 -15.07269 22.61942 1.000 47.45484 499 TYR A C 1
ATOM 3132 O O . TYR A 1 393 ? 7.51317 -15.91278 23.07552 1.000 45.92726 499 TYR A O 1
ATOM 3141 N N . PRO A 1 394 ? 7.15586 -13.95350 22.04941 1.000 42.68877 500 PRO A N 1
ATOM 3142 C CA . PRO A 1 394 ? 8.57345 -13.58895 22.13656 1.000 40.18938 500 PRO A CA 1
ATOM 3143 C C . PRO A 1 394 ? 9.03082 -13.53791 23.58205 1.000 40.28127 500 PRO A C 1
ATOM 3144 O O . PRO A 1 394 ? 8.30631 -13.07263 24.47080 1.000 42.77468 500 PRO A O 1
ATOM 3148 N N . GLU A 1 395 ? 10.26005 -14.01056 23.79818 1.000 39.87751 501 GLU A N 1
ATOM 3149 C CA . GLU A 1 395 ? 10.81015 -14.16790 25.13954 1.000 40.62522 501 GLU A CA 1
ATOM 3150 C C . GLU A 1 395 ? 10.76197 -12.87809 25.93414 1.000 44.37985 501 GLU A C 1
ATOM 3151 O O . GLU A 1 395 ? 10.58509 -12.91385 27.15862 1.000 45.64285 501 GLU A O 1
ATOM 3157 N N . ILE A 1 396 ? 10.93638 -11.73611 25.25878 1.000 43.45386 502 ILE A N 1
ATOM 3158 C CA . ILE A 1 396 ? 10.93403 -10.42341 25.90204 1.000 45.87286 502 ILE A CA 1
ATOM 3159 C C . ILE A 1 396 ? 9.63142 -10.15077 26.63950 1.000 50.24417 502 ILE A C 1
ATOM 3160 O O . ILE A 1 396 ? 9.60227 -9.32119 27.55158 1.000 52.18321 502 ILE A O 1
ATOM 3165 N N . LEU A 1 397 ? 8.54263 -10.80700 26.24822 1.000 49.84349 503 LEU A N 1
ATOM 3166 C CA . LEU A 1 397 ? 7.23305 -10.56084 26.83044 1.000 48.51039 503 LEU A CA 1
ATOM 3167 C C . LEU A 1 397 ? 6.93937 -11.43425 28.03164 1.000 47.67942 503 LEU A C 1
ATOM 3168 O O . LEU A 1 397 ? 5.89239 -11.25737 28.65651 1.000 51.43676 503 LEU A O 1
ATOM 3173 N N . ARG A 1 398 ? 7.82735 -12.36864 28.37313 1.000 46.07802 504 ARG A N 1
ATOM 3174 C CA . ARG A 1 398 ? 7.57487 -13.28993 29.47610 1.000 47.40888 504 ARG A CA 1
ATOM 3175 C C . ARG A 1 398 ? 8.82347 -13.54530 30.30605 1.000 45.18714 504 ARG A C 1
ATOM 3176 O O . ARG A 1 398 ? 8.92705 -14.59830 30.95377 1.000 48.66304 504 ARG A O 1
ATOM 3184 N N . SER A 1 399 ? 9.77324 -12.62517 30.29737 1.000 42.10177 505 SER A N 1
ATOM 3185 C CA . SER A 1 399 ? 11.06674 -12.83670 30.92184 1.000 44.32481 505 SER A CA 1
ATOM 3186 C C . SER A 1 399 ? 11.37873 -11.76555 31.96647 1.000 42.96803 505 SER A C 1
ATOM 3187 O O . SER A 1 399 ? 10.78080 -10.68707 31.98655 1.000 39.79059 505 SER A O 1
ATOM 3190 N N . ASN A 1 400 ? 12.32124 -12.11362 32.84789 1.000 43.65925 506 ASN A N 1
ATOM 3191 C CA . ASN A 1 400 ? 12.92024 -11.20166 33.82283 1.000 43.60702 506 ASN A CA 1
ATOM 3192 C C . ASN A 1 400 ? 13.90581 -10.30508 33.08371 1.000 44.54566 506 ASN A C 1
ATOM 3193 O O . ASN A 1 400 ? 14.85964 -10.79714 32.47873 1.000 45.59577 506 ASN A O 1
ATOM 3198 N N . LEU A 1 401 ? 13.69987 -8.98869 33.12345 1.000 47.86325 507 LEU A N 1
ATOM 3199 C CA . LEU A 1 401 ? 14.56349 -8.09924 32.34386 1.000 45.15582 507 LEU A CA 1
ATOM 3200 C C . LEU A 1 401 ? 15.70940 -7.52598 33.15724 1.000 41.71011 507 LEU A C 1
ATOM 3201 O O . LEU A 1 401 ? 16.42977 -6.66284 32.65758 1.000 40.66104 507 LEU A O 1
ATOM 3206 N N . GLY A 1 402 ? 15.90113 -7.98717 34.39859 1.000 42.07143 508 GLY A N 1
ATOM 3207 C CA . GLY A 1 402 ? 16.92571 -7.38628 35.24247 1.000 39.04707 508 GLY A CA 1
ATOM 3208 C C . GLY A 1 402 ? 18.29262 -7.40199 34.59714 1.000 38.61007 508 GLY A C 1
ATOM 3209 O O . GLY A 1 402 ? 18.97786 -6.38233 34.53099 1.000 37.83237 508 GLY A O 1
ATOM 3210 N N . SER A 1 403 ? 18.68714 -8.54533 34.03782 1.000 37.53127 509 SER A N 1
ATOM 3211 C CA . SER A 1 403 ? 20.02927 -8.58849 33.47193 1.000 41.52007 509 SER A CA 1
ATOM 3212 C C . SER A 1 403 ? 20.09619 -7.85525 32.11778 1.000 42.42002 509 SER A C 1
ATOM 3213 O O . SER A 1 403 ? 21.13582 -7.28284 31.75308 1.000 43.15481 509 SER A O 1
ATOM 3216 N N . VAL A 1 404 ? 18.98157 -7.78332 31.40102 1.000 43.09082 510 VAL A N 1
ATOM 3217 C CA . VAL A 1 404 ? 18.97657 -7.06321 30.13732 1.000 46.06935 510 VAL A CA 1
ATOM 3218 C C . VAL A 1 404 ? 18.98959 -5.55238 30.36932 1.000 43.96647 510 VAL A C 1
ATOM 3219 O O . VAL A 1 404 ? 19.66616 -4.80522 29.64365 1.000 42.96941 510 VAL A O 1
ATOM 3223 N N . VAL A 1 405 ? 18.24429 -5.07266 31.36724 1.000 42.18190 511 VAL A N 1
ATOM 3224 C CA . VAL A 1 405 ? 18.28788 -3.64557 31.66744 1.000 41.89296 511 VAL A CA 1
ATOM 3225 C C . VAL A 1 405 ? 19.69308 -3.25649 32.09472 1.000 43.17993 511 VAL A C 1
ATOM 3226 O O . VAL A 1 405 ? 20.24183 -2.24751 31.63757 1.000 43.09840 511 VAL A O 1
ATOM 3230 N N . LEU A 1 406 ? 20.31291 -4.07356 32.94030 1.000 38.66185 512 LEU A N 1
ATOM 3231 C CA . LEU A 1 406 ? 21.66946 -3.77832 33.38284 1.000 38.61230 512 LEU A CA 1
ATOM 3232 C C . LEU A 1 406 ? 22.63515 -3.71717 32.20507 1.000 37.88438 512 LEU A C 1
ATOM 3233 O O . LEU A 1 406 ? 23.46258 -2.79672 32.11922 1.000 37.76800 512 LEU A O 1
ATOM 3238 N N . GLN A 1 407 ? 22.52802 -4.66547 31.25502 1.000 40.14519 513 GLN A N 1
ATOM 3239 C CA . GLN A 1 407 ? 23.41645 -4.62662 30.08894 1.000 39.16860 513 GLN A CA 1
ATOM 3240 C C . GLN A 1 407 ? 23.13736 -3.42237 29.19508 1.000 39.20317 513 GLN A C 1
ATOM 3241 O O . GLN A 1 407 ? 24.06237 -2.85311 28.62372 1.000 39.95809 513 GLN A O 1
ATOM 3247 N N . LEU A 1 408 ? 21.87811 -3.03250 29.02788 1.000 41.55390 514 LEU A N 1
ATOM 3248 C CA . LEU A 1 408 ? 21.58827 -1.84925 28.21754 1.000 40.02953 514 LEU A CA 1
ATOM 3249 C C . LEU A 1 408 ? 22.15595 -0.58907 28.86726 1.000 41.08926 514 LEU A C 1
ATOM 3250 O O . LEU A 1 408 ? 22.74569 0.27057 28.19745 1.000 43.00773 514 LEU A O 1
ATOM 3255 N N . LYS A 1 409 ? 21.99179 -0.45627 30.17953 1.000 41.80891 515 LYS A N 1
ATOM 3256 C CA . LYS A 1 409 ? 22.53471 0.72194 30.84740 1.000 40.92388 515 LYS A CA 1
ATOM 3257 C C . LYS A 1 409 ? 24.05660 0.75647 30.73848 1.000 40.23468 515 LYS A C 1
ATOM 3258 O O . LYS A 1 409 ? 24.64346 1.81286 30.45952 1.000 41.58897 515 LYS A O 1
ATOM 3264 N N . LYS A 1 410 ? 24.70592 -0.39555 30.92328 1.000 38.02106 516 LYS A N 1
ATOM 3265 C CA . LYS A 1 410 ? 26.14496 -0.51694 30.70907 1.000 38.08686 516 LYS A CA 1
ATOM 3266 C C . LYS A 1 410 ? 26.52781 -0.09772 29.29223 1.000 42.36531 516 LYS A C 1
ATOM 3267 O O . LYS A 1 410 ? 27.55162 0.57104 29.07134 1.000 44.17493 516 LYS A O 1
ATOM 3273 N N . LEU A 1 411 ? 25.71197 -0.48057 28.31793 1.000 41.10289 517 LEU A N 1
ATOM 3274 C CA . LEU A 1 411 ? 25.92602 -0.09899 26.93179 1.000 43.33048 517 LEU A CA 1
ATOM 3275 C C . LEU A 1 411 ? 25.71143 1.38477 26.69114 1.000 45.26314 517 LEU A C 1
ATOM 3276 O O . LEU A 1 411 ? 25.92254 1.86004 25.57551 1.000 43.61587 517 LEU A O 1
ATOM 3281 N N . GLY A 1 412 ? 25.28162 2.13243 27.69339 1.000 46.57829 518 GLY A N 1
ATOM 3282 C CA . GLY A 1 412 ? 25.02749 3.53838 27.49884 1.000 46.95706 518 GLY A CA 1
ATOM 3283 C C . GLY A 1 412 ? 23.64822 3.86009 26.98999 1.000 48.66651 518 GLY A C 1
ATOM 3284 O O . GLY A 1 412 ? 23.39862 5.00792 26.60324 1.000 49.44582 518 GLY A O 1
ATOM 3285 N N . ILE A 1 413 ? 22.74016 2.89178 26.97530 1.000 47.26939 519 ILE A N 1
ATOM 3286 C CA . ILE A 1 413 ? 21.38850 3.11921 26.49057 1.000 50.60106 519 ILE A CA 1
ATOM 3287 C C . ILE A 1 413 ? 20.54750 3.48004 27.70736 1.000 50.59851 519 ILE A C 1
ATOM 3288 O O . ILE A 1 413 ? 20.18015 2.61107 28.49827 1.000 53.10026 519 ILE A O 1
ATOM 3293 N N . ASP A 1 414 ? 20.26160 4.77909 27.87501 1.000 48.90319 520 ASP A N 1
ATOM 3294 C CA . ASP A 1 414 ? 19.57801 5.26180 29.06733 1.000 53.01297 520 ASP A CA 1
ATOM 3295 C C . ASP A 1 414 ? 18.06229 5.26460 28.93593 1.000 51.99142 520 ASP A C 1
ATOM 3296 O O . ASP A 1 414 ? 17.36343 5.02100 29.92544 1.000 52.73774 520 ASP A O 1
ATOM 3301 N N . ASP A 1 415 ? 17.51893 5.53575 27.75293 1.000 46.36644 521 ASP A N 1
ATOM 3302 C CA . ASP A 1 415 ? 16.06894 5.57342 27.60798 1.000 47.46935 521 ASP A CA 1
ATOM 3303 C C . ASP A 1 415 ? 15.55613 4.19317 27.20004 1.000 50.33506 521 ASP A C 1
ATOM 3304 O O . ASP A 1 415 ? 15.49591 3.85960 26.01001 1.000 51.70433 521 ASP A O 1
ATOM 3309 N N . LEU A 1 416 ? 15.13642 3.39778 28.19508 1.000 50.41849 522 LEU A N 1
ATOM 3310 C CA . LEU A 1 416 ? 14.59461 2.07554 27.93340 1.000 49.78183 522 LEU A CA 1
ATOM 3311 C C . LEU A 1 416 ? 13.10667 2.09596 27.62965 1.000 50.67177 522 LEU A C 1
ATOM 3312 O O . LEU A 1 416 ? 12.57378 1.08476 27.15655 1.000 54.26056 522 LEU A O 1
ATOM 3317 N N . VAL A 1 417 ? 12.43368 3.22734 27.84258 1.000 47.98934 523 VAL A N 1
ATOM 3318 C CA . VAL A 1 417 ? 11.03439 3.33844 27.45494 1.000 48.75797 523 VAL A CA 1
ATOM 3319 C C . VAL A 1 417 ? 10.90783 3.42414 25.93592 1.000 51.73259 523 VAL A C 1
ATOM 3320 O O . VAL A 1 417 ? 9.97543 2.86821 25.33813 1.000 55.09282 523 VAL A O 1
ATOM 3324 N N . HIS A 1 418 ? 11.81703 4.14252 25.28727 1.000 49.31570 524 HIS A N 1
ATOM 3325 C CA . HIS A 1 418 ? 11.70839 4.34956 23.85542 1.000 49.37578 524 HIS A CA 1
ATOM 3326 C C . HIS A 1 418 ? 12.71480 3.54278 23.04780 1.000 45.35621 524 HIS A C 1
ATOM 3327 O O . HIS A 1 418 ? 12.69662 3.63871 21.81964 1.000 46.44648 524 HIS A O 1
ATOM 3334 N N . PHE A 1 419 ? 13.58547 2.75663 23.68928 1.000 41.29102 525 PHE A N 1
ATOM 3335 C CA . PHE A 1 419 ? 14.41328 1.79295 22.96390 1.000 41.04757 525 PHE A CA 1
ATOM 3336 C C . PHE A 1 419 ? 13.54964 1.03568 21.97068 1.000 43.23092 525 PHE A C 1
ATOM 3337 O O . PHE A 1 419 ? 12.40228 0.69520 22.26527 1.000 47.06557 525 PHE A O 1
ATOM 3345 N N . ASP A 1 420 ? 14.08943 0.80570 20.77132 1.000 43.24784 526 ASP A N 1
ATOM 3346 C CA . ASP A 1 420 ? 13.30924 0.28622 19.64949 1.000 42.49011 526 ASP A CA 1
ATOM 3347 C C . ASP A 1 420 ? 13.17340 -1.24203 19.72969 1.000 43.11503 526 ASP A C 1
ATOM 3348 O O . ASP A 1 420 ? 13.67405 -1.99069 18.89262 1.000 43.95729 526 ASP A O 1
ATOM 3353 N N . PHE A 1 421 ? 12.50168 -1.70778 20.78716 1.000 44.84249 527 PHE A N 1
ATOM 3354 C CA . PHE A 1 421 ? 12.14762 -3.12310 20.87955 1.000 44.36179 527 PHE A CA 1
ATOM 3355 C C . PHE A 1 421 ? 11.23516 -3.49255 19.73609 1.000 45.43090 527 PHE A C 1
ATOM 3356 O O . PHE A 1 421 ? 10.25919 -2.78934 19.45943 1.000 48.84149 527 PHE A O 1
ATOM 3364 N N . MET A 1 422 ? 11.49651 -4.63943 19.10796 1.000 43.70879 528 MET A N 1
ATOM 3365 C CA . MET A 1 422 ? 10.53385 -5.11383 18.12674 1.000 44.64843 528 MET A CA 1
ATOM 3366 C C . MET A 1 422 ? 9.18555 -5.41514 18.77723 1.000 43.88517 528 MET A C 1
ATOM 3367 O O . MET A 1 422 ? 8.12976 -5.16488 18.18346 1.000 43.45576 528 MET A O 1
ATOM 3372 N N . ASP A 1 423 ? 9.20292 -5.96508 19.98695 1.000 42.99898 529 ASP A N 1
ATOM 3373 C CA . ASP A 1 423 ? 8.00595 -6.24455 20.78027 1.000 42.09888 529 ASP A CA 1
ATOM 3374 C C . ASP A 1 423 ? 8.31117 -5.70508 22.17215 1.000 41.22088 529 ASP A C 1
ATOM 3375 O O . ASP A 1 423 ? 8.91606 -6.39756 23.00244 1.000 42.70310 529 ASP A O 1
ATOM 3380 N N . PRO A 1 424 ? 7.90755 -4.47536 22.46541 1.000 41.97922 530 PRO A N 1
ATOM 3381 C CA . PRO A 1 424 ? 8.26620 -3.85401 23.75905 1.000 41.35337 530 PRO A CA 1
ATOM 3382 C C . PRO A 1 424 ? 7.64549 -4.60878 24.91477 1.000 42.69910 530 PRO A C 1
ATOM 3383 O O . PRO A 1 424 ? 6.52283 -5.12776 24.80134 1.000 47.29113 530 PRO A O 1
ATOM 3387 N N . PRO A 1 425 ? 8.37016 -4.74366 26.01868 1.000 39.60149 531 PRO A N 1
ATOM 3388 C CA . PRO A 1 425 ? 7.81814 -5.41917 27.19467 1.000 42.02402 531 PRO A CA 1
ATOM 3389 C C . PRO A 1 425 ? 6.81354 -4.53678 27.90748 1.000 44.23592 531 PRO A C 1
ATOM 3390 O O . PRO A 1 425 ? 6.68352 -3.33566 27.64533 1.000 41.88900 531 PRO A O 1
ATOM 3394 N N . ALA A 1 426 ? 6.07831 -5.17006 28.81533 1.000 45.15975 532 ALA A N 1
ATOM 3395 C CA . ALA A 1 426 ? 5.10483 -4.44206 29.60384 1.000 47.37814 532 ALA A CA 1
ATOM 3396 C C . ALA A 1 426 ? 5.82277 -3.46231 30.52749 1.000 47.41938 532 ALA A C 1
ATOM 3397 O O . ALA A 1 426 ? 6.89994 -3.77568 31.04518 1.000 45.59348 532 ALA A O 1
ATOM 3399 N N . PRO A 1 427 ? 5.25773 -2.27078 30.74118 1.000 49.20079 533 PRO A N 1
ATOM 3400 C CA . PRO A 1 427 ? 5.85486 -1.32894 31.71152 1.000 48.84719 533 PRO A CA 1
ATOM 3401 C C . PRO A 1 427 ? 6.16572 -1.95024 33.06928 1.000 51.43640 533 PRO A C 1
ATOM 3402 O O . PRO A 1 427 ? 7.25863 -1.73121 33.60576 1.000 52.56910 533 PRO A O 1
ATOM 3406 N N . GLU A 1 428 ? 5.23644 -2.72681 33.63757 1.000 53.01948 534 GLU A N 1
ATOM 3407 C CA . GLU A 1 428 ? 5.44896 -3.29906 34.96532 1.000 54.68138 534 GLU A CA 1
ATOM 3408 C C . GLU A 1 428 ? 6.71410 -4.13498 35.00852 1.000 50.80761 534 GLU A C 1
ATOM 3409 O O . GLU A 1 428 ? 7.45435 -4.11287 36.00072 1.000 50.45113 534 GLU A O 1
ATOM 3415 N N . THR A 1 429 ? 6.96402 -4.90153 33.94697 1.000 48.53183 535 THR A N 1
ATOM 3416 C CA . THR A 1 429 ? 8.15084 -5.74314 33.92712 1.000 46.82770 535 THR A CA 1
ATOM 3417 C C . THR A 1 429 ? 9.40570 -4.89313 33.91950 1.000 42.07533 535 THR A C 1
ATOM 3418 O O . THR A 1 429 ? 10.38799 -5.21846 34.58836 1.000 40.85663 535 THR A O 1
ATOM 3422 N N . LEU A 1 430 ? 9.40171 -3.81197 33.14253 1.000 41.50937 536 LEU A N 1
ATOM 3423 C CA . LEU A 1 430 ? 10.54820 -2.90821 33.15384 1.000 41.50770 536 LEU A CA 1
ATOM 3424 C C . LEU A 1 430 ? 10.70709 -2.25694 34.52323 1.000 40.05789 536 LEU A C 1
ATOM 3425 O O . LEU A 1 430 ? 11.83024 -2.06712 35.00291 1.000 40.07147 536 LEU A O 1
ATOM 3430 N N . MET A 1 431 ? 9.58803 -1.91564 35.16736 1.000 41.61787 537 MET A N 1
ATOM 3431 C CA . MET A 1 431 ? 9.61867 -1.41891 36.54962 1.000 47.09007 537 MET A CA 1
ATOM 3432 C C . MET A 1 431 ? 10.31988 -2.39515 37.48921 1.000 45.77845 537 MET A C 1
ATOM 3433 O O . MET A 1 431 ? 11.21282 -2.00347 38.24907 1.000 46.06183 537 MET A O 1
ATOM 3438 N N . ARG A 1 432 ? 9.90587 -3.66920 37.48706 1.000 44.08526 538 ARG A N 1
ATOM 3439 C CA . ARG A 1 432 ? 10.5305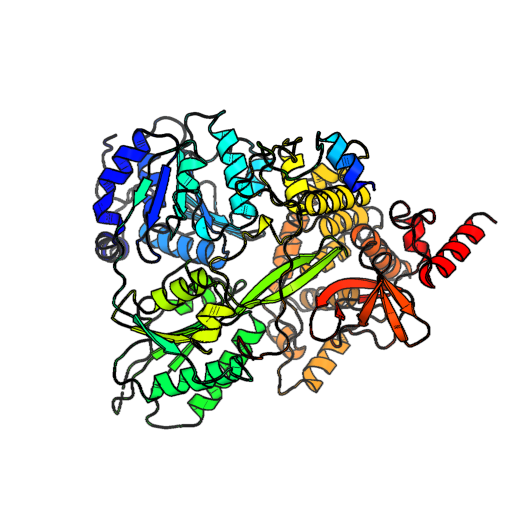2 -4.61485 38.41225 1.000 41.65510 538 ARG A CA 1
ATOM 3440 C C . ARG A 1 432 ? 12.01858 -4.73185 38.15314 1.000 40.85497 538 ARG A C 1
ATOM 3441 O O . ARG A 1 432 ? 12.79013 -4.98165 39.08020 1.000 40.88920 538 ARG A O 1
ATOM 3449 N N . ALA A 1 433 ? 12.43988 -4.61137 36.89245 1.000 41.47001 539 ALA A N 1
ATOM 3450 C CA . ALA A 1 433 ? 13.86734 -4.69535 36.58678 1.000 37.88016 539 ALA A CA 1
ATOM 3451 C C . ALA A 1 433 ? 14.62106 -3.50046 37.15999 1.000 39.27004 539 ALA A C 1
ATOM 3452 O O . ALA A 1 433 ? 15.69665 -3.65607 37.75308 1.000 42.55269 539 ALA A O 1
ATOM 3454 N N . LEU A 1 434 ? 14.09669 -2.29596 36.93773 1.000 38.09230 540 LEU A N 1
ATOM 3455 C CA . LEU A 1 434 ? 14.68737 -1.09788 37.53255 1.000 42.13058 540 LEU A CA 1
ATOM 3456 C C . LEU A 1 434 ? 14.67770 -1.17797 39.05730 1.000 43.71912 540 LEU A C 1
ATOM 3457 O O . LEU A 1 434 ? 15.65234 -0.79096 39.71701 1.000 41.61075 540 LEU A O 1
ATOM 3462 N N . GLU A 1 435 ? 13.58478 -1.68180 39.62830 1.000 43.63436 541 GLU A N 1
ATOM 3463 C CA . GLU A 1 435 ? 13.48630 -1.76128 41.08078 1.000 45.28177 541 GLU A CA 1
ATOM 3464 C C . GLU A 1 435 ? 14.53504 -2.71939 41.63521 1.000 41.34199 541 GLU A C 1
ATOM 3465 O O . GLU A 1 435 ? 15.23747 -2.39966 42.60047 1.000 42.81957 541 GLU A O 1
ATOM 3471 N N . LEU A 1 436 ? 14.66953 -3.89119 41.00942 1.000 39.89837 542 LEU A N 1
ATOM 3472 C CA . LEU A 1 436 ? 15.69158 -4.87304 41.37612 1.000 41.05714 542 LEU A CA 1
ATOM 3473 C C . LEU A 1 436 ? 17.08949 -4.27256 41.35642 1.000 41.40185 542 LEU A C 1
ATOM 3474 O O . LEU A 1 436 ? 17.88790 -4.47878 42.28703 1.000 38.93224 542 LEU A O 1
ATOM 3479 N N . LEU A 1 437 ? 17.43512 -3.59902 40.25365 1.000 37.62325 543 LEU A N 1
ATOM 3480 C CA . LEU A 1 437 ? 18.78784 -3.08741 40.09591 1.000 34.90478 543 LEU A CA 1
ATOM 3481 C C . LEU A 1 437 ? 19.04698 -1.94868 41.07624 1.000 35.45074 543 LEU A C 1
ATOM 3482 O O . LEU A 1 437 ? 20.18047 -1.77172 41.53666 1.000 38.36314 543 LEU A O 1
ATOM 3487 N N . ASN A 1 438 ? 18.01174 -1.18170 41.40865 1.000 36.60986 544 ASN A N 1
ATOM 3488 C CA . ASN A 1 438 ? 18.13403 -0.15633 42.44984 1.000 37.97533 544 ASN A CA 1
ATOM 3489 C C . ASN A 1 438 ? 18.36145 -0.79475 43.81861 1.000 39.68893 544 ASN A C 1
ATOM 3490 O O . ASN A 1 438 ? 19.27955 -0.40110 44.55033 1.000 41.63113 544 ASN A O 1
ATOM 3495 N N . TYR A 1 439 ? 17.54553 -1.78961 44.17786 1.000 39.94521 545 TYR A N 1
ATOM 3496 C CA . TYR A 1 439 ? 17.74826 -2.47863 45.46260 1.000 41.97238 545 TYR A CA 1
ATOM 3497 C C . TYR A 1 439 ? 19.15700 -3.03803 45.58745 1.000 39.58150 545 TYR A C 1
ATOM 3498 O O . TYR A 1 439 ? 19.73942 -3.04199 46.68100 1.000 38.00331 545 TYR A O 1
ATOM 3507 N N . LEU A 1 440 ? 19.69684 -3.56593 44.49666 1.000 36.77891 546 LEU A N 1
ATOM 3508 C CA . LEU A 1 440 ? 21.05235 -4.11857 44.46689 1.000 36.47036 546 LEU A CA 1
ATOM 3509 C C . LEU A 1 440 ? 22.11177 -3.03214 44.36311 1.000 38.93708 546 LEU A C 1
ATOM 3510 O O . LEU A 1 440 ? 23.30662 -3.34966 44.39863 1.000 39.43373 546 LEU A O 1
ATOM 3515 N N . ALA A 1 441 ? 21.68895 -1.75940 44.27353 1.000 39.70934 547 ALA A N 1
ATOM 3516 C CA . ALA A 1 441 ? 22.57330 -0.59584 44.17123 1.000 40.10038 547 ALA A CA 1
ATOM 3517 C C . ALA A 1 441 ? 23.36784 -0.60890 42.86905 1.000 41.33887 547 ALA A C 1
ATOM 3518 O O . ALA A 1 441 ? 24.46874 -0.03893 42.77591 1.000 41.72216 547 ALA A O 1
ATOM 3520 N N . ALA A 1 442 ? 22.79959 -1.25476 41.84169 1.000 41.94577 548 ALA A N 1
ATOM 3521 C CA . ALA A 1 442 ? 23.37085 -1.18177 40.50170 1.000 40.60060 548 ALA A CA 1
ATOM 3522 C C . ALA A 1 442 ? 22.91808 0.08339 39.76554 1.000 41.59488 548 ALA A C 1
ATOM 3523 O O . ALA A 1 442 ? 23.65910 0.60631 38.91939 1.000 37.86079 548 ALA A O 1
ATOM 3525 N N . LEU A 1 443 ? 21.71888 0.58340 40.07372 1.000 40.90673 549 LEU A N 1
ATOM 3526 C CA . LEU A 1 443 ? 21.25513 1.89753 39.63431 1.000 41.836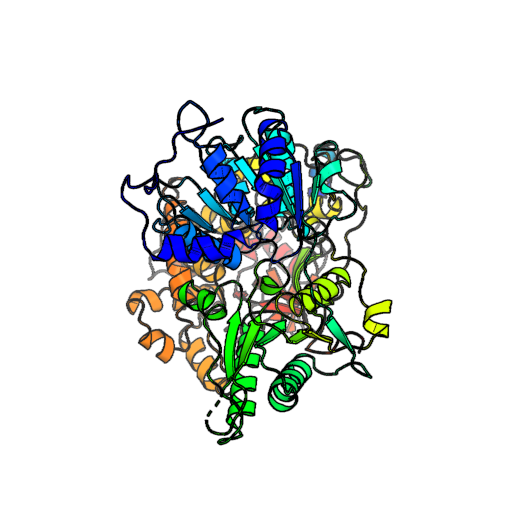84 549 LEU A CA 1
ATOM 3527 C C . LEU A 1 443 ? 20.98872 2.75409 40.86505 1.000 42.50680 549 LEU A C 1
ATOM 3528 O O . LEU A 1 443 ? 20.57858 2.24659 41.91165 1.000 38.40271 549 LEU A O 1
ATOM 3533 N N . ASN A 1 444 ? 21.19961 4.05221 40.74567 1.000 44.55405 550 ASN A N 1
ATOM 3534 C CA . ASN A 1 444 ? 20.87553 4.91736 41.86955 1.000 47.44498 550 ASN A CA 1
ATOM 3535 C C . ASN A 1 444 ? 19.40812 5.33868 41.78062 1.000 49.60465 550 ASN A C 1
ATOM 3536 O O . ASN A 1 444 ? 18.65832 4.85174 40.93268 1.000 47.31372 550 ASN A O 1
ATOM 3541 N N . ASP A 1 445 ? 18.97175 6.24148 42.66809 1.000 50.19540 551 ASP A N 1
ATOM 3542 C CA . ASP A 1 445 ? 17.57269 6.66038 42.65514 1.000 55.00130 551 ASP A CA 1
ATOM 3543 C C . ASP A 1 445 ? 17.22124 7.48083 41.41776 1.000 59.17480 551 ASP A C 1
ATOM 3544 O O . ASP A 1 445 ? 16.03821 7.63392 41.10147 1.000 61.78212 551 ASP A O 1
ATOM 3549 N N . ASP A 1 446 ? 18.20745 7.99684 40.69820 1.000 60.09987 552 ASP A N 1
ATOM 3550 C CA . ASP A 1 446 ? 17.93721 8.61517 39.41096 1.000 60.27667 552 ASP A CA 1
ATOM 3551 C C . ASP A 1 446 ? 17.85788 7.59507 38.27235 1.000 59.63728 552 ASP A C 1
ATOM 3552 O O . ASP A 1 446 ? 17.59003 7.98495 37.13163 1.000 59.53564 552 ASP A O 1
ATOM 3557 N N . GLY A 1 447 ? 18.08545 6.30437 38.54244 1.000 55.37287 553 GLY A N 1
ATOM 3558 C CA . GLY A 1 447 ? 18.11624 5.31295 37.47653 1.000 50.14111 553 GLY A CA 1
ATOM 3559 C C . GLY A 1 447 ? 19.41212 5.23945 36.70538 1.000 46.30940 553 GLY A C 1
ATOM 3560 O O . GLY A 1 447 ? 19.45362 4.60886 35.63584 1.000 44.00693 553 GLY A O 1
ATOM 3561 N N . ASP A 1 448 ? 20.46607 5.87979 37.19081 1.000 46.11532 554 ASP A N 1
ATOM 3562 C CA . ASP A 1 448 ? 21.74768 5.88616 36.50413 1.000 47.09836 554 ASP A CA 1
ATOM 3563 C C . ASP A 1 448 ? 22.64015 4.76172 36.98075 1.000 44.50887 554 ASP A C 1
ATOM 3564 O O . ASP A 1 448 ? 22.61551 4.37237 38.14961 1.000 44.31820 554 ASP A O 1
ATOM 3569 N N . LEU A 1 449 ? 23.45614 4.26487 36.06445 1.000 44.40992 555 LEU A N 1
ATOM 3570 C CA . LEU A 1 449 ? 24.38308 3.20077 36.39961 1.000 45.30870 555 LEU A CA 1
ATOM 3571 C C . LEU A 1 449 ? 25.38219 3.71184 37.42424 1.000 44.65027 555 LEU A C 1
ATOM 3572 O O . LEU A 1 449 ? 25.95817 4.78723 37.25721 1.000 46.33756 555 LEU A O 1
ATOM 3577 N N . THR A 1 450 ? 25.56925 2.95506 38.49342 1.000 43.15654 556 THR A N 1
ATOM 3578 C CA . THR A 1 450 ? 26.59286 3.24210 39.48733 1.000 42.93837 556 THR A CA 1
ATOM 3579 C C . THR A 1 450 ? 27.85933 2.46171 39.14575 1.000 44.44668 556 THR A C 1
ATOM 3580 O O . THR A 1 450 ? 27.85428 1.54795 38.30219 1.000 42.61374 556 THR A O 1
ATOM 3584 N N . GLU A 1 451 ? 28.94977 2.79232 39.83993 1.000 46.00198 557 GLU A N 1
ATOM 3585 C CA . GLU A 1 451 ? 30.18804 2.04376 39.63432 1.000 50.47498 557 GLU A CA 1
ATOM 3586 C C . GLU A 1 451 ? 30.01595 0.56184 39.96428 1.000 47.87452 557 GLU A C 1
ATOM 3587 O O . GLU A 1 451 ? 30.55952 -0.30194 39.26484 1.000 47.99478 557 GLU A O 1
ATOM 3593 N N . LEU A 1 452 ? 29.27059 0.24771 41.02140 1.000 45.13035 558 LEU A N 1
ATOM 3594 C CA . LEU A 1 452 ? 28.96587 -1.14249 41.32305 1.000 44.47679 558 LEU A CA 1
ATOM 3595 C C . LEU A 1 452 ? 28.17192 -1.78345 40.19135 1.000 43.85581 558 LEU A C 1
ATOM 3596 O O . LEU A 1 452 ? 28.48885 -2.89863 39.74654 1.000 43.95915 558 LEU A O 1
ATOM 3601 N N . GLY A 1 453 ? 27.12608 -1.09479 39.72384 1.000 39.73024 559 GLY A N 1
ATOM 3602 C CA . GLY A 1 453 ? 26.39112 -1.56907 38.55440 1.000 39.34490 559 GLY A CA 1
ATOM 3603 C C . GLY A 1 453 ? 27.28973 -1.86112 37.36981 1.000 42.27230 559 GLY A C 1
ATOM 3604 O O . GLY A 1 453 ? 27.17795 -2.91715 36.73049 1.000 42.39899 559 GLY A O 1
ATOM 3605 N N . SER A 1 454 ? 28.18220 -0.92091 37.04299 1.000 46.26537 560 SER A N 1
ATOM 3606 C CA . SER A 1 454 ? 29.05241 -1.09629 35.88215 1.000 44.45774 560 SER A CA 1
ATOM 3607 C C . SER A 1 454 ? 29.89860 -2.35170 36.01625 1.000 46.79105 560 SER A C 1
ATOM 3608 O O . SER A 1 454 ? 30.11707 -3.07408 35.03567 1.000 48.46114 560 SER A O 1
ATOM 3611 N N . MET A 1 455 ? 30.40288 -2.61162 37.21796 1.000 47.16587 561 MET A N 1
ATOM 3612 C CA . MET A 1 455 ? 31.23386 -3.78261 37.43136 1.000 51.83657 561 MET A CA 1
ATOM 3613 C C . MET A 1 455 ? 30.39784 -5.05737 37.52803 1.000 51.26204 561 MET A C 1
ATOM 3614 O O . MET A 1 455 ? 30.81676 -6.10636 37.03357 1.000 53.46562 561 MET A O 1
ATOM 3619 N N . MET A 1 456 ? 29.21209 -4.99795 38.14381 1.000 46.65335 562 MET A N 1
ATOM 3620 C CA . MET A 1 456 ? 28.31020 -6.14554 38.07276 1.000 41.98249 562 MET A CA 1
ATOM 3621 C C . MET A 1 456 ? 28.04886 -6.56217 36.62729 1.000 43.84130 562 MET A C 1
ATOM 3622 O O . MET A 1 456 ? 27.97622 -7.76010 36.32162 1.000 44.26296 562 MET A O 1
ATOM 3627 N N . ALA A 1 457 ? 27.91629 -5.58986 35.71622 1.000 42.77809 563 ALA A N 1
ATOM 3628 C CA . ALA A 1 457 ? 27.55346 -5.91796 34.33614 1.000 39.95343 563 ALA A CA 1
ATOM 3629 C C . ALA A 1 457 ? 28.63461 -6.72689 33.62636 1.000 39.04186 563 ALA A C 1
ATOM 3630 O O . ALA A 1 457 ? 28.34704 -7.42502 32.65210 1.000 40.75917 563 ALA A O 1
ATOM 3632 N N . GLU A 1 458 ? 29.86160 -6.63970 34.08734 1.000 43.74274 564 GLU A N 1
ATOM 3633 C CA . GLU A 1 458 ? 30.96749 -7.40037 33.55097 1.000 48.92702 564 GLU A CA 1
ATOM 3634 C C . GLU A 1 458 ? 30.92904 -8.86881 33.94880 1.000 47.66822 564 GLU A C 1
ATOM 3635 O O . GLU A 1 458 ? 31.68375 -9.67032 33.37855 1.000 44.39525 564 GLU A O 1
ATOM 3641 N N . PHE A 1 459 ? 30.07130 -9.23941 34.90544 1.000 46.14419 565 PHE A N 1
ATOM 3642 C CA . PHE A 1 459 ? 29.97101 -10.65318 35.25415 1.000 43.80115 565 PHE A CA 1
ATOM 3643 C C . PHE A 1 459 ? 28.83574 -11.31618 34.47865 1.000 43.63055 565 PHE A C 1
ATOM 3644 O O . PHE A 1 459 ? 27.69747 -10.83322 34.51865 1.000 45.04107 565 PHE A O 1
ATOM 3652 N N . PRO A 1 460 ? 29.07716 -12.43905 33.79913 1.000 40.75863 566 PRO A N 1
ATOM 3653 C CA . PRO A 1 460 ? 27.97766 -13.08863 33.05768 1.000 41.02221 566 PRO A CA 1
ATOM 3654 C C . PRO A 1 460 ? 27.12339 -13.95222 33.98273 1.000 43.33151 566 PRO A C 1
ATOM 3655 O O . PRO A 1 460 ? 27.04278 -15.19447 33.90117 1.000 42.82318 566 PRO A O 1
ATOM 3659 N N . LEU A 1 461 ? 26.43029 -13.24960 34.87826 1.000 39.85430 567 LEU A N 1
ATOM 3660 C CA . LEU A 1 461 ? 25.66486 -13.81212 35.97285 1.000 38.80022 567 LEU A CA 1
ATOM 3661 C C . LEU A 1 461 ? 24.41797 -12.97136 36.16886 1.000 40.32699 567 LEU A C 1
ATOM 3662 O O . LEU A 1 461 ? 24.41848 -11.75961 35.89502 1.000 42.26503 567 LEU A O 1
ATOM 3667 N N . ASP A 1 462 ? 23.37315 -13.60873 36.68037 1.000 37.53095 568 ASP A N 1
ATOM 3668 C CA . ASP A 1 462 ? 22.25764 -12.85599 37.22958 1.000 39.39977 568 ASP A CA 1
ATOM 3669 C C . ASP A 1 462 ? 22.79277 -11.71636 38.09237 1.000 38.61411 568 ASP A C 1
ATOM 3670 O O . ASP A 1 462 ? 23.79035 -11.89772 38.78959 1.000 40.26297 568 ASP A O 1
ATOM 3675 N N . PRO A 1 463 ? 22.18958 -10.52944 38.03424 1.000 36.22299 569 PRO A N 1
ATOM 3676 C CA . PRO A 1 463 ? 22.63874 -9.42316 38.90634 1.000 35.50734 569 PRO A CA 1
ATOM 3677 C C . PRO A 1 463 ? 22.71112 -9.81197 40.39218 1.000 33.87394 569 PRO A C 1
ATOM 3678 O O . PRO A 1 463 ? 23.58802 -9.31905 41.12738 1.000 34.63259 569 PRO A O 1
ATOM 3682 N N . GLN A 1 464 ? 21.80794 -10.67315 40.85159 1.000 34.56846 570 GLN A N 1
ATOM 3683 C CA . GLN A 1 464 ? 21.85832 -11.09743 42.24618 1.000 36.09920 570 GLN A CA 1
ATOM 3684 C C . GLN A 1 464 ? 23.18246 -11.79335 42.55363 1.000 38.57120 570 GLN A C 1
ATOM 3685 O O . GLN A 1 464 ? 23.82069 -11.50541 43.57206 1.000 39.52706 570 GLN A O 1
ATOM 3691 N N . LEU A 1 465 ? 23.60467 -12.72687 41.67836 1.000 35.93546 571 LEU A N 1
ATOM 3692 C CA . LEU A 1 465 ? 24.87038 -13.43769 41.86381 1.000 34.87552 571 LEU A CA 1
ATOM 3693 C C . LEU A 1 465 ? 26.07389 -12.51689 41.72875 1.000 35.43854 571 LEU A C 1
ATOM 3694 O O . LEU A 1 465 ? 27.04759 -12.64917 42.47484 1.000 36.74352 571 LEU A O 1
ATOM 3699 N N . ALA A 1 466 ? 26.07294 -11.64414 40.71851 1.000 36.54936 572 ALA A N 1
ATOM 3700 C CA . ALA A 1 466 ? 27.20346 -10.74034 40.53602 1.000 33.88750 572 ALA A CA 1
ATOM 3701 C C . ALA A 1 466 ? 27.39366 -9.86750 41.77218 1.000 35.18302 572 ALA A C 1
ATOM 3702 O O . ALA A 1 466 ? 28.52106 -9.64728 42.23056 1.000 36.30062 572 ALA A O 1
ATOM 3704 N N . LYS A 1 467 ? 26.29885 -9.31103 42.28295 1.000 33.71018 573 LYS A N 1
ATOM 3705 C CA . LYS A 1 467 ? 26.37867 -8.49595 43.49357 1.000 37.18794 573 LYS A CA 1
ATOM 3706 C C . LYS A 1 467 ? 26.95866 -9.29621 44.66201 1.000 38.64134 573 LYS A C 1
ATOM 3707 O O . LYS A 1 467 ? 27.86635 -8.82945 45.36703 1.000 37.59874 573 LYS A O 1
ATOM 3713 N N . MET A 1 468 ? 26.41331 -10.49417 44.89029 1.000 37.36224 574 MET A N 1
ATOM 3714 C CA . MET A 1 468 ? 26.90790 -11.40241 45.92609 1.000 39.15267 574 MET A CA 1
ATOM 3715 C C . MET A 1 468 ? 28.40533 -11.65050 45.78551 1.000 40.09356 574 MET A C 1
ATOM 3716 O O . MET A 1 468 ? 29.14674 -11.55704 46.76086 1.000 38.67540 574 MET A O 1
ATOM 3721 N N . VAL A 1 469 ? 28.87197 -11.95563 44.56685 1.000 38.96411 575 VAL A N 1
ATOM 3722 C CA . VAL A 1 469 ? 30.30208 -12.19283 44.35365 1.000 36.72240 575 VAL A CA 1
ATOM 3723 C C . VAL A 1 469 ? 31.11489 -10.96290 44.74854 1.000 38.88655 575 VAL A C 1
ATOM 3724 O O . VAL A 1 469 ? 32.09776 -11.05231 45.49242 1.000 41.04940 575 VAL A O 1
ATOM 3728 N N . ILE A 1 470 ? 30.68926 -9.78799 44.28634 1.000 36.62637 576 ILE A N 1
ATOM 3729 C CA . ILE A 1 470 ? 31.43340 -8.55388 44.55463 1.000 37.27788 576 ILE A CA 1
ATOM 3730 C C . ILE A 1 470 ? 31.39385 -8.18354 46.02896 1.000 38.22818 576 ILE A C 1
ATOM 3731 O O . ILE A 1 470 ? 32.41729 -7.80832 46.61434 1.000 38.69454 576 ILE A O 1
ATOM 3736 N N . ALA A 1 471 ? 30.21649 -8.26183 46.65414 1.000 38.48576 577 ALA A N 1
ATOM 3737 C CA . ALA A 1 471 ? 30.10054 -7.85872 48.05642 1.000 39.94563 577 ALA A CA 1
ATOM 3738 C C . ALA A 1 471 ? 30.81160 -8.80870 49.00751 1.000 38.69493 577 ALA A C 1
ATOM 3739 O O . ALA A 1 471 ? 31.20387 -8.37972 50.10517 1.000 38.29502 577 ALA A O 1
ATOM 3741 N N . SER A 1 472 ? 30.98766 -10.08554 48.62035 1.000 37.19386 578 SER A N 1
ATOM 3742 C CA . SER A 1 472 ? 31.58768 -11.06111 49.53172 1.000 36.29130 578 SER A CA 1
ATOM 3743 C C . SER A 1 472 ? 33.03437 -10.72363 49.85179 1.000 36.99769 578 SER A C 1
ATOM 3744 O O . SER A 1 472 ? 33.54600 -11.16210 50.88914 1.000 38.47286 578 SER A O 1
ATOM 3747 N N . CYS A 1 473 ? 33.71315 -9.99408 48.96769 1.000 37.87874 579 CYS A N 1
ATOM 3748 C CA . CYS A 1 473 ? 35.05900 -9.49954 49.25798 1.000 37.99965 579 CYS A CA 1
ATOM 3749 C C . CYS A 1 473 ? 35.12590 -8.78356 50.60157 1.000 39.39733 579 CYS A C 1
ATOM 3750 O O . CYS A 1 473 ? 36.09238 -8.96786 51.35270 1.000 42.43883 579 CYS A O 1
ATOM 3753 N N . ASP A 1 474 ? 34.09756 -7.98251 50.93531 1.000 40.65642 580 ASP A N 1
ATOM 3754 C CA . ASP A 1 474 ? 34.05856 -7.25545 52.22454 1.000 40.22980 580 ASP A CA 1
ATOM 3755 C C . ASP A 1 474 ? 33.75372 -8.16357 53.41310 1.000 43.04925 580 ASP A C 1
ATOM 3756 O O . ASP A 1 474 ? 33.91465 -7.74494 54.57953 1.000 45.58828 580 ASP A O 1
ATOM 3761 N N . TYR A 1 475 ? 33.26569 -9.37372 53.15351 1.000 40.48476 581 TYR A N 1
ATOM 3762 C CA . TYR A 1 475 ? 33.05458 -10.36431 54.19303 1.000 41.98471 581 TYR A CA 1
ATOM 3763 C C . TYR A 1 475 ? 34.20012 -11.35833 54.26991 1.000 43.12591 581 TYR A C 1
ATOM 3764 O O . TYR A 1 475 ? 34.08721 -12.37016 54.97659 1.000 44.43795 581 TYR A O 1
ATOM 3773 N N . ASN A 1 476 ? 35.29362 -11.08413 53.56186 1.000 42.96095 582 ASN A N 1
ATOM 3774 C CA A ASN A 1 476 ? 36.51311 -11.89122 53.58899 0.500 41.53514 582 ASN A CA 1
ATOM 3775 C CA B ASN A 1 476 ? 36.50142 -11.90369 53.66779 0.500 41.52552 582 ASN A CA 1
ATOM 3776 C C . ASN A 1 476 ? 36.19806 -13.36655 53.32610 1.000 40.63189 582 ASN A C 1
ATOM 3777 O O . ASN A 1 476 ? 36.74663 -14.28555 53.94467 1.000 44.16377 582 ASN A O 1
ATOM 3786 N N . CYS A 1 477 ? 35.27861 -13.59648 52.35353 1.000 40.07952 583 CYS A N 1
ATOM 3787 C CA . CYS A 1 477 ? 34.90989 -14.96409 51.98829 1.000 39.86214 583 CYS A CA 1
ATOM 3788 C C . CYS A 1 477 ? 34.61268 -15.10300 50.49401 1.000 39.58509 583 CYS A C 1
ATOM 3789 O O . CYS A 1 477 ? 33.88071 -16.02010 50.09142 1.000 40.53454 583 CYS A O 1
ATOM 3792 N N . SER A 1 478 ? 35.16343 -14.21867 49.66963 1.000 41.23908 584 SER A N 1
ATOM 3793 C CA . SER A 1 478 ? 34.93604 -14.28823 48.23339 1.000 38.76827 584 SER A CA 1
ATOM 3794 C C . SER A 1 478 ? 35.44389 -15.59288 47.63121 1.000 36.93856 584 SER A C 1
ATOM 3795 O O . SER A 1 478 ? 34.94124 -16.01556 46.58483 1.000 36.58965 584 SER A O 1
ATOM 3798 N N . ASN A 1 479 ? 36.46781 -16.21091 48.23045 1.000 38.27931 585 ASN A N 1
ATOM 3799 C CA . ASN A 1 479 ? 36.92225 -17.49890 47.71729 1.000 39.63865 585 ASN A CA 1
ATOM 3800 C C . ASN A 1 479 ? 35.79455 -18.51277 47.75252 1.000 38.64048 585 ASN A C 1
ATOM 3801 O O . ASN A 1 479 ? 35.55600 -19.21732 46.76432 1.000 34.79184 585 ASN A O 1
ATOM 3806 N N . GLU A 1 480 ? 35.06185 -18.56337 48.87226 1.000 37.23152 586 GLU A N 1
ATOM 3807 C CA . GLU A 1 480 ? 33.99426 -19.54285 49.02521 1.000 37.19626 586 GLU A CA 1
ATOM 3808 C C . GLU A 1 480 ? 32.72023 -19.12432 48.30164 1.000 35.37135 586 GLU A C 1
ATOM 3809 O O . GLU A 1 480 ? 32.01310 -19.97366 47.75256 1.000 34.78106 586 GLU A O 1
ATOM 3815 N N . VAL A 1 481 ? 32.41778 -17.82292 48.25729 1.000 35.11828 587 VAL A N 1
ATOM 3816 C CA . VAL A 1 481 ? 31.23962 -17.38628 47.52091 1.000 33.87159 587 VAL A CA 1
ATOM 3817 C C . VAL A 1 481 ? 31.46692 -17.58007 46.01884 1.000 35.73189 587 VAL A C 1
ATOM 3818 O O . VAL A 1 481 ? 30.52233 -17.87237 45.27438 1.000 34.98180 587 VAL A O 1
ATOM 3822 N N . LEU A 1 482 ? 32.71663 -17.44860 45.55952 1.000 36.24734 588 LEU A N 1
ATOM 3823 C CA . LEU A 1 482 ? 33.06349 -17.81965 44.18032 1.000 35.94154 588 LEU A CA 1
ATOM 3824 C C . LEU A 1 482 ? 32.75269 -19.29525 43.91148 1.000 37.23272 588 LEU A C 1
ATOM 3825 O O . LEU A 1 482 ? 32.15411 -19.65047 42.88929 1.000 35.42093 588 LEU A O 1
ATOM 3830 N N . SER A 1 483 ? 33.17302 -20.17380 44.82007 1.000 35.55575 589 SER A N 1
ATOM 3831 C CA . SER A 1 483 ? 32.90977 -21.59999 44.63340 1.000 36.59181 589 SER A CA 1
ATOM 3832 C C . SER A 1 483 ? 31.41289 -21.87929 44.58375 1.000 36.93826 589 SER A C 1
ATOM 3833 O O . SER A 1 483 ? 30.92813 -22.61828 43.71155 1.000 35.65019 589 SER A O 1
ATOM 3836 N N . ILE A 1 484 ? 30.66547 -21.30715 45.53094 1.000 33.98404 590 ILE A N 1
ATOM 3837 C CA . ILE A 1 484 ? 29.21506 -21.46381 45.55276 1.000 34.42190 590 ILE A CA 1
ATOM 3838 C C . ILE A 1 484 ? 28.60788 -20.93160 44.25330 1.000 33.57132 590 ILE A C 1
ATOM 3839 O O . ILE A 1 484 ? 27.74725 -21.57677 43.63630 1.000 32.55800 590 ILE A O 1
ATOM 3844 N N . THR A 1 485 ? 29.03425 -19.73975 43.83431 1.000 32.41088 591 THR A N 1
ATOM 3845 C CA . THR A 1 485 ? 28.54238 -19.17734 42.58326 1.000 30.25272 591 THR A CA 1
ATOM 3846 C C . THR A 1 485 ? 28.79782 -20.12927 41.42125 1.000 32.77891 591 THR A C 1
ATOM 3847 O O . THR A 1 485 ? 27.90896 -20.37535 40.59988 1.000 35.35962 591 THR A O 1
ATOM 3851 N N . ALA A 1 486 ? 30.00431 -20.68342 41.33505 1.000 33.13079 592 ALA A N 1
ATOM 3852 C CA . ALA A 1 486 ? 30.27174 -21.64142 40.25848 1.000 33.34155 592 ALA A CA 1
ATOM 3853 C C . ALA A 1 486 ? 29.33275 -22.84473 40.34212 1.000 34.75039 592 ALA A C 1
ATOM 3854 O O . ALA A 1 486 ? 28.77547 -23.27691 39.33324 1.000 33.93706 592 ALA A O 1
ATOM 3856 N N . MET A 1 487 ? 29.09770 -23.37742 41.54115 1.000 33.96053 593 MET A N 1
ATOM 3857 C CA . MET A 1 487 ? 28.20035 -24.52925 41.64113 1.000 33.66903 593 MET A CA 1
ATOM 3858 C C . MET A 1 487 ? 26.76796 -24.17765 41.25509 1.000 33.06288 593 MET A C 1
ATOM 3859 O O . MET A 1 487 ? 26.04093 -25.02490 40.71530 1.000 34.43071 593 MET A O 1
ATOM 3864 N N . LEU A 1 488 ? 26.32098 -22.95740 41.56931 1.000 31.36780 594 LEU A N 1
ATOM 3865 C CA . LEU A 1 488 ? 24.97315 -22.52195 41.19500 1.000 29.91879 594 LEU A CA 1
ATOM 3866 C C . LEU A 1 488 ? 24.84567 -22.25947 39.69562 1.000 34.32879 594 LEU A C 1
ATOM 3867 O O . LEU A 1 488 ? 23.71964 -22.11548 39.20701 1.000 35.46106 594 LEU A O 1
ATOM 3872 N N . SER A 1 489 ? 25.96187 -22.17950 38.97560 1.000 36.45592 595 SER A N 1
ATOM 3873 C CA . SER A 1 489 ? 25.97677 -21.83862 37.55584 1.000 35.30790 595 SER A CA 1
ATOM 3874 C C . SER A 1 489 ? 25.97776 -23.06060 36.64665 1.000 39.71842 595 SER A C 1
ATOM 3875 O O . SER A 1 489 ? 26.12937 -22.91127 35.41862 1.000 40.39647 595 SER A O 1
ATOM 3878 N N . VAL A 1 490 ? 25.83415 -24.26157 37.20784 1.000 38.34896 596 VAL A N 1
ATOM 3879 C CA . VAL A 1 490 ? 25.91562 -25.49712 36.43227 1.000 36.35615 596 VAL A CA 1
ATOM 3880 C C . VAL A 1 490 ? 24.77631 -26.42269 36.83197 1.000 35.62451 596 VAL A C 1
ATOM 3881 O O . VAL A 1 490 ? 24.09071 -26.15353 37.82663 1.000 38.10377 596 VAL A O 1
ATOM 3885 N N . PRO A 1 491 ? 24.54061 -27.51993 36.10395 1.000 36.99265 597 PRO A N 1
ATOM 3886 C CA . PRO A 1 491 ? 23.41823 -28.39230 36.44963 1.000 39.74475 597 PRO A CA 1
ATOM 3887 C C . PRO A 1 491 ? 23.61096 -29.02684 37.81783 1.000 41.92012 597 PRO A C 1
ATOM 3888 O O . PRO A 1 491 ? 24.72366 -29.11276 38.33290 1.000 44.28356 597 PRO A O 1
ATOM 3892 N N . GLN A 1 492 ? 22.49110 -29.43387 38.41084 1.000 45.96152 598 GLN A N 1
ATOM 3893 C CA . GLN A 1 492 ? 22.42201 -30.28438 39.60399 1.000 50.37374 598 GLN A CA 1
ATOM 3894 C C . GLN A 1 492 ? 23.62287 -31.21739 39.73229 1.000 46.74523 598 GLN A C 1
ATOM 3895 O O . GLN A 1 492 ? 23.95395 -31.92940 38.77327 1.000 47.14850 598 GLN A O 1
ATOM 3901 N N . CYS A 1 493 ? 24.29685 -31.21798 40.88635 1.000 43.22676 599 CYS A N 1
ATOM 3902 C CA . CYS A 1 493 ? 25.47588 -32.05805 41.06075 1.000 44.44333 599 CYS A CA 1
ATOM 3903 C C . CYS A 1 493 ? 25.19214 -33.40553 41.73394 1.000 45.42443 599 CYS A C 1
ATOM 3904 O O . CYS A 1 493 ? 26.10747 -34.22201 41.83191 1.000 44.38901 599 CYS A O 1
ATOM 3907 N N . PHE A 1 494 ? 23.97336 -33.65966 42.20803 1.000 45.32512 600 PHE A N 1
ATOM 3908 C CA . PHE A 1 494 ? 23.65913 -34.89272 42.91829 1.000 47.14713 600 PHE A CA 1
ATOM 3909 C C . PHE A 1 494 ? 22.92859 -35.85887 41.99042 1.000 48.88325 600 PHE A C 1
ATOM 3910 O O . PHE A 1 494 ? 21.81102 -35.57946 41.54186 1.000 51.63941 600 PHE A O 1
ATOM 3918 N N . VAL A 1 495 ? 23.55383 -36.99589 41.72736 1.000 46.67989 601 VAL A N 1
ATOM 3919 C CA . VAL A 1 495 ? 22.95567 -38.02185 40.88745 1.000 43.39488 601 VAL A CA 1
ATOM 3920 C C . VAL A 1 495 ? 22.01337 -38.85320 41.74659 1.000 48.04221 601 VAL A C 1
ATOM 3921 O O . VAL A 1 495 ? 22.39940 -39.34497 42.81545 1.000 47.55369 601 VAL A O 1
ATOM 3925 N N . ARG A 1 496 ? 20.76947 -38.99972 41.29295 1.000 47.93628 602 ARG A N 1
ATOM 3926 C CA . ARG A 1 496 ? 19.70945 -39.63772 42.07657 1.000 45.85064 602 ARG A CA 1
ATOM 3927 C C . ARG A 1 496 ? 18.92828 -40.57379 41.16819 1.000 47.33347 602 ARG A C 1
ATOM 3928 O O . ARG A 1 496 ? 17.85420 -40.22076 40.66604 1.000 48.22573 602 ARG A O 1
ATOM 3936 N N . PRO A 1 497 ? 19.41444 -41.81049 40.97260 1.000 46.20292 603 PRO A N 1
ATOM 3937 C CA . PRO A 1 497 ? 18.70717 -42.74062 40.08543 1.000 48.26727 603 PRO A CA 1
ATOM 3938 C C . PRO A 1 497 ? 17.37817 -43.18029 40.68458 1.000 52.75715 603 PRO A C 1
ATOM 3939 O O . PRO A 1 497 ? 17.26635 -43.41306 41.89268 1.000 51.78164 603 PRO A O 1
ATOM 3943 N N . THR A 1 498 ? 16.38276 -43.32909 39.80247 1.000 52.78906 604 THR A N 1
ATOM 3944 C CA . THR A 1 498 ? 15.04530 -43.78362 40.18589 1.000 54.19920 604 THR A CA 1
ATOM 3945 C C . THR A 1 498 ? 15.08206 -45.03776 41.06009 1.000 54.64281 604 THR A C 1
ATOM 3946 O O . THR A 1 498 ? 14.31912 -45.15457 42.03052 1.000 57.24667 604 THR A O 1
ATOM 3950 N N . GLU A 1 499 ? 15.94836 -45.99370 40.72734 1.000 51.07830 605 GLU A N 1
ATOM 3951 C CA . GLU A 1 499 ? 15.98742 -47.26729 41.42707 1.000 56.14496 605 GLU A CA 1
ATOM 3952 C C . GLU A 1 499 ? 16.92231 -47.27388 42.63397 1.000 55.68737 605 GLU A C 1
ATOM 3953 O O . GLU A 1 499 ? 17.01589 -48.29483 43.32073 1.000 60.88455 605 GLU A O 1
ATOM 3959 N N . ALA A 1 500 ? 17.58865 -46.16916 42.94189 1.000 50.96217 606 ALA A N 1
ATOM 3960 C CA . ALA A 1 500 ? 18.53847 -46.13995 44.04954 1.000 48.48872 606 ALA A CA 1
ATOM 3961 C C . ALA A 1 500 ? 18.41802 -44.81844 44.79804 1.000 45.36794 606 ALA A C 1
ATOM 3962 O O . ALA A 1 500 ? 19.39433 -44.09687 44.99784 1.000 43.64774 606 ALA A O 1
ATOM 3964 N N . LYS A 1 501 ? 17.19269 -44.45857 45.16783 1.000 45.28375 607 LYS A N 1
ATOM 3965 C CA . LYS A 1 501 ? 16.98170 -43.16395 45.80528 1.000 46.68515 607 LYS A CA 1
ATOM 3966 C C . LYS A 1 501 ? 17.62551 -43.12026 47.18522 1.000 43.58240 607 LYS A C 1
ATOM 3967 O O . LYS A 1 501 ? 18.25366 -42.12176 47.55438 1.000 41.25225 607 LYS A O 1
ATOM 3973 N N . LYS A 1 502 ? 17.48427 -44.19977 47.95661 1.000 44.87021 608 LYS A N 1
ATOM 3974 C CA . LYS A 1 502 ? 18.05417 -44.21186 49.29851 1.000 42.72907 608 LYS A CA 1
ATOM 3975 C C . LYS A 1 502 ? 19.56811 -44.10754 49.23601 1.000 43.47228 608 LYS A C 1
ATOM 3976 O O . LYS A 1 502 ? 20.17915 -43.30762 49.95792 1.000 44.80221 608 LYS A O 1
ATOM 3982 N N . ALA A 1 503 ? 20.19343 -44.87992 48.34051 1.000 43.28955 609 ALA A N 1
ATOM 3983 C CA . ALA A 1 503 ? 21.64303 -44.82468 48.24675 1.000 41.34204 609 ALA A CA 1
ATOM 3984 C C . ALA A 1 503 ? 22.12406 -43.45491 47.79933 1.000 40.90820 609 ALA A C 1
ATOM 3985 O O . ALA A 1 503 ? 23.06457 -42.90815 48.38655 1.000 39.57252 609 ALA A O 1
ATOM 3987 N N . ALA A 1 504 ? 21.48399 -42.86042 46.77228 1.000 42.03162 610 ALA A N 1
ATOM 3988 C CA . ALA A 1 504 ? 21.85951 -41.50313 46.37718 1.000 41.43477 610 ALA A CA 1
ATOM 3989 C C . ALA A 1 504 ? 21.65824 -40.51275 47.51066 1.000 41.99700 610 ALA A C 1
ATOM 3990 O O . ALA A 1 504 ? 22.48545 -39.62119 47.71307 1.000 42.01879 610 ALA A O 1
ATOM 3992 N N . ASP A 1 505 ? 20.55902 -40.63917 48.25907 1.000 43.24057 611 ASP A N 1
ATOM 3993 C CA . ASP A 1 505 ? 20.30516 -39.65645 49.30643 1.000 40.64117 611 ASP A CA 1
ATOM 3994 C C . ASP A 1 505 ? 21.28416 -39.81999 50.46124 1.000 41.72492 611 ASP A C 1
ATOM 3995 O O . ASP A 1 505 ? 21.70875 -38.82773 51.05758 1.000 42.74842 611 ASP A O 1
ATOM 4000 N N . GLU A 1 506 ? 21.69209 -41.05992 50.75751 1.000 41.81770 612 GLU A N 1
ATOM 4001 C CA . GLU A 1 506 ? 22.68371 -41.27898 51.80776 1.000 41.54793 612 GLU A CA 1
ATOM 4002 C C . GLU A 1 506 ? 24.03735 -40.70177 51.40315 1.000 39.65190 612 GLU A C 1
ATOM 4003 O O . GLU A 1 506 ? 24.72138 -40.06858 52.21155 1.000 39.70332 612 GLU A O 1
ATOM 4009 N N . ALA A 1 507 ? 24.42355 -40.86376 50.13594 1.000 37.26777 613 ALA A N 1
ATOM 4010 C CA . ALA A 1 507 ? 25.65628 -40.23367 49.66491 1.000 38.71283 613 ALA A CA 1
ATOM 4011 C C . ALA A 1 507 ? 25.56266 -38.71042 49.72312 1.000 40.27706 613 ALA A C 1
ATOM 4012 O O . ALA A 1 507 ? 26.52806 -38.02468 50.10086 1.000 39.31907 613 ALA A O 1
ATOM 4014 N N . LYS A 1 508 ? 24.41417 -38.15106 49.35035 1.000 39.95584 614 LYS A N 1
ATOM 4015 C CA . LYS A 1 508 ? 24.27380 -36.69986 49.43468 1.000 39.80364 614 LYS A CA 1
ATOM 4016 C C . LYS A 1 508 ? 24.48069 -36.18874 50.87179 1.000 40.26242 614 LYS A C 1
ATOM 4017 O O . LYS A 1 508 ? 25.09208 -35.12913 51.09342 1.000 40.25263 614 LYS A O 1
ATOM 4023 N N . MET A 1 509 ? 23.96067 -36.90657 51.85472 1.000 39.42253 615 MET A N 1
ATOM 4024 C CA . MET A 1 509 ? 24.03641 -36.40131 53.22046 1.000 43.43005 615 MET A CA 1
ATOM 4025 C C . MET A 1 509 ? 25.45631 -36.43298 53.77325 1.000 44.25498 615 MET A C 1
ATOM 4026 O O . MET A 1 509 ? 25.72815 -35.75345 54.76915 1.000 42.27847 615 MET A O 1
ATOM 4031 N N . ARG A 1 510 ? 26.37536 -37.17341 53.13619 1.000 43.04769 616 ARG A N 1
ATOM 4032 C CA . ARG A 1 510 ? 27.78535 -37.05929 53.49686 1.000 44.21047 616 ARG A CA 1
ATOM 4033 C C . ARG A 1 510 ? 28.29843 -35.62437 53.36657 1.000 46.01261 616 ARG A C 1
ATOM 4034 O O . ARG A 1 510 ? 29.27196 -35.25926 54.03064 1.000 44.97996 616 ARG A O 1
ATOM 4042 N N . PHE A 1 511 ? 27.66848 -34.80612 52.52844 1.000 44.05590 617 PHE A N 1
ATOM 4043 C CA . PHE A 1 511 ? 28.12533 -33.45206 52.25720 1.000 37.49922 617 PHE A CA 1
ATOM 4044 C C . PHE A 1 511 ? 27.28313 -32.40750 52.95086 1.000 35.33844 617 PHE A C 1
ATOM 4045 O O . PHE A 1 511 ? 27.59964 -31.21391 52.84151 1.000 35.65030 617 PHE A O 1
ATOM 4053 N N . ALA A 1 512 ? 26.23227 -32.81509 53.66451 1.000 37.07364 618 ALA A N 1
ATOM 4054 C CA . ALA A 1 512 ? 25.23193 -31.86920 54.14046 1.000 38.87171 618 ALA A CA 1
ATOM 4055 C C . ALA A 1 512 ? 25.81034 -30.93637 55.19997 1.000 38.81278 618 ALA A C 1
ATOM 4056 O O . ALA A 1 512 ? 26.41877 -31.37859 56.16962 1.000 41.15611 618 ALA A O 1
ATOM 4058 N N . HIS A 1 513 ? 25.62611 -29.64846 55.01210 1.000 39.28771 619 HIS A N 1
ATOM 4059 C CA . HIS A 1 513 ? 25.99168 -28.68115 56.04353 1.000 38.10997 619 HIS A CA 1
ATOM 4060 C C . HIS A 1 513 ? 24.75365 -28.42960 56.87044 1.000 37.71998 619 HIS A C 1
ATOM 4061 O O . HIS A 1 513 ? 23.65927 -28.32588 56.31951 1.000 39.66276 619 HIS A O 1
ATOM 4068 N N . ILE A 1 514 ? 24.93499 -28.30609 58.19157 1.000 40.82785 620 ILE A N 1
ATOM 4069 C CA . ILE A 1 514 ? 23.81012 -28.10831 59.10421 1.000 41.29886 620 ILE A CA 1
ATOM 4070 C C . ILE A 1 514 ? 23.00248 -26.86835 58.74521 1.000 40.65798 620 ILE A C 1
ATOM 4071 O O . ILE A 1 514 ? 21.78686 -26.83022 58.97593 1.000 40.83315 620 ILE A O 1
ATOM 4076 N N . ASP A 1 515 ? 23.64373 -25.84057 58.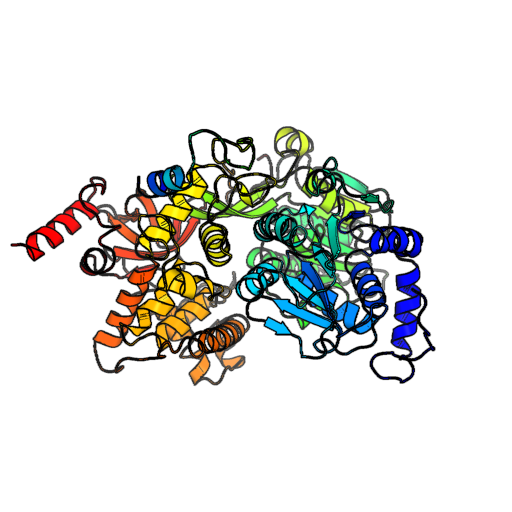18468 1.000 41.78244 621 ASP A N 1
ATOM 4077 C CA . ASP A 1 515 ? 22.96154 -24.60494 57.81460 1.000 42.47987 621 ASP A CA 1
ATOM 4078 C C . ASP A 1 515 ? 22.37638 -24.60075 56.40260 1.000 42.45742 621 ASP A C 1
ATOM 4079 O O . ASP A 1 515 ? 21.75974 -23.59218 56.01748 1.000 41.93595 621 ASP A O 1
ATOM 4084 N N . GLY A 1 516 ? 22.56629 -25.66752 55.60943 1.000 39.59454 622 GLY A N 1
ATOM 4085 C CA . GLY A 1 516 ? 21.68860 -25.82132 54.47042 1.000 37.61343 622 GLY A CA 1
ATOM 4086 C C . GLY A 1 516 ? 22.42029 -26.11599 53.16855 1.000 38.21629 622 GLY A C 1
ATOM 4087 O O . GLY A 1 516 ? 23.54696 -26.62536 53.15394 1.000 38.49342 622 GLY A O 1
ATOM 4088 N N . ASP A 1 517 ? 21.75177 -25.75217 52.06991 1.000 38.36574 623 ASP A N 1
ATOM 4089 C CA . ASP A 1 517 ? 22.07982 -26.23360 50.72883 1.000 38.63649 623 ASP A CA 1
ATOM 4090 C C . ASP A 1 517 ? 23.23922 -25.47784 50.08881 1.000 36.32678 623 ASP A C 1
ATOM 4091 O O . ASP A 1 517 ? 24.05588 -26.08792 49.38212 1.000 38.15200 623 ASP A O 1
ATOM 4096 N N . HIS A 1 518 ? 23.31087 -24.15395 50.27506 1.000 34.61312 624 HIS A N 1
ATOM 4097 C CA . HIS A 1 518 ? 24.39222 -23.40077 49.64366 1.000 35.18727 624 HIS A CA 1
ATOM 4098 C C . HIS A 1 518 ? 25.74094 -23.88077 50.16473 1.000 35.28782 624 HIS A C 1
ATOM 4099 O O . HIS A 1 518 ? 26.69499 -24.05364 49.39984 1.000 36.40490 624 HIS A O 1
ATOM 4106 N N . LEU A 1 519 ? 25.83216 -24.12673 51.47168 1.000 37.62087 625 LEU A N 1
ATOM 4107 C CA . LEU A 1 519 ? 27.09446 -24.57966 52.04179 1.000 37.45089 625 LEU A CA 1
ATOM 4108 C C . LEU A 1 519 ? 27.35409 -26.04158 51.72243 1.000 34.70407 625 LEU A C 1
ATOM 4109 O O . LEU A 1 519 ? 28.51041 -26.45762 51.62903 1.000 38.89498 625 LEU A O 1
ATOM 4114 N N . THR A 1 520 ? 26.30433 -26.82849 51.53716 1.000 31.75458 626 THR A N 1
ATOM 4115 C CA . THR A 1 520 ? 26.48881 -28.18358 51.01081 1.000 36.23480 626 THR A CA 1
ATOM 4116 C C . THR A 1 520 ? 27.16209 -28.15754 49.64011 1.000 38.74966 626 THR A C 1
ATOM 4117 O O . THR A 1 520 ? 28.02678 -28.99283 49.34904 1.000 40.69413 626 THR A O 1
ATOM 4121 N N . LEU A 1 521 ? 26.80060 -27.19041 48.78607 1.000 37.81550 627 LEU A N 1
ATOM 4122 C CA . LEU A 1 521 ? 27.44521 -27.10618 47.47052 1.000 34.66169 627 LEU A CA 1
ATOM 4123 C C . LEU A 1 521 ? 28.92501 -26.78521 47.61593 1.000 35.58900 627 LEU A C 1
ATOM 4124 O O . LEU A 1 521 ? 29.77144 -27.33701 46.89136 1.000 36.31592 627 LEU A O 1
ATOM 4129 N N . LEU A 1 522 ? 29.25069 -25.91939 48.58280 1.000 34.74215 628 LEU A N 1
ATOM 4130 C CA . LEU A 1 522 ? 30.64109 -25.64969 48.91943 1.000 34.35138 628 LEU A CA 1
ATOM 4131 C C . LEU A 1 522 ? 31.34132 -26.91934 49.37452 1.000 35.55181 628 LEU A C 1
ATOM 4132 O O . LEU A 1 522 ? 32.47683 -27.17269 48.97364 1.000 36.31609 628 LEU A O 1
ATOM 4137 N N . ASN A 1 523 ? 30.70214 -27.70522 50.26125 1.000 36.74230 629 ASN A N 1
ATOM 4138 C CA . ASN A 1 523 ? 31.29347 -28.97676 50.68363 1.000 35.93345 629 ASN A CA 1
ATOM 4139 C C . ASN A 1 523 ? 31.59964 -29.89233 49.48895 1.000 34.68464 629 ASN A C 1
ATOM 4140 O O . ASN A 1 523 ? 32.68259 -30.48428 49.42088 1.000 35.14439 629 ASN A O 1
ATOM 4145 N N . VAL A 1 524 ? 30.66402 -30.01246 48.53669 1.000 34.49673 630 VAL A N 1
ATOM 4146 C CA . VAL A 1 524 ? 30.86436 -30.88770 47.37315 1.000 34.58811 630 VAL A CA 1
ATOM 4147 C C . VAL A 1 524 ? 32.05670 -30.40711 46.55369 1.000 36.80372 630 VAL A C 1
ATOM 4148 O O . VAL A 1 524 ? 32.97122 -31.18373 46.24324 1.000 36.95633 630 VAL A O 1
ATOM 4152 N N . TYR A 1 525 ? 32.07645 -29.11047 46.21490 1.000 36.65543 631 TYR A N 1
ATOM 4153 C CA . TYR A 1 525 ? 33.17136 -28.56300 45.42514 1.000 37.58479 631 TYR A CA 1
ATOM 4154 C C . TYR A 1 525 ? 34.50942 -28.73656 46.13775 1.000 35.88362 631 TYR A C 1
ATOM 4155 O O . TYR A 1 525 ? 35.48314 -29.18649 45.52308 1.000 37.37699 631 TYR A O 1
ATOM 4164 N N . HIS A 1 526 ? 34.58924 -28.40324 47.44033 1.000 35.36115 632 HIS A N 1
ATOM 4165 C CA A HIS A 1 526 ? 35.84914 -28.60243 48.15153 0.700 37.14827 632 HIS A CA 1
ATOM 4166 C CA B HIS A 1 526 ? 35.84192 -28.60229 48.17441 0.300 37.49109 632 HIS A CA 1
ATOM 4167 C C . HIS A 1 526 ? 36.28611 -30.05923 48.10060 1.000 38.74169 632 HIS A C 1
ATOM 4168 O O . HIS A 1 526 ? 37.45145 -30.35666 47.82197 1.000 42.54739 632 HIS A O 1
ATOM 4181 N N . ALA A 1 527 ? 35.36057 -30.98382 48.35253 1.000 39.15588 633 ALA A N 1
ATOM 4182 C CA . ALA A 1 527 ? 35.70670 -32.39873 48.35341 1.000 37.73861 633 ALA A CA 1
ATOM 4183 C C . ALA A 1 527 ? 36.14744 -32.86360 46.97057 1.000 38.41470 633 ALA A C 1
ATOM 4184 O O . ALA A 1 527 ? 37.12139 -33.61538 46.84321 1.000 39.77487 633 ALA A O 1
ATOM 4186 N N . PHE A 1 528 ? 35.45529 -32.40815 45.92476 1.000 36.77280 634 PHE A N 1
ATOM 4187 C CA . PHE A 1 528 ? 35.87250 -32.68369 44.54729 1.000 38.22752 634 PHE A CA 1
ATOM 4188 C C . PHE A 1 528 ? 37.32059 -32.27041 44.30978 1.000 40.63695 634 PHE A C 1
ATOM 4189 O O . PHE A 1 528 ? 38.12829 -33.05785 43.80609 1.000 43.59753 634 PHE A O 1
ATOM 4197 N N . LYS A 1 529 ? 37.67280 -31.03877 44.68374 1.000 42.60032 635 LYS A N 1
ATOM 4198 C CA . LYS A 1 529 ? 39.04822 -30.57408 44.49211 1.000 43.87427 635 LYS A CA 1
ATOM 4199 C C . LYS A 1 529 ? 40.04470 -31.35700 45.34499 1.000 41.99813 635 LYS A C 1
ATOM 4200 O O . LYS A 1 529 ? 41.14844 -31.66420 44.88511 1.000 41.25164 635 LYS A O 1
ATOM 4206 N N . GLN A 1 530 ? 39.70893 -31.67887 46.59077 1.000 45.22010 636 GLN A N 1
ATOM 4207 C CA . GLN A 1 530 ? 40.73689 -32.35296 47.37283 1.000 48.68441 636 GLN A CA 1
ATOM 4208 C C . GLN A 1 530 ? 40.89130 -33.81875 46.99812 1.000 48.63398 636 GLN A C 1
ATOM 4209 O O . GLN A 1 530 ? 41.89457 -34.43440 47.36373 1.000 48.30871 636 GLN A O 1
ATOM 4215 N N . ASN A 1 531 ? 39.95795 -34.38143 46.23849 1.000 48.39050 637 ASN A N 1
ATOM 4216 C CA . ASN A 1 531 ? 40.11908 -35.71313 45.67866 1.000 48.21940 637 ASN A CA 1
ATOM 4217 C C . ASN A 1 531 ? 40.54018 -35.68677 44.20138 1.000 49.01711 637 ASN A C 1
ATOM 4218 O O . ASN A 1 531 ? 40.36260 -36.68416 43.48324 1.000 46.68788 637 ASN A O 1
ATOM 4223 N N . HIS A 1 532 ? 41.10416 -34.56522 43.75260 1.000 49.72152 638 HIS A N 1
ATOM 4224 C CA . HIS A 1 532 ? 41.81923 -34.46067 42.47523 1.000 50.20181 638 HIS A CA 1
ATOM 4225 C C . HIS A 1 532 ? 40.93565 -34.80985 41.28627 1.000 48.61628 638 HIS A C 1
ATOM 4226 O O . HIS A 1 532 ? 41.36003 -35.49362 40.35452 1.000 50.50452 638 HIS A O 1
ATOM 4233 N N . GLU A 1 533 ? 39.70905 -34.28473 41.30207 1.000 46.84194 639 GLU A N 1
ATOM 4234 C CA . GLU A 1 533 ? 38.82332 -34.30824 40.13875 1.000 48.13602 639 GLU A CA 1
ATOM 4235 C C . GLU A 1 533 ? 38.58026 -35.73647 39.64477 1.000 50.24153 639 GLU A C 1
ATOM 4236 O O . GLU A 1 533 ? 38.46716 -35.98985 38.44493 1.000 51.24198 639 GLU A O 1
ATOM 4242 N N . SER A 1 534 ? 38.50431 -36.67390 40.58534 1.000 50.06547 640 SER A N 1
ATOM 4243 C CA . SER A 1 534 ? 38.41523 -38.08898 40.27041 1.000 49.42959 640 SER A CA 1
ATOM 4244 C C . SER A 1 534 ? 37.02576 -38.49138 39.78633 1.000 49.07710 640 SER A C 1
ATOM 4245 O O . SER A 1 534 ? 36.02836 -38.28971 40.48494 1.000 48.80179 640 SER A O 1
ATOM 4248 N N . VAL A 1 535 ? 36.97463 -39.11145 38.60412 1.000 51.57727 641 VAL A N 1
ATOM 4249 C CA . VAL A 1 535 ? 35.75157 -39.76474 38.14037 1.000 48.96068 641 VAL A CA 1
ATOM 4250 C C . VAL A 1 535 ? 35.31032 -40.84108 39.12977 1.000 46.58674 641 VAL A C 1
ATOM 4251 O O . VAL A 1 535 ? 34.12360 -40.94691 39.46703 1.000 43.91939 641 VAL A O 1
ATOM 4255 N N . GLN A 1 536 ? 36.25134 -41.65490 39.61304 1.000 49.52374 642 GLN A N 1
ATOM 4256 C CA . GLN A 1 536 ? 35.86934 -42.72357 40.54017 1.000 49.40685 642 GLN A CA 1
ATOM 4257 C C . GLN A 1 536 ? 35.25725 -42.15058 41.81711 1.000 47.97634 642 GLN A C 1
ATOM 4258 O O . GLN A 1 536 ? 34.25794 -42.67290 42.32468 1.000 50.31592 642 GLN A O 1
ATOM 4264 N N . TRP A 1 537 ? 35.82815 -41.06595 42.34404 1.000 47.76852 643 TRP A N 1
ATOM 4265 C CA . TRP A 1 537 ? 35.29865 -40.47354 43.57998 1.000 45.72989 643 TRP A CA 1
ATOM 4266 C C . TRP A 1 537 ? 33.88386 -39.93269 43.37197 1.000 43.77218 643 TRP A C 1
ATOM 4267 O O . TRP A 1 537 ? 33.03471 -40.03272 44.26310 1.000 43.62866 643 TRP A O 1
ATOM 4278 N N . CYS A 1 538 ? 33.61251 -39.36593 42.19312 1.000 42.30373 644 CYS A N 1
ATOM 4279 C CA . CYS A 1 538 ? 32.26661 -38.92378 41.84377 1.000 40.23500 644 CYS A CA 1
ATOM 4280 C C . CYS A 1 538 ? 31.27379 -40.07906 41.87482 1.000 40.76266 644 CYS A C 1
ATOM 4281 O O . CYS A 1 538 ? 30.17177 -39.93747 42.41113 1.000 40.66509 644 CYS A O 1
ATOM 4284 N N . TYR A 1 539 ? 31.62577 -41.21397 41.25417 1.000 39.40643 645 TYR A N 1
ATOM 4285 C CA . TYR A 1 539 ? 30.75212 -42.37834 41.28423 1.000 43.38171 645 TYR A CA 1
ATOM 4286 C C . TYR A 1 539 ? 30.53446 -42.85692 42.71961 1.000 42.93287 645 TYR A C 1
ATOM 4287 O O . TYR A 1 539 ? 29.39697 -43.11719 43.12747 1.000 41.90821 645 TYR A O 1
ATOM 4296 N N . ASP A 1 540 ? 31.62887 -42.99879 43.49068 1.000 43.54995 646 ASP A N 1
ATOM 4297 C CA . ASP A 1 540 ? 31.54123 -43.43022 44.88831 1.000 45.00078 646 ASP A CA 1
ATOM 4298 C C . ASP A 1 540 ? 30.57172 -42.57848 45.70104 1.000 43.96319 646 ASP A C 1
ATOM 4299 O O . ASP A 1 540 ? 30.03888 -43.04695 46.71291 1.000 43.50487 646 ASP A O 1
ATOM 4304 N N . ASN A 1 541 ? 30.37020 -41.31602 45.31888 1.000 42.02371 647 ASN A N 1
ATOM 4305 C CA . ASN A 1 541 ? 29.59293 -40.37343 46.12613 1.000 40.65207 647 ASN A CA 1
ATOM 4306 C C . ASN A 1 541 ? 28.34599 -39.84716 45.41083 1.000 40.58166 647 ASN A C 1
ATOM 4307 O O . ASN A 1 541 ? 27.73611 -38.89045 45.90028 1.000 38.82636 647 ASN A O 1
ATOM 4312 N N . PHE A 1 542 ? 27.95349 -40.44012 44.26804 1.000 40.94013 648 PHE A N 1
ATOM 4313 C CA . PHE A 1 542 ? 26.76373 -40.01138 43.52168 1.000 40.17527 648 PHE A CA 1
ATOM 4314 C C . PHE A 1 542 ? 26.81940 -38.52258 43.19990 1.000 37.88842 648 PHE A C 1
ATOM 4315 O O . PHE A 1 542 ? 25.81549 -37.80770 43.27897 1.000 38.29807 648 PHE A O 1
ATOM 4323 N N . ILE A 1 543 ? 28.02309 -38.04836 42.85215 1.000 39.99554 649 ILE A N 1
ATOM 4324 C CA . ILE A 1 543 ? 28.26344 -36.67578 42.40993 1.000 36.22174 649 ILE A CA 1
ATOM 4325 C C . ILE A 1 543 ? 28.35045 -36.67191 40.88729 1.000 41.18064 649 ILE A C 1
ATOM 4326 O O . ILE A 1 543 ? 28.88703 -37.60869 40.27545 1.000 40.85624 649 ILE A O 1
ATOM 4331 N N . ASN A 1 544 ? 27.82614 -35.61826 40.26811 1.000 38.97707 650 ASN A N 1
ATOM 4332 C CA . ASN A 1 544 ? 27.78627 -35.56218 38.80674 1.000 41.79550 650 ASN A CA 1
ATOM 4333 C C . ASN A 1 544 ? 29.12969 -35.03686 38.32898 1.000 39.48710 650 ASN A C 1
ATOM 4334 O O . ASN A 1 544 ? 29.45347 -33.86025 38.52969 1.000 38.31548 650 ASN A O 1
ATOM 4339 N N . TYR A 1 545 ? 29.91163 -35.90557 37.70188 1.000 38.41945 651 TYR A N 1
ATOM 4340 C CA . TYR A 1 545 ? 31.25548 -35.52107 37.29081 1.000 40.16239 651 TYR A CA 1
ATOM 4341 C C . TYR A 1 545 ? 31.22764 -34.35537 36.31068 1.000 39.59083 651 TYR A C 1
ATOM 4342 O O . TYR A 1 545 ? 32.07790 -33.46360 36.38565 1.000 39.58018 651 TYR A O 1
ATOM 4351 N N . ARG A 1 546 ? 30.26292 -34.33176 35.38562 1.000 42.44823 652 ARG A N 1
ATOM 4352 C CA A ARG A 1 546 ? 30.25033 -33.25406 34.40037 0.500 43.53895 652 ARG A CA 1
ATOM 4353 C CA B ARG A 1 546 ? 30.26384 -33.25313 34.40543 0.500 43.53735 652 ARG A CA 1
ATOM 4354 C C . ARG A 1 546 ? 29.89343 -31.92747 35.05130 1.000 41.72326 652 ARG A C 1
ATOM 4355 O O . ARG A 1 546 ? 30.43324 -30.87832 34.68070 1.000 41.25982 652 ARG A O 1
ATOM 4370 N N . SER A 1 547 ? 29.00117 -31.95305 36.03579 1.000 41.25137 653 SER A N 1
ATOM 4371 C CA . SER A 1 547 ? 28.64959 -30.70523 36.69607 1.000 40.24919 653 SER A CA 1
ATOM 4372 C C . SER A 1 547 ? 29.84682 -30.13142 37.44012 1.000 39.37355 653 SER A C 1
ATOM 4373 O O . SER A 1 547 ? 30.08538 -28.92138 37.40321 1.000 37.54325 653 SER A O 1
ATOM 4376 N N . LEU A 1 548 ? 30.64315 -30.99041 38.07050 1.000 40.20756 654 LEU A N 1
ATOM 4377 C CA . LEU A 1 548 ? 31.74624 -30.49801 38.88409 1.000 42.02205 654 LEU A CA 1
ATOM 4378 C C . LEU A 1 548 ? 32.89723 -30.01264 38.01171 1.000 41.06525 654 LEU A C 1
ATOM 4379 O O . LEU A 1 548 ? 33.52479 -28.99142 38.31138 1.000 40.56320 654 LEU A O 1
ATOM 4384 N N . MET A 1 549 ? 33.18236 -30.71930 36.92085 1.000 42.74875 655 MET A N 1
ATOM 4385 C CA . MET A 1 549 ? 34.14597 -30.21160 35.95665 1.000 40.84363 655 MET A CA 1
ATOM 4386 C C . MET A 1 549 ? 33.67754 -28.88427 35.37762 1.000 37.56286 655 MET A C 1
ATOM 4387 O O . MET A 1 549 ? 34.47942 -27.96551 35.20505 1.000 37.26428 655 MET A O 1
ATOM 4392 N N . SER A 1 550 ? 32.37863 -28.73678 35.13183 1.000 36.80154 656 SER A N 1
ATOM 4393 C CA . SER A 1 550 ? 31.89879 -27.45891 34.60528 1.000 42.16472 656 SER A CA 1
ATOM 4394 C C . SER A 1 550 ? 31.98239 -26.35165 35.66109 1.000 40.67495 656 SER A C 1
ATOM 4395 O O . SER A 1 550 ? 32.31172 -25.19558 35.34361 1.000 36.88465 656 SER A O 1
ATOM 4398 N N . ALA A 1 551 ? 31.71229 -26.68866 36.93154 1.000 38.42016 657 ALA A N 1
ATOM 4399 C CA . ALA A 1 551 ? 31.83718 -25.69001 37.98837 1.000 33.11835 657 ALA A CA 1
ATOM 4400 C C . ALA A 1 551 ? 33.27514 -25.23167 38.12280 1.000 34.94898 657 ALA A C 1
ATOM 4401 O O . ALA A 1 551 ? 33.53948 -24.05089 38.37405 1.000 39.77133 657 ALA A O 1
ATOM 4403 N N . ASP A 1 552 ? 34.22146 -26.15713 37.98186 1.000 33.61958 658 ASP A N 1
ATOM 4404 C CA . ASP A 1 552 ? 35.62156 -25.78516 38.11630 1.000 37.56988 658 ASP A CA 1
ATOM 4405 C C . ASP A 1 552 ? 36.01683 -24.79852 37.01954 1.000 38.43943 658 ASP A C 1
ATOM 4406 O O . ASP A 1 552 ? 36.72286 -23.81176 37.28168 1.000 38.27971 658 ASP A O 1
ATOM 4411 N N . ASN A 1 553 ? 35.53303 -25.03028 35.78964 1.000 34.90901 659 ASN A N 1
ATOM 4412 C CA . ASN A 1 553 ? 35.81511 -24.11235 34.68334 1.000 37.02436 659 ASN A CA 1
ATOM 4413 C C . ASN A 1 553 ? 35.19792 -22.73796 34.93680 1.000 36.09682 659 ASN A C 1
ATOM 4414 O O . ASN A 1 553 ? 35.85679 -21.69912 34.76564 1.000 35.28889 659 ASN A O 1
ATOM 4419 N N . VAL A 1 554 ? 33.92491 -22.71973 35.33939 1.000 35.83018 660 VAL A N 1
ATOM 4420 C CA . VAL A 1 554 ? 33.24042 -21.47296 35.65359 1.000 36.92137 660 VAL A CA 1
ATOM 4421 C C . VAL A 1 554 ? 33.99776 -20.70642 36.72943 1.000 36.89553 660 VAL A C 1
ATOM 4422 O O . VAL A 1 554 ? 34.21975 -19.49561 36.61965 1.000 38.15642 660 VAL A O 1
ATOM 4426 N N . ARG A 1 555 ? 34.40722 -21.39735 37.79274 1.000 38.50717 661 ARG A N 1
ATOM 4427 C CA . ARG A 1 555 ? 35.09962 -20.70798 38.87521 1.000 34.20017 661 ARG A CA 1
ATOM 4428 C C . ARG A 1 555 ? 36.39874 -20.09471 38.37497 1.000 35.41554 661 ARG A C 1
ATOM 4429 O O . ARG A 1 555 ? 36.74194 -18.95025 38.72053 1.000 36.46186 661 ARG A O 1
ATOM 4437 N N . GLN A 1 556 ? 37.13560 -20.84270 37.55940 1.000 34.43194 662 GLN A N 1
ATOM 4438 C CA . GLN A 1 556 ? 38.36610 -20.32316 36.98165 1.000 39.09068 662 GLN A CA 1
ATOM 4439 C C . GLN A 1 556 ? 38.09716 -19.05967 36.15758 1.000 37.05224 662 GLN A C 1
ATOM 4440 O O . GLN A 1 556 ? 38.79937 -18.05495 36.29689 1.000 37.12523 662 GLN A O 1
ATOM 4446 N N . GLN A 1 557 ? 37.06326 -19.08751 35.32035 1.000 35.99250 663 GLN A N 1
ATOM 4447 C CA . GLN A 1 557 ? 36.77506 -17.95183 34.44714 1.000 37.30060 663 GLN A CA 1
ATOM 4448 C C . GLN A 1 557 ? 36.27855 -16.75422 35.25084 1.000 39.80804 663 GLN A C 1
ATOM 4449 O O . GLN A 1 557 ? 36.62690 -15.60305 34.94374 1.000 38.93140 663 GLN A O 1
ATOM 4455 N N . LEU A 1 558 ? 35.45460 -17.00788 36.27035 1.000 38.20093 664 LEU A N 1
ATOM 4456 C CA . LEU A 1 558 ? 35.01682 -15.94301 37.16937 1.000 39.39878 664 LEU A CA 1
ATOM 4457 C C . LEU A 1 558 ? 36.19367 -15.32709 37.90708 1.000 40.82999 664 LEU A C 1
ATOM 4458 O O . LEU A 1 558 ? 36.22685 -14.11208 38.15161 1.000 41.92732 664 LEU A O 1
ATOM 4463 N N . SER A 1 559 ? 37.16272 -16.14445 38.29896 1.000 39.10910 665 SER A N 1
ATOM 4464 C CA . SER A 1 559 ? 38.25883 -15.58076 39.06234 1.000 40.27217 665 SER A CA 1
ATOM 4465 C C . SER A 1 559 ? 39.15418 -14.69708 38.20376 1.000 40.34444 665 SER A C 1
ATOM 4466 O O . SER A 1 559 ? 39.86029 -13.83895 38.74706 1.000 41.61730 665 SER A O 1
ATOM 4469 N N . ARG A 1 560 ? 39.16263 -14.89212 36.88112 1.000 39.02462 666 ARG A N 1
ATOM 4470 C CA . ARG A 1 560 ? 39.89188 -13.95947 36.02088 1.000 42.76144 666 ARG A CA 1
ATOM 4471 C C . ARG A 1 560 ? 39.19106 -12.61354 35.96812 1.000 40.75995 666 ARG A C 1
ATOM 4472 O O . ARG A 1 560 ? 39.85222 -11.56983 35.92143 1.000 44.51198 666 ARG A O 1
ATOM 4480 N N . ILE A 1 561 ? 37.85218 -12.60960 35.96058 1.000 37.02376 667 ILE A N 1
ATOM 4481 C CA . ILE A 1 561 ? 37.12249 -11.34788 36.07163 1.000 38.25872 667 ILE A CA 1
ATOM 4482 C C . ILE A 1 561 ? 37.46482 -10.63813 37.38832 1.000 40.15521 667 ILE A C 1
ATOM 4483 O O . ILE A 1 561 ? 37.67043 -9.41469 37.42198 1.000 40.20567 667 ILE A O 1
ATOM 4488 N N . MET A 1 562 ? 37.56620 -11.40270 38.48422 1.000 40.29548 668 MET A N 1
ATOM 4489 C CA A MET A 1 562 ? 37.92926 -10.80826 39.76240 0.700 39.06916 668 MET A CA 1
ATOM 4490 C CA B MET A 1 562 ? 37.94686 -10.83625 39.77598 0.300 39.61041 668 MET A CA 1
ATOM 4491 C C . MET A 1 562 ? 39.31009 -10.16328 39.69698 1.000 42.88436 668 MET A C 1
ATOM 4492 O O . MET A 1 562 ? 39.48133 -9.00348 40.10033 1.000 43.89096 668 MET A O 1
ATOM 4501 N N . ASP A 1 563 ? 40.30006 -10.88621 39.18041 1.000 45.47721 669 ASP A N 1
ATOM 4502 C CA . ASP A 1 563 ? 41.63129 -10.31624 39.02345 1.000 47.41618 669 ASP A CA 1
ATOM 4503 C C . ASP A 1 563 ? 41.60272 -9.04580 38.18195 1.000 49.90470 669 ASP A C 1
ATOM 4504 O O . ASP A 1 563 ? 42.32197 -8.08708 38.47615 1.000 51.69299 669 ASP A O 1
ATOM 4509 N N . ARG A 1 564 ? 40.79510 -9.03102 37.11862 1.000 50.98647 670 ARG A N 1
ATOM 4510 C CA . ARG A 1 564 ? 40.80382 -7.88960 36.20564 1.000 54.63418 670 ARG A CA 1
ATOM 4511 C C . ARG A 1 564 ? 40.29709 -6.63392 36.90251 1.000 52.86187 670 ARG A C 1
ATOM 4512 O O . ARG A 1 564 ? 40.76438 -5.52726 36.62163 1.000 51.81959 670 ARG A O 1
ATOM 4520 N N . PHE A 1 565 ? 39.33300 -6.78750 37.80379 1.000 48.43358 671 PHE A N 1
ATOM 4521 C CA . PHE A 1 565 ? 38.80717 -5.67740 38.58220 1.000 48.22456 671 PHE A CA 1
ATOM 4522 C C . PHE A 1 565 ? 39.45685 -5.54623 39.95033 1.000 51.01100 671 PHE A C 1
ATOM 4523 O O . PHE A 1 565 ? 38.94690 -4.79972 40.78830 1.000 52.87013 671 PHE A O 1
ATOM 4531 N N . ASN A 1 566 ? 40.56072 -6.25972 40.19903 1.000 49.48990 672 ASN A N 1
ATOM 4532 C CA . ASN A 1 566 ? 41.28787 -6.17985 41.46762 1.000 50.08313 672 ASN A CA 1
ATOM 4533 C C . ASN A 1 566 ? 40.38644 -6.45686 42.66294 1.000 47.17579 672 ASN A C 1
ATOM 4534 O O . ASN A 1 566 ? 40.55205 -5.86118 43.72451 1.000 48.94255 672 ASN A O 1
ATOM 4539 N N . LEU A 1 567 ? 39.41691 -7.34763 42.48881 1.000 45.98957 673 LEU A N 1
ATOM 4540 C CA . LEU A 1 567 ? 38.56590 -7.77574 43.58776 1.000 44.20766 673 LEU A CA 1
ATOM 4541 C C . LEU A 1 567 ? 39.27575 -8.88819 44.34011 1.000 45.75979 673 LEU A C 1
ATOM 4542 O O . LEU A 1 567 ? 39.62103 -9.90754 43.73236 1.000 47.38382 673 LEU A O 1
ATOM 4547 N N . PRO A 1 568 ? 39.53426 -8.72958 45.63513 1.000 47.33120 674 PRO A N 1
ATOM 4548 C CA . PRO A 1 568 ? 40.36638 -9.70685 46.33855 1.000 48.04908 674 PRO A CA 1
ATOM 4549 C C . PRO A 1 568 ? 39.64260 -11.03107 46.51651 1.000 47.04938 674 PRO A C 1
ATOM 4550 O O . PRO A 1 568 ? 38.41641 -11.09080 46.67139 1.000 44.82587 674 PRO A O 1
ATOM 4554 N N . ARG A 1 569 ? 40.42345 -12.10599 46.47006 1.000 45.91722 675 ARG A N 1
ATOM 4555 C CA . ARG A 1 569 ? 39.90551 -13.45960 46.61377 1.000 46.31769 675 ARG A CA 1
ATOM 4556 C C . ARG A 1 569 ? 40.33560 -13.94034 48.00416 1.000 46.01425 675 ARG A C 1
ATOM 4557 O O . ARG A 1 569 ? 41.50612 -14.25034 48.24491 1.000 46.00670 675 ARG A O 1
ATOM 4565 N N . ARG A 1 570 ? 39.38726 -13.94785 48.93434 1.000 44.26858 676 ARG A N 1
ATOM 4566 C CA . ARG A 1 570 ? 39.69988 -14.03202 50.35698 1.000 43.78805 676 ARG A CA 1
ATOM 4567 C C . ARG A 1 570 ? 38.97397 -15.18168 51.03164 1.000 41.28711 676 ARG A C 1
ATOM 4568 O O . ARG A 1 570 ? 37.85727 -15.54052 50.65448 1.000 40.83498 676 ARG A O 1
ATOM 4576 N N . SER A 1 571 ? 39.60690 -15.72106 52.07618 1.000 40.88665 677 SER A N 1
ATOM 4577 C CA . SER A 1 571 ? 38.94449 -16.62356 52.99991 1.000 40.03403 677 SER A CA 1
ATOM 4578 C C . SER A 1 571 ? 39.26328 -16.21578 54.42486 1.000 43.85064 677 SER A C 1
ATOM 4579 O O . SER A 1 571 ? 40.32307 -15.65011 54.70966 1.000 45.60915 677 SER A O 1
ATOM 4582 N N . THR A 1 572 ? 38.34366 -16.56810 55.31199 1.000 45.22053 678 THR A N 1
ATOM 4583 C CA . THR A 1 572 ? 38.45038 -16.42145 56.75029 1.000 46.55954 678 THR A CA 1
ATOM 4584 C C . THR A 1 572 ? 39.09636 -17.68481 57.32872 1.000 48.21255 678 THR A C 1
ATOM 4585 O O . THR A 1 572 ? 39.14884 -18.73271 56.67984 1.000 48.12281 678 THR A O 1
ATOM 4589 N N . ASP A 1 573 ? 39.60924 -17.56063 58.55175 1.000 49.80299 679 ASP A N 1
ATOM 4590 C CA . ASP A 1 573 ? 40.15228 -18.68295 59.30372 1.000 47.27521 679 ASP A CA 1
ATOM 4591 C C . ASP A 1 573 ? 39.08025 -19.75371 59.46036 1.000 46.62699 679 ASP A C 1
ATOM 4592 O O . ASP A 1 573 ? 37.99005 -19.48939 59.97183 1.000 47.43621 679 ASP A O 1
ATOM 4597 N N . PHE A 1 574 ? 39.38577 -20.97126 59.01477 1.000 50.01927 680 PHE A N 1
ATOM 4598 C CA . PHE A 1 574 ? 38.40665 -22.05365 59.11775 1.000 53.21256 680 PHE A CA 1
ATOM 4599 C C . PHE A 1 574 ? 38.13038 -22.45865 60.55693 1.000 55.18853 680 PHE A C 1
ATOM 4600 O O . PHE A 1 574 ? 37.07151 -23.02709 60.83046 1.000 56.00610 680 PHE A O 1
ATOM 4608 N N . THR A 1 575 ? 39.03435 -22.16257 61.48688 1.000 56.25373 681 THR A N 1
ATOM 4609 C CA . THR A 1 575 ? 38.80557 -22.56173 62.87474 1.000 59.31101 681 THR A CA 1
ATOM 4610 C C . THR A 1 575 ? 37.84326 -21.63956 63.60774 1.000 59.32093 681 THR A C 1
ATOM 4611 O O . THR A 1 575 ? 37.38359 -21.99369 64.69924 1.000 60.56913 681 THR A O 1
ATOM 4615 N N . SER A 1 576 ? 37.54782 -20.47319 63.05428 1.000 56.82300 682 SER A N 1
ATOM 4616 C CA . SER A 1 576 ? 36.67345 -19.48747 63.67044 1.000 56.69911 682 SER A CA 1
ATOM 4617 C C . SER A 1 576 ? 35.21802 -19.74148 63.30546 1.000 57.10818 682 SER A C 1
ATOM 4618 O O . SER A 1 576 ? 34.91083 -20.24918 62.22341 1.000 59.73902 682 SER A O 1
ATOM 4621 N N . ARG A 1 577 ? 34.31848 -19.33786 64.20366 1.000 57.83759 683 ARG A N 1
ATOM 4622 C CA . ARG A 1 577 ? 32.88452 -19.43675 63.94081 1.000 62.10878 683 ARG A CA 1
ATOM 4623 C C . ARG A 1 577 ? 32.49049 -18.62073 62.72100 1.000 61.68894 683 ARG A C 1
ATOM 4624 O O . ARG A 1 577 ? 31.54898 -18.98106 61.99676 1.000 60.14703 683 ARG A O 1
ATOM 4632 N N . ASP A 1 578 ? 33.20806 -17.52545 62.47837 1.000 59.86766 684 ASP A N 1
ATOM 4633 C CA . ASP A 1 578 ? 32.85860 -16.58770 61.43404 1.000 60.04995 684 ASP A CA 1
ATOM 4634 C C . ASP A 1 578 ? 33.03646 -17.15049 60.03977 1.000 53.99875 684 ASP A C 1
ATOM 4635 O O . ASP A 1 578 ? 32.58140 -16.50375 59.09887 1.000 51.18591 684 ASP A O 1
ATOM 4640 N N . TYR A 1 579 ? 33.68218 -18.31089 59.87841 1.000 52.83808 685 TYR A N 1
ATOM 4641 C CA . TYR A 1 579 ? 33.85716 -18.86140 58.53558 1.000 51.37047 685 TYR A CA 1
ATOM 4642 C C . TYR A 1 579 ? 32.50246 -19.04031 57.86127 1.000 50.47228 685 TYR A C 1
ATOM 4643 O O . TYR A 1 579 ? 32.21334 -18.40184 56.84032 1.000 49.22346 685 TYR A O 1
ATOM 4652 N N . TYR A 1 580 ? 31.62229 -19.83636 58.47543 1.000 49.04077 686 TYR A N 1
ATOM 4653 C CA . TYR A 1 580 ? 30.31697 -20.08906 57.88371 1.000 46.84371 686 TYR A CA 1
ATOM 4654 C C . TYR A 1 580 ? 29.34434 -18.92956 58.10757 1.000 45.22010 686 TYR A C 1
ATOM 4655 O O . TYR A 1 580 ? 28.43017 -18.73600 57.29853 1.000 46.52725 686 TYR A O 1
ATOM 4664 N N . ILE A 1 581 ? 29.53450 -18.12264 59.14680 1.000 41.35458 687 ILE A N 1
ATOM 4665 C CA . ILE A 1 581 ? 28.65958 -16.96677 59.33340 1.000 43.45868 687 ILE A CA 1
ATOM 4666 C C . ILE A 1 581 ? 28.93813 -15.89702 58.27350 1.000 41.79809 687 ILE A C 1
ATOM 4667 O O . ILE A 1 581 ? 28.01048 -15.27063 57.74735 1.000 42.44882 687 ILE A O 1
ATOM 4672 N N . ASN A 1 582 ? 30.21211 -15.67577 57.93700 1.000 40.50292 688 ASN A N 1
ATOM 4673 C CA . ASN A 1 582 ? 30.54306 -14.70020 56.91037 1.000 39.48837 688 ASN A CA 1
ATOM 4674 C C . ASN A 1 582 ? 29.97180 -15.11480 55.56256 1.000 40.62209 688 ASN A C 1
ATOM 4675 O O . ASN A 1 582 ? 29.50396 -14.26982 54.78631 1.000 42.28361 688 ASN A O 1
ATOM 4680 N N . ILE A 1 583 ? 30.01976 -16.40846 55.25472 1.000 37.48072 689 ILE A N 1
ATOM 4681 C CA . ILE A 1 583 ? 29.52728 -16.85529 53.96383 1.000 36.89651 689 ILE A CA 1
ATOM 4682 C C . ILE A 1 583 ? 28.01340 -16.70170 53.90465 1.000 40.81842 689 ILE A C 1
ATOM 4683 O O . ILE A 1 583 ? 27.46281 -16.23585 52.89337 1.000 38.37209 689 ILE A O 1
ATOM 4688 N N . ARG A 1 584 ? 27.32055 -17.05390 55.00509 1.000 38.04548 690 ARG A N 1
ATOM 4689 C CA . ARG A 1 584 ? 25.86619 -16.91011 55.04691 1.000 38.84407 690 ARG A CA 1
ATOM 4690 C C . ARG A 1 584 ? 25.44785 -15.43749 54.94358 1.000 41.10753 690 ARG A C 1
ATOM 4691 O O . ARG A 1 584 ? 24.48396 -15.09798 54.23905 1.000 40.45266 690 ARG A O 1
ATOM 4699 N N . LYS A 1 585 ? 26.16053 -14.54678 55.63121 1.000 41.56718 691 LYS A N 1
ATOM 4700 C CA . LYS A 1 585 ? 25.90121 -13.11586 55.45947 1.000 40.82511 691 LYS A CA 1
ATOM 4701 C C . LYS A 1 585 ? 26.12673 -12.66904 54.01455 1.000 40.16970 691 LYS A C 1
ATOM 4702 O O . LYS A 1 585 ? 25.33421 -11.88255 53.47848 1.000 42.11214 691 LYS A O 1
ATOM 4708 N N . ALA A 1 586 ? 27.20738 -13.14162 53.36676 1.000 36.77632 692 ALA A N 1
ATOM 4709 C CA . ALA A 1 586 ? 27.46150 -12.72668 51.98622 1.000 39.65816 692 ALA A CA 1
ATOM 4710 C C . ALA A 1 586 ? 26.31767 -13.13292 51.06465 1.000 37.89290 692 ALA A C 1
ATOM 4711 O O . ALA A 1 586 ? 25.95453 -12.38570 50.14806 1.000 37.46046 692 ALA A O 1
ATOM 4713 N N . LEU A 1 587 ? 25.72443 -14.30761 51.29735 1.000 37.04184 693 LEU A N 1
ATOM 4714 C CA . LEU A 1 587 ? 24.59816 -14.73380 50.47229 1.000 36.40277 693 LEU A CA 1
ATOM 4715 C C . LEU A 1 587 ? 23.47633 -13.71587 50.51694 1.000 38.09233 693 LEU A C 1
ATOM 4716 O O . LEU A 1 587 ? 22.79691 -13.48519 49.50759 1.000 38.97013 693 LEU A O 1
ATOM 4721 N N . VAL A 1 588 ? 23.25138 -13.12065 51.69063 1.000 35.24229 694 VAL A N 1
ATOM 4722 C CA . VAL A 1 588 ? 22.20159 -12.11775 51.84499 1.000 35.01776 694 VAL A CA 1
ATOM 4723 C C . VAL A 1 588 ? 22.45683 -10.89916 50.96250 1.000 36.58198 694 VAL A C 1
ATOM 4724 O O . VAL A 1 588 ? 21.51349 -10.22775 50.53160 1.000 37.11561 694 VAL A O 1
ATOM 4728 N N . THR A 1 589 ? 23.71553 -10.58843 50.66737 1.000 37.52996 695 THR A N 1
ATOM 4729 C CA . THR A 1 589 ? 23.96641 -9.36959 49.90820 1.000 36.21036 695 THR A CA 1
ATOM 4730 C C . THR A 1 589 ? 23.36610 -9.43939 48.51418 1.000 36.91412 695 THR A C 1
ATOM 4731 O O . THR A 1 589 ? 23.01442 -8.40093 47.96210 1.000 36.97416 695 THR A O 1
ATOM 4735 N N . GLY A 1 590 ? 23.18513 -10.65007 47.95277 1.000 37.31805 696 GLY A N 1
ATOM 4736 C CA . GLY A 1 590 ? 22.55626 -10.76954 46.65071 1.000 37.24888 696 GLY A CA 1
ATOM 4737 C C . GLY A 1 590 ? 21.14097 -11.30750 46.65824 1.000 38.12225 696 GLY A C 1
ATOM 4738 O O . GLY A 1 590 ? 20.35066 -11.01002 45.74988 1.000 39.46777 696 GLY A O 1
ATOM 4739 N N . TYR A 1 591 ? 20.80239 -12.10548 47.67322 1.000 35.66187 697 TYR A N 1
ATOM 4740 C CA . TYR A 1 591 ? 19.55166 -12.84345 47.66294 1.000 35.65505 697 TYR A CA 1
ATOM 4741 C C . TYR A 1 591 ? 18.62441 -12.44650 48.81164 1.000 36.51595 697 TYR A C 1
ATOM 4742 O O . TYR A 1 591 ? 17.76959 -13.23106 49.22096 1.000 40.71111 697 TYR A O 1
ATOM 4751 N N . PHE A 1 592 ? 18.73353 -11.19995 49.27603 1.000 35.83845 698 PHE A N 1
ATOM 4752 C CA . PHE A 1 592 ? 17.84353 -10.68600 50.32531 1.000 36.80575 698 PHE A CA 1
ATOM 4753 C C . PHE A 1 592 ? 16.39134 -10.63219 49.87779 1.000 36.90054 698 PHE A C 1
ATOM 4754 O O . PHE A 1 592 ? 15.50231 -10.64838 50.72656 1.000 36.23354 698 PHE A O 1
ATOM 4762 N N . MET A 1 593 ? 16.11618 -10.56794 48.56571 1.000 36.97324 699 MET A N 1
ATOM 4763 C CA . MET A 1 593 ? 14.71973 -10.61170 48.11720 1.000 38.94301 699 MET A CA 1
ATOM 4764 C C . MET A 1 593 ? 14.14861 -12.02576 48.02550 1.000 39.58302 699 MET A C 1
ATOM 4765 O O . MET A 1 593 ? 12.93492 -12.16997 47.86831 1.000 40.25081 699 MET A O 1
ATOM 4770 N N . GLN A 1 594 ? 14.97486 -13.06103 48.12449 1.000 38.23962 700 GLN A N 1
ATOM 4771 C CA . GLN A 1 594 ? 14.52076 -14.44508 48.06468 1.000 36.22174 700 GLN A CA 1
ATOM 4772 C C . GLN A 1 594 ? 14.63330 -15.08284 49.44663 1.000 37.04662 700 GLN A C 1
ATOM 4773 O O . GLN A 1 594 ? 15.47926 -15.94690 49.70841 1.000 39.61785 700 GLN A O 1
ATOM 4779 N N . VAL A 1 595 ? 13.71790 -14.68696 50.32603 1.000 35.24497 701 VAL A N 1
ATOM 4780 C CA . VAL A 1 595 ? 13.76249 -15.08173 51.72277 1.000 35.15514 701 VAL A CA 1
ATOM 4781 C C . VAL A 1 595 ? 12.35454 -15.48651 52.11160 1.000 38.40647 701 VAL A C 1
ATOM 4782 O O . VAL A 1 595 ? 11.36747 -14.92888 51.62203 1.000 38.84862 701 VAL A O 1
ATOM 4786 N N . ALA A 1 596 ? 12.25817 -16.47848 52.97844 1.000 39.23344 702 ALA A N 1
ATOM 4787 C CA . ALA A 1 596 ? 10.96187 -16.94805 53.42738 1.000 38.24925 702 ALA A CA 1
ATOM 4788 C C . ALA A 1 596 ? 10.97626 -17.13433 54.93877 1.000 38.56593 702 ALA A C 1
ATOM 4789 O O . ALA A 1 596 ? 12.00478 -17.47716 55.53618 1.000 37.16513 702 ALA A O 1
ATOM 4791 N N . HIS A 1 597 ? 9.81129 -16.94234 55.54899 1.000 39.19408 703 HIS A N 1
ATOM 4792 C CA . HIS A 1 597 ? 9.67727 -16.99497 56.99994 1.000 39.01376 703 HIS A CA 1
ATOM 4793 C C . HIS A 1 597 ? 8.80166 -18.17116 57.41423 1.000 41.36655 703 HIS A C 1
ATOM 4794 O O . HIS A 1 597 ? 7.70379 -18.34436 56.88035 1.000 42.56528 703 HIS A O 1
ATOM 4801 N N . LEU A 1 598 ? 9.26956 -18.95025 58.39758 1.000 43.13333 704 LEU A N 1
ATOM 4802 C CA . LEU A 1 598 ? 8.51243 -20.09694 58.89379 1.000 41.01936 704 LEU A CA 1
ATOM 4803 C C . LEU A 1 598 ? 7.30428 -19.62269 59.68118 1.000 42.70417 704 LEU A C 1
ATOM 4804 O O . LEU A 1 598 ? 7.44554 -18.95410 60.71672 1.000 42.26146 704 LEU A O 1
ATOM 4809 N N . GLU A 1 599 ? 6.11533 -19.97736 59.21716 1.000 40.30527 705 GLU A N 1
ATOM 4810 C CA . GLU A 1 599 ? 4.91232 -19.53187 59.89654 1.000 43.25677 705 GLU A CA 1
ATOM 4811 C C . GLU A 1 599 ? 4.53027 -20.54504 60.96073 1.000 47.18965 705 GLU A C 1
ATOM 4812 O O . GLU A 1 599 ? 5.03771 -21.66759 60.98495 1.000 46.04447 705 GLU A O 1
ATOM 4818 N N . ARG A 1 600 ? 3.60200 -20.13145 61.83351 1.000 51.99293 706 ARG A N 1
ATOM 4819 C CA . ARG A 1 600 ? 3.24744 -20.89598 63.02453 1.000 55.18039 706 ARG A CA 1
ATOM 4820 C C . ARG A 1 600 ? 2.83838 -22.32651 62.70028 1.000 56.22281 706 ARG A C 1
ATOM 4821 O O . ARG A 1 600 ? 3.09784 -23.24321 63.49156 1.000 57.85948 706 ARG A O 1
ATOM 4829 N N . THR A 1 601 ? 2.16986 -22.54549 61.57173 1.000 56.62102 707 THR A N 1
ATOM 4830 C CA . THR A 1 601 ? 1.63879 -23.87126 61.27379 1.000 57.21624 707 THR A CA 1
ATOM 4831 C C . THR A 1 601 ? 2.56242 -24.70836 60.41571 1.000 53.80616 707 THR A C 1
ATOM 4832 O O . THR A 1 601 ? 2.17539 -25.80086 60.00353 1.000 56.35263 707 THR A O 1
ATOM 4836 N N . GLY A 1 602 ? 3.76149 -24.22674 60.11533 1.000 51.67842 708 GLY A N 1
ATOM 4837 C CA . GLY A 1 602 ? 4.78084 -25.06956 59.53129 1.000 48.22383 708 GLY A CA 1
ATOM 4838 C C . GLY A 1 602 ? 5.03539 -24.88628 58.05520 1.000 47.09345 708 GLY A C 1
ATOM 4839 O O . GLY A 1 602 ? 5.95859 -25.51539 57.54130 1.000 47.82569 708 GLY A O 1
ATOM 4840 N N . HIS A 1 603 ? 4.26591 -24.05994 57.34948 1.000 46.16255 709 HIS A N 1
ATOM 4841 C CA . HIS A 1 603 ? 4.61865 -23.67598 55.98946 1.000 47.97521 709 HIS A CA 1
ATOM 4842 C C . HIS A 1 603 ? 5.51493 -22.44402 56.03004 1.000 47.11279 709 HIS A C 1
ATOM 4843 O O . HIS A 1 603 ? 5.68074 -21.79692 57.07233 1.000 45.76850 709 HIS A O 1
ATOM 4850 N N . TYR A 1 604 ? 6.04752 -22.08522 54.86459 1.000 44.24149 710 TYR A N 1
ATOM 4851 C CA . TYR A 1 604 ? 6.84655 -20.88276 54.72656 1.000 41.85766 710 TYR A CA 1
ATOM 4852 C C . TYR A 1 604 ? 6.07260 -19.81363 53.96548 1.000 42.03196 710 TYR A C 1
ATOM 4853 O O . TYR A 1 604 ? 5.18745 -20.11091 53.16370 1.000 43.17925 710 TYR A O 1
ATOM 4862 N N . LEU A 1 605 ? 6.39907 -18.55643 54.24425 1.000 41.58118 711 LEU A N 1
ATOM 4863 C CA . LEU A 1 605 ? 5.81013 -17.42817 53.53957 1.000 42.82051 711 LEU A CA 1
ATOM 4864 C C . LEU A 1 605 ? 6.93817 -16.53897 53.04081 1.000 42.91704 711 LEU A C 1
ATOM 4865 O O . LEU A 1 605 ? 7.74744 -16.06695 53.84559 1.000 41.25937 711 LEU A O 1
ATOM 4870 N N . THR A 1 606 ? 7.00993 -16.32571 51.71924 1.000 40.98198 712 THR A N 1
ATOM 4871 C CA . THR A 1 606 ? 8.05834 -15.47939 51.17033 1.000 40.38402 712 THR A CA 1
ATOM 4872 C C . THR A 1 606 ? 7.82629 -14.02607 51.60267 1.000 39.14849 712 THR A C 1
ATOM 4873 O O . THR A 1 606 ? 6.69204 -13.57185 51.78129 1.000 38.61372 712 THR A O 1
ATOM 4877 N N . VAL A 1 607 ? 8.91417 -13.30177 51.82555 1.000 41.12180 713 VAL A N 1
ATOM 4878 C CA . VAL A 1 607 ? 8.75492 -11.96167 52.38199 1.000 42.45741 713 VAL A CA 1
ATOM 4879 C C . VAL A 1 607 ? 8.19093 -11.03670 51.30597 1.000 42.61792 713 VAL A C 1
ATOM 4880 O O . VAL A 1 607 ? 8.51934 -11.16567 50.12236 1.000 43.71820 713 VAL A O 1
ATOM 4884 N N . LYS A 1 608 ? 7.29603 -10.12703 51.71832 1.000 44.70307 714 LYS A N 1
ATOM 4885 C CA . LYS A 1 608 ? 6.69967 -9.09734 50.86439 1.000 44.91628 714 LYS A CA 1
ATOM 4886 C C . LYS A 1 608 ? 5.71106 -9.64723 49.84113 1.000 41.63758 714 LYS A C 1
ATOM 4887 O O . LYS A 1 608 ? 4.56508 -9.19140 49.78018 1.000 42.90895 714 LYS A O 1
ATOM 4893 N N . ASP A 1 609 ? 6.13314 -10.61168 49.03774 1.000 39.06398 715 ASP A N 1
ATOM 4894 C CA . ASP A 1 609 ? 5.23911 -11.17796 48.03384 1.000 43.98924 715 ASP A CA 1
ATOM 4895 C C . ASP A 1 609 ? 4.33967 -12.27760 48.58855 1.000 47.79664 715 ASP A C 1
ATOM 4896 O O . ASP A 1 609 ? 3.34845 -12.63219 47.94558 1.000 49.52388 715 ASP A O 1
ATOM 4901 N N . ASN A 1 610 ? 4.64410 -12.80956 49.77223 1.000 50.28584 716 ASN A N 1
ATOM 4902 C CA . ASN A 1 610 ? 3.71048 -13.66898 50.51364 1.000 50.14728 716 ASN A CA 1
ATOM 4903 C C . ASN A 1 610 ? 3.31731 -14.92334 49.73076 1.000 46.06417 716 ASN A C 1
ATOM 4904 O O . ASN A 1 610 ? 2.14812 -15.29516 49.64963 1.000 47.18579 716 ASN A O 1
ATOM 4909 N N . GLN A 1 611 ? 4.30192 -15.59780 49.16636 1.000 43.70151 717 GLN A N 1
ATOM 4910 C CA . GLN A 1 611 ? 4.03369 -16.88512 48.53421 1.000 45.98070 717 GLN A CA 1
ATOM 4911 C C . GLN A 1 611 ? 4.09013 -17.98906 49.59128 1.000 45.09694 717 GLN A C 1
ATOM 4912 O O . GLN A 1 611 ? 5.10507 -18.14255 50.28128 1.000 43.96474 717 GLN A O 1
ATOM 4918 N N . VAL A 1 612 ? 3.01399 -18.76525 49.70199 1.000 43.01821 718 VAL A N 1
ATOM 4919 C CA . VAL A 1 612 ? 3.05115 -19.97486 50.52109 1.000 44.43466 718 VAL A CA 1
ATOM 4920 C C . VAL A 1 612 ? 3.88828 -21.02048 49.79539 1.000 45.01256 718 VAL A C 1
ATOM 4921 O O . VAL A 1 612 ? 3.59997 -21.39509 48.64643 1.000 40.17346 718 VAL A O 1
ATOM 4925 N N . VAL A 1 613 ? 4.97419 -21.44938 50.43748 1.000 44.87510 719 VAL A N 1
ATOM 4926 C CA . VAL A 1 613 ? 5.93964 -22.36366 49.84158 1.000 41.49458 719 VAL A CA 1
ATOM 4927 C C . VAL A 1 613 ? 6.34527 -23.39524 50.88584 1.000 44.70871 719 VAL A C 1
ATOM 4928 O O . VAL A 1 613 ? 6.08133 -23.24275 52.08761 1.000 41.28563 719 VAL A O 1
ATOM 4932 N N . GLN A 1 614 ? 7.00291 -24.46390 50.43100 1.000 43.16104 720 GLN A N 1
ATOM 4933 C CA . GLN A 1 614 ? 7.65566 -25.34135 51.39249 1.000 43.87062 720 GLN A CA 1
ATOM 4934 C C . GLN A 1 614 ? 9.06826 -25.60293 50.89897 1.000 39.55656 720 GLN A C 1
ATOM 4935 O O . GLN A 1 614 ? 9.38413 -25.34340 49.74065 1.000 38.50573 720 GLN A O 1
ATOM 4941 N N . LEU A 1 615 ? 9.93764 -26.07127 51.79878 1.000 40.05464 721 LEU A N 1
ATOM 4942 C CA . LEU A 1 615 ? 11.29469 -26.39476 51.38450 1.000 40.24443 721 LEU A CA 1
ATOM 4943 C C . LEU A 1 615 ? 11.24652 -27.51788 50.35231 1.000 41.38171 721 LEU A C 1
ATOM 4944 O O . LEU A 1 615 ? 10.46938 -28.45935 50.48680 1.000 41.18122 721 LEU A O 1
ATOM 4949 N N . HIS A 1 616 ? 12.05773 -27.39532 49.30671 1.000 39.01909 722 HIS A N 1
ATOM 4950 C CA . HIS A 1 616 ? 12.06482 -28.41710 48.27730 1.000 39.68193 722 HIS A CA 1
ATOM 4951 C C . HIS A 1 616 ? 12.51860 -29.73962 48.87927 1.000 43.41443 722 HIS A C 1
ATOM 4952 O O . HIS A 1 616 ? 13.44633 -29.75435 49.69655 1.000 44.42887 722 HIS A O 1
ATOM 4959 N N . PRO A 1 617 ? 11.90304 -30.86736 48.48987 1.000 46.04553 723 PRO A N 1
ATOM 4960 C CA . PRO A 1 617 ? 12.21240 -32.14596 49.16391 1.000 47.10568 723 PRO A CA 1
ATOM 4961 C C . PRO A 1 617 ? 13.67137 -32.56373 49.04798 1.000 47.56818 723 PRO A C 1
ATOM 4962 O O . PRO A 1 617 ? 14.14169 -33.33883 49.88094 1.000 53.00433 723 PRO A O 1
ATOM 4966 N N . SER A 1 618 ? 14.39858 -32.09155 48.05061 1.000 47.37279 724 SER A N 1
ATOM 4967 C CA . SER A 1 618 ? 15.82246 -32.39098 47.90762 1.000 45.04586 724 SER A CA 1
ATOM 4968 C C . SER A 1 618 ? 16.70792 -31.61863 48.89945 1.000 46.03174 724 SER A C 1
ATOM 4969 O O . SER A 1 618 ? 17.93391 -31.80513 48.87710 1.000 47.11941 724 SER A O 1
ATOM 4972 N N . THR A 1 619 ? 16.13828 -30.77390 49.75780 1.000 42.99000 725 THR A N 1
ATOM 4973 C CA . THR A 1 619 ? 16.94635 -29.99348 50.68763 1.000 41.75297 725 THR A CA 1
ATOM 4974 C C . THR A 1 619 ? 17.68461 -30.90075 51.65787 1.000 40.93170 725 THR A C 1
ATOM 4975 O O . THR A 1 619 ? 17.17417 -31.92943 52.08487 1.000 41.81343 725 THR A O 1
ATOM 4979 N N . VAL A 1 620 ? 18.90089 -30.50618 52.02734 1.000 41.87190 726 VAL A N 1
ATOM 4980 C CA . VAL A 1 620 ? 19.56003 -31.24528 53.10293 1.000 46.58416 726 VAL A CA 1
ATOM 4981 C C . VAL A 1 620 ? 19.06687 -30.83603 54.47950 1.000 47.56569 726 VAL A C 1
ATOM 4982 O O . VAL A 1 620 ? 19.35665 -31.54130 55.45426 1.000 45.49485 726 VAL A O 1
ATOM 4986 N N . LEU A 1 621 ? 18.34083 -29.71760 54.60130 1.000 46.80309 727 LEU A N 1
ATOM 4987 C CA . LEU A 1 621 ? 17.93707 -29.25975 55.92747 1.000 45.44867 727 LEU A CA 1
ATOM 4988 C C . LEU A 1 621 ? 17.09909 -30.32336 56.63614 1.000 46.37979 727 LEU A C 1
ATOM 4989 O O . LEU A 1 621 ? 16.06161 -30.77131 56.13060 1.000 45.61106 727 LEU A O 1
ATOM 4994 N N . ASP A 1 622 ? 17.54193 -30.72180 57.81464 1.000 47.77960 728 ASP A N 1
ATOM 4995 C CA . ASP A 1 622 ? 16.78092 -31.70722 58.56959 1.000 53.13933 728 ASP A CA 1
ATOM 4996 C C . ASP A 1 622 ? 15.82630 -31.06092 59.56411 1.000 53.94831 728 ASP A C 1
ATOM 4997 O O . ASP A 1 622 ? 15.21730 -31.76750 60.37262 1.000 56.09312 728 ASP A O 1
ATOM 5002 N N . HIS A 1 623 ? 15.66584 -29.74092 59.49264 1.000 50.05553 729 HIS A N 1
ATOM 5003 C CA . HIS A 1 623 ? 14.79417 -28.98226 60.38013 1.000 52.32435 729 HIS A CA 1
ATOM 5004 C C . HIS A 1 623 ? 14.34764 -27.73285 59.62718 1.000 50.34876 729 HIS A C 1
ATOM 5005 O O . HIS A 1 623 ? 14.90052 -27.39282 58.58189 1.000 48.03641 729 HIS A O 1
ATOM 5012 N N . LYS A 1 624 ? 13.36958 -27.01560 60.18929 1.000 49.57749 730 LYS A N 1
ATOM 5013 C CA . LYS A 1 624 ? 12.85571 -25.85725 59.46876 1.000 47.62410 730 LYS A CA 1
ATOM 5014 C C . LYS A 1 624 ? 13.37001 -24.56610 60.10322 1.000 44.76456 730 LYS A C 1
ATOM 5015 O O . LYS A 1 624 ? 12.82315 -24.11679 61.12786 1.000 42.37510 730 LYS A O 1
ATOM 5021 N N . PRO A 1 625 ? 14.40844 -23.93974 59.55781 1.000 45.21547 731 PRO A N 1
ATOM 5022 C CA . PRO A 1 625 ? 14.85717 -22.65596 60.10708 1.000 43.97948 731 PRO A CA 1
ATOM 5023 C C . PRO A 1 625 ? 13.75560 -21.60782 60.02293 1.000 43.75121 731 PRO A C 1
ATOM 5024 O O . PRO A 1 625 ? 12.98942 -21.55421 59.05753 1.000 40.82229 731 PRO A O 1
ATOM 5028 N N . GLU A 1 626 ? 13.71084 -20.73090 61.02636 1.000 42.52700 732 GLU A N 1
ATOM 5029 C CA . GLU A 1 626 ? 12.69799 -19.67458 61.02450 1.000 43.93950 732 GLU A CA 1
ATOM 5030 C C . GLU A 1 626 ? 12.82000 -18.75895 59.81439 1.000 40.04124 732 GLU A C 1
ATOM 5031 O O . GLU A 1 626 ? 11.81023 -18.19737 59.35478 1.000 38.22395 732 GLU A O 1
ATOM 5037 N N . TRP A 1 627 ? 14.03943 -18.55213 59.32581 1.000 40.36870 733 TRP A N 1
ATOM 5038 C CA . TRP A 1 627 ? 14.31261 -17.68941 58.17898 1.000 43.39776 733 TRP A CA 1
ATOM 5039 C C . TRP A 1 627 ? 15.23089 -18.42626 57.21046 1.000 41.64460 733 TRP A C 1
ATOM 5040 O O . TRP A 1 627 ? 16.33031 -18.84046 57.59426 1.000 41.53186 733 TRP A O 1
ATOM 5051 N N . VAL A 1 628 ? 14.79639 -18.59056 55.96430 1.000 39.91767 734 VAL A N 1
ATOM 5052 C CA . VAL A 1 628 ? 15.62262 -19.25223 54.94795 1.000 37.74375 734 VAL A CA 1
ATOM 5053 C C . VAL A 1 628 ? 15.78159 -18.34476 53.74835 1.000 37.94819 734 VAL A C 1
ATOM 5054 O O . VAL A 1 628 ? 14.82872 -17.69234 53.31470 1.000 38.67453 734 VAL A O 1
ATOM 5058 N N . LEU A 1 629 ? 16.98753 -18.31584 53.21542 1.000 37.51723 735 LEU A N 1
ATOM 5059 C CA . LEU A 1 629 ? 17.27489 -17.71774 51.92621 1.000 36.30893 735 LEU A CA 1
ATOM 5060 C C . LEU A 1 629 ? 17.28513 -18.82436 50.86871 1.000 37.69802 735 LEU A C 1
ATOM 5061 O O . LEU A 1 629 ? 17.85025 -19.89076 51.09528 1.000 40.92971 735 LEU A O 1
ATOM 5066 N N . TYR A 1 630 ? 16.68341 -18.57793 49.71139 1.000 39.36906 736 TYR A N 1
ATOM 5067 C CA . TYR A 1 630 ? 16.54979 -19.64308 48.71701 1.000 38.94421 736 TYR A CA 1
ATOM 5068 C C . TYR A 1 630 ? 17.03359 -19.17995 47.34833 1.000 40.26699 736 TYR A C 1
ATOM 5069 O O . TYR A 1 630 ? 16.92693 -17.99966 47.00154 1.000 38.13377 736 TYR A O 1
ATOM 5078 N N . ASN A 1 631 ? 17.53912 -20.13223 46.55111 1.000 36.41913 737 ASN A N 1
ATOM 5079 C CA . ASN A 1 631 ? 18.08040 -19.81135 45.24488 1.000 36.99276 737 ASN A CA 1
ATOM 5080 C C . ASN A 1 631 ? 17.02275 -19.81920 44.13811 1.000 37.31439 737 ASN A C 1
ATOM 5081 O O . ASN A 1 631 ? 17.07422 -18.97445 43.23437 1.000 36.14202 737 ASN A O 1
ATOM 5086 N N . GLU A 1 632 ? 16.04609 -20.72080 44.21834 1.000 37.34463 738 GLU A N 1
ATOM 5087 C CA . GLU A 1 632 ? 15.15123 -21.00321 43.11113 1.000 38.99842 738 GLU A CA 1
ATOM 5088 C C . GLU A 1 632 ? 13.73095 -21.20593 43.62051 1.000 39.62924 738 GLU A C 1
ATOM 5089 O O . GLU A 1 632 ? 13.51309 -21.93233 44.59361 1.000 41.97838 738 GLU A O 1
ATOM 5095 N N . PHE A 1 633 ? 12.76221 -20.57105 42.96949 1.000 39.32770 739 PHE A N 1
ATOM 5096 C CA . PHE A 1 633 ? 11.34892 -20.85049 43.21818 1.000 41.16614 739 PHE A CA 1
ATOM 5097 C C . PHE A 1 633 ? 10.90131 -21.93230 42.23564 1.000 43.25601 739 PHE A C 1
ATOM 5098 O O . PHE A 1 633 ? 11.13933 -21.80142 41.03225 1.000 43.70424 739 PHE A O 1
ATOM 5106 N N . VAL A 1 634 ? 10.29052 -23.00878 42.73879 1.000 42.91895 740 VAL A N 1
ATOM 5107 C CA . VAL A 1 634 ? 9.90450 -24.15841 41.90852 1.000 46.77298 740 VAL A CA 1
ATOM 5108 C C . VAL A 1 634 ? 8.38448 -24.24011 41.90421 1.000 52.06836 740 VAL A C 1
ATOM 5109 O O . VAL A 1 634 ? 7.76174 -24.40774 42.95583 1.000 52.01454 740 VAL A O 1
ATOM 5113 N N . LEU A 1 635 ? 7.78603 -24.08824 40.72653 1.000 57.34080 741 LEU A N 1
ATOM 5114 C CA . LEU A 1 635 ? 6.35090 -23.84631 40.59754 1.000 63.66372 741 LEU A CA 1
ATOM 5115 C C . LEU A 1 635 ? 5.71413 -25.07388 39.96219 1.000 69.83224 741 LEU A C 1
ATOM 5116 O O . LEU A 1 635 ? 5.43116 -25.10792 38.76426 1.000 74.91212 741 LEU A O 1
ATOM 5121 N N . THR A 1 636 ? 5.50413 -26.09871 40.77771 1.000 70.47774 742 THR A N 1
ATOM 5122 C 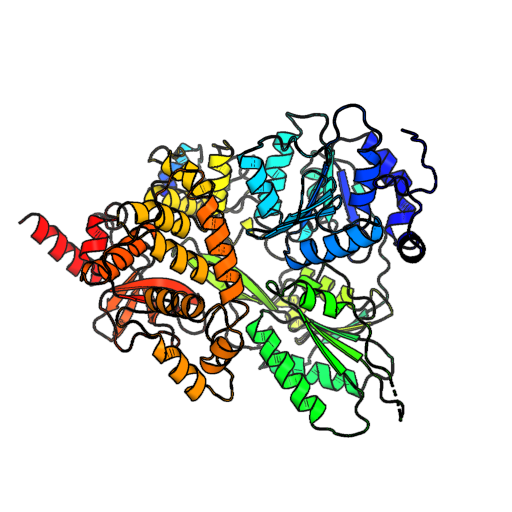CA . THR A 1 636 ? 4.78687 -27.27489 40.31830 1.000 71.84200 742 THR A CA 1
ATOM 5123 C C . THR A 1 636 ? 3.39764 -27.28724 40.94646 1.000 71.22988 742 THR A C 1
ATOM 5124 O O . THR A 1 636 ? 2.77447 -26.22959 41.09559 1.000 73.43289 742 THR A O 1
ATOM 5128 N N . THR A 1 637 ? 2.90536 -28.46802 41.31695 1.000 66.65625 743 THR A N 1
ATOM 5129 C CA . THR A 1 637 ? 1.60353 -28.55750 41.96893 1.000 65.85400 743 THR A CA 1
ATOM 5130 C C . THR A 1 637 ? 1.59941 -27.77748 43.28303 1.000 63.12541 743 THR A C 1
ATOM 5131 O O . THR A 1 637 ? 0.60251 -27.14189 43.64404 1.000 64.18292 743 THR A O 1
ATOM 5135 N N . LYS A 1 638 ? 2.70555 -27.82036 44.00766 1.000 58.92537 744 LYS A N 1
ATOM 5136 C CA . LYS A 1 638 ? 2.92991 -26.97922 45.16307 1.000 57.12995 744 LYS A CA 1
ATOM 5137 C C . LYS A 1 638 ? 4.02477 -25.98234 44.81660 1.000 52.53924 744 LYS A C 1
ATOM 5138 O O . LYS A 1 638 ? 4.70287 -26.10669 43.78930 1.000 53.91271 744 LYS A O 1
ATOM 5144 N N . ASN A 1 639 ? 4.17420 -24.96017 45.64404 1.000 46.07457 745 ASN A N 1
ATOM 5145 C CA . ASN A 1 639 ? 5.30484 -24.05752 45.48161 1.000 43.50752 745 ASN A CA 1
ATOM 5146 C C . ASN A 1 639 ? 6.41486 -24.56661 46.37385 1.000 42.97853 745 ASN A C 1
ATOM 5147 O O . ASN A 1 639 ? 6.21597 -24.72560 47.57631 1.000 42.81154 745 ASN A O 1
ATOM 5152 N N . TYR A 1 640 ? 7.58660 -24.76065 45.81238 1.000 41.23018 746 TYR A N 1
ATOM 5153 C CA . TYR A 1 640 ? 8.73639 -25.13170 46.60401 1.000 40.17323 746 TYR A CA 1
ATOM 5154 C C . TYR A 1 640 ? 9.77409 -24.04059 46.44864 1.000 40.31223 746 TYR A C 1
ATOM 5155 O O . TYR A 1 640 ? 9.79199 -23.32346 45.44294 1.000 43.63008 746 TYR A O 1
ATOM 5164 N N . ILE A 1 641 ? 10.62965 -23.90745 47.45307 1.000 36.72513 747 ILE A N 1
ATOM 5165 C CA . ILE A 1 641 ? 11.83059 -23.09835 47.34387 1.000 37.98344 747 ILE A CA 1
ATOM 5166 C C . ILE A 1 641 ? 13.00537 -24.05218 47.46152 1.000 38.56109 747 ILE A C 1
ATOM 5167 O O . ILE A 1 641 ? 13.05535 -24.88609 48.37754 1.000 40.89391 747 ILE A O 1
ATOM 5172 N N . ARG A 1 642 ? 13.92637 -23.95827 46.52122 1.000 37.92807 748 ARG A N 1
ATOM 5173 C CA . ARG A 1 642 ? 15.00068 -24.91883 46.41327 1.000 38.87684 748 ARG A CA 1
ATOM 5174 C C . ARG A 1 642 ? 16.33493 -24.22460 46.58425 1.000 35.50578 748 ARG A C 1
ATOM 5175 O O . ARG A 1 642 ? 16.53179 -23.09600 46.11567 1.000 34.84391 748 ARG A O 1
ATOM 5183 N N . THR A 1 643 ? 17.25929 -24.97312 47.19923 1.000 35.03642 749 THR A N 1
ATOM 5184 C CA . THR A 1 643 ? 18.58442 -24.54633 47.62494 1.000 36.38861 749 THR A CA 1
ATOM 5185 C C . THR A 1 643 ? 18.41941 -23.47912 48.70243 1.000 34.86675 749 THR A C 1
ATOM 5186 O O . THR A 1 643 ? 18.36079 -22.27700 48.41752 1.000 35.41525 749 THR A O 1
ATOM 5190 N N . CYS A 1 644 ? 18.35912 -23.93358 49.94492 1.000 36.48322 750 CYS A N 1
ATOM 5191 C CA . CYS A 1 644 ? 17.87063 -23.15652 51.06972 1.000 39.13329 750 CYS A CA 1
ATOM 5192 C C . CYS A 1 644 ? 18.92907 -23.10853 52.15949 1.000 40.32215 750 CYS A C 1
ATOM 5193 O O . CYS A 1 644 ? 19.52491 -24.13597 52.50203 1.000 40.23190 750 CYS A O 1
ATOM 5196 N N . THR A 1 645 ? 19.14148 -21.92134 52.70656 1.000 40.26708 751 THR A N 1
ATOM 5197 C CA . THR A 1 645 ? 20.11821 -21.68865 53.76781 1.000 38.06693 751 THR A CA 1
ATOM 5198 C C . THR A 1 645 ? 19.47314 -20.96318 54.94274 1.000 38.69283 751 THR A C 1
ATOM 5199 O O . THR A 1 645 ? 18.68762 -20.02783 54.76751 1.000 40.44786 751 THR A O 1
ATOM 5203 N N . ASP A 1 646 ? 19.79161 -21.43554 56.14794 1.000 39.07104 752 ASP A N 1
ATOM 5204 C CA . ASP A 1 646 ? 19.39288 -20.78435 57.38345 1.000 38.05028 752 ASP A CA 1
ATOM 5205 C C . ASP A 1 646 ? 20.05689 -19.41060 57.48502 1.000 37.86702 752 ASP A C 1
ATOM 5206 O O . ASP A 1 646 ? 21.27675 -19.29907 57.36578 1.000 39.96310 752 ASP A O 1
ATOM 5211 N N . ILE A 1 647 ? 19.26525 -18.35316 57.69093 1.000 37.71159 753 ILE A N 1
ATOM 5212 C CA . ILE A 1 647 ? 19.83689 -17.01846 57.90126 1.000 37.76942 753 ILE A CA 1
ATOM 5213 C C . ILE A 1 647 ? 19.23256 -16.36913 59.14487 1.000 39.96021 753 ILE A C 1
ATOM 5214 O O . ILE A 1 647 ? 18.14330 -16.72470 59.59673 1.000 43.46640 753 ILE A O 1
ATOM 5219 N N . LYS A 1 648 ? 19.95406 -15.37172 59.68770 1.000 41.06507 754 LYS A N 1
ATOM 5220 C CA . LYS A 1 648 ? 19.37210 -14.65470 60.83496 1.000 41.32486 754 LYS A CA 1
ATOM 5221 C C . LYS A 1 648 ? 18.63718 -13.39742 60.37485 1.000 41.01220 754 LYS A C 1
ATOM 5222 O O . LYS A 1 648 ? 19.16566 -12.63001 59.55617 1.000 41.53497 754 LYS A O 1
ATOM 5228 N N . PRO A 1 649 ? 17.43589 -13.11132 60.88940 1.000 41.34094 755 PRO A N 1
ATOM 5229 C CA . PRO A 1 649 ? 16.71423 -11.91526 60.41128 1.000 39.62612 755 PRO A CA 1
ATOM 5230 C C . PRO A 1 649 ? 17.43506 -10.58764 60.68932 1.000 43.92122 755 PRO A C 1
ATOM 5231 O O . PRO A 1 649 ? 17.25165 -9.62645 59.92430 1.000 42.93733 755 PRO A O 1
ATOM 5235 N N . GLU A 1 650 ? 18.28493 -10.49129 61.71683 1.000 43.61763 756 GLU A N 1
ATOM 5236 C CA . GLU A 1 650 ? 18.98278 -9.21715 61.87503 1.000 47.17479 756 GLU A CA 1
ATOM 5237 C C . GLU A 1 650 ? 19.94262 -8.92079 60.72866 1.000 43.30801 756 GLU A C 1
ATOM 5238 O O . GLU A 1 650 ? 20.31291 -7.75817 60.55604 1.000 43.43382 756 GLU A O 1
ATOM 5244 N N . TRP A 1 651 ? 20.34610 -9.93036 59.94419 1.000 41.56437 757 TRP A N 1
ATOM 5245 C CA . TRP A 1 651 ? 21.19830 -9.68041 58.78808 1.000 39.66321 757 TRP A CA 1
ATOM 5246 C C . TRP A 1 651 ? 20.42432 -8.98108 57.67829 1.000 39.77991 757 TRP A C 1
ATOM 5247 O O . TRP A 1 651 ? 20.99834 -8.18623 56.92933 1.000 40.26934 757 TRP A O 1
ATOM 5258 N N . LEU A 1 652 ? 19.12354 -9.25391 57.57817 1.000 40.95548 758 LEU A N 1
ATOM 5259 C CA . LEU A 1 652 ? 18.27566 -8.62936 56.57539 1.000 39.46972 758 LEU A CA 1
ATOM 5260 C C . LEU A 1 652 ? 18.20655 -7.12498 56.77340 1.000 44.89615 758 LEU A C 1
ATOM 5261 O O . LEU A 1 652 ? 18.35695 -6.35108 55.81930 1.000 45.48203 758 LEU A O 1
ATOM 5266 N N . VAL A 1 653 ? 17.96588 -6.69224 58.01252 1.000 44.32965 759 VAL A N 1
ATOM 5267 C CA . VAL A 1 653 ? 17.81762 -5.26471 58.25015 1.000 47.95436 759 VAL A CA 1
ATOM 5268 C C . VAL A 1 653 ? 19.16062 -4.55983 58.15009 1.000 45.66367 759 VAL A C 1
ATOM 5269 O O . VAL A 1 653 ? 19.22899 -3.43698 57.65323 1.000 46.94049 759 VAL A O 1
ATOM 5273 N N . LYS A 1 654 ? 20.24336 -5.19251 58.60669 1.000 42.65984 760 LYS A N 1
ATOM 5274 C CA . LYS A 1 654 ? 21.56015 -4.57766 58.51354 1.000 44.57335 760 LYS A CA 1
ATOM 5275 C C . LYS A 1 654 ? 22.13265 -4.55348 57.09329 1.000 43.91234 760 LYS A C 1
ATOM 5276 O O . LYS A 1 654 ? 22.85008 -3.61269 56.73873 1.000 43.47061 760 LYS A O 1
ATOM 5282 N N . ILE A 1 655 ? 21.86273 -5.55490 56.26634 1.000 43.07471 761 ILE A N 1
ATOM 5283 C CA . ILE A 1 655 ? 22.51430 -5.64626 54.96076 1.000 39.47502 761 ILE A CA 1
ATOM 5284 C C . ILE A 1 655 ? 21.65940 -5.03775 53.85469 1.000 41.72626 761 ILE A C 1
ATOM 5285 O O . ILE A 1 655 ? 22.18341 -4.44925 52.90177 1.000 41.94590 761 ILE A O 1
ATOM 5290 N N . ALA A 1 656 ? 20.33665 -5.15569 53.93918 1.000 41.33407 762 ALA A N 1
ATOM 5291 C CA . ALA A 1 656 ? 19.46018 -4.72775 52.84019 1.000 38.54353 762 ALA A CA 1
ATOM 5292 C C . ALA A 1 656 ? 18.27057 -3.96414 53.40623 1.000 41.83112 762 ALA A C 1
ATOM 5293 O O . ALA A 1 656 ? 17.11530 -4.29287 53.14183 1.000 42.67210 762 ALA A O 1
ATOM 5295 N N . PRO A 1 657 ? 18.52414 -2.89495 54.16304 1.000 41.21459 763 PRO A N 1
ATOM 5296 C CA . PRO A 1 657 ? 17.40704 -2.18161 54.79891 1.000 43.13485 763 PRO A CA 1
ATOM 5297 C C . PRO A 1 657 ? 16.51260 -1.45025 53.82092 1.000 43.72267 763 PRO A C 1
ATOM 5298 O O . PRO A 1 657 ? 15.35925 -1.16802 54.17304 1.000 42.74662 763 PRO A O 1
ATOM 5302 N N . GLN A 1 658 ? 17.01444 -1.09852 52.62485 1.000 43.57895 764 GLN A N 1
ATOM 5303 C CA . GLN A 1 658 ? 16.14231 -0.51724 51.60374 1.000 45.37241 764 GLN A CA 1
ATOM 5304 C C . GLN A 1 658 ? 14.98967 -1.45368 51.27753 1.000 47.10420 764 GLN A C 1
ATOM 5305 O O . GLN A 1 658 ? 13.84552 -1.01211 51.10637 1.000 45.38188 764 GLN A O 1
ATOM 5311 N N . TYR A 1 659 ? 15.27080 -2.75985 51.18920 1.000 45.99317 765 TYR A N 1
ATOM 5312 C CA . TYR A 1 659 ? 14.19046 -3.70687 50.94508 1.000 45.10497 765 TYR A CA 1
ATOM 5313 C C . TYR A 1 659 ? 13.42418 -4.00374 52.23567 1.000 43.64073 765 TYR A C 1
ATOM 5314 O O . TYR A 1 659 ? 12.18532 -4.00464 52.24812 1.000 44.97718 765 TYR A O 1
ATOM 5323 N N . TYR A 1 660 ? 14.12863 -4.17933 53.35149 1.000 40.51411 766 TYR A N 1
ATOM 5324 C CA . TYR A 1 660 ? 13.46550 -4.42128 54.62392 1.000 40.17308 766 TYR A CA 1
ATOM 5325 C C . TYR A 1 660 ? 13.14463 -3.08178 55.28843 1.000 44.16372 766 TYR A C 1
ATOM 5326 O O . TYR A 1 660 ? 13.60906 -2.73692 56.37646 1.000 44.72527 766 TYR A O 1
ATOM 5335 N N . ASP A 1 661 ? 12.29987 -2.34036 54.56530 1.000 43.97333 767 ASP A N 1
ATOM 5336 C CA . ASP A 1 661 ? 11.82926 -1.00973 54.91460 1.000 43.61852 767 ASP A CA 1
ATOM 5337 C C . ASP A 1 661 ? 10.47501 -1.18460 55.58221 1.000 46.07676 767 ASP A C 1
ATOM 5338 O O . ASP A 1 661 ? 9.49638 -1.55232 54.92216 1.000 46.55224 767 ASP A O 1
ATOM 5343 N N . MET A 1 662 ? 10.40367 -0.90583 56.88436 1.000 47.93342 768 MET A N 1
ATOM 5344 C CA . MET A 1 662 ? 9.18265 -1.25914 57.59457 1.000 51.23158 768 MET A CA 1
ATOM 5345 C C . MET A 1 662 ? 8.04204 -0.28687 57.33306 1.000 54.67475 768 MET A C 1
ATOM 5346 O O . MET A 1 662 ? 6.91610 -0.55854 57.75805 1.000 54.79407 768 MET A O 1
ATOM 5351 N N . SER A 1 663 ? 8.28430 0.80225 56.59839 1.000 57.04411 769 SER A N 1
ATOM 5352 C CA . SER A 1 663 ? 7.19085 1.68461 56.22546 1.000 62.58197 769 SER A CA 1
ATOM 5353 C C . SER A 1 663 ? 6.35573 1.15344 55.05887 1.000 63.38182 769 SER A C 1
ATOM 5354 O O . SER A 1 663 ? 5.26626 1.67434 54.81885 1.000 67.42518 769 SER A O 1
ATOM 5357 N N . ASN A 1 664 ? 6.80631 0.13469 54.33378 1.000 65.18210 770 ASN A N 1
ATOM 5358 C CA . ASN A 1 664 ? 5.96028 -0.48160 53.30900 1.000 69.69991 770 ASN A CA 1
ATOM 5359 C C . ASN A 1 664 ? 5.79594 -1.98812 53.46891 1.000 68.25021 770 ASN A C 1
ATOM 5360 O O . ASN A 1 664 ? 4.94060 -2.57745 52.79510 1.000 68.87168 770 ASN A O 1
ATOM 5365 N N . PHE A 1 665 ? 6.58237 -2.61752 54.32377 1.000 65.69462 771 PHE A N 1
ATOM 5366 C CA . PHE A 1 665 ? 6.50454 -4.05327 54.53039 1.000 61.18160 771 PHE A CA 1
ATOM 5367 C C . PHE A 1 665 ? 5.09885 -4.44000 54.98905 1.000 58.41450 771 PHE A C 1
ATOM 5368 O O . PHE A 1 665 ? 4.55641 -3.80867 55.91270 1.000 58.90305 771 PHE A O 1
ATOM 5376 N N . PRO A 1 666 ? 4.47839 -5.45014 54.37662 1.000 53.64774 772 PRO A N 1
ATOM 5377 C CA . PRO A 1 666 ? 3.11382 -5.82323 54.75083 1.000 54.05623 772 PRO A CA 1
ATOM 5378 C C . PRO A 1 666 ? 3.08399 -6.45407 56.12877 1.000 52.12096 772 PRO A C 1
ATOM 5379 O O . PRO A 1 666 ? 4.07632 -7.00849 56.60502 1.000 49.52310 772 PRO A O 1
ATOM 5383 N N . GLN A 1 667 ? 1.91290 -6.38310 56.75400 1.000 55.35555 773 GLN A N 1
ATOM 5384 C CA . GLN A 1 667 ? 1.71938 -7.01372 58.05666 1.000 58.94640 773 GLN A CA 1
ATOM 5385 C C . GLN A 1 667 ? 1.74589 -8.53454 57.94299 1.000 58.96438 773 GLN A C 1
ATOM 5386 O O . GLN A 1 667 ? 1.02147 -9.12304 57.13433 1.000 59.10209 773 GLN A O 1
ATOM 5392 N N . CYS A 1 668 ? 2.55793 -9.16830 58.78621 1.000 58.06360 774 CYS A N 1
ATOM 5393 C CA . CYS A 1 668 ? 2.76260 -10.61438 58.77810 1.000 55.93614 774 CYS A CA 1
ATOM 5394 C C . CYS A 1 668 ? 3.63266 -10.93730 59.98850 1.000 56.35463 774 CYS A C 1
ATOM 5395 O O . CYS A 1 668 ? 4.11277 -10.02683 60.67335 1.000 56.27193 774 CYS A O 1
ATOM 5398 N N . GLU A 1 669 ? 3.81348 -12.23795 60.27027 1.000 55.15420 775 GLU A N 1
ATOM 5399 C CA . GLU A 1 669 ? 4.65736 -12.61793 61.41039 1.000 54.20998 775 GLU A CA 1
ATOM 5400 C C . GLU A 1 669 ? 6.08778 -12.13066 61.20092 1.000 50.07616 775 GLU A C 1
ATOM 5401 O O . GLU A 1 669 ? 6.76070 -11.72913 62.16002 1.000 51.43572 775 GLU A O 1
ATOM 5407 N N . ALA A 1 670 ? 6.57099 -12.18639 59.94985 1.000 45.36497 776 ALA A N 1
ATOM 5408 C CA . ALA A 1 670 ? 7.92490 -11.73257 59.62160 1.000 44.86863 776 ALA A CA 1
ATOM 5409 C C . ALA A 1 670 ? 8.12432 -10.26841 60.00358 1.000 48.57084 776 ALA A C 1
ATOM 5410 O O . ALA A 1 670 ? 9.16212 -9.89975 60.56506 1.000 49.32252 776 ALA A O 1
ATOM 5412 N N . LYS A 1 671 ? 7.15363 -9.41525 59.67532 1.000 49.25075 777 LYS A N 1
ATOM 5413 C CA . LYS A 1 671 ? 7.28144 -8.00794 60.02888 1.000 51.99163 777 LYS A CA 1
ATOM 5414 C C . LYS A 1 671 ? 7.29357 -7.82488 61.54045 1.000 53.84859 777 LYS A C 1
ATOM 5415 O O . LYS A 1 671 ? 8.01460 -6.96386 62.06352 1.000 54.54797 777 LYS A O 1
ATOM 5421 N N . ARG A 1 672 ? 6.49962 -8.62050 62.26485 1.000 54.67183 778 ARG A N 1
ATOM 5422 C CA . ARG A 1 672 ? 6.47865 -8.47804 63.70958 1.000 57.17544 778 ARG A CA 1
ATOM 5423 C C . ARG A 1 672 ? 7.85983 -8.73880 64.29458 1.000 54.02494 778 ARG A C 1
ATOM 5424 O O . ARG A 1 672 ? 8.31762 -7.99909 65.17547 1.000 55.17703 778 ARG A O 1
ATOM 5432 N N . GLN A 1 673 ? 8.56238 -9.75015 63.77417 1.000 48.94738 779 GLN A N 1
ATOM 5433 C CA . GLN A 1 673 ? 9.89763 -10.06909 64.26795 1.000 48.31764 779 GLN A CA 1
ATOM 5434 C C . GLN A 1 673 ? 10.89094 -8.97370 63.90971 1.000 44.81734 779 GLN A C 1
ATOM 5435 O O . GLN A 1 673 ? 11.73483 -8.59295 64.73676 1.000 44.91106 779 GLN A O 1
ATOM 5441 N N . LEU A 1 674 ? 10.81852 -8.48261 62.67202 1.000 41.56429 780 LEU A N 1
ATOM 5442 C CA . LEU A 1 674 ? 11.70304 -7.41716 62.21762 1.000 41.27974 780 LEU A CA 1
ATOM 5443 C C . LEU A 1 674 ? 11.46922 -6.12655 63.00432 1.000 42.94971 780 LEU A C 1
ATOM 5444 O O . LEU A 1 674 ? 12.42804 -5.45695 63.40649 1.000 45.04505 780 LEU A O 1
ATOM 5449 N N . ASP A 1 675 ? 10.20896 -5.78091 63.28268 1.000 44.76780 781 ASP A N 1
ATOM 5450 C CA . ASP A 1 675 ? 9.93976 -4.64098 64.16173 1.000 45.54866 781 ASP A CA 1
ATOM 5451 C C . ASP A 1 675 ? 10.62159 -4.80208 65.52041 1.000 48.07469 781 ASP A C 1
ATOM 5452 O O . ASP A 1 675 ? 11.22783 -3.85257 66.03767 1.000 47.01985 781 ASP A O 1
ATOM 5457 N N . ARG A 1 676 ? 10.49579 -5.98942 66.13258 1.000 47.64220 782 ARG A N 1
ATOM 5458 C CA . ARG A 1 676 ? 11.12650 -6.22999 67.42911 1.000 51.21124 782 ARG A CA 1
ATOM 5459 C C . ARG A 1 676 ? 12.63016 -6.01062 67.32930 1.000 49.67760 782 ARG A C 1
ATOM 5460 O O . ARG A 1 676 ? 13.22997 -5.31944 68.16145 1.000 48.17469 782 ARG A O 1
ATOM 5468 N N . ILE A 1 677 ? 13.24429 -6.57062 66.28966 1.000 46.81896 783 ILE A N 1
ATOM 5469 C CA . ILE A 1 677 ? 14.67484 -6.39125 66.07259 1.000 49.68056 783 ILE A CA 1
ATOM 5470 C C . ILE A 1 677 ? 15.00790 -4.91137 65.93036 1.000 53.02789 783 ILE A C 1
ATOM 5471 O O . ILE A 1 677 ? 15.93261 -4.39709 66.57293 1.000 56.24399 783 ILE A O 1
ATOM 5476 N N . ILE A 1 678 ? 14.23401 -4.20225 65.10695 1.000 51.53076 784 ILE A N 1
ATOM 5477 C CA . ILE A 1 678 ? 14.52684 -2.80463 64.80432 1.000 51.78199 784 ILE A CA 1
ATOM 5478 C C . ILE A 1 678 ? 14.33665 -1.92446 66.03360 1.000 54.91891 784 ILE A C 1
ATOM 5479 O O . ILE A 1 678 ? 15.14879 -1.02552 66.29412 1.000 57.63472 784 ILE A O 1
ATOM 5484 N N . ALA A 1 679 ? 13.28769 -2.17805 66.82943 1.000 54.86042 785 ALA A N 1
ATOM 5485 C CA . ALA A 1 679 ? 13.08145 -1.37790 68.03276 1.000 56.67287 785 ALA A CA 1
ATOM 5486 C C . ALA A 1 679 ? 14.17445 -1.63574 69.05879 1.000 58.99363 785 ALA A C 1
ATOM 5487 O O . ALA A 1 679 ? 14.61896 -0.70568 69.74155 1.000 61.73751 785 ALA A O 1
ATOM 5489 N N . LYS A 1 680 ? 14.61600 -2.89110 69.18003 1.000 58.71055 786 LYS A N 1
ATOM 5490 C CA . LYS A 1 680 ? 15.73172 -3.21483 70.06476 1.000 58.41992 786 LYS A CA 1
ATOM 5491 C C . LYS A 1 680 ? 17.00312 -2.48299 69.65128 1.000 57.22909 786 LYS A C 1
ATOM 5492 O O . LYS A 1 680 ? 17.73658 -1.98403 70.50579 1.000 57.26205 786 LYS A O 1
ATOM 5498 N N . LEU A 1 681 ? 17.30175 -2.43047 68.34809 1.000 54.94886 787 LEU A N 1
ATOM 5499 C CA . LEU A 1 681 ? 18.49204 -1.69628 67.92360 1.000 55.52265 787 LEU A CA 1
ATOM 5500 C C . LEU A 1 681 ? 18.44677 -0.23915 68.37197 1.000 59.12744 787 LEU A C 1
ATOM 5501 O O . LEU A 1 681 ? 19.49206 0.35197 68.65777 1.000 62.68675 787 LEU A O 1
ATOM 5506 N N . GLN A 1 682 ? 17.25323 0.33569 68.49771 1.000 59.54133 788 GLN A N 1
ATOM 5507 C CA . GLN A 1 682 ? 17.07499 1.73837 68.85483 1.000 59.73461 788 GLN A CA 1
ATOM 5508 C C . GLN A 1 682 ? 16.76128 1.98168 70.33166 1.000 64.72812 788 GLN A C 1
ATOM 5509 O O . GLN A 1 682 ? 16.71454 3.13933 70.75224 1.000 66.28144 788 GLN A O 1
ATOM 5515 N N . SER A 1 683 ? 16.53365 0.94107 71.11769 1.000 70.81760 789 SER A N 1
ATOM 5516 C CA . SER A 1 683 ? 16.05875 1.09740 72.49878 1.000 77.43736 789 SER A CA 1
ATOM 5517 C C . SER A 1 683 ? 16.93245 1.99394 73.39044 1.000 81.94745 789 SER A C 1
ATOM 5518 O O . SER A 1 683 ? 18.13805 2.11075 73.17773 1.000 83.33134 789 SER A O 1
ATOM 5521 N N . ASN B 2 17 ? 7.21377 1.99982 45.26314 1.000 96.85507 553 ASN B N 1
ATOM 5522 C CA . ASN B 2 17 ? 7.00814 2.48720 43.90225 1.000 97.28542 553 ASN B CA 1
ATOM 5523 C C . ASN B 2 17 ? 8.33059 2.88409 43.26276 1.000 94.81310 553 ASN B C 1
ATOM 5524 O O . ASN B 2 17 ? 8.35464 3.64616 42.29882 1.000 95.27836 553 ASN B O 1
ATOM 5529 N N . ILE B 2 18 ? 9.43094 2.36090 43.80876 1.000 91.98323 554 ILE B N 1
ATOM 5530 C CA . ILE B 2 18 ? 10.76016 2.77370 43.36570 1.000 89.65146 554 ILE B CA 1
ATOM 5531 C C . ILE B 2 18 ? 10.98353 2.43510 41.89346 1.000 88.61816 554 ILE B C 1
ATOM 5532 O O . ILE B 2 18 ? 11.69936 3.15617 41.18463 1.000 84.59146 554 ILE B O 1
ATOM 5537 N N . GLY B 2 19 ? 10.37286 1.35168 41.40320 1.000 90.35253 555 GLY B N 1
ATOM 5538 C CA . GLY B 2 19 ? 10.50709 1.01695 39.99473 1.000 91.20076 555 GLY B CA 1
ATOM 5539 C C . GLY B 2 19 ? 9.65830 1.88601 39.08852 1.000 89.59666 555 GLY B C 1
ATOM 5540 O O . GLY B 2 19 ? 10.01655 2.11455 37.92822 1.000 75.80880 555 GLY B O 1
ATOM 5541 N N . ASN B 2 20 ? 8.52456 2.37856 39.60075 1.000 90.40659 556 ASN B N 1
ATOM 5542 C CA . ASN B 2 20 ? 7.67683 3.28785 38.83457 1.000 92.23713 556 ASN B CA 1
ATOM 5543 C C . ASN B 2 20 ? 8.26849 4.69366 38.77966 1.000 95.27041 556 ASN B C 1
ATOM 5544 O O . ASN B 2 20 ? 8.04213 5.42306 37.80683 1.000 97.34213 556 ASN B O 1
ATOM 5549 N N . GLN B 2 21 ? 9.01593 5.09447 39.81223 1.000 97.46061 557 GLN B N 1
ATOM 5550 C CA . GLN B 2 21 ? 9.72311 6.36964 39.76108 1.000 97.13293 557 GLN B CA 1
ATOM 5551 C C . GLN B 2 21 ? 10.81574 6.33551 38.70317 1.000 92.87714 557 GLN B C 1
ATOM 5552 O O . GLN B 2 21 ? 10.89854 7.23064 37.85481 1.000 92.30529 557 GLN B O 1
ATOM 5558 N N . LEU B 2 22 ? 11.65886 5.29627 38.73580 1.000 89.21337 558 LEU B N 1
ATOM 5559 C CA . LEU B 2 22 ? 12.73677 5.16583 37.75969 1.000 84.00827 558 LEU B CA 1
ATOM 5560 C C . LEU B 2 22 ? 12.19883 5.09891 36.34313 1.000 80.69256 558 LEU B C 1
ATOM 5561 O O . LEU B 2 22 ? 12.87880 5.52312 35.40232 1.000 77.47294 558 LEU B O 1
ATOM 5566 N N . LEU B 2 23 ? 10.98680 4.56693 36.17280 1.000 76.02119 559 LEU B N 1
ATOM 5567 C CA . LEU B 2 23 ? 10.39757 4.45683 34.84633 1.000 76.46722 559 LEU B CA 1
ATOM 5568 C C . LEU B 2 23 ? 9.89959 5.80747 34.35400 1.000 78.17102 559 LEU B C 1
ATOM 5569 O O . LEU B 2 23 ? 10.19556 6.21405 33.22618 1.000 78.34233 559 LEU B O 1
ATOM 5574 N N . ARG B 2 24 ? 9.13515 6.51436 35.18189 1.000 81.61237 560 ARG B N 1
ATOM 5575 C CA . ARG B 2 24 ? 8.68637 7.84570 34.79166 1.000 85.79637 560 ARG B CA 1
ATOM 5576 C C . ARG B 2 24 ? 9.85963 8.81595 34.67563 1.000 85.54549 560 ARG B C 1
ATOM 5577 O O . ARG B 2 24 ? 9.81009 9.75339 33.86742 1.000 84.27539 560 ARG B O 1
ATOM 5585 N N . LYS B 2 25 ? 10.92893 8.59485 35.45154 1.000 84.76806 561 LYS B N 1
ATOM 5586 C CA . LYS B 2 25 ? 12.13001 9.40996 35.29825 1.000 83.90261 561 LYS B CA 1
ATOM 5587 C C . LYS B 2 25 ? 12.76802 9.21704 33.93117 1.000 82.32605 561 LYS B C 1
ATOM 5588 O O . LYS B 2 25 ? 13.30941 10.17363 33.36374 1.000 82.31353 561 LYS B O 1
ATOM 5594 N N . MET B 2 26 ? 12.71572 7.99134 33.38984 1.000 79.69325 562 MET B N 1
ATOM 5595 C CA . MET B 2 26 ? 13.16291 7.71390 32.03243 1.000 79.90426 562 MET B CA 1
ATOM 5596 C C . MET B 2 26 ? 12.32834 8.41376 30.97425 1.000 79.60636 562 MET B C 1
ATOM 5597 O O . MET B 2 26 ? 12.74417 8.44435 29.80812 1.000 77.10501 562 MET B O 1
ATOM 5602 N N . GLY B 2 27 ? 11.15751 8.93407 31.33558 1.000 80.91259 563 GLY B N 1
ATOM 5603 C CA . GLY B 2 27 ? 10.26967 9.58004 30.38891 1.000 83.49852 563 GLY B CA 1
ATOM 5604 C C . GLY B 2 27 ? 8.97165 8.84612 30.14945 1.000 82.27299 563 GLY B C 1
ATOM 5605 O O . GLY B 2 27 ? 8.18570 9.27431 29.29710 1.000 79.21038 563 GLY B O 1
ATOM 5606 N N . TRP B 2 28 ? 8.71509 7.76419 30.87728 1.000 81.38850 564 TRP B N 1
ATOM 5607 C CA . TRP B 2 28 ? 7.48264 7.01029 30.70124 1.000 84.55447 564 TRP B CA 1
ATOM 5608 C C . TRP B 2 28 ? 6.28993 7.83643 31.15365 1.000 92.40620 564 TRP B C 1
ATOM 5609 O O . TRP B 2 28 ? 6.28684 8.40392 32.25144 1.000 94.74787 564 TRP B O 1
ATOM 5620 N N . THR B 2 29 ? 5.27423 7.90350 30.30473 1.000 99.68866 565 THR B N 1
ATOM 5621 C CA . THR B 2 29 ? 4.05001 8.59459 30.67406 1.000 108.22573 565 THR B CA 1
ATOM 5622 C C . THR B 2 29 ? 3.05615 7.57292 31.21432 1.000 111.85406 565 THR B C 1
ATOM 5623 O O . THR B 2 29 ? 2.84705 7.47328 32.42772 1.000 114.80337 565 THR B O 1
ATOM 5627 N N . GLY B 2 30 ? 2.45804 6.80075 30.31479 1.000 112.08533 566 GLY B N 1
ATOM 5628 C CA . GLY B 2 30 ? 1.60920 5.67609 30.65374 1.000 111.43497 566 GLY B CA 1
ATOM 5629 C C . GLY B 2 30 ? 1.50625 4.80298 29.42242 1.000 108.95947 566 GLY B C 1
ATOM 5630 O O . GLY B 2 30 ? 2.09603 5.09629 28.37997 1.000 108.22164 566 GLY B O 1
ATOM 5631 N N . GLY B 2 31 ? 0.74874 3.71972 29.54443 1.000 104.72697 567 GLY B N 1
ATOM 5632 C CA . GLY B 2 31 ? 0.57335 2.84563 28.39796 1.000 99.41273 567 GLY B CA 1
ATOM 5633 C C . GLY B 2 31 ? 1.84642 2.10084 28.01006 1.000 91.26328 567 GLY B C 1
ATOM 5634 O O . GLY B 2 31 ? 2.82085 2.02373 28.75722 1.000 86.33868 567 GLY B O 1
ATOM 5635 N N . GLY B 2 32 ? 1.82186 1.56360 26.79095 1.000 89.93373 568 GLY B N 1
ATOM 5636 C CA . GLY B 2 32 ? 2.85859 0.64464 26.36248 1.000 88.01892 568 GLY B CA 1
ATOM 5637 C C . GLY B 2 32 ? 4.20219 1.30666 26.11281 1.000 73.31790 568 GLY B C 1
ATOM 5638 O O . GLY B 2 32 ? 4.31499 2.50479 25.85937 1.000 74.30559 568 GLY B O 1
ATOM 5639 N N . LEU B 2 33 ? 5.24962 0.48632 26.18415 1.000 71.13595 569 LEU B N 1
ATOM 5640 C CA . LEU B 2 33 ? 6.61504 0.91897 25.92058 1.000 69.75850 569 LEU B CA 1
ATOM 5641 C C . LEU B 2 33 ? 6.85818 0.93366 24.40931 1.000 69.34176 569 LEU B C 1
ATOM 5642 O O . LEU B 2 33 ? 5.92216 0.82224 23.61321 1.000 70.28611 569 LEU B O 1
ATOM 5647 N N . GLY B 2 34 ? 8.12049 1.06599 23.99881 1.000 68.16267 570 GLY B N 1
ATOM 5648 C CA . GLY B 2 34 ? 8.50120 1.07915 22.59972 1.000 67.85582 570 GLY B CA 1
ATOM 5649 C C . GLY B 2 34 ? 8.65525 2.49164 22.05950 1.000 69.07628 570 GLY B C 1
ATOM 5650 O O . GLY B 2 34 ? 8.24210 3.48063 22.67116 1.000 70.45184 570 GLY B O 1
ATOM 5651 N N . LYS B 2 35 ? 9.27057 2.58555 20.87525 1.000 68.83055 571 LYS B N 1
ATOM 5652 C CA . LYS B 2 35 ? 9.55000 3.90491 20.31932 1.000 70.49062 571 LYS B CA 1
ATOM 5653 C C . LYS B 2 35 ? 8.28548 4.65657 19.90987 1.000 72.22627 571 LYS B C 1
ATOM 5654 O O . LYS B 2 35 ? 8.35920 5.87095 19.68859 1.000 73.85242 571 LYS B O 1
ATOM 5660 N N . SER B 2 36 ? 7.13920 3.97497 19.81095 1.000 78.92114 572 SER B N 1
ATOM 5661 C CA . SER B 2 36 ? 5.87220 4.60799 19.46274 1.000 81.02309 572 SER B CA 1
ATOM 5662 C C . SER B 2 36 ? 4.77660 4.35695 20.49198 1.000 83.52705 572 SER B C 1
ATOM 5663 O O . SER B 2 36 ? 3.60973 4.66762 20.21995 1.000 85.28116 572 SER B O 1
ATOM 5666 N N . GLY B 2 37 ? 5.11415 3.81624 21.66543 1.000 83.36385 573 GLY B N 1
ATOM 5667 C CA . GLY B 2 37 ? 4.11039 3.50350 22.66947 1.000 82.57276 573 GLY B CA 1
ATOM 5668 C C . GLY B 2 37 ? 3.18784 2.35789 22.31694 1.000 83.07841 573 GLY B C 1
ATOM 5669 O O . GLY B 2 37 ? 2.09536 2.25353 22.88497 1.000 84.81415 573 GLY B O 1
ATOM 5670 N N . GLU B 2 38 ? 3.61578 1.47859 21.41182 1.000 82.37986 574 GLU B N 1
ATOM 5671 C CA . GLU B 2 38 ? 2.79451 0.42636 20.82108 1.000 84.13716 574 GLU B CA 1
ATOM 5672 C C . GLU B 2 38 ? 2.80785 -0.87272 21.62113 1.000 84.14798 574 GLU B C 1
ATOM 5673 O O . GLU B 2 38 ? 2.13494 -1.83329 21.22757 1.000 82.39448 574 GLU B O 1
ATOM 5679 N N . GLY B 2 39 ? 3.54894 -0.92974 22.72542 1.000 80.49680 575 GLY B N 1
ATOM 5680 C CA . GLY B 2 39 ? 3.72739 -2.18339 23.42192 1.000 79.65417 575 GLY B CA 1
ATOM 5681 C C . GLY B 2 39 ? 2.50035 -2.59867 24.20962 1.000 81.37720 575 GLY B C 1
ATOM 5682 O O . GLY B 2 39 ? 1.62979 -1.78990 24.53518 1.000 83.21332 575 GLY B O 1
ATOM 5683 N N . ILE B 2 40 ? 2.43677 -3.90351 24.50731 1.000 80.97915 576 ILE B N 1
ATOM 5684 C CA . ILE B 2 40 ? 1.35938 -4.43438 25.33568 1.000 82.62083 576 ILE B CA 1
ATOM 5685 C C . ILE B 2 40 ? 1.39214 -3.74895 26.69111 1.000 83.08607 576 ILE B C 1
ATOM 5686 O O . ILE B 2 40 ? 2.46375 -3.46281 27.24093 1.000 81.63994 576 ILE B O 1
ATOM 5691 N N . ARG B 2 41 ? 0.20709 -3.46265 27.23087 1.000 85.41392 577 ARG B N 1
ATOM 5692 C CA . ARG B 2 41 ? 0.13676 -2.74446 28.49644 1.000 90.59006 577 ARG B CA 1
ATOM 5693 C C . ARG B 2 41 ? 0.34138 -3.68148 29.68015 1.000 86.00964 577 ARG B C 1
ATOM 5694 O O . ARG B 2 41 ? 1.02219 -3.32251 30.64603 1.000 85.53298 577 ARG B O 1
ATOM 5702 N N . GLU B 2 42 ? -0.23054 -4.88683 29.61866 1.000 86.43965 578 GLU B N 1
ATOM 5703 C CA . GLU B 2 42 ? -0.16074 -5.81770 30.73030 1.000 91.42715 578 GLU B CA 1
ATOM 5704 C C . GLU B 2 42 ? 0.71570 -7.02082 30.38831 1.000 84.37258 578 GLU B C 1
ATOM 5705 O O . GLU B 2 42 ? 0.79736 -7.43734 29.22620 1.000 83.63760 578 GLU B O 1
ATOM 5711 N N . PRO B 2 43 ? 1.40131 -7.57753 31.38391 1.000 83.60364 579 PRO B N 1
ATOM 5712 C CA . PRO B 2 43 ? 2.19498 -8.78866 31.15542 1.000 85.14850 579 PRO B CA 1
ATOM 5713 C C . PRO B 2 43 ? 1.31909 -9.98201 30.79963 1.000 85.56578 579 PRO B C 1
ATOM 5714 O O . PRO B 2 43 ? 0.17820 -10.10813 31.25220 1.000 85.07457 579 PRO B O 1
ATOM 5718 N N . ILE B 2 44 ? 1.87158 -10.86279 29.96653 1.000 84.18126 580 ILE B N 1
ATOM 5719 C CA . ILE B 2 44 ? 1.16550 -12.06580 29.54605 1.000 84.68254 580 ILE B CA 1
ATOM 5720 C C . ILE B 2 44 ? 1.31134 -13.13085 30.62640 1.000 84.77157 580 ILE B C 1
ATOM 5721 O O . ILE B 2 44 ? 2.34999 -13.24147 31.28824 1.000 82.87067 580 ILE B O 1
ATOM 5726 N N . SER B 2 45 ? 0.25922 -13.91815 30.82058 1.000 87.39254 581 SER B N 1
ATOM 5727 C CA . SER B 2 45 ? 0.25047 -14.98242 31.81580 1.000 89.10929 581 SER B CA 1
ATOM 5728 C C . SER B 2 45 ? 0.39798 -16.32957 31.12085 1.000 88.84315 581 SER B C 1
ATOM 5729 O O . SER B 2 45 ? -0.37003 -16.64723 30.20747 1.000 89.00937 581 SER B O 1
ATOM 5732 N N . VAL B 2 46 ? 1.37826 -17.11806 31.55993 1.000 88.85051 582 VAL B N 1
ATOM 5733 C CA . VAL B 2 46 ? 1.69721 -18.41007 30.95630 1.000 88.50599 582 VAL B CA 1
ATOM 5734 C C . VAL B 2 46 ? 1.08852 -19.52436 31.80493 1.000 90.22381 582 VAL B C 1
ATOM 5735 O O . VAL B 2 46 ? 1.30765 -19.57878 33.02357 1.000 89.98642 582 VAL B O 1
ATOM 5739 N N . LYS B 2 47 ? 0.32832 -20.41728 31.16313 1.000 92.67260 583 LYS B N 1
ATOM 5740 C CA . LYS B 2 47 ? -0.32283 -21.53135 31.85413 1.000 96.23934 583 LYS B CA 1
ATOM 5741 C C . LYS B 2 47 ? 0.65831 -22.68657 32.03175 1.000 96.34243 583 LYS B C 1
ATOM 5742 O O . LYS B 2 47 ? 1.17427 -23.21945 31.04633 1.000 94.40129 583 LYS B O 1
ATOM 5748 N N . GLU B 2 48 ? 0.89996 -23.09470 33.27698 1.000 98.81365 584 GLU B N 1
ATOM 5749 C CA . GLU B 2 48 ? 1.88404 -24.13564 33.54703 1.000 99.94610 584 GLU B CA 1
ATOM 5750 C C . GLU B 2 48 ? 1.25687 -25.52414 33.45910 1.000 101.01686 584 GLU B C 1
ATOM 5751 O O . GLU B 2 48 ? 0.05907 -25.70849 33.69272 1.000 101.28979 584 GLU B O 1
ATOM 5757 N N . GLN B 2 49 ? 2.08525 -26.50266 33.10484 1.000 102.39991 585 GLN B N 1
ATOM 5758 C CA . GLN B 2 49 ? 1.66352 -27.89348 33.00366 1.000 105.72284 585 GLN B CA 1
ATOM 5759 C C . GLN B 2 49 ? 2.06678 -28.63816 34.26842 1.000 108.30704 585 GLN B C 1
ATOM 5760 O O . GLN B 2 49 ? 3.21849 -28.54925 34.70759 1.000 108.41716 585 GLN B O 1
ATOM 5766 N N . HIS B 2 50 ? 1.12415 -29.37159 34.84625 1.000 110.68949 586 HIS B N 1
ATOM 5767 C CA . HIS B 2 50 ? 1.37710 -30.13492 36.05783 1.000 112.73647 586 HIS B CA 1
ATOM 5768 C C . HIS B 2 50 ? 1.58717 -31.60093 35.72253 1.000 112.67358 586 HIS B C 1
ATOM 5769 O O . HIS B 2 50 ? 0.83714 -32.18162 34.93154 1.000 114.71728 586 HIS B O 1
ATOM 5776 N N . LYS B 2 51 ? 2.61865 -32.18560 36.32415 1.000 98.37335 587 LYS B N 1
ATOM 5777 C CA . LYS B 2 51 ? 2.97711 -33.59125 36.12266 1.000 98.45367 587 LYS B CA 1
ATOM 5778 C C . LYS B 2 51 ? 3.18623 -33.79229 34.62264 1.000 97.17519 587 LYS B C 1
ATOM 5779 O O . LYS B 2 51 ? 3.79047 -32.93242 33.95857 1.000 95.69380 587 LYS B O 1
ATOM 5785 N N . ARG B 2 52 ? 2.69375 -34.87349 34.03750 1.000 95.48788 588 ARG B N 1
ATOM 5786 C CA . ARG B 2 52 ? 2.94066 -35.13662 32.63297 1.000 93.37502 588 ARG B CA 1
ATOM 5787 C C . ARG B 2 52 ? 1.63847 -35.32355 31.86767 1.000 92.27285 588 ARG B C 1
ATOM 5788 O O . ARG B 2 52 ? 1.59015 -36.05757 30.87625 1.000 88.13946 588 ARG B O 1
ATOM 5796 N N . GLU B 2 53 ? 0.58210 -34.64279 32.30701 1.000 95.01066 589 GLU B N 1
ATOM 5797 C CA . GLU B 2 53 ? -0.69679 -34.72063 31.61542 1.000 97.95867 589 GLU B CA 1
ATOM 5798 C C . GLU B 2 53 ? -0.57499 -34.21927 30.17952 1.000 86.40200 589 GLU B C 1
ATOM 5799 O O . GLU B 2 53 ? 0.01980 -33.17313 29.91659 1.000 85.01147 589 GLU B O 1
ATOM 5805 N N . GLY B 2 54 ? -1.13176 -34.98261 29.24844 1.000 87.48654 590 GLY B N 1
ATOM 5806 C CA . GLY B 2 54 ? -1.07734 -34.59599 27.85648 1.000 86.40869 590 GLY B CA 1
ATOM 5807 C C . GLY B 2 54 ? -1.87203 -33.33579 27.57474 1.000 86.03294 590 GLY B C 1
ATOM 5808 O O . GLY B 2 54 ? -2.76857 -32.93928 28.32012 1.000 86.77674 590 GLY B O 1
ATOM 5809 N N . LEU B 2 55 ? -1.52583 -32.69943 26.46145 1.000 87.65293 591 LEU B N 1
ATOM 5810 C CA . LEU B 2 55 ? -2.14469 -31.44264 26.06772 1.000 84.44391 591 LEU B CA 1
ATOM 5811 C C . LEU B 2 55 ? -3.65195 -31.61291 25.89158 1.000 85.99427 591 LEU B C 1
ATOM 5812 O O . LEU B 2 55 ? -4.10283 -32.47836 25.13875 1.000 86.91662 591 LEU B O 1
ATOM 5817 N N . GLY B 2 56 ? -4.43517 -30.81143 26.60689 1.000 86.40852 592 GLY B N 1
ATOM 5818 C CA . GLY B 2 56 ? -5.87813 -30.86118 26.47743 1.000 87.94724 592 GLY B CA 1
ATOM 5819 C C . GLY B 2 56 ? -6.61099 -31.77569 27.43829 1.000 89.63484 592 GLY B C 1
ATOM 5820 O O . GLY B 2 56 ? -7.83746 -31.89104 27.33651 1.000 93.44282 592 GLY B O 1
ATOM 5821 N N . LEU B 2 57 ? -5.91386 -32.44389 28.34838 1.000 89.58747 593 LEU B N 1
ATOM 5822 C CA . LEU B 2 57 ? -6.58317 -33.26873 29.35920 1.000 93.42499 593 LEU B CA 1
ATOM 5823 C C . LEU B 2 57 ? -7.49188 -32.44100 30.28418 1.000 91.83631 593 LEU B C 1
ATOM 5824 O O . LEU B 2 57 ? -7.14463 -31.32700 30.69356 1.000 90.79506 593 LEU B O 1
#

Sequence (722 aa):
PHMLEQCCINPFTNLPHTPRYYDILKKRLQLPVWEYKDRFTDILVRHQSSFVLVGETGSGKTTQIPQWCVEYMRRSLPGPKRGVACTQPRRVAAMSVAQRVADEMDVMLGQEVGYSIRFEDCSSAKTILKYMTDGMLLREAMNDPLLERYGVIILDEAHERTLATDILMGVLKEVVRRQRSDLKVIVMSATLDAGKFQIYFDNCPLLTIPGRTHPVEIFYTPEPERDYLEAAIRTVIQIHMCEEEEGDLLLFLTGQEEIDEACKRIKREVDDLGPEVGDIKIIPLYSTLPPQQQQRIFEPPPPKQNGAIGRKVVVSTNIAETSLTIDGVVFVIDPGFAKQKVYNPRIRVESLLVTAISKASAQQRAGRAGRTRPGKCFRLYTEKAYKTEMQDNTYPEILRSNLGSVVLQLKKLGIDDLVHFDFMDPPAPETLMRALELLNYLAALNDDGDLTELGSMMAEFPLDPQLAKMVIASCDYNNCSNEVLSITAMLSVPQCFVRPTEAKKAADEAKMRFAHIDGDHLTLLNVYHHAFKQNHESVQWCYDNFINYRRSLMSADNVRQQLSRIMMDRFNLPRRSTDFTSRDYYINIRKALVTGYFMQVAHLERTGHYLTVKDNQVVQLHPSTVLDHKPEWVLYNEFVLTTKNYIRTCTDIKPEWLVKIAPQYYDMSNFPQCEAKRQLDRIIAKLQSNIGNQLLRKMGWTGGGLGKSGEGIREPISVKEQHKREGLGL

Nearest PDB structures (foldseek):
  6sh7-assembly1_B  TM=9.797E-01  e=1.208E-05  Homo sapiens
  8ro1-assembly1_TF  TM=5.611E-01  e=6.136E-01  Caenorhabditis elegans
  6sh6-assembly1_A  TM=1.001E+00  e=0.000E+00  Homo sapiens
  8ejm-assembly1_A  TM=9.962E-01  e=0.000E+00  Homo sapiens
  6sh7-assembly1_A  TM=9.904E-01  e=0.000E+00  Homo sapiens

GO terms:
  GO:0003725 double-stranded RNA binding (F, IDA)
  GO:0005689 U12-type spliceosomal complex (C, IDA)
  GO:0008380 RNA splicing (P, IC)
  GO:0003723 RNA binding (F, IDA)
  GO:0003724 RNA helicase activity (F, IDA)
  GO:0043123 positive regulation of canonical NF-kappaB signal transduction (P, IDA)
  GO:0071008 U2-type post-mRNA release spliceosomal complex (C, IDA)
  GO:0140374 antiviral innate immune response (P, IDA)
  GO:0051607 defense response to virus (P, IDA)
  GO:0005634 nucleus (C, EXP)
  GO:0016887 ATP hydrolysis activity (F, EXP)
  GO:0005515 protein binding (F, IPI)
  GO:0005634 nucleus (C, TAS)
  GO:0003724 RNA helicase activity (F, TAS)
  GO:0006397 mRNA processing (P, TAS)
  GO:0008186 ATP-dependent activity, acting on RNA (F, TAS)
  GO:0005654 nucleoplasm (C, TAS)
  GO:0000398 mRNA splicing, via spliceosome (P, TAS)
  GO:0016607 nuclear speck (C, IDA)
  GO:0003723 RNA binding (F, HDA)

InterPro domains:
  IPR001650 Helicase, C-terminal domain-like [PF00271] (337-476)
  IPR001650 Helicase, C-terminal domain-like [PS51194] (338-518)
  IPR001650 Helicase, C-terminal domain-like [SM00490] (363-477)
  IPR002464 DNA/RNA helicase, ATP-dependent, DEAH-box type, conserved site [PS00690] (255-264)
  IPR007502 Helicase-associated domain [SM00847] (538-628)
  IPR011545 DEAD/DEAH-box helicase domain [PF00270] (150-296)
  IPR011709 DEAD-box helicase, OB fold [PF07717] (689-765)
  IPR014001 Helicase superfamily 1/2, ATP-binding domain [PS51192] (147-313)
  IPR014001 Helicase superfamily 1/2, ATP-binding domain [SM00487] (135-322)
  IPR027417 P-loop containing nucleoside triphosphate hydrolase [G3DSA:3.40.50.300] (82-315)
  IPR027417 P-loop containing nucleoside triphosphate hydrolase [G3DSA:3.40.50.300] (316-498)
  IPR027417 P-loop containing nucleoside triphosphate hydrolase [SSF52540] (114-673)
  IPR044756 DHX15, DEXH-box helicase domain [cd17973] (125-312)
  IPR048333 Helicase associated domain (HA2), winged-helix domain [PF04408] (539-567)

Radius of gyration: 26.54 Å; Cα contacts (8 Å, |Δi|>4): 1397; chains: 2; bounding box: 58×71×80 Å